Protein AF-0000000086509732 (afdb_homodimer)

Foldseek 3Di:
DVVVVVVVVVLVVVLPDDAQFAFFLAEEEEAEAQCFPQLQQLLQQQLQVVVVHLRNPGDFLLSPFNFKAWAFFAAPPGLFADLQQLLLQQFFLAGADHQWAQFHPQFAALAQVSLVPGGTAGLQRLQVVQVAAEEEAELFACLARNNLNHFHGDSGSQQQACLRRDPVNNVDHGSLVCCQPVVLRHAYYAWAQQLQQAAPPDDDPDDDPVDDSVNRHYDVHGRSVVSSVVVCVVVVAAEDEEAWPVRLVPDDLVRGRHYHYHPYNGGHDQPVPHPPHTHPALLSSLLSVCSNRVVRPSYYYYYRYLNCLQVCVQALQSLSNSVSVSSSSNSVVSCVVPDDQSNYKYKYKYNFHFQKHFDDDADRSPNQLAWGDDPPGGDADVVRATFHRMEGAEHQQEDVVDDRCPPPDSNDSNHRHYHNYYDHTGDTDRGIMMMRIGGHQRNVNHYYDHSSVNSVSVCQSNQTDQRHVPHDPHSNVVVPPVD/DVVVVVVVVVLVVVLPDDAQFAFFLAEEEEAEAQCFPQLQQLLQQQLQVVVVHLRNPGDFLLSPFNFKAWAFFAAPPGLFADLQQLLLQQFFLAGADHQWAQFHPQFAALAQVSLVPGGTAGLQRLQVVQVAAEEEAELFACLARNNLNHFHGDSGSQQQACLRRDPVNNVDHGSLLCCQPVVLRHAYYAWAQQLLQAAPPDDDPDDDPVDDSVNRHYDVHGRSVVSSVVVCVVVVAAEDEEAWDVRLVPDDLVRGRHYHYHPYNGGHDQPVPHPPHTHPALLSSLLSVCSNRVVRPSYYYYYRYLNCLQVCVQALQSLSNSVSVSSSSNSSVSCVVPDDQSNYKYKYKYNFHFQKHFDDDADRSPNQLAWGDDPPGGDADVVRATFHRMEGAEHQQEDVVDDRCPPPDSNDSNHRHYHNYYDHTGDTDRGIMMMRIGGHQRNVNHYYDHSSVNSVSVCQSNQTDQRHVPHDPHSNVVVVPVD

Structure (mmCIF, N/CA/C/O backbone):
data_AF-0000000086509732-model_v1
#
loop_
_entity.id
_entity.type
_entity.pdbx_description
1 polymer 'Alkaline phosphatase'
#
loop_
_atom_site.group_PDB
_atom_site.id
_atom_site.type_symbol
_atom_site.label_atom_id
_atom_site.label_alt_id
_atom_site.label_comp_id
_atom_site.label_asym_id
_atom_site.label_entity_id
_atom_site.label_seq_id
_atom_site.pdbx_PDB_ins_code
_atom_site.Cartn_x
_atom_site.Cartn_y
_atom_site.Cartn_z
_atom_site.occupancy
_atom_site.B_iso_or_equiv
_atom_site.auth_seq_id
_atom_site.auth_comp_id
_atom_site.auth_asym_id
_atom_site.auth_atom_id
_atom_site.pdbx_PDB_model_num
ATOM 1 N N . PRO A 1 1 ? -10.352 22.703 -12.844 1 93.12 1 PRO A N 1
ATOM 2 C CA . PRO A 1 1 ? -11.203 22.266 -11.734 1 93.12 1 PRO A CA 1
ATOM 3 C C . PRO A 1 1 ? -12.359 21.375 -12.18 1 93.12 1 PRO A C 1
ATOM 5 O O . PRO A 1 1 ? -12.617 20.344 -11.562 1 93.12 1 PRO A O 1
ATOM 8 N N . THR A 1 2 ? -12.938 21.734 -13.297 1 92.88 2 THR A N 1
ATOM 9 C CA . THR A 1 2 ? -14.102 21 -13.781 1 92.88 2 THR A CA 1
ATOM 10 C C . THR A 1 2 ? -13.711 19.578 -14.164 1 92.88 2 THR A C 1
ATOM 12 O O . THR A 1 2 ? -14.43 18.625 -13.836 1 92.88 2 THR A O 1
ATOM 15 N N . TYR A 1 3 ? -12.602 19.453 -14.82 1 95.38 3 TYR A N 1
ATOM 16 C CA . TYR A 1 3 ? -12.141 18.141 -15.242 1 95.38 3 TYR A CA 1
ATOM 17 C C . TYR A 1 3 ? -11.992 17.203 -14.047 1 95.38 3 TYR A C 1
ATOM 19 O O . TYR A 1 3 ? -12.555 16.109 -14.039 1 95.38 3 TYR A O 1
ATOM 27 N N . TRP A 1 4 ? -11.273 17.578 -13.055 1 95.62 4 TRP A N 1
ATOM 28 C CA . TRP A 1 4 ? -10.969 16.734 -11.898 1 95.62 4 TRP A CA 1
ATOM 29 C C . TRP A 1 4 ? -12.234 16.438 -11.094 1 95.62 4 TRP A C 1
ATOM 31 O O . TRP A 1 4 ? -12.414 15.328 -10.602 1 95.62 4 TRP A O 1
ATOM 41 N N . ARG A 1 5 ? -13.07 17.391 -10.93 1 93.19 5 ARG A N 1
ATOM 42 C CA . ARG A 1 5 ? -14.312 17.156 -10.203 1 93.19 5 ARG A CA 1
ATOM 43 C C . ARG A 1 5 ? -15.219 16.188 -10.953 1 93.19 5 ARG A C 1
ATOM 45 O O . ARG A 1 5 ? -15.906 15.375 -10.344 1 93.19 5 ARG A O 1
ATOM 52 N N . ASN A 1 6 ? -15.227 16.297 -12.336 1 94.5 6 ASN A N 1
ATOM 53 C CA . ASN A 1 6 ? -15.984 15.352 -13.133 1 94.5 6 ASN A CA 1
ATOM 54 C C . ASN A 1 6 ? -15.453 13.93 -12.977 1 94.5 6 ASN A C 1
ATOM 56 O O . ASN A 1 6 ? -16.219 12.977 -12.883 1 94.5 6 ASN A O 1
ATOM 60 N N . VAL A 1 7 ? -14.164 13.836 -12.961 1 95.19 7 VAL A N 1
ATOM 61 C CA . VAL A 1 7 ? -13.531 12.539 -12.758 1 95.19 7 VAL A CA 1
ATOM 62 C C . VAL A 1 7 ? -13.992 11.945 -11.422 1 95.19 7 VAL A C 1
ATOM 64 O O . VAL A 1 7 ? -14.375 10.773 -11.359 1 95.19 7 VAL A O 1
ATOM 67 N N . ALA A 1 8 ? -13.945 12.734 -10.375 1 96.56 8 ALA A N 1
ATOM 68 C CA . ALA A 1 8 ? -14.344 12.281 -9.047 1 96.56 8 ALA A CA 1
ATOM 69 C C . ALA A 1 8 ? -15.828 11.922 -9.008 1 96.56 8 ALA A C 1
ATOM 71 O O . ALA A 1 8 ? -16.219 10.953 -8.352 1 96.56 8 ALA A O 1
ATOM 72 N N . GLN A 1 9 ? -16.641 12.68 -9.711 1 94.75 9 GLN A N 1
ATOM 73 C CA . GLN A 1 9 ? -18.078 12.422 -9.758 1 94.75 9 GLN A CA 1
ATOM 74 C C . GLN A 1 9 ? -18.375 11.102 -10.461 1 94.75 9 GLN A C 1
ATOM 76 O O . GLN A 1 9 ? -19.266 10.359 -10.047 1 94.75 9 GLN A O 1
ATOM 81 N N . GLU A 1 10 ? -17.688 10.883 -11.492 1 95.75 10 GLU A N 1
ATOM 82 C CA . GLU A 1 10 ? -17.859 9.609 -12.195 1 95.75 10 GLU A CA 1
ATOM 83 C C . GLU A 1 10 ? -17.5 8.43 -11.297 1 95.75 10 GLU A C 1
ATOM 85 O O . GLU A 1 10 ? -18.203 7.422 -11.273 1 95.75 10 GLU A O 1
ATOM 90 N N . GLU A 1 11 ? -16.391 8.562 -10.562 1 96.19 11 GLU A N 1
ATOM 91 C CA . GLU A 1 11 ? -15.992 7.516 -9.625 1 96.19 11 GLU A CA 1
ATOM 92 C C . GLU A 1 11 ? -17.047 7.324 -8.531 1 96.19 11 GLU A C 1
ATOM 94 O O . GLU A 1 11 ? -17.312 6.195 -8.117 1 96.19 11 GLU A O 1
ATOM 99 N N . LEU A 1 12 ? -17.594 8.43 -8.07 1 96.88 12 LEU A N 1
ATOM 100 C CA . LEU A 1 12 ? -18.625 8.375 -7.035 1 96.88 12 LEU A CA 1
ATOM 101 C C . LEU A 1 12 ? -19.844 7.605 -7.527 1 96.88 12 LEU A C 1
ATOM 103 O O . LEU A 1 12 ? -20.391 6.758 -6.809 1 96.88 12 LEU A O 1
ATOM 107 N N . LEU A 1 13 ? -20.297 7.871 -8.781 1 95.12 13 LEU A N 1
ATOM 108 C CA . LEU A 1 13 ? -21.453 7.199 -9.352 1 95.12 13 LEU A CA 1
ATOM 109 C C . LEU A 1 13 ? -21.219 5.695 -9.453 1 95.12 13 LEU A C 1
ATOM 111 O O . LEU A 1 13 ? -22.125 4.902 -9.195 1 95.12 13 LEU A O 1
ATOM 115 N N . LEU A 1 14 ? -20 5.348 -9.758 1 94 14 LEU A N 1
ATOM 116 C CA . LEU A 1 14 ? -19.672 3.932 -9.828 1 94 14 LEU A CA 1
ATOM 117 C C . LEU A 1 14 ? -19.703 3.297 -8.438 1 94 14 LEU A C 1
ATOM 119 O O . LEU A 1 14 ? -20.156 2.164 -8.289 1 94 14 LEU A O 1
ATOM 123 N N . SER A 1 15 ? -19.219 4.059 -7.449 1 94.62 15 SER A N 1
ATOM 124 C CA . SER A 1 15 ? -19.141 3.553 -6.082 1 94.62 15 SER A CA 1
ATOM 125 C C . SER A 1 15 ? -20.531 3.414 -5.469 1 94.62 15 SER A C 1
ATOM 127 O O . SER A 1 15 ? -20.719 2.682 -4.492 1 94.62 15 SER A O 1
ATOM 129 N N . LEU A 1 16 ? -21.5 4.074 -6.004 1 94.12 16 LEU A N 1
ATOM 130 C CA . LEU A 1 16 ? -22.859 4.055 -5.48 1 94.12 16 LEU A CA 1
ATOM 131 C C . LEU A 1 16 ? -23.625 2.824 -5.969 1 94.12 16 LEU A C 1
ATOM 133 O O . LEU A 1 16 ? -24.703 2.512 -5.465 1 94.12 16 LEU A O 1
ATOM 137 N N . GLN A 1 17 ? -23 2.062 -6.852 1 90.88 17 GLN A N 1
ATOM 138 C CA . GLN A 1 17 ? -23.656 0.869 -7.363 1 90.88 17 GLN A CA 1
ATOM 139 C C . GLN A 1 17 ? -23.766 -0.205 -6.281 1 90.88 17 GLN A C 1
ATOM 141 O O . GLN A 1 17 ? -22.906 -0.314 -5.418 1 90.88 17 GLN A O 1
ATOM 146 N N . GLN A 1 18 ? -24.812 -1 -6.418 1 90.38 18 GLN A N 1
ATOM 147 C CA . GLN A 1 18 ? -25.031 -2.064 -5.445 1 90.38 18 GLN A CA 1
ATOM 148 C C . GLN A 1 18 ? -24.031 -3.205 -5.645 1 90.38 18 GLN A C 1
ATOM 150 O O . GLN A 1 18 ? -23.688 -3.541 -6.777 1 90.38 18 GLN A O 1
ATOM 155 N N . PRO A 1 19 ? -23.656 -3.775 -4.535 1 92.81 19 PRO A N 1
ATOM 156 C CA . PRO A 1 19 ? -22.75 -4.918 -4.66 1 92.81 19 PRO A CA 1
ATOM 157 C C . PRO A 1 19 ? -23.422 -6.133 -5.301 1 92.81 19 PRO A C 1
ATOM 159 O O . PRO A 1 19 ? -24.625 -6.332 -5.152 1 92.81 19 PRO A O 1
ATOM 162 N N . THR A 1 20 ? -22.625 -6.883 -6.004 1 92.31 20 THR A N 1
ATOM 163 C CA . THR A 1 20 ? -23.094 -8.156 -6.535 1 92.31 20 THR A CA 1
ATOM 164 C C . THR A 1 20 ? -23.141 -9.219 -5.441 1 92.31 20 THR A C 1
ATOM 166 O O . THR A 1 20 ? -22.109 -9.594 -4.891 1 92.31 20 THR A O 1
ATOM 169 N N . ARG A 1 21 ? -24.328 -9.625 -5.25 1 93.31 21 ARG A N 1
ATOM 170 C CA . ARG A 1 21 ? -24.516 -10.656 -4.238 1 93.31 21 ARG A CA 1
ATOM 171 C C . ARG A 1 21 ? -24.734 -12.023 -4.883 1 93.31 21 ARG A C 1
ATOM 173 O O . ARG A 1 21 ? -24.453 -12.203 -6.07 1 93.31 21 ARG A O 1
ATOM 180 N N . GLY A 1 22 ? -25.016 -13.07 -4.199 1 94.81 22 GLY A N 1
ATOM 181 C CA . GLY A 1 22 ? -25.219 -14.406 -4.727 1 94.81 22 GLY A CA 1
ATOM 182 C C . GLY A 1 22 ? -24 -15.289 -4.605 1 94.81 22 GLY A C 1
ATOM 183 O O . GLY A 1 22 ? -22.969 -14.867 -4.07 1 94.81 22 GLY A O 1
ATOM 184 N N . VAL A 1 23 ? -24.172 -16.469 -5.152 1 97.56 23 VAL A N 1
ATOM 185 C CA . VAL A 1 23 ? -23.109 -17.469 -5.059 1 97.56 23 VAL A CA 1
ATOM 186 C C . VAL A 1 23 ? -22.141 -17.297 -6.223 1 97.56 23 VAL A C 1
ATOM 188 O O . VAL A 1 23 ? -22.547 -17.109 -7.367 1 97.56 23 VAL A O 1
ATOM 191 N N . ALA A 1 24 ? -20.859 -17.281 -5.949 1 98.69 24 ALA A N 1
ATOM 192 C CA . ALA A 1 24 ? -19.844 -17.328 -6.996 1 98.69 24 ALA A CA 1
ATOM 193 C C . ALA A 1 24 ? -19.703 -18.734 -7.562 1 98.69 24 ALA A C 1
ATOM 195 O O . ALA A 1 24 ? -19.078 -19.609 -6.941 1 98.69 24 ALA A O 1
ATOM 196 N N . LYS A 1 25 ? -20.25 -18.906 -8.727 1 98.62 25 LYS A N 1
ATOM 197 C CA . LYS A 1 25 ? -20.094 -20.203 -9.398 1 98.62 25 LYS A CA 1
ATOM 198 C C . LYS A 1 25 ? -18.625 -20.484 -9.688 1 98.62 25 LYS A C 1
ATOM 200 O O . LYS A 1 25 ? -18.156 -21.625 -9.5 1 98.62 25 LYS A O 1
ATOM 205 N N . ASN A 1 26 ? -17.922 -19.469 -10.164 1 98.94 26 ASN A N 1
ATOM 206 C CA . ASN A 1 26 ? -16.5 -19.531 -10.484 1 98.94 26 ASN A CA 1
ATOM 207 C C . ASN A 1 26 ? -15.68 -18.609 -9.594 1 98.94 26 ASN A C 1
ATOM 209 O O . ASN A 1 26 ? -16.141 -17.516 -9.227 1 98.94 26 ASN A O 1
ATOM 213 N N . VAL A 1 27 ? -14.508 -19.031 -9.234 1 98.94 27 VAL A N 1
ATOM 214 C CA . VAL A 1 27 ? -13.562 -18.203 -8.5 1 98.94 27 VAL A CA 1
ATOM 215 C C . VAL A 1 27 ? -12.195 -18.25 -9.188 1 98.94 27 VAL A C 1
ATOM 217 O O . VAL A 1 27 ? -11.672 -19.328 -9.477 1 98.94 27 VAL A O 1
ATOM 220 N N . ILE A 1 28 ? -11.664 -17.078 -9.508 1 99 28 ILE A N 1
ATOM 221 C CA . ILE A 1 28 ? -10.305 -16.969 -10.008 1 99 28 ILE A CA 1
ATOM 222 C C . ILE A 1 28 ? -9.469 -16.109 -9.055 1 99 28 ILE A C 1
ATOM 224 O O . ILE A 1 28 ? -9.828 -14.977 -8.758 1 99 28 ILE A O 1
ATOM 228 N N . LEU A 1 29 ? -8.43 -16.641 -8.531 1 99 29 LEU A N 1
ATOM 229 C CA . LEU A 1 29 ? -7.438 -15.914 -7.75 1 99 29 LEU A CA 1
ATOM 230 C C . LEU A 1 29 ? -6.199 -15.617 -8.586 1 99 29 LEU A C 1
ATOM 232 O O . LEU A 1 29 ? -5.477 -16.531 -8.984 1 99 29 LEU A O 1
ATOM 236 N N . PHE A 1 30 ? -6.02 -14.344 -8.883 1 99 30 PHE A N 1
ATOM 237 C CA . PHE A 1 30 ? -4.77 -13.883 -9.477 1 99 30 PHE A CA 1
ATOM 238 C C . PHE A 1 30 ? -3.777 -13.477 -8.398 1 99 30 PHE A C 1
ATOM 240 O O . PHE A 1 30 ? -4.078 -12.617 -7.559 1 99 30 PHE A O 1
ATOM 247 N N . LEU A 1 31 ? -2.619 -14.055 -8.414 1 98.94 31 LEU A N 1
ATOM 248 C CA . LEU A 1 31 ? -1.569 -13.773 -7.441 1 98.94 31 LEU A CA 1
ATOM 249 C C . LEU A 1 31 ? -0.339 -13.188 -8.125 1 98.94 31 LEU A C 1
ATOM 251 O O . LEU A 1 31 ? 0.384 -13.898 -8.828 1 98.94 31 LEU A O 1
ATOM 255 N N . GLY A 1 32 ? -0.163 -11.836 -7.957 1 98.94 32 GLY A N 1
ATOM 256 C CA . GLY A 1 32 ? 1.118 -11.266 -8.336 1 98.94 32 GLY A CA 1
ATOM 257 C C . GLY A 1 32 ? 2.195 -11.469 -7.285 1 98.94 32 GLY A C 1
ATOM 258 O O . GLY A 1 32 ? 2.258 -10.727 -6.301 1 98.94 32 GLY A O 1
ATOM 259 N N . ASP A 1 33 ? 3.051 -12.438 -7.52 1 98.81 33 ASP A N 1
ATOM 260 C CA . ASP A 1 33 ? 4.086 -12.734 -6.535 1 98.81 33 ASP A CA 1
ATOM 261 C C . ASP A 1 33 ? 5.02 -11.547 -6.336 1 98.81 33 ASP A C 1
ATOM 263 O O . ASP A 1 33 ? 5.672 -11.094 -7.281 1 98.81 33 ASP A O 1
ATOM 267 N N . GLY A 1 34 ? 5.047 -11.047 -5.078 1 98.69 34 GLY A N 1
ATOM 268 C CA . GLY A 1 34 ? 5.898 -9.914 -4.754 1 98.69 34 GLY A CA 1
ATOM 269 C C . GLY A 1 34 ? 5.344 -8.594 -5.25 1 98.69 34 GLY A C 1
ATOM 270 O O . GLY A 1 34 ? 6.074 -7.605 -5.355 1 98.69 34 GLY A O 1
ATOM 271 N N . MET A 1 35 ? 4.113 -8.508 -5.555 1 98.69 35 MET A N 1
ATOM 272 C CA . MET A 1 35 ? 3.469 -7.355 -6.172 1 98.69 35 MET A CA 1
ATOM 273 C C . MET A 1 35 ? 2.941 -6.395 -5.113 1 98.69 35 MET A C 1
ATOM 275 O O . MET A 1 35 ? 1.734 -6.164 -5.023 1 98.69 35 MET A O 1
ATOM 279 N N . GLY A 1 36 ? 3.83 -5.816 -4.328 1 98.44 36 GLY A N 1
ATOM 280 C CA . GLY A 1 36 ? 3.447 -4.867 -3.293 1 98.44 36 GLY A CA 1
ATOM 281 C C . GLY A 1 36 ? 2.924 -3.557 -3.85 1 98.44 36 GLY A C 1
ATOM 282 O O . GLY A 1 36 ? 2.854 -3.377 -5.066 1 98.44 36 GLY A O 1
ATOM 283 N N . PRO A 1 37 ? 2.527 -2.635 -3.016 1 98.5 37 PRO A N 1
ATOM 284 C CA . PRO A 1 37 ? 1.91 -1.378 -3.445 1 98.5 37 PRO A CA 1
ATOM 285 C C . PRO A 1 37 ? 2.805 -0.574 -4.387 1 98.5 37 PRO A C 1
ATOM 287 O O . PRO A 1 37 ? 2.316 0.02 -5.352 1 98.5 37 PRO A O 1
ATOM 290 N N . THR A 1 38 ? 4.094 -0.54 -4.133 1 98.81 38 THR A N 1
ATOM 291 C CA . THR A 1 38 ? 5.004 0.215 -4.984 1 98.81 38 THR A CA 1
ATOM 292 C C . THR A 1 38 ? 5.109 -0.425 -6.367 1 98.81 38 THR A C 1
ATOM 294 O O . THR A 1 38 ? 5.168 0.277 -7.379 1 98.81 38 THR A O 1
ATOM 297 N N . SER A 1 39 ? 5.117 -1.762 -6.387 1 98.88 39 SER A N 1
ATOM 298 C CA . SER A 1 39 ? 5.16 -2.467 -7.664 1 98.88 39 SER A CA 1
ATOM 299 C C . SER A 1 39 ? 3.922 -2.172 -8.5 1 98.88 39 SER A C 1
ATOM 301 O O . SER A 1 39 ? 4.016 -1.977 -9.719 1 98.88 39 SER A O 1
ATOM 303 N N . VAL A 1 40 ? 2.783 -2.137 -7.871 1 98.94 40 VAL A N 1
ATOM 304 C CA . VAL A 1 40 ? 1.544 -1.875 -8.594 1 98.94 40 VAL A CA 1
ATOM 305 C C . VAL A 1 40 ? 1.591 -0.479 -9.211 1 98.94 40 VAL A C 1
ATOM 307 O O . VAL A 1 40 ? 1.286 -0.304 -10.398 1 98.94 40 VAL A O 1
ATOM 310 N N . THR A 1 41 ? 1.999 0.513 -8.438 1 98.88 41 THR A N 1
ATOM 311 C CA . THR A 1 41 ? 2.041 1.884 -8.93 1 98.88 41 THR A CA 1
ATOM 312 C C . THR A 1 41 ? 3.074 2.025 -10.047 1 98.88 41 THR A C 1
ATOM 314 O O . THR A 1 41 ? 2.789 2.604 -11.094 1 98.88 41 THR A O 1
ATOM 317 N N . ALA A 1 42 ? 4.258 1.479 -9.836 1 98.94 42 ALA A N 1
ATOM 318 C CA . ALA A 1 42 ? 5.293 1.537 -10.859 1 98.94 42 ALA A CA 1
ATOM 319 C C . ALA A 1 42 ? 4.855 0.797 -12.125 1 98.94 42 ALA A C 1
ATOM 321 O O . ALA A 1 42 ? 5.094 1.265 -13.242 1 98.94 42 ALA A O 1
ATOM 322 N N . GLY A 1 43 ? 4.25 -0.395 -11.906 1 98.94 43 GLY A N 1
ATOM 323 C CA . GLY A 1 43 ? 3.748 -1.169 -13.031 1 98.94 43 GLY A CA 1
ATOM 324 C C . GLY A 1 43 ? 2.67 -0.448 -13.82 1 98.94 43 GLY A C 1
ATOM 325 O O . GLY A 1 43 ? 2.639 -0.524 -15.047 1 98.94 43 GLY A O 1
ATOM 326 N N . ARG A 1 44 ? 1.799 0.229 -13.148 1 98.81 44 ARG A N 1
ATOM 327 C CA . ARG A 1 44 ? 0.76 1.04 -13.773 1 98.81 44 ARG A CA 1
ATOM 328 C C . ARG A 1 44 ? 1.368 2.125 -14.656 1 98.81 44 ARG A C 1
ATOM 330 O O . ARG A 1 44 ? 0.963 2.295 -15.812 1 98.81 44 ARG A O 1
ATOM 337 N N . ILE A 1 45 ? 2.287 2.871 -14.078 1 98.88 45 ILE A N 1
ATOM 338 C CA . ILE A 1 45 ? 2.955 3.945 -14.805 1 98.88 45 ILE A CA 1
ATOM 339 C C . ILE A 1 45 ? 3.676 3.375 -16.016 1 98.88 45 ILE A C 1
ATOM 341 O O . ILE A 1 45 ? 3.543 3.898 -17.125 1 98.88 45 ILE A O 1
ATOM 345 N N . PHE A 1 46 ? 4.402 2.279 -15.805 1 98.94 46 PHE A N 1
ATOM 346 C CA . PHE A 1 46 ? 5.141 1.615 -16.875 1 98.94 46 PHE A CA 1
ATOM 347 C C . PHE A 1 46 ? 4.199 1.188 -17.984 1 98.94 46 PHE A C 1
ATOM 349 O O . PHE A 1 46 ? 4.48 1.423 -19.172 1 98.94 46 PHE A O 1
ATOM 356 N N . ALA A 1 47 ? 3.096 0.552 -17.672 1 98.94 47 ALA A N 1
ATOM 357 C CA . ALA A 1 47 ? 2.107 0.106 -18.641 1 98.94 47 ALA A CA 1
ATOM 358 C C . ALA A 1 47 ? 1.599 1.275 -19.484 1 98.94 47 ALA A C 1
ATOM 360 O O . ALA A 1 47 ? 1.475 1.164 -20.703 1 98.94 47 ALA A O 1
ATOM 361 N N . GLY A 1 48 ? 1.286 2.383 -18.797 1 98.81 48 GLY A N 1
ATOM 362 C CA . GLY A 1 48 ? 0.872 3.568 -19.531 1 98.81 48 GLY A CA 1
ATOM 363 C C . GLY A 1 48 ? 1.938 4.086 -20.484 1 98.81 48 GLY A C 1
ATOM 364 O O . GLY A 1 48 ? 1.633 4.492 -21.609 1 98.81 48 GLY A O 1
ATOM 365 N N . GLN A 1 49 ? 3.131 4.082 -20.047 1 98.75 49 GLN A N 1
ATOM 366 C CA . GLN A 1 49 ? 4.242 4.57 -20.859 1 98.75 49 GLN A CA 1
ATOM 367 C C . GLN A 1 49 ? 4.477 3.672 -22.062 1 98.75 49 GLN A C 1
ATOM 369 O O . GLN A 1 49 ? 4.84 4.156 -23.141 1 98.75 49 GLN A O 1
ATOM 374 N N . LEU A 1 50 ? 4.289 2.34 -21.906 1 98.56 50 LEU A N 1
ATOM 375 C CA . LEU A 1 50 ? 4.387 1.413 -23.031 1 98.56 50 LEU A CA 1
ATOM 376 C C . LEU A 1 50 ? 3.379 1.771 -24.109 1 98.56 50 LEU A C 1
ATOM 378 O O . LEU A 1 50 ? 3.584 1.447 -25.281 1 98.56 50 LEU A O 1
ATOM 382 N N . LEU A 1 51 ? 2.316 2.455 -23.781 1 98.25 51 LEU A N 1
ATOM 383 C CA . LEU A 1 51 ? 1.27 2.838 -24.719 1 98.25 51 LEU A CA 1
ATOM 384 C C . LEU A 1 51 ? 1.527 4.23 -25.281 1 98.25 51 LEU A C 1
ATOM 386 O O . LEU A 1 51 ? 0.67 4.801 -25.969 1 98.25 51 LEU A O 1
ATOM 390 N N . GLY A 1 52 ? 2.609 4.859 -24.938 1 97.88 52 GLY A N 1
ATOM 391 C CA . GLY A 1 52 ? 2.982 6.164 -25.453 1 97.88 52 GLY A CA 1
ATOM 392 C C . GLY A 1 52 ? 2.385 7.312 -24.672 1 97.88 52 GLY A C 1
ATOM 393 O O . GLY A 1 52 ? 2.393 8.461 -25.125 1 97.88 52 GLY A O 1
ATOM 394 N N . LYS A 1 53 ? 1.847 7.016 -23.516 1 97.88 53 LYS A N 1
ATOM 395 C CA . LYS A 1 53 ? 1.277 8.047 -22.656 1 97.88 53 LYS A CA 1
ATOM 396 C C . LYS A 1 53 ? 2.26 8.445 -21.562 1 97.88 53 LYS A C 1
ATOM 398 O O . LYS A 1 53 ? 3.377 7.934 -21.5 1 97.88 53 LYS A O 1
ATOM 403 N N . LYS A 1 54 ? 1.92 9.445 -20.672 1 97.38 54 LYS A N 1
ATOM 404 C CA . LYS A 1 54 ? 2.771 9.859 -19.562 1 97.38 54 LYS A CA 1
ATOM 405 C C . LYS A 1 54 ? 2.91 8.742 -18.531 1 97.38 54 LYS A C 1
ATOM 407 O O . LYS A 1 54 ? 3.957 8.602 -17.906 1 97.38 54 LYS A O 1
ATOM 412 N N . GLY A 1 55 ? 1.8 7.961 -18.266 1 98.38 55 GLY A N 1
ATOM 413 C CA . GLY A 1 55 ? 1.877 6.766 -17.438 1 98.38 55 GLY A CA 1
ATOM 414 C C . GLY A 1 55 ? 1.07 6.871 -16.156 1 98.38 55 GLY A C 1
ATOM 415 O O . GLY A 1 55 ? 0.292 5.973 -15.836 1 98.38 55 GLY A O 1
ATOM 416 N N . GLU A 1 56 ? 1.156 7.961 -15.43 1 98.12 56 GLU A N 1
ATOM 417 C CA . GLU A 1 56 ? 0.604 8.094 -14.086 1 98.12 56 GLU A CA 1
ATOM 418 C C . GLU A 1 56 ? -0.918 7.988 -14.102 1 98.12 56 GLU A C 1
ATOM 420 O O . GLU A 1 56 ? -1.521 7.492 -13.148 1 98.12 56 GLU A O 1
ATOM 425 N N . GLU A 1 57 ? -1.572 8.32 -15.172 1 96.94 57 GLU A N 1
ATOM 426 C CA . GLU A 1 57 ? -3.029 8.352 -15.266 1 96.94 57 GLU A CA 1
ATOM 427 C C . GLU A 1 57 ? -3.578 6.988 -15.68 1 96.94 57 GLU A C 1
ATOM 429 O O . GLU A 1 57 ? -4.793 6.777 -15.68 1 96.94 57 GLU A O 1
ATOM 434 N N . HIS A 1 58 ? -2.682 6.062 -16.062 1 98.12 58 HIS A N 1
ATOM 435 C CA . HIS A 1 58 ? -3.113 4.758 -16.547 1 98.12 58 HIS A CA 1
ATOM 436 C C . HIS A 1 58 ? -3.75 3.934 -15.43 1 98.12 58 HIS A C 1
ATOM 438 O O . HIS A 1 58 ? -3.488 4.172 -14.25 1 98.12 58 HIS A O 1
ATOM 444 N N . LYS A 1 59 ? -4.633 3.057 -15.805 1 98.19 59 LYS A N 1
ATOM 445 C CA . LYS A 1 59 ? -5.207 2.068 -14.898 1 98.19 59 LYS A CA 1
ATOM 446 C C . LYS A 1 59 ? -4.938 0.648 -15.391 1 98.19 59 LYS A C 1
ATOM 448 O O . LYS A 1 59 ? -5.156 0.341 -16.562 1 98.19 59 LYS A O 1
ATOM 453 N N . LEU A 1 60 ? -4.383 -0.158 -14.492 1 98.75 60 LEU A N 1
ATOM 454 C CA . LEU A 1 60 ? -4.34 -1.589 -14.773 1 98.75 60 LEU A CA 1
ATOM 455 C C . LEU A 1 60 ? -5.742 -2.188 -14.758 1 98.75 60 LEU A C 1
ATOM 457 O O . LEU A 1 60 ? -6.68 -1.569 -14.242 1 98.75 60 LEU A O 1
ATOM 461 N N . SER A 1 61 ? -5.891 -3.373 -15.281 1 98.81 61 SER A N 1
ATOM 462 C CA . SER A 1 61 ? -7.184 -4.043 -15.344 1 98.81 61 SER A CA 1
ATOM 463 C C . SER A 1 61 ? -7.828 -4.133 -13.961 1 98.81 61 SER A C 1
ATOM 465 O O . SER A 1 61 ? -9.008 -3.826 -13.805 1 98.81 61 SER A O 1
ATOM 467 N N . PHE A 1 62 ? -7 -4.426 -12.93 1 98.75 62 PHE A N 1
ATOM 468 C CA . PHE A 1 62 ? -7.574 -4.68 -11.617 1 98.75 62 PHE A CA 1
ATOM 469 C C . PHE A 1 62 ? -7.664 -3.393 -10.805 1 98.75 62 PHE A C 1
ATOM 471 O O . PHE A 1 62 ? -8.289 -3.363 -9.742 1 98.75 62 PHE A O 1
ATOM 478 N N . ASP A 1 63 ? -7.105 -2.252 -11.359 1 98.19 63 ASP A N 1
ATOM 479 C CA . ASP A 1 63 ? -7.344 -0.945 -10.758 1 98.19 63 ASP A CA 1
ATOM 480 C C . ASP A 1 63 ? -8.82 -0.556 -10.852 1 98.19 63 ASP A C 1
ATOM 482 O O . ASP A 1 63 ? -9.289 0.302 -10.109 1 98.19 63 ASP A O 1
ATOM 486 N N . ARG A 1 64 ? -9.5 -1.178 -11.742 1 97.81 64 ARG A N 1
ATOM 487 C CA . ARG A 1 64 ? -10.883 -0.811 -12.023 1 97.81 64 ARG A CA 1
ATOM 488 C C . ARG A 1 64 ? -11.852 -1.605 -11.148 1 97.81 64 ARG A C 1
ATOM 490 O O . ARG A 1 64 ? -13.062 -1.391 -11.203 1 97.81 64 ARG A O 1
ATOM 497 N N . PHE A 1 65 ? -11.336 -2.539 -10.391 1 98.56 65 PHE A N 1
ATOM 498 C CA . PHE A 1 65 ? -12.211 -3.334 -9.539 1 98.56 65 PHE A CA 1
ATOM 499 C C . PHE A 1 65 ? -12.891 -2.455 -8.492 1 98.56 65 PHE A C 1
ATOM 501 O O . PHE A 1 65 ? -12.266 -1.544 -7.941 1 98.56 65 PHE A O 1
ATOM 508 N N . PRO A 1 66 ? -14.148 -2.754 -8.141 1 97.94 66 PRO A N 1
ATOM 509 C CA . PRO A 1 66 ? -14.914 -1.865 -7.258 1 97.94 66 PRO A CA 1
ATOM 510 C C . PRO A 1 66 ? -14.5 -1.989 -5.793 1 97.94 66 PRO A C 1
ATOM 512 O O . PRO A 1 66 ? -14.75 -1.079 -5 1 97.94 66 PRO A O 1
ATOM 515 N N . TYR A 1 67 ? -13.914 -3.123 -5.449 1 98.38 67 TYR A N 1
ATOM 516 C CA . TYR A 1 67 ? -13.633 -3.338 -4.035 1 98.38 67 TYR A CA 1
ATOM 517 C C . TYR A 1 67 ? -12.148 -3.629 -3.812 1 98.38 67 TYR A C 1
ATOM 519 O O . TYR A 1 67 ? -11.523 -4.34 -4.602 1 98.38 67 TYR A O 1
ATOM 527 N N . THR A 1 68 ? -11.641 -3.008 -2.789 1 98.62 68 THR A N 1
ATOM 528 C CA . THR A 1 68 ? -10.258 -3.223 -2.373 1 98.62 68 THR A CA 1
ATOM 529 C C . THR A 1 68 ? -10.18 -3.473 -0.87 1 98.62 68 THR A C 1
ATOM 531 O O . THR A 1 68 ? -11.094 -3.115 -0.126 1 98.62 68 THR A O 1
ATOM 534 N N . GLY A 1 69 ? -9.172 -4.125 -0.417 1 98.69 69 GLY A N 1
ATOM 535 C CA . GLY A 1 69 ? -8.773 -4.32 0.969 1 98.69 69 GLY A CA 1
ATOM 536 C C . GLY A 1 69 ? -7.273 -4.406 1.155 1 98.69 69 GLY A C 1
ATOM 537 O O . GLY A 1 69 ? -6.512 -4.207 0.206 1 98.69 69 GLY A O 1
ATOM 538 N N . LEU A 1 70 ? -6.859 -4.574 2.373 1 98.88 70 LEU A N 1
ATOM 539 C CA . LEU A 1 70 ? -5.445 -4.719 2.705 1 98.88 70 LEU A CA 1
ATOM 540 C C . LEU A 1 70 ? -5.195 -6.031 3.445 1 98.88 70 LEU A C 1
ATOM 542 O O . LEU A 1 70 ? -6.008 -6.445 4.273 1 98.88 70 LEU A O 1
ATOM 546 N N . SER A 1 71 ? -4.098 -6.621 3.1 1 98.81 71 SER A N 1
ATOM 547 C CA . SER A 1 71 ? -3.758 -7.93 3.648 1 98.81 71 SER A CA 1
ATOM 548 C C . SER A 1 71 ? -2.471 -7.871 4.465 1 98.81 71 SER A C 1
ATOM 550 O O . SER A 1 71 ? -1.44 -7.402 3.975 1 98.81 71 SER A O 1
ATOM 552 N N . ARG A 1 72 ? -2.529 -8.336 5.707 1 98.5 72 ARG A N 1
ATOM 553 C CA . ARG A 1 72 ? -1.369 -8.461 6.582 1 98.5 72 ARG A CA 1
ATOM 554 C C . ARG A 1 72 ? -0.679 -9.805 6.387 1 98.5 72 ARG A C 1
ATOM 556 O O . ARG A 1 72 ? -1.28 -10.859 6.613 1 98.5 72 ARG A O 1
ATOM 563 N N . THR A 1 73 ? 0.617 -9.82 6.086 1 98.38 73 THR A N 1
ATOM 564 C CA . THR A 1 73 ? 1.188 -10.992 5.426 1 98.38 73 THR A CA 1
ATOM 565 C C . THR A 1 73 ? 2.148 -11.727 6.359 1 98.38 73 THR A C 1
ATOM 567 O O . THR A 1 73 ? 2.625 -12.812 6.035 1 98.38 73 THR A O 1
ATOM 570 N N . TYR A 1 74 ? 2.492 -11.227 7.609 1 98.38 74 TYR A N 1
ATOM 571 C CA . TYR A 1 74 ? 3.514 -11.828 8.461 1 98.38 74 TYR A CA 1
ATOM 572 C C . TYR A 1 74 ? 3.178 -13.281 8.773 1 98.38 74 TYR A C 1
ATOM 574 O O . TYR A 1 74 ? 2.016 -13.688 8.703 1 98.38 74 TYR A O 1
ATOM 582 N N . ASN A 1 75 ? 4.227 -14.07 9.086 1 97.88 75 ASN A N 1
ATOM 583 C CA . ASN A 1 75 ? 4.098 -15.484 9.438 1 97.88 75 ASN A CA 1
ATOM 584 C C . ASN A 1 75 ? 3.9 -15.672 10.945 1 97.88 75 ASN A C 1
ATOM 586 O O . ASN A 1 75 ? 3.963 -14.703 11.703 1 97.88 75 ASN A O 1
ATOM 590 N N . VAL A 1 76 ? 3.615 -16.953 11.234 1 98 76 VAL A N 1
ATOM 591 C CA . VAL A 1 76 ? 3.604 -17.312 12.648 1 98 76 VAL A CA 1
ATOM 592 C C . VAL A 1 76 ? 4.969 -17.016 13.266 1 98 76 VAL A C 1
ATOM 594 O O . VAL A 1 76 ? 5.055 -16.547 14.406 1 98 76 VAL A O 1
ATOM 597 N N . ASN A 1 77 ? 6.07 -17.188 12.469 1 97.62 77 ASN A N 1
ATOM 598 C CA . ASN A 1 77 ? 7.383 -17.141 13.102 1 97.62 77 ASN A CA 1
ATOM 599 C C . ASN A 1 77 ? 8.219 -15.969 12.57 1 97.62 77 ASN A C 1
ATOM 601 O O . ASN A 1 77 ? 9.266 -15.641 13.125 1 97.62 77 ASN A O 1
ATOM 605 N N . THR A 1 78 ? 7.871 -15.344 11.461 1 98.12 78 THR A N 1
ATOM 606 C CA . THR A 1 78 ? 8.703 -14.273 10.93 1 98.12 78 THR A CA 1
ATOM 607 C C . THR A 1 78 ? 7.879 -13.008 10.695 1 98.12 78 THR A C 1
ATOM 609 O O . THR A 1 78 ? 6.68 -13.086 10.422 1 98.12 78 THR A O 1
ATOM 612 N N . GLN A 1 79 ? 8.539 -11.852 10.711 1 98 79 GLN A N 1
ATOM 613 C CA . GLN A 1 79 ? 7.957 -10.523 10.531 1 98 79 GLN A CA 1
ATOM 614 C C . GLN A 1 79 ? 7.574 -10.281 9.07 1 98 79 GLN A C 1
ATOM 616 O O . GLN A 1 79 ? 6.609 -9.57 8.789 1 98 79 GLN A O 1
ATOM 621 N N . VAL A 1 80 ? 8.383 -10.781 8.188 1 98.12 80 VAL A N 1
ATOM 622 C CA . VAL A 1 80 ? 8.148 -10.75 6.746 1 98.12 80 VAL A CA 1
ATOM 623 C C . VAL A 1 80 ? 8 -12.172 6.211 1 98.12 80 VAL A C 1
ATOM 625 O O . VAL A 1 80 ? 8.781 -13.062 6.57 1 98.12 80 VAL A O 1
ATOM 628 N N . THR A 1 81 ? 7.023 -12.375 5.406 1 98.25 81 THR A N 1
ATOM 629 C CA . THR A 1 81 ? 6.68 -13.719 4.965 1 98.25 81 THR A CA 1
ATOM 630 C C . THR A 1 81 ? 7.5 -14.117 3.742 1 98.25 81 THR A C 1
ATOM 632 O O . THR A 1 81 ? 8.117 -13.266 3.102 1 98.25 81 THR A O 1
ATOM 635 N N . ASP A 1 82 ? 7.586 -15.43 3.521 1 97.88 82 ASP A N 1
ATOM 636 C CA . ASP A 1 82 ? 8.023 -15.992 2.248 1 97.88 82 ASP A CA 1
ATOM 637 C C . ASP A 1 82 ? 6.836 -16.516 1.442 1 97.88 82 ASP A C 1
ATOM 639 O O . ASP A 1 82 ? 5.695 -16.469 1.901 1 97.88 82 ASP A O 1
ATOM 643 N N . SER A 1 83 ? 7.062 -17 0.246 1 98.62 83 SER A N 1
ATOM 644 C CA . SER A 1 83 ? 5.98 -17.391 -0.652 1 98.62 83 SER A CA 1
ATOM 645 C C . SER A 1 83 ? 5.277 -18.656 -0.153 1 98.62 83 SER A C 1
ATOM 647 O O . SER A 1 83 ? 4.078 -18.828 -0.375 1 98.62 83 SER A O 1
ATOM 649 N N . ALA A 1 84 ? 6.043 -19.562 0.497 1 98.75 84 ALA A N 1
ATOM 650 C CA . ALA A 1 84 ? 5.461 -20.812 0.947 1 98.75 84 ALA A CA 1
ATOM 651 C C . ALA A 1 84 ? 4.469 -20.594 2.082 1 98.75 84 ALA A C 1
ATOM 653 O O . ALA A 1 84 ? 3.307 -21 1.991 1 98.75 84 ALA A O 1
ATOM 654 N N . ALA A 1 85 ? 4.922 -19.906 3.141 1 98.69 85 ALA A N 1
ATOM 655 C CA . ALA A 1 85 ? 4.047 -19.625 4.277 1 98.69 85 ALA A CA 1
ATOM 656 C C . ALA A 1 85 ? 2.865 -18.75 3.857 1 98.69 85 ALA A C 1
ATOM 658 O O . ALA A 1 85 ? 1.73 -18.984 4.273 1 98.69 85 ALA A O 1
ATOM 659 N N . SER A 1 86 ? 3.139 -17.75 3.072 1 98.75 86 SER A N 1
ATOM 660 C CA . SER A 1 86 ? 2.07 -16.906 2.561 1 98.75 86 SER A CA 1
ATOM 661 C C . SER A 1 86 ? 1.072 -17.703 1.733 1 98.75 86 SER A C 1
ATOM 663 O O . SER A 1 86 ? -0.138 -17.5 1.83 1 98.75 86 SER A O 1
ATOM 665 N N . GLY A 1 87 ? 1.586 -18.578 0.857 1 98.88 87 GLY A N 1
ATOM 666 C CA . GLY A 1 87 ? 0.718 -19.438 0.077 1 98.88 87 GLY A CA 1
ATOM 667 C C . GLY A 1 87 ? -0.207 -20.281 0.932 1 98.88 87 GLY A C 1
ATOM 668 O O . GLY A 1 87 ? -1.39 -20.438 0.616 1 98.88 87 GLY A O 1
ATOM 669 N N . THR A 1 88 ? 0.337 -20.812 1.997 1 98.81 88 THR A N 1
ATOM 670 C CA . THR A 1 88 ? -0.486 -21.578 2.924 1 98.81 88 THR A CA 1
ATOM 671 C C . THR A 1 88 ? -1.6 -20.719 3.504 1 98.81 88 THR A C 1
ATOM 673 O O . THR A 1 88 ? -2.74 -21.172 3.631 1 98.81 88 THR A O 1
ATOM 676 N N . ALA A 1 89 ? -1.28 -19.5 3.812 1 98.81 89 ALA A N 1
ATOM 677 C CA . ALA A 1 89 ? -2.26 -18.594 4.414 1 98.81 89 ALA A CA 1
ATOM 678 C C . ALA A 1 89 ? -3.385 -18.281 3.432 1 98.81 89 ALA A C 1
ATOM 680 O O . ALA A 1 89 ? -4.562 -18.5 3.734 1 98.81 89 ALA A O 1
ATOM 681 N N . TYR A 1 90 ? -3.088 -17.828 2.191 1 98.81 90 TYR A N 1
ATOM 682 C CA . TYR A 1 90 ? -4.125 -17.312 1.299 1 98.81 90 TYR A CA 1
ATOM 683 C C . TYR A 1 90 ? -4.777 -18.453 0.521 1 98.81 90 TYR A C 1
ATOM 685 O O . TYR A 1 90 ? -5.742 -18.234 -0.219 1 98.81 90 TYR A O 1
ATOM 693 N N . MET A 1 91 ? -4.285 -19.703 0.693 1 98.75 91 MET A N 1
ATOM 694 C CA . MET A 1 91 ? -4.922 -20.828 0.005 1 98.75 91 MET A CA 1
ATOM 695 C C . MET A 1 91 ? -5.727 -21.672 0.981 1 98.75 91 MET A C 1
ATOM 697 O O . MET A 1 91 ? -6.695 -22.328 0.588 1 98.75 91 MET A O 1
ATOM 701 N N . THR A 1 92 ? -5.324 -21.719 2.307 1 98.44 92 THR A N 1
ATOM 702 C CA . THR A 1 92 ? -5.902 -22.719 3.203 1 98.44 92 THR A CA 1
ATOM 703 C C . THR A 1 92 ? -6.617 -22.031 4.371 1 98.44 92 THR A C 1
ATOM 705 O O . THR A 1 92 ? -7.379 -22.688 5.094 1 98.44 92 THR A O 1
ATOM 708 N N . GLY A 1 93 ? -6.32 -20.734 4.625 1 98.44 93 GLY A N 1
ATOM 709 C CA . GLY A 1 93 ? -6.914 -20.047 5.754 1 98.44 93 GLY A CA 1
ATOM 710 C C . GLY A 1 93 ? -6.148 -20.234 7.047 1 98.44 93 GLY A C 1
ATOM 711 O O . GLY A 1 93 ? -6.66 -19.953 8.133 1 98.44 93 GLY A O 1
ATOM 712 N N . VAL A 1 94 ? -4.871 -20.719 6.898 1 98.62 94 VAL A N 1
ATOM 713 C CA . VAL A 1 94 ? -4.066 -21 8.078 1 98.62 94 VAL A CA 1
ATOM 714 C C . VAL A 1 94 ? -2.674 -20.406 7.918 1 98.62 94 VAL A C 1
ATOM 716 O O . VAL A 1 94 ? -1.987 -20.672 6.93 1 98.62 94 VAL A O 1
ATOM 719 N N . LYS A 1 95 ? -2.244 -19.547 8.844 1 98.5 95 LYS A N 1
ATOM 720 C CA . LYS A 1 95 ? -0.871 -19.062 8.82 1 98.5 95 LYS A CA 1
ATOM 721 C C . LYS A 1 95 ? 0.097 -20.094 9.375 1 98.5 95 LYS A C 1
ATOM 723 O O . LYS A 1 95 ? -0.267 -20.891 10.242 1 98.5 95 LYS A O 1
ATOM 728 N N . THR A 1 96 ? 1.286 -20.062 8.906 1 98.62 96 THR A N 1
ATOM 729 C CA . THR A 1 96 ? 2.252 -21.078 9.297 1 98.62 96 THR A CA 1
ATOM 730 C C . THR A 1 96 ? 3.668 -20.516 9.312 1 98.62 96 THR A C 1
ATOM 732 O O . THR A 1 96 ? 3.852 -19.297 9.391 1 98.62 96 THR A O 1
ATOM 735 N N . ASN A 1 97 ? 4.68 -21.453 9.367 1 98.25 97 ASN A N 1
ATOM 736 C CA . ASN A 1 97 ? 6.086 -21.078 9.508 1 98.25 97 ASN A CA 1
ATOM 737 C C . ASN A 1 97 ? 6.746 -20.891 8.141 1 98.25 97 ASN A C 1
ATOM 739 O O . ASN A 1 97 ? 6.355 -21.531 7.164 1 98.25 97 ASN A O 1
ATOM 743 N N . GLN A 1 98 ? 7.762 -20.047 8.156 1 98.06 98 GLN A N 1
ATOM 744 C CA . GLN A 1 98 ? 8.539 -19.797 6.949 1 98.06 98 GLN A CA 1
ATOM 745 C C . GLN A 1 98 ? 9.047 -21.094 6.336 1 98.06 98 GLN A C 1
ATOM 747 O O . GLN A 1 98 ? 9.555 -21.969 7.047 1 98.06 98 GLN A O 1
ATOM 752 N N . GLY A 1 99 ? 8.875 -21.219 5.027 1 98.12 99 GLY A N 1
ATOM 753 C CA . GLY A 1 99 ? 9.414 -22.344 4.27 1 98.12 99 GLY A CA 1
ATOM 754 C C . GLY A 1 99 ? 8.492 -23.547 4.227 1 98.12 99 GLY A C 1
ATOM 755 O O . GLY A 1 99 ? 8.742 -24.5 3.494 1 98.12 99 GLY A O 1
ATOM 756 N N . VAL A 1 100 ? 7.391 -23.531 4.988 1 97.62 100 VAL A N 1
ATOM 757 C CA . VAL A 1 100 ? 6.457 -24.641 5.086 1 97.62 100 VAL A CA 1
ATOM 758 C C . VAL A 1 100 ? 5.234 -24.375 4.207 1 97.62 100 VAL A C 1
ATOM 760 O O . VAL A 1 100 ? 4.742 -23.25 4.152 1 97.62 100 VAL A O 1
ATOM 763 N N . LEU A 1 101 ? 4.777 -25.406 3.482 1 96.88 101 LEU A N 1
ATOM 764 C CA . LEU A 1 101 ? 3.654 -25.172 2.58 1 96.88 101 LEU A CA 1
ATOM 765 C C . LEU A 1 101 ? 2.576 -26.234 2.783 1 96.88 101 LEU A C 1
ATOM 767 O O . LEU A 1 101 ? 2.883 -27.422 2.91 1 96.88 101 LEU A O 1
ATOM 771 N N . GLY A 1 102 ? 1.344 -25.766 2.879 1 98.31 102 GLY A N 1
ATOM 772 C CA . GLY A 1 102 ? 0.203 -26.656 3.027 1 98.31 102 GLY A CA 1
ATOM 773 C C . GLY A 1 102 ? 0.14 -27.328 4.387 1 98.31 102 GLY A C 1
ATOM 774 O O . GLY A 1 102 ? -0.526 -28.359 4.551 1 98.31 102 GLY A O 1
ATOM 775 N N . LEU A 1 103 ? 0.884 -26.891 5.336 1 98.69 103 LEU A N 1
ATOM 776 C CA . LEU A 1 103 ? 0.934 -27.438 6.688 1 98.69 103 LEU A CA 1
ATOM 777 C C . LEU A 1 103 ? 0.729 -26.328 7.723 1 98.69 103 LEU A C 1
ATOM 779 O O . LEU A 1 103 ? 1.091 -25.172 7.488 1 98.69 103 LEU A O 1
ATOM 783 N N . SER A 1 104 ? 0.122 -26.672 8.859 1 98.5 104 SER A N 1
ATOM 784 C CA . SER A 1 104 ? -0.007 -25.75 9.977 1 98.5 104 SER A CA 1
ATOM 785 C C . SER A 1 104 ? 1.342 -25.484 10.641 1 98.5 104 SER A C 1
ATOM 787 O O . SER A 1 104 ? 2.344 -26.109 10.281 1 98.5 104 SER A O 1
ATOM 789 N N . ALA A 1 105 ? 1.344 -24.641 11.602 1 98 105 ALA A N 1
ATOM 790 C CA . ALA A 1 105 ? 2.57 -24.219 12.273 1 98 105 ALA A CA 1
ATOM 791 C C . ALA A 1 105 ? 3.105 -25.312 13.188 1 98 105 ALA A C 1
ATOM 793 O O . ALA A 1 105 ? 4.172 -25.156 13.789 1 98 105 ALA A O 1
ATOM 794 N N . LEU A 1 106 ? 2.434 -26.406 13.273 1 97.5 106 LEU A N 1
ATOM 795 C CA . LEU A 1 106 ? 2.932 -27.578 14 1 97.5 106 LEU A CA 1
ATOM 796 C C . LEU A 1 106 ? 4.133 -28.188 13.289 1 97.5 106 LEU A C 1
ATOM 798 O O . LEU A 1 106 ? 4.949 -28.875 13.914 1 97.5 106 LEU A O 1
ATOM 802 N N . ALA A 1 107 ? 4.168 -27.984 11.969 1 97.94 107 ALA A N 1
ATOM 803 C CA . ALA A 1 107 ? 5.277 -28.516 11.18 1 97.94 107 ALA A CA 1
ATOM 804 C C . ALA A 1 107 ? 6.531 -27.656 11.359 1 97.94 107 ALA A C 1
ATOM 806 O O . ALA A 1 107 ? 6.445 -26.438 11.445 1 97.94 107 ALA A O 1
ATOM 807 N N . GLU A 1 108 ? 7.629 -28.391 11.445 1 97.44 108 GLU A N 1
ATOM 808 C CA . GLU A 1 108 ? 8.938 -27.75 11.492 1 97.44 108 GLU A CA 1
ATOM 809 C C . GLU A 1 108 ? 9.633 -27.797 10.133 1 97.44 108 GLU A C 1
ATOM 811 O O . GLU A 1 108 ? 9.656 -28.844 9.484 1 97.44 108 GLU A O 1
ATOM 816 N N . ARG A 1 109 ? 10.172 -26.703 9.75 1 97.31 109 ARG A N 1
ATOM 817 C CA . ARG A 1 109 ? 10.812 -26.641 8.445 1 97.31 109 ARG A CA 1
ATOM 818 C C . ARG A 1 109 ? 11.922 -27.688 8.328 1 97.31 109 ARG A C 1
ATOM 820 O O . ARG A 1 109 ? 12.758 -27.812 9.227 1 97.31 109 ARG A O 1
ATOM 827 N N . GLY A 1 110 ? 11.898 -28.391 7.297 1 97.5 110 GLY A N 1
ATOM 828 C CA . GLY A 1 110 ? 12.938 -29.375 7.008 1 97.5 110 GLY A CA 1
ATOM 829 C C . GLY A 1 110 ? 12.758 -30.672 7.758 1 97.5 110 GLY A C 1
ATOM 830 O O . GLY A 1 110 ? 13.562 -31.594 7.605 1 97.5 110 GLY A O 1
ATOM 831 N N . ASN A 1 111 ? 11.68 -30.812 8.523 1 97.69 111 ASN A N 1
ATOM 832 C CA . ASN A 1 111 ? 11.406 -32.031 9.289 1 97.69 111 ASN A CA 1
ATOM 833 C C . ASN A 1 111 ? 10.195 -32.75 8.742 1 97.69 111 ASN A C 1
ATOM 835 O O . ASN A 1 111 ? 9.062 -32.5 9.141 1 97.69 111 ASN A O 1
ATOM 839 N N . CYS A 1 112 ? 10.43 -33.781 8.008 1 95.94 112 CYS A N 1
ATOM 840 C CA . CYS A 1 112 ? 9.383 -34.531 7.328 1 95.94 112 CYS A CA 1
ATOM 841 C C . CYS A 1 112 ? 8.398 -35.094 8.328 1 95.94 112 CYS A C 1
ATOM 843 O O . CYS A 1 112 ? 7.184 -35 8.141 1 95.94 112 CYS A O 1
ATOM 845 N N . ASN A 1 113 ? 8.867 -35.625 9.359 1 96.38 113 ASN A N 1
ATOM 846 C CA . ASN A 1 113 ? 8.008 -36.312 10.328 1 96.38 113 ASN A CA 1
ATOM 847 C C . ASN A 1 113 ? 7.023 -35.344 10.977 1 96.38 113 ASN A C 1
ATOM 849 O O . ASN A 1 113 ? 5.91 -35.719 11.328 1 96.38 113 ASN A O 1
ATOM 853 N N . SER A 1 114 ? 7.398 -34.094 11.062 1 96.94 114 SER A N 1
ATOM 854 C CA . SER A 1 114 ? 6.555 -33.094 11.703 1 96.94 114 SER A CA 1
ATOM 855 C C . SER A 1 114 ? 5.363 -32.75 10.828 1 96.94 114 SER A C 1
ATOM 857 O O . SER A 1 114 ? 4.434 -32.062 11.281 1 96.94 114 SER A O 1
ATOM 859 N N . SER A 1 115 ? 5.387 -33.125 9.609 1 96.69 115 SER A N 1
ATOM 860 C CA . SER A 1 115 ? 4.305 -32.812 8.68 1 96.69 115 SER A CA 1
ATOM 861 C C . SER A 1 115 ? 3.068 -33.656 8.969 1 96.69 115 SER A C 1
ATOM 863 O O . SER A 1 115 ? 1.95 -33.281 8.617 1 96.69 115 SER A O 1
ATOM 865 N N . LYS A 1 116 ? 3.281 -34.844 9.578 1 95.5 116 LYS A N 1
ATOM 866 C CA . LYS A 1 116 ? 2.178 -35.75 9.844 1 95.5 116 LYS A CA 1
ATOM 867 C C . LYS A 1 116 ? 1.179 -35.156 10.82 1 95.5 116 LYS A C 1
ATOM 869 O O . LYS A 1 116 ? 1.544 -34.781 11.938 1 95.5 116 LYS A O 1
ATOM 874 N N . GLY A 1 117 ? -0.024 -35.094 10.383 1 96.38 117 GLY A N 1
ATOM 875 C CA . GLY A 1 117 ? -1.076 -34.531 11.219 1 96.38 117 GLY A CA 1
ATOM 876 C C . GLY A 1 117 ? -1.176 -33.031 11.141 1 96.38 117 GLY A C 1
ATOM 877 O O . GLY A 1 117 ? -2.08 -32.406 11.719 1 96.38 117 GLY A O 1
ATOM 878 N N . ALA A 1 118 ? -0.306 -32.375 10.383 1 98.19 118 ALA A N 1
ATOM 879 C CA . ALA A 1 118 ? -0.282 -30.906 10.281 1 98.19 118 ALA A CA 1
ATOM 880 C C . ALA A 1 118 ? -0.906 -30.438 8.977 1 98.19 118 ALA A C 1
ATOM 882 O O . ALA A 1 118 ? -0.966 -29.234 8.711 1 98.19 118 ALA A O 1
ATOM 883 N N . GLU A 1 119 ? -1.406 -31.328 8.18 1 98.25 119 GLU A N 1
ATOM 884 C CA . GLU A 1 119 ? -1.893 -31 6.844 1 98.25 119 GLU A CA 1
ATOM 885 C C . GLU A 1 119 ? -3.143 -30.125 6.906 1 98.25 119 GLU A C 1
ATOM 887 O O . GLU A 1 119 ? -4.008 -30.344 7.758 1 98.25 119 GLU A O 1
ATOM 892 N N . VAL A 1 120 ? -3.17 -29.125 6.09 1 98.31 120 VAL A N 1
ATOM 893 C CA . VAL A 1 120 ? -4.344 -28.266 5.941 1 98.31 120 VAL A CA 1
ATOM 894 C C . VAL A 1 120 ? -4.781 -28.234 4.48 1 98.31 120 VAL A C 1
ATOM 896 O O . VAL A 1 120 ? -3.945 -28.281 3.574 1 98.31 120 VAL A O 1
ATOM 899 N N . GLN A 1 121 ? -6.078 -28.141 4.203 1 97.56 121 GLN A N 1
ATOM 900 C CA . GLN A 1 121 ? -6.613 -28.25 2.85 1 97.56 121 GLN A CA 1
ATOM 901 C C . GLN A 1 121 ? -6.836 -26.875 2.238 1 97.56 121 GLN A C 1
ATOM 903 O O . GLN A 1 121 ? -7.262 -25.938 2.928 1 97.56 121 GLN A O 1
ATOM 908 N N . SER A 1 122 ? -6.582 -26.75 0.965 1 98.56 122 SER A N 1
ATOM 909 C CA . SER A 1 122 ? -6.684 -25.484 0.244 1 98.56 122 SER A CA 1
ATOM 910 C C . SER A 1 122 ? -8.078 -25.281 -0.334 1 98.56 122 SER A C 1
ATOM 912 O O . SER A 1 122 ? -8.867 -26.234 -0.414 1 98.56 122 SER A O 1
ATOM 914 N N . VAL A 1 123 ? -8.336 -24.094 -0.693 1 98.75 123 VAL A N 1
ATOM 915 C CA . VAL A 1 123 ? -9.594 -23.766 -1.359 1 98.75 123 VAL A CA 1
ATOM 916 C C . VAL A 1 123 ? -9.68 -24.5 -2.691 1 98.75 123 VAL A C 1
ATOM 918 O O . VAL A 1 123 ? -10.766 -24.859 -3.141 1 98.75 123 VAL A O 1
ATOM 921 N N . LEU A 1 124 ? -8.523 -24.812 -3.34 1 98.88 124 LEU A N 1
ATOM 922 C CA . LEU A 1 124 ? -8.547 -25.656 -4.523 1 98.88 124 LEU A CA 1
ATOM 923 C C . LEU A 1 124 ? -9.109 -27.031 -4.199 1 98.88 124 LEU A C 1
ATOM 925 O O . LEU A 1 124 ? -10.008 -27.516 -4.887 1 98.88 124 LEU A O 1
ATOM 929 N N . ARG A 1 125 ? -8.656 -27.609 -3.107 1 98.31 125 ARG A N 1
ATOM 930 C CA . ARG A 1 125 ? -9.125 -28.938 -2.701 1 98.31 125 ARG A CA 1
ATOM 931 C C . ARG A 1 125 ? -10.586 -28.875 -2.27 1 98.31 125 ARG A C 1
ATOM 933 O O . ARG A 1 125 ? -11.359 -29.797 -2.557 1 98.31 125 ARG A O 1
ATOM 940 N N . TRP A 1 126 ? -10.945 -27.797 -1.503 1 98.44 126 TRP A N 1
ATOM 941 C CA . TRP A 1 126 ? -12.336 -27.609 -1.119 1 98.44 126 TRP A CA 1
ATOM 942 C C . TRP A 1 126 ? -13.242 -27.562 -2.348 1 98.44 126 TRP A C 1
ATOM 944 O O . TRP A 1 126 ? -14.32 -28.156 -2.35 1 98.44 126 TRP A O 1
ATOM 954 N N . SER A 1 127 ? -12.789 -26.938 -3.391 1 98.81 127 SER A N 1
ATOM 955 C CA . SER A 1 127 ? -13.57 -26.797 -4.613 1 98.81 127 SER A CA 1
ATOM 956 C C . SER A 1 127 ? -13.688 -28.125 -5.363 1 98.81 127 SER A C 1
ATOM 958 O O . SER A 1 127 ? -14.766 -28.484 -5.84 1 98.81 127 SER A O 1
ATOM 960 N N . ALA A 1 128 ? -12.578 -28.828 -5.457 1 98.56 128 ALA A N 1
ATOM 961 C CA . ALA A 1 128 ? -12.609 -30.156 -6.094 1 98.56 128 ALA A CA 1
ATOM 962 C C . ALA A 1 128 ? -13.57 -31.078 -5.371 1 98.56 128 ALA A C 1
ATOM 964 O O . ALA A 1 128 ? -14.352 -31.797 -6.008 1 98.56 128 ALA A O 1
ATOM 965 N N . ALA A 1 129 ? -13.539 -31.047 -4.082 1 97.75 129 ALA A N 1
ATOM 966 C CA . ALA A 1 129 ? -14.398 -31.906 -3.266 1 97.75 129 ALA A CA 1
ATOM 967 C C . ALA A 1 129 ? -15.867 -31.562 -3.471 1 97.75 129 ALA A C 1
ATOM 969 O O . ALA A 1 129 ? -16.75 -32.406 -3.312 1 97.75 129 ALA A O 1
ATOM 970 N N . ALA A 1 130 ? -16.109 -30.328 -3.863 1 97.75 130 ALA A N 1
ATOM 971 C CA . ALA A 1 130 ? -17.484 -29.875 -4.074 1 97.75 130 ALA A CA 1
ATOM 972 C C . ALA A 1 130 ? -17.938 -30.141 -5.508 1 97.75 130 ALA A C 1
ATOM 974 O O . ALA A 1 130 ? -19.031 -29.734 -5.902 1 97.75 130 ALA A O 1
ATOM 975 N N . GLY A 1 131 ? -17.078 -30.734 -6.316 1 98 131 GLY A N 1
ATOM 976 C CA . GLY A 1 131 ? -17.453 -31.125 -7.664 1 98 131 GLY A CA 1
ATOM 977 C C . GLY A 1 131 ? -17.094 -30.094 -8.711 1 98 131 GLY A C 1
ATOM 978 O O . GLY A 1 131 ? -17.438 -30.234 -9.883 1 98 131 GLY A O 1
ATOM 979 N N . LYS A 1 132 ? -16.406 -29.062 -8.305 1 98.75 132 LYS A N 1
ATOM 980 C CA . LYS A 1 132 ? -15.977 -28.031 -9.25 1 98.75 132 LYS A CA 1
ATOM 981 C C . LYS A 1 132 ? -14.703 -28.453 -9.977 1 98.75 132 LYS A C 1
ATOM 983 O O . LYS A 1 132 ? -13.922 -29.266 -9.469 1 98.75 132 LYS A O 1
ATOM 988 N N . SER A 1 133 ? -14.547 -27.953 -11.188 1 98.88 133 SER A N 1
ATOM 989 C CA . SER A 1 133 ? -13.25 -28.094 -11.844 1 98.88 133 SER A CA 1
ATOM 990 C C . SER A 1 133 ? -12.203 -27.188 -11.203 1 98.88 133 SER A C 1
ATOM 992 O O . SER A 1 133 ? -12.539 -26.172 -10.594 1 98.88 133 SER A O 1
ATOM 994 N N . THR A 1 134 ? -10.992 -27.594 -11.266 1 98.94 134 THR A N 1
ATOM 995 C CA . THR A 1 134 ? -9.938 -26.797 -10.648 1 98.94 134 THR A CA 1
ATOM 996 C C . THR A 1 134 ? -8.734 -26.672 -11.586 1 98.94 134 THR A C 1
ATOM 998 O O . THR A 1 134 ? -8.531 -27.516 -12.453 1 98.94 134 THR A O 1
ATOM 1001 N N . GLY A 1 135 ? -7.992 -25.594 -11.445 1 98.94 135 GLY A N 1
ATOM 1002 C CA . GLY A 1 135 ? -6.805 -25.375 -12.258 1 98.94 135 GLY A CA 1
ATOM 1003 C C . GLY A 1 135 ? -5.75 -24.531 -11.562 1 98.94 135 GLY A C 1
ATOM 1004 O O . GLY A 1 135 ? -6.051 -23.812 -10.609 1 98.94 135 GLY A O 1
ATOM 1005 N N . VAL A 1 136 ? -4.516 -24.672 -12 1 98.94 136 VAL A N 1
ATOM 1006 C CA . VAL A 1 136 ? -3.361 -23.891 -11.555 1 98.94 136 VAL A CA 1
ATOM 1007 C C . VAL A 1 136 ? -2.533 -23.469 -12.766 1 98.94 136 VAL A C 1
ATOM 1009 O O . VAL A 1 136 ? -2.133 -24.297 -13.578 1 98.94 136 VAL A O 1
ATOM 1012 N N . VAL A 1 137 ? -2.348 -22.156 -12.898 1 98.94 137 VAL A N 1
ATOM 1013 C CA . VAL A 1 137 ? -1.548 -21.547 -13.961 1 98.94 137 VAL A CA 1
ATOM 1014 C C . VAL A 1 137 ? -0.462 -20.672 -13.359 1 98.94 137 VAL A C 1
ATOM 1016 O O . VAL A 1 137 ? -0.729 -19.891 -12.438 1 98.94 137 VAL A O 1
ATOM 1019 N N . THR A 1 138 ? 0.799 -20.781 -13.805 1 98.94 138 THR A N 1
ATOM 1020 C CA . THR A 1 138 ? 1.864 -19.953 -13.25 1 98.94 138 THR A CA 1
ATOM 1021 C C . THR A 1 138 ? 2.941 -19.688 -14.305 1 98.94 138 THR A C 1
ATOM 1023 O O . THR A 1 138 ? 3.018 -20.375 -15.312 1 98.94 138 THR A O 1
ATOM 1026 N N . THR A 1 139 ? 3.727 -18.625 -14.047 1 98.88 139 THR A N 1
ATOM 1027 C CA . THR A 1 139 ? 4.914 -18.391 -14.859 1 98.88 139 THR A CA 1
ATOM 1028 C C . THR A 1 139 ? 6.16 -18.953 -14.164 1 98.88 139 THR A C 1
ATOM 1030 O O . THR A 1 139 ? 7.281 -18.734 -14.633 1 98.88 139 THR A O 1
ATOM 1033 N N . THR A 1 140 ? 6.031 -19.594 -13.07 1 98.88 140 THR A N 1
ATOM 1034 C CA . THR A 1 140 ? 7.121 -20.312 -12.414 1 98.88 140 THR A CA 1
ATOM 1035 C C . THR A 1 140 ? 7.004 -21.812 -12.648 1 98.88 140 THR A C 1
ATOM 1037 O O . THR A 1 140 ? 6.215 -22.25 -13.484 1 98.88 140 THR A O 1
ATOM 1040 N N . ARG A 1 141 ? 7.875 -22.578 -11.992 1 98.88 141 ARG A N 1
ATOM 1041 C CA . ARG A 1 141 ? 7.652 -24.031 -11.93 1 98.88 141 ARG A CA 1
ATOM 1042 C C . ARG A 1 141 ? 6.344 -24.344 -11.219 1 98.88 141 ARG A C 1
ATOM 1044 O O . ARG A 1 141 ? 6.012 -23.734 -10.211 1 98.88 141 ARG A O 1
ATOM 1051 N N . ILE A 1 142 ? 5.613 -25.312 -11.75 1 98.88 142 ILE A N 1
ATOM 1052 C CA . ILE A 1 142 ? 4.348 -25.703 -11.141 1 98.88 142 ILE A CA 1
ATOM 1053 C C . ILE A 1 142 ? 4.602 -26.266 -9.75 1 98.88 142 ILE A C 1
ATOM 1055 O O . ILE A 1 142 ? 3.68 -26.375 -8.938 1 98.88 142 ILE A O 1
ATOM 1059 N N . THR A 1 143 ? 5.922 -26.578 -9.453 1 98.88 143 THR A N 1
ATOM 1060 C CA . THR A 1 143 ? 6.293 -27.156 -8.172 1 98.88 143 THR A CA 1
ATOM 1061 C C . THR A 1 143 ? 6.805 -26.078 -7.219 1 98.88 143 THR A C 1
ATOM 1063 O O . THR A 1 143 ? 7.137 -26.359 -6.066 1 98.88 143 THR A O 1
ATOM 1066 N N . HIS A 1 144 ? 6.875 -24.812 -7.652 1 98.81 144 HIS A N 1
ATOM 1067 C CA . HIS A 1 144 ? 7.332 -23.703 -6.824 1 98.81 144 HIS A CA 1
ATOM 1068 C C . HIS A 1 144 ? 6.312 -23.359 -5.742 1 98.81 144 HIS A C 1
ATOM 1070 O O . HIS A 1 144 ? 5.219 -23.922 -5.719 1 98.81 144 HIS A O 1
ATOM 1076 N N . ALA A 1 145 ? 6.637 -22.5 -4.883 1 98.75 145 ALA A N 1
ATOM 1077 C CA . ALA A 1 145 ? 5.938 -22.328 -3.611 1 98.75 145 ALA A CA 1
ATOM 1078 C C . ALA A 1 145 ? 4.477 -21.938 -3.836 1 98.75 145 ALA A C 1
ATOM 1080 O O . ALA A 1 145 ? 3.574 -22.578 -3.275 1 98.75 145 ALA A O 1
ATOM 1081 N N . THR A 1 146 ? 4.18 -20.938 -4.68 1 98.75 146 THR A N 1
ATOM 1082 C CA . THR A 1 146 ? 2.828 -20.422 -4.84 1 98.75 146 THR A CA 1
ATOM 1083 C C . THR A 1 146 ? 1.913 -21.484 -5.449 1 98.75 146 THR A C 1
ATOM 1085 O O . THR A 1 146 ? 0.897 -21.844 -4.855 1 98.75 146 THR A O 1
ATOM 1088 N N . PRO A 1 147 ? 2.277 -22.078 -6.594 1 98.81 147 PRO A N 1
ATOM 1089 C CA . PRO A 1 147 ? 1.38 -23.125 -7.102 1 98.81 147 PRO A CA 1
ATOM 1090 C C . PRO A 1 147 ? 1.298 -24.328 -6.172 1 98.81 147 PRO A C 1
ATOM 1092 O O . PRO A 1 147 ? 0.218 -24.891 -5.984 1 98.81 147 PRO A O 1
ATOM 1095 N N . ALA A 1 148 ? 2.383 -24.703 -5.574 1 98.88 148 ALA A N 1
ATOM 1096 C CA . ALA A 1 148 ? 2.414 -25.891 -4.727 1 98.88 148 ALA A CA 1
ATOM 1097 C C . ALA A 1 148 ? 1.526 -25.719 -3.5 1 98.88 148 ALA A C 1
ATOM 1099 O O . ALA A 1 148 ? 0.966 -26.688 -2.986 1 98.88 148 ALA A O 1
ATOM 1100 N N . SER A 1 149 ? 1.41 -24.484 -3.049 1 98.44 149 SER A N 1
ATOM 1101 C CA . SER A 1 149 ? 0.584 -24.219 -1.875 1 98.44 149 SER A CA 1
ATOM 1102 C C . SER A 1 149 ? -0.876 -24.578 -2.137 1 98.44 149 SER A C 1
ATOM 1104 O O . SER A 1 149 ? -1.665 -24.703 -1.198 1 98.44 149 SER A O 1
ATOM 1106 N N . SER A 1 150 ? -1.229 -24.75 -3.352 1 98.31 150 SER A N 1
ATOM 1107 C CA . SER A 1 150 ? -2.615 -25.062 -3.684 1 98.31 150 SER A CA 1
ATOM 1108 C C . SER A 1 150 ? -2.881 -26.562 -3.58 1 98.31 150 SER A C 1
ATOM 1110 O O . SER A 1 150 ? -4.035 -26.984 -3.473 1 98.31 150 SER A O 1
ATOM 1112 N N . TYR A 1 151 ? -1.806 -27.453 -3.568 1 98.56 151 TYR A N 1
ATOM 1113 C CA . TYR A 1 151 ? -2.127 -28.875 -3.676 1 98.56 151 TYR A CA 1
ATOM 1114 C C . TYR A 1 151 ? -1.211 -29.703 -2.789 1 98.56 151 TYR A C 1
ATOM 1116 O O . TYR A 1 151 ? -1.521 -30.859 -2.479 1 98.56 151 TYR A O 1
ATOM 1124 N N . ALA A 1 152 ? -0.106 -29.172 -2.371 1 98.62 152 ALA A N 1
ATOM 1125 C CA . ALA A 1 152 ? 0.914 -30.016 -1.761 1 98.62 152 ALA A CA 1
ATOM 1126 C C . ALA A 1 152 ? 1.053 -29.734 -0.27 1 98.62 152 ALA A C 1
ATOM 1128 O O . ALA A 1 152 ? 0.569 -28.703 0.213 1 98.62 152 ALA A O 1
ATOM 1129 N N . HIS A 1 153 ? 1.613 -30.656 0.449 1 98.5 153 HIS A N 1
ATOM 1130 C CA . HIS A 1 153 ? 2.039 -30.547 1.84 1 98.5 153 HIS A CA 1
ATOM 1131 C C . HIS A 1 153 ? 3.527 -30.859 1.984 1 98.5 153 HIS A C 1
ATOM 1133 O O . HIS A 1 153 ? 3.953 -32 1.808 1 98.5 153 HIS A O 1
ATOM 1139 N N . ALA A 1 154 ? 4.289 -29.844 2.32 1 98.38 154 ALA A N 1
ATOM 1140 C CA . ALA A 1 154 ? 5.738 -30.047 2.375 1 98.38 154 ALA A CA 1
ATOM 1141 C C . ALA A 1 154 ? 6.348 -29.266 3.539 1 98.38 154 ALA A C 1
ATOM 1143 O O . ALA A 1 154 ? 6.102 -28.062 3.693 1 98.38 154 ALA A O 1
ATOM 1144 N N . ALA A 1 155 ? 7.203 -29.922 4.324 1 98.19 155 ALA A N 1
ATOM 1145 C CA . ALA A 1 155 ? 7.898 -29.281 5.441 1 98.19 155 ALA A CA 1
ATOM 1146 C C . ALA A 1 155 ? 9.031 -28.391 4.945 1 98.19 155 ALA A C 1
ATOM 1148 O O . ALA A 1 155 ? 9.586 -27.594 5.711 1 98.19 155 ALA A O 1
ATOM 1149 N N . GLU A 1 156 ? 9.297 -28.531 3.705 1 98.38 156 GLU A N 1
ATOM 1150 C CA . GLU A 1 156 ? 10.289 -27.703 3.035 1 98.38 156 GLU A CA 1
ATOM 1151 C C . GLU A 1 156 ? 9.867 -27.375 1.604 1 98.38 156 GLU A C 1
ATOM 1153 O O . GLU A 1 156 ? 9.742 -28.281 0.773 1 98.38 156 GLU A O 1
ATOM 1158 N N . ARG A 1 157 ? 9.789 -26.109 1.319 1 98.12 157 ARG A N 1
ATOM 1159 C CA . ARG A 1 157 ? 9.258 -25.656 0.038 1 98.12 157 ARG A CA 1
ATOM 1160 C C . ARG A 1 157 ? 10.164 -26.078 -1.111 1 98.12 157 ARG A C 1
ATOM 1162 O O . ARG A 1 157 ? 9.711 -26.203 -2.252 1 98.12 157 ARG A O 1
ATOM 1169 N N . ASP A 1 158 ? 11.453 -26.359 -0.871 1 98.06 158 ASP A N 1
ATOM 1170 C CA . ASP A 1 158 ? 12.422 -26.625 -1.93 1 98.06 158 ASP A CA 1
ATOM 1171 C C . ASP A 1 158 ? 12.43 -28.109 -2.305 1 98.06 158 ASP A C 1
ATOM 1173 O O . ASP A 1 158 ? 13.125 -28.516 -3.234 1 98.06 158 ASP A O 1
ATOM 1177 N N . TRP A 1 159 ? 11.641 -28.891 -1.58 1 98.38 159 TRP A N 1
ATOM 1178 C CA . TRP A 1 159 ? 11.57 -30.312 -1.9 1 98.38 159 TRP A CA 1
ATOM 1179 C C . TRP A 1 159 ? 10.68 -30.562 -3.109 1 98.38 159 TRP A C 1
ATOM 1181 O O . TRP A 1 159 ? 9.68 -31.281 -3.016 1 98.38 159 TRP A O 1
ATOM 1191 N N . GLU A 1 160 ? 11.094 -30.047 -4.281 1 98.62 160 GLU A N 1
ATOM 1192 C CA . GLU A 1 160 ? 10.289 -30.031 -5.504 1 98.62 160 GLU A CA 1
ATOM 1193 C C . GLU A 1 160 ? 10.43 -31.344 -6.273 1 98.62 160 GLU A C 1
ATOM 1195 O O . GLU A 1 160 ? 9.516 -31.734 -6.996 1 98.62 160 GLU A O 1
ATOM 1200 N N . SER A 1 161 ? 11.57 -32.062 -6.141 1 98.06 161 SER A N 1
ATOM 1201 C CA . SER A 1 161 ? 11.82 -33.406 -6.641 1 98.06 161 SER A CA 1
ATOM 1202 C C . SER A 1 161 ? 12.531 -34.25 -5.59 1 98.06 161 SER A C 1
ATOM 1204 O O . SER A 1 161 ? 13.023 -33.719 -4.59 1 98.06 161 SER A O 1
ATOM 1206 N N . ASP A 1 162 ? 12.57 -35.531 -5.84 1 97.44 162 ASP A N 1
ATOM 1207 C CA . ASP A 1 162 ? 13.18 -36.438 -4.852 1 97.44 162 ASP A CA 1
ATOM 1208 C C . ASP A 1 162 ? 14.672 -36.125 -4.691 1 97.44 162 ASP A C 1
ATOM 1210 O O . ASP A 1 162 ? 15.234 -36.344 -3.611 1 97.44 162 ASP A O 1
ATOM 1214 N N . ARG A 1 163 ? 15.305 -35.625 -5.742 1 96.88 163 ARG A N 1
ATOM 1215 C CA . ARG A 1 163 ? 16.719 -35.25 -5.684 1 96.88 163 ARG A CA 1
ATOM 1216 C C . ARG A 1 163 ? 16.969 -34.188 -4.641 1 96.88 163 ARG A C 1
ATOM 1218 O O . ARG A 1 163 ? 18.047 -34.125 -4.035 1 96.88 163 ARG A O 1
ATOM 1225 N N . LEU A 1 164 ? 16.016 -33.312 -4.406 1 97.75 164 LEU A N 1
ATOM 1226 C CA . LEU A 1 164 ? 16.188 -32.156 -3.561 1 97.75 164 LEU A CA 1
ATOM 1227 C C . LEU A 1 164 ? 15.828 -32.469 -2.111 1 97.75 164 LEU A C 1
ATOM 1229 O O . LEU A 1 164 ? 15.891 -31.594 -1.246 1 97.75 164 LEU A O 1
ATOM 1233 N N . ILE A 1 165 ? 15.422 -33.656 -1.843 1 97.62 165 ILE A N 1
ATOM 1234 C CA . ILE A 1 165 ? 15.164 -34.094 -0.478 1 97.62 165 ILE A CA 1
ATOM 1235 C C . ILE A 1 165 ? 16.422 -34.781 0.092 1 97.62 165 ILE A C 1
ATOM 1237 O O . ILE A 1 165 ? 16.922 -35.75 -0.469 1 97.62 165 ILE A O 1
ATOM 1241 N N . PRO A 1 166 ? 16.875 -34.281 1.217 1 96.81 166 PRO A N 1
ATOM 1242 C CA . PRO A 1 166 ? 18.031 -34.938 1.814 1 96.81 166 PRO A CA 1
ATOM 1243 C C . PRO A 1 166 ? 17.75 -36.406 2.223 1 96.81 166 PRO A C 1
ATOM 1245 O O . PRO A 1 166 ? 16.594 -36.75 2.512 1 96.81 166 PRO A O 1
ATOM 1248 N N . GLU A 1 167 ? 18.734 -37.188 2.309 1 94.69 167 GLU A N 1
ATOM 1249 C CA . GLU A 1 167 ? 18.609 -38.625 2.609 1 94.69 167 GLU A CA 1
ATOM 1250 C C . GLU A 1 167 ? 17.859 -38.844 3.922 1 94.69 167 GLU A C 1
ATOM 1252 O O . GLU A 1 167 ? 17.078 -39.781 4.039 1 94.69 167 GLU A O 1
ATOM 1257 N N . SER A 1 168 ? 18.094 -38 4.848 1 94.75 168 SER A N 1
ATOM 1258 C CA . SER A 1 168 ? 17.516 -38.156 6.18 1 94.75 168 SER A CA 1
ATOM 1259 C C . SER A 1 168 ? 16.016 -37.875 6.168 1 94.75 168 SER A C 1
ATOM 1261 O O . SER A 1 168 ? 15.305 -38.219 7.117 1 94.75 168 SER A O 1
ATOM 1263 N N . GLU A 1 169 ? 15.477 -37.312 5.074 1 94.31 169 GLU A N 1
ATOM 1264 C CA . GLU A 1 169 ? 14.078 -36.906 5.004 1 94.31 169 GLU A CA 1
ATOM 1265 C C . GLU A 1 169 ? 13.344 -37.625 3.885 1 94.31 169 GLU A C 1
ATOM 1267 O O . GLU A 1 169 ? 12.289 -37.188 3.428 1 94.31 169 GLU A O 1
ATOM 1272 N N . ARG A 1 170 ? 13.797 -38.719 3.439 1 90 170 ARG A N 1
ATOM 1273 C CA . ARG A 1 170 ? 13.289 -39.375 2.24 1 90 170 ARG A CA 1
ATOM 1274 C C . ARG A 1 170 ? 12 -40.156 2.533 1 90 170 ARG A C 1
ATOM 1276 O O . ARG A 1 170 ? 11.414 -40.75 1.637 1 90 170 ARG A O 1
ATOM 1283 N N . ASN A 1 171 ? 11.531 -40.094 3.744 1 90.5 171 ASN A N 1
ATOM 1284 C CA . ASN A 1 171 ? 10.227 -40.688 4.066 1 90.5 171 ASN A CA 1
ATOM 1285 C C . ASN A 1 171 ? 9.094 -39.75 3.658 1 90.5 171 ASN A C 1
ATOM 1287 O O . ASN A 1 171 ? 7.922 -40.094 3.752 1 90.5 171 ASN A O 1
ATOM 1291 N N . CYS A 1 172 ? 9.438 -38.531 3.172 1 91.81 172 CYS A N 1
ATOM 1292 C CA . CYS A 1 172 ? 8.445 -37.594 2.627 1 91.81 172 CYS A CA 1
ATOM 1293 C C . CYS A 1 172 ? 8.453 -37.625 1.103 1 91.81 172 CYS A C 1
ATOM 1295 O O . CYS A 1 172 ? 9.477 -37.938 0.489 1 91.81 172 CYS A O 1
ATOM 1297 N N . GLU A 1 173 ? 7.305 -37.312 0.574 1 96.19 173 GLU A N 1
ATOM 1298 C CA . GLU A 1 173 ? 7.152 -37.219 -0.875 1 96.19 173 GLU A CA 1
ATOM 1299 C C . GLU A 1 173 ? 7.48 -35.812 -1.371 1 96.19 173 GLU A C 1
ATOM 1301 O O . GLU A 1 173 ? 7.148 -34.812 -0.716 1 96.19 173 GLU A O 1
ATOM 1306 N N . ASP A 1 174 ? 8.188 -35.75 -2.504 1 98.19 174 ASP A N 1
ATOM 1307 C CA . ASP A 1 174 ? 8.453 -34.469 -3.111 1 98.19 174 ASP A CA 1
ATOM 1308 C C . ASP A 1 174 ? 7.191 -33.875 -3.727 1 98.19 174 ASP A C 1
ATOM 1310 O O . ASP A 1 174 ? 6.199 -34.562 -3.918 1 98.19 174 ASP A O 1
ATOM 1314 N N . ILE A 1 175 ? 7.238 -32.594 -4.031 1 98.81 175 ILE A N 1
ATOM 1315 C CA . ILE A 1 175 ? 6.082 -31.812 -4.445 1 98.81 175 ILE A CA 1
ATOM 1316 C C . ILE A 1 175 ? 5.605 -32.281 -5.816 1 98.81 175 ILE A C 1
ATOM 1318 O O . ILE A 1 175 ? 4.402 -32.406 -6.055 1 98.81 175 ILE A O 1
ATOM 1322 N N . ALA A 1 176 ? 6.512 -32.562 -6.746 1 98.88 176 ALA A N 1
ATOM 1323 C CA . ALA A 1 176 ? 6.117 -33.062 -8.07 1 98.88 176 ALA A CA 1
ATOM 1324 C C . ALA A 1 176 ? 5.359 -34.375 -7.98 1 98.88 176 ALA A C 1
ATOM 1326 O O . ALA A 1 176 ? 4.336 -34.562 -8.641 1 98.88 176 ALA A O 1
ATOM 1327 N N . LEU A 1 177 ? 5.871 -35.25 -7.172 1 98.69 177 LEU A N 1
ATOM 1328 C CA . LEU A 1 177 ? 5.219 -36.531 -6.988 1 98.69 177 LEU A CA 1
ATOM 1329 C C . LEU A 1 177 ? 3.816 -36.375 -6.418 1 98.69 177 LEU A C 1
ATOM 1331 O O . LEU A 1 177 ? 2.877 -37.031 -6.855 1 98.69 177 LEU A O 1
ATOM 1335 N N . GLN A 1 178 ? 3.701 -35.5 -5.438 1 98.56 178 GLN A N 1
ATOM 1336 C CA . GLN A 1 178 ? 2.391 -35.25 -4.844 1 98.56 178 GLN A CA 1
ATOM 1337 C C . GLN A 1 178 ? 1.405 -34.75 -5.891 1 98.56 178 GLN A C 1
ATOM 1339 O O . GLN A 1 178 ? 0.233 -35.125 -5.887 1 98.56 178 GLN A O 1
ATOM 1344 N N . LEU A 1 179 ? 1.872 -33.812 -6.766 1 98.81 179 LEU A N 1
ATOM 1345 C CA . LEU A 1 179 ? 1.001 -33.25 -7.793 1 98.81 179 LEU A CA 1
ATOM 1346 C C . LEU A 1 179 ? 0.382 -34.375 -8.641 1 98.81 179 LEU A C 1
ATOM 1348 O O . LEU A 1 179 ? -0.811 -34.312 -8.953 1 98.81 179 LEU A O 1
ATOM 1352 N N . ILE A 1 180 ? 1.142 -35.375 -8.922 1 98.56 180 ILE A N 1
ATOM 1353 C CA . ILE A 1 180 ? 0.752 -36.375 -9.906 1 98.56 180 ILE A CA 1
ATOM 1354 C C . ILE A 1 180 ? 0.001 -37.5 -9.219 1 98.56 180 ILE A C 1
ATOM 1356 O O . ILE A 1 180 ? -0.963 -38.062 -9.766 1 98.56 180 ILE A O 1
ATOM 1360 N N . THR A 1 181 ? 0.339 -37.844 -7.984 1 97.88 181 THR A N 1
ATOM 1361 C CA . THR A 1 181 ? -0.171 -39.094 -7.398 1 97.88 181 THR A CA 1
ATOM 1362 C C . THR A 1 181 ? -1.226 -38.781 -6.336 1 97.88 181 THR A C 1
ATOM 1364 O O . THR A 1 181 ? -2.031 -39.656 -5.992 1 97.88 181 THR A O 1
ATOM 1367 N N . ARG A 1 182 ? -1.195 -37.531 -5.855 1 97 182 ARG A N 1
ATOM 1368 C CA . ARG A 1 182 ? -2.121 -37.219 -4.773 1 97 182 ARG A CA 1
ATOM 1369 C C . ARG A 1 182 ? -3.145 -36.188 -5.211 1 97 182 ARG A C 1
ATOM 1371 O O . ARG A 1 182 ? -4.105 -35.906 -4.492 1 97 182 ARG A O 1
ATOM 1378 N N . ASN A 1 183 ? -3 -35.625 -6.367 1 97.94 183 ASN A N 1
ATOM 1379 C CA . ASN A 1 183 ? -3.854 -34.562 -6.855 1 97.94 183 ASN A CA 1
ATOM 1380 C C . ASN A 1 183 ? -4.328 -34.812 -8.281 1 97.94 183 ASN A C 1
ATOM 1382 O O . ASN A 1 183 ? -4.262 -33.938 -9.141 1 97.94 183 ASN A O 1
ATOM 1386 N N . GLN A 1 184 ? -4.785 -36 -8.492 1 97.44 184 GLN A N 1
ATOM 1387 C CA . GLN A 1 184 ? -5.125 -36.5 -9.82 1 97.44 184 GLN A CA 1
ATOM 1388 C C . GLN A 1 184 ? -6.379 -35.812 -10.359 1 97.44 184 GLN A C 1
ATOM 1390 O O . GLN A 1 184 ? -6.664 -35.906 -11.562 1 97.44 184 GLN A O 1
ATOM 1395 N N . ASP A 1 185 ? -7.098 -35.156 -9.484 1 97.44 185 ASP A N 1
ATOM 1396 C CA . ASP A 1 185 ? -8.391 -34.594 -9.883 1 97.44 185 ASP A CA 1
ATOM 1397 C C . ASP A 1 185 ? -8.242 -33.125 -10.344 1 97.44 185 ASP A C 1
ATOM 1399 O O . ASP A 1 185 ? -9.219 -32.5 -10.758 1 97.44 185 ASP A O 1
ATOM 1403 N N . ILE A 1 186 ? -7.035 -32.531 -10.344 1 98.88 186 ILE A N 1
ATOM 1404 C CA . ILE A 1 186 ? -6.852 -31.188 -10.891 1 98.88 186 ILE A CA 1
ATOM 1405 C C . ILE A 1 186 ? -6.961 -31.219 -12.406 1 98.88 186 ILE A C 1
ATOM 1407 O O . ILE A 1 186 ? -6.242 -31.969 -13.07 1 98.88 186 ILE A O 1
ATOM 1411 N N . ASN A 1 187 ? -7.824 -30.391 -12.945 1 98.94 187 ASN A N 1
ATOM 1412 C CA . ASN A 1 187 ? -8.18 -30.484 -14.359 1 98.94 187 ASN A CA 1
ATOM 1413 C C . ASN A 1 187 ? -7.113 -29.844 -15.242 1 98.94 187 ASN A C 1
ATOM 1415 O O . ASN A 1 187 ? -6.734 -30.391 -16.281 1 98.94 187 ASN A O 1
ATOM 1419 N N . VAL A 1 188 ? -6.676 -28.641 -14.852 1 99 188 VAL A N 1
ATOM 1420 C CA . VAL A 1 188 ? -5.734 -27.922 -15.703 1 99 188 VAL A CA 1
ATOM 1421 C C . VAL A 1 188 ? -4.504 -27.516 -14.883 1 99 188 VAL A C 1
ATOM 1423 O O . VAL A 1 188 ? -4.629 -26.891 -13.836 1 99 188 VAL A O 1
ATOM 1426 N N . ILE A 1 189 ? -3.328 -27.906 -15.305 1 98.94 189 ILE A N 1
ATOM 1427 C CA . ILE A 1 189 ? -2.037 -27.594 -14.703 1 98.94 189 ILE A CA 1
ATOM 1428 C C . ILE A 1 189 ? -1.106 -27.016 -15.773 1 98.94 189 ILE A C 1
ATOM 1430 O O . ILE A 1 189 ? -0.674 -27.734 -16.672 1 98.94 189 ILE A O 1
ATOM 1434 N N . LEU A 1 190 ? -0.815 -25.703 -15.703 1 98.94 190 LEU A N 1
ATOM 1435 C CA . LEU A 1 190 ? 0.014 -25.062 -16.719 1 98.94 190 LEU A CA 1
ATOM 1436 C C . LEU A 1 190 ? 1.135 -24.25 -16.062 1 98.94 190 LEU A C 1
ATOM 1438 O O . LEU A 1 190 ? 0.882 -23.438 -15.18 1 98.94 190 LEU A O 1
ATOM 1442 N N . GLY A 1 191 ? 2.359 -24.422 -16.422 1 98.81 191 GLY A N 1
ATOM 1443 C CA . GLY A 1 191 ? 3.514 -23.703 -15.914 1 98.81 191 GLY A CA 1
ATOM 1444 C C . GLY A 1 191 ? 4.832 -24.25 -16.422 1 98.81 191 GLY A C 1
ATOM 1445 O O . GLY A 1 191 ? 4.91 -24.781 -17.531 1 98.81 191 GLY A O 1
ATOM 1446 N N . GLY A 1 192 ? 5.902 -23.953 -15.711 1 98.69 192 GLY A N 1
ATOM 1447 C CA . GLY A 1 192 ? 7.207 -24.531 -15.992 1 98.69 192 GLY A CA 1
ATOM 1448 C C . GLY A 1 192 ? 7.535 -25.719 -15.102 1 98.69 192 GLY A C 1
ATOM 1449 O O . GLY A 1 192 ? 6.641 -26.312 -14.5 1 98.69 192 GLY A O 1
ATOM 1450 N N . GLY A 1 193 ? 8.812 -26.141 -15.148 1 98.56 193 GLY A N 1
ATOM 1451 C CA . GLY A 1 193 ? 9.344 -27.125 -14.211 1 98.56 193 GLY A CA 1
ATOM 1452 C C . GLY A 1 193 ? 9.383 -28.531 -14.773 1 98.56 193 GLY A C 1
ATOM 1453 O O . GLY A 1 193 ? 9.391 -29.5 -14.016 1 98.56 193 GLY A O 1
ATOM 1454 N N . ARG A 1 194 ? 9.438 -28.641 -16.078 1 98.25 194 ARG A N 1
ATOM 1455 C CA . ARG A 1 194 ? 9.32 -29.938 -16.75 1 98.25 194 ARG A CA 1
ATOM 1456 C C . ARG A 1 194 ? 10.422 -30.891 -16.281 1 98.25 194 ARG A C 1
ATOM 1458 O O . ARG A 1 194 ? 10.195 -32.094 -16.156 1 98.25 194 ARG A O 1
ATOM 1465 N N . ALA A 1 195 ? 11.617 -30.391 -15.969 1 98.44 195 ALA A N 1
ATOM 1466 C CA . AL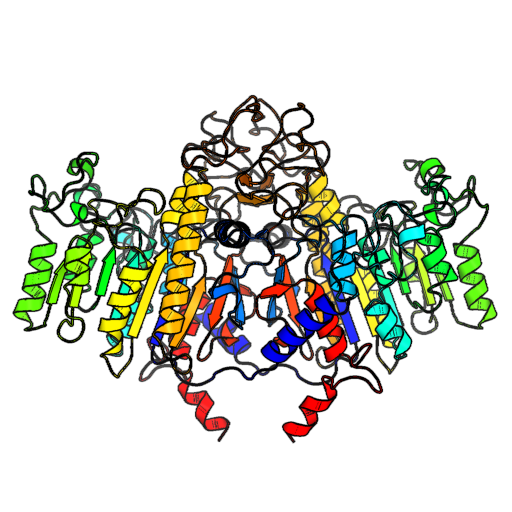A A 1 195 ? 12.766 -31.203 -15.594 1 98.44 195 ALA A CA 1
ATOM 1467 C C . ALA A 1 195 ? 12.5 -31.953 -14.281 1 98.44 195 ALA A C 1
ATOM 1469 O O . ALA A 1 195 ? 13.062 -33.031 -14.047 1 98.44 195 ALA A O 1
ATOM 1470 N N . TYR A 1 196 ? 11.617 -31.422 -13.438 1 98.56 196 TYR A N 1
ATOM 1471 C CA . TYR A 1 196 ? 11.344 -31.969 -12.109 1 98.56 196 TYR A CA 1
ATOM 1472 C C . TYR A 1 196 ? 10.461 -33.219 -12.203 1 98.56 196 TYR A C 1
ATOM 1474 O O . TYR A 1 196 ? 10.281 -33.938 -11.211 1 98.56 196 TYR A O 1
ATOM 1482 N N . PHE A 1 197 ? 9.969 -33.531 -13.367 1 98.75 197 PHE A N 1
ATOM 1483 C CA . PHE A 1 197 ? 9 -34.594 -13.57 1 98.75 197 PHE A CA 1
ATOM 1484 C C . PHE A 1 197 ? 9.656 -35.781 -14.297 1 98.75 197 PHE A C 1
ATOM 1486 O O . PHE A 1 197 ? 9.031 -36.812 -14.469 1 98.75 197 PHE A O 1
ATOM 1493 N N . TYR A 1 198 ? 10.891 -35.625 -14.742 1 98.5 198 TYR A N 1
ATOM 1494 C CA . TYR A 1 198 ? 11.555 -36.656 -15.547 1 98.5 198 TYR A CA 1
ATOM 1495 C C . TYR A 1 198 ? 12.742 -37.25 -14.805 1 98.5 198 TYR A C 1
ATOM 1497 O O . TYR A 1 198 ? 13.367 -36.594 -13.977 1 98.5 198 TYR A O 1
ATOM 1505 N N . PRO A 1 199 ? 13.047 -38.5 -15.117 1 98 199 PRO A N 1
ATOM 1506 C CA . PRO A 1 199 ? 14.242 -39.094 -14.516 1 98 199 PRO A CA 1
ATOM 1507 C C . PRO A 1 199 ? 15.539 -38.562 -15.117 1 98 199 PRO A C 1
ATOM 1509 O O . PRO A 1 199 ? 15.516 -37.906 -16.156 1 98 199 PRO A O 1
ATOM 1512 N N . GLU A 1 200 ? 16.531 -38.844 -14.43 1 95.31 200 GLU A N 1
ATOM 1513 C CA . GLU A 1 200 ? 17.859 -38.531 -14.945 1 95.31 200 GLU A CA 1
ATOM 1514 C C . GLU A 1 200 ? 18.078 -39.094 -16.344 1 95.31 200 GLU A C 1
ATOM 1516 O O . GLU A 1 200 ? 17.625 -40.219 -16.641 1 95.31 200 GLU A O 1
ATOM 1521 N N . ASN A 1 201 ? 18.734 -38.375 -17.219 1 92.25 201 ASN A N 1
ATOM 1522 C CA . ASN A 1 201 ? 19.141 -38.781 -18.562 1 92.25 201 ASN A CA 1
ATOM 1523 C C . ASN A 1 201 ? 17.938 -38.938 -19.484 1 92.25 201 ASN A C 1
ATOM 1525 O O . ASN A 1 201 ? 18.016 -39.594 -20.516 1 92.25 201 ASN A O 1
ATOM 1529 N N . PHE A 1 202 ? 16.844 -38.438 -19.016 1 95.25 202 PHE A N 1
ATOM 1530 C CA . PHE A 1 202 ? 15.68 -38.438 -19.906 1 95.25 202 PHE A CA 1
ATOM 1531 C C . PHE A 1 202 ? 15.883 -37.469 -21.062 1 95.25 202 PHE A C 1
ATOM 1533 O O . PHE A 1 202 ? 16.422 -36.375 -20.891 1 95.25 202 PHE A O 1
ATOM 1540 N N . SER A 1 203 ? 15.477 -37.875 -22.328 1 94.81 203 SER A N 1
ATOM 1541 C CA . SER A 1 203 ? 15.523 -37 -23.5 1 94.81 203 SER A CA 1
ATOM 1542 C C . SER A 1 203 ? 14.32 -36.094 -23.547 1 94.81 203 SER A C 1
ATOM 1544 O O . SER A 1 203 ? 13.258 -36.438 -24.062 1 94.81 203 SER A O 1
ATOM 1546 N N . ASP A 1 204 ? 14.516 -34.875 -23.094 1 95.62 204 ASP A N 1
ATOM 1547 C CA . ASP A 1 204 ? 13.453 -33.875 -23.031 1 95.62 204 ASP A CA 1
ATOM 1548 C C . ASP A 1 204 ? 12.992 -33.469 -24.438 1 95.62 204 ASP A C 1
ATOM 1550 O O . ASP A 1 204 ? 13.82 -33.281 -25.328 1 95.62 204 ASP A O 1
ATOM 1554 N N . PRO A 1 205 ? 11.773 -33.344 -24.672 1 93.5 205 PRO A N 1
ATOM 1555 C CA . PRO A 1 205 ? 11.266 -33 -26 1 93.5 205 PRO A CA 1
ATOM 1556 C C . PRO A 1 205 ? 11.586 -31.578 -26.422 1 93.5 205 PRO A C 1
ATOM 1558 O O . PRO A 1 205 ? 11.562 -31.266 -27.625 1 93.5 205 PRO A O 1
ATOM 1561 N N . ASP A 1 206 ? 11.82 -30.688 -25.547 1 94.75 206 ASP A N 1
ATOM 1562 C CA . ASP A 1 206 ? 12.156 -29.281 -25.797 1 94.75 206 ASP A CA 1
ATOM 1563 C C . ASP A 1 206 ? 13.25 -28.797 -24.828 1 94.75 206 ASP A C 1
ATOM 1565 O O . ASP A 1 206 ? 13 -27.938 -23.984 1 94.75 206 ASP A O 1
ATOM 1569 N N . PRO A 1 207 ? 14.445 -29.234 -24.984 1 94.25 207 PRO A N 1
ATOM 1570 C CA . PRO A 1 207 ? 15.516 -28.953 -24.016 1 94.25 207 PRO A CA 1
ATOM 1571 C C . PRO A 1 207 ? 16.016 -27.516 -24.062 1 94.25 207 PRO A C 1
ATOM 1573 O O . PRO A 1 207 ? 16.062 -26.922 -25.141 1 94.25 207 PRO A O 1
ATOM 1576 N N . ASP A 1 208 ? 16.234 -26.984 -22.953 1 91.12 208 ASP A N 1
ATOM 1577 C CA . ASP A 1 208 ? 16.984 -25.75 -22.812 1 91.12 208 ASP A CA 1
ATOM 1578 C C . ASP A 1 208 ? 18.469 -26.016 -22.656 1 91.12 208 ASP A C 1
ATOM 1580 O O . ASP A 1 208 ? 18.922 -26.547 -21.625 1 91.12 208 ASP A O 1
ATOM 1584 N N . PRO A 1 209 ? 19.266 -25.594 -23.641 1 87.5 209 PRO A N 1
ATOM 1585 C CA . PRO A 1 209 ? 20.688 -25.938 -23.594 1 87.5 209 PRO A CA 1
ATOM 1586 C C . PRO A 1 209 ? 21.406 -25.266 -22.422 1 87.5 209 PRO A C 1
ATOM 1588 O O . PRO A 1 209 ? 22.484 -25.703 -22.031 1 87.5 209 PRO A O 1
ATOM 1591 N N . GLU A 1 210 ? 20.812 -24.234 -21.875 1 89.06 210 GLU A N 1
ATOM 1592 C CA . GLU A 1 210 ? 21.484 -23.5 -20.828 1 89.06 210 GLU A CA 1
ATOM 1593 C C . GLU A 1 210 ? 21.094 -24 -19.438 1 89.06 210 GLU A C 1
ATOM 1595 O O . GLU A 1 210 ? 21.625 -23.547 -18.422 1 89.06 210 GLU A O 1
ATOM 1600 N N . PHE A 1 211 ? 20.203 -24.906 -19.391 1 93.44 211 PHE A N 1
ATOM 1601 C CA . PHE A 1 211 ? 19.703 -25.406 -18.109 1 93.44 211 PHE A CA 1
ATOM 1602 C C . PHE A 1 211 ? 20.281 -26.781 -17.797 1 93.44 211 PHE A C 1
ATOM 1604 O O . PHE A 1 211 ? 20.25 -27.672 -18.641 1 93.44 211 PHE A O 1
ATOM 1611 N N . ASP A 1 212 ? 20.828 -26.922 -16.562 1 94 212 ASP A N 1
ATOM 1612 C CA . ASP A 1 212 ? 21.391 -28.203 -16.109 1 94 212 ASP A CA 1
ATOM 1613 C C . ASP A 1 212 ? 20.344 -29.047 -15.414 1 94 212 ASP A C 1
ATOM 1615 O O . ASP A 1 212 ? 20.109 -28.891 -14.211 1 94 212 ASP A O 1
ATOM 1619 N N . THR A 1 213 ? 19.859 -30.031 -16.031 1 94.25 213 THR A N 1
ATOM 1620 C CA . THR A 1 213 ? 18.781 -30.875 -15.508 1 94.25 213 THR A CA 1
ATOM 1621 C C . THR A 1 213 ? 19.312 -31.797 -14.406 1 94.25 213 THR A C 1
ATOM 1623 O O . THR A 1 213 ? 18.531 -32.312 -13.617 1 94.25 213 THR A O 1
ATOM 1626 N N . ASP A 1 214 ? 20.625 -32 -14.336 1 93.38 214 ASP A N 1
ATOM 1627 C CA . ASP A 1 214 ? 21.219 -32.938 -13.375 1 93.38 214 ASP A CA 1
ATOM 1628 C C . ASP A 1 214 ? 21.047 -32.406 -11.945 1 93.38 214 ASP A C 1
ATOM 1630 O O . ASP A 1 214 ? 21.188 -33.188 -10.984 1 93.38 214 ASP A O 1
ATOM 1634 N N . GLU A 1 215 ? 20.625 -31.219 -11.836 1 94.38 215 GLU A N 1
ATOM 1635 C CA . GLU A 1 215 ? 20.484 -30.625 -10.516 1 94.38 215 GLU A CA 1
ATOM 1636 C C . GLU A 1 215 ? 19.109 -30.875 -9.93 1 94.38 215 GLU A C 1
ATOM 1638 O O . GLU A 1 215 ? 18.891 -30.734 -8.727 1 94.38 215 GLU A O 1
ATOM 1643 N N . VAL A 1 216 ? 18.141 -31.281 -10.82 1 97.06 216 VAL A N 1
ATOM 1644 C CA . VAL A 1 216 ? 16.781 -31.266 -10.312 1 97.06 216 VAL A CA 1
ATOM 1645 C C . VAL A 1 216 ? 16.031 -32.5 -10.773 1 97.06 216 VAL A C 1
ATOM 1647 O O . VAL A 1 216 ? 14.977 -32.844 -10.227 1 97.06 216 VAL A O 1
ATOM 1650 N N . SER A 1 217 ? 16.562 -33.281 -11.781 1 97.44 217 SER A N 1
ATOM 1651 C CA . SER A 1 217 ? 15.898 -34.469 -12.32 1 97.44 217 SER A CA 1
ATOM 1652 C C . SER A 1 217 ? 15.742 -35.531 -11.266 1 97.44 217 SER A C 1
ATOM 1654 O O . SER A 1 217 ? 16.516 -35.594 -10.312 1 97.44 217 SER A O 1
ATOM 1656 N N . ARG A 1 218 ? 14.805 -36.406 -11.484 1 98 218 ARG A N 1
ATOM 1657 C CA . ARG A 1 218 ? 14.438 -37.375 -10.461 1 98 218 ARG A CA 1
ATOM 1658 C C . ARG A 1 218 ? 15.469 -38.5 -10.375 1 98 218 ARG A C 1
ATOM 1660 O O . ARG A 1 218 ? 15.992 -38.938 -11.398 1 98 218 ARG A O 1
ATOM 1667 N N . LEU A 1 219 ? 15.648 -39.031 -9.133 1 96.69 219 LEU A N 1
ATOM 1668 C CA . LEU A 1 219 ? 16.594 -40.094 -8.867 1 96.69 219 LEU A CA 1
ATOM 1669 C C . LEU A 1 219 ? 15.883 -41.469 -8.828 1 96.69 219 LEU A C 1
ATOM 1671 O O . LEU A 1 219 ? 16.531 -42.5 -8.938 1 96.69 219 LEU A O 1
ATOM 1675 N N . ASP A 1 220 ? 14.602 -41.469 -8.703 1 96.88 220 ASP A N 1
ATOM 1676 C CA . ASP A 1 220 ? 13.859 -42.719 -8.469 1 96.88 220 ASP A CA 1
ATOM 1677 C C . ASP A 1 220 ? 13.484 -43.375 -9.789 1 96.88 220 ASP A C 1
ATOM 1679 O O . ASP A 1 220 ? 12.773 -44.406 -9.797 1 96.88 220 ASP A O 1
ATOM 1683 N N . GLY A 1 221 ? 13.797 -42.812 -10.891 1 97.31 221 GLY A N 1
ATOM 1684 C CA . GLY A 1 221 ? 13.594 -43.406 -12.203 1 97.31 221 GLY A CA 1
ATOM 1685 C C . GLY A 1 221 ? 12.18 -43.219 -12.727 1 97.31 221 GLY A C 1
ATOM 1686 O O . GLY A 1 221 ? 11.852 -43.656 -13.82 1 97.31 221 GLY A O 1
ATOM 1687 N N . ARG A 1 222 ? 11.359 -42.5 -12.031 1 97.88 222 ARG A N 1
ATOM 1688 C CA . ARG A 1 222 ? 9.953 -42.344 -12.406 1 97.88 222 ARG A CA 1
ATOM 1689 C C . ARG A 1 222 ? 9.789 -41.25 -13.461 1 97.88 222 ARG A C 1
ATOM 1691 O O . ARG A 1 222 ? 10.461 -40.219 -13.398 1 97.88 222 ARG A O 1
ATOM 1698 N N . ASN A 1 223 ? 8.961 -41.469 -14.406 1 98.62 223 ASN A N 1
ATOM 1699 C CA . ASN A 1 223 ? 8.461 -40.469 -15.352 1 98.62 223 ASN A CA 1
ATOM 1700 C C . ASN A 1 223 ? 7.043 -40.031 -15 1 98.62 223 ASN A C 1
ATOM 1702 O O . ASN A 1 223 ? 6.07 -40.688 -15.398 1 98.62 223 ASN A O 1
ATOM 1706 N N . LEU A 1 224 ? 6.969 -38.906 -14.32 1 98.81 224 LEU A N 1
ATOM 1707 C CA . LEU A 1 224 ? 5.707 -38.469 -13.727 1 98.81 224 LEU A CA 1
ATOM 1708 C C . LEU A 1 224 ? 4.73 -38 -14.805 1 98.81 224 LEU A C 1
ATOM 1710 O O . LEU A 1 224 ? 3.514 -38.094 -14.625 1 98.81 224 LEU A O 1
ATOM 1714 N N . VAL A 1 225 ? 5.223 -37.5 -15.945 1 98.75 225 VAL A N 1
ATOM 1715 C CA . VAL A 1 225 ? 4.344 -37.094 -17.047 1 98.75 225 VAL A CA 1
ATOM 1716 C C . VAL A 1 225 ? 3.641 -38.344 -17.609 1 98.75 225 VAL A C 1
ATOM 1718 O O . VAL A 1 225 ? 2.43 -38.312 -17.828 1 98.75 225 VAL A O 1
ATOM 1721 N N . GLU A 1 226 ? 4.391 -39.406 -17.797 1 98.62 226 GLU A N 1
ATOM 1722 C CA . GLU A 1 226 ? 3.799 -40.625 -18.297 1 98.62 226 GLU A CA 1
ATOM 1723 C C . GLU A 1 226 ? 2.82 -41.219 -17.281 1 98.62 226 GLU A C 1
ATOM 1725 O O . GLU A 1 226 ? 1.768 -41.75 -17.656 1 98.62 226 GLU A O 1
ATOM 1730 N N . GLU A 1 227 ? 3.225 -41.125 -16.031 1 98.81 227 GLU A N 1
ATOM 1731 C CA . GLU A 1 227 ? 2.324 -41.625 -14.984 1 98.81 227 GLU A CA 1
ATOM 1732 C C . GLU A 1 227 ? 1.021 -40.844 -14.969 1 98.81 227 GLU A C 1
ATOM 1734 O O . GLU A 1 227 ? -0.051 -41.406 -14.734 1 98.81 227 GLU A O 1
ATOM 1739 N N . TRP A 1 228 ? 1.105 -39.562 -15.172 1 98.81 228 TRP A N 1
ATOM 1740 C CA . TRP A 1 228 ? -0.081 -38.719 -15.25 1 98.81 228 TRP A CA 1
ATOM 1741 C C . TRP A 1 228 ? -0.985 -39.125 -16.391 1 98.81 228 TRP A C 1
ATOM 1743 O O . TRP A 1 228 ? -2.195 -39.312 -16.219 1 98.81 228 TRP A O 1
ATOM 1753 N N . LYS A 1 229 ? -0.41 -39.406 -17.562 1 98.75 229 LYS A N 1
ATOM 1754 C CA . LYS A 1 229 ? -1.1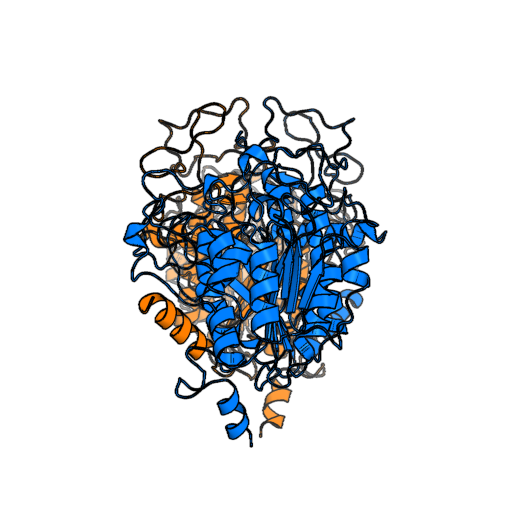68 -39.844 -18.719 1 98.75 229 LYS A CA 1
ATOM 1755 C C . LYS A 1 229 ? -1.838 -41.188 -18.469 1 98.75 229 LYS A C 1
ATOM 1757 O O . LYS A 1 229 ? -3.002 -41.406 -18.812 1 98.75 229 LYS A O 1
ATOM 1762 N N . GLU A 1 230 ? -1.124 -42.031 -17.891 1 98.62 230 GLU A N 1
ATOM 1763 C CA . GLU A 1 230 ? -1.626 -43.375 -17.625 1 98.62 230 GLU A CA 1
ATOM 1764 C C . GLU A 1 230 ? -2.812 -43.344 -16.656 1 98.62 230 GLU A C 1
ATOM 1766 O O . GLU A 1 230 ? -3.793 -44.062 -16.859 1 98.62 230 GLU A O 1
ATOM 1771 N N . ASP A 1 231 ? -2.635 -42.594 -15.648 1 98.62 231 ASP A N 1
ATOM 1772 C CA . ASP A 1 231 ? -3.736 -42.438 -14.703 1 98.62 231 ASP A CA 1
ATOM 1773 C C . ASP A 1 231 ? -5.012 -41.969 -15.414 1 98.62 231 ASP A C 1
ATOM 1775 O O . ASP A 1 231 ? -6.086 -42.531 -15.188 1 98.62 231 ASP A O 1
ATOM 1779 N N . LYS A 1 232 ? -4.898 -40.906 -16.297 1 98.62 232 LYS A N 1
ATOM 1780 C CA . LYS A 1 232 ? -6.066 -40.406 -17.016 1 98.62 232 LYS A CA 1
ATOM 1781 C C . LYS A 1 232 ? -6.633 -41.469 -17.969 1 98.62 232 LYS A C 1
ATOM 1783 O O . LYS A 1 232 ? -7.852 -41.625 -18.062 1 98.62 232 LYS A O 1
ATOM 1788 N N . ALA A 1 233 ? -5.773 -42.188 -18.594 1 98.38 233 ALA A N 1
ATOM 1789 C CA . ALA A 1 233 ? -6.199 -43.219 -19.531 1 98.38 233 ALA A CA 1
ATOM 1790 C C . ALA A 1 233 ? -6.949 -44.344 -18.797 1 98.38 233 ALA A C 1
ATOM 1792 O O . ALA A 1 233 ? -7.992 -44.781 -19.266 1 98.38 233 ALA A O 1
ATOM 1793 N N . GLN A 1 234 ? -6.422 -44.688 -17.719 1 98.44 234 GLN A N 1
ATOM 1794 C CA . GLN A 1 234 ? -7.031 -45.781 -16.938 1 98.44 234 GLN A CA 1
ATOM 1795 C C . GLN A 1 234 ? -8.43 -45.375 -16.469 1 98.44 234 GLN A C 1
ATOM 1797 O O . GLN A 1 234 ? -9.305 -46.219 -16.344 1 98.44 234 GLN A O 1
ATOM 1802 N N . ARG A 1 235 ? -8.609 -44.156 -16.281 1 98.19 235 ARG A N 1
ATOM 1803 C CA . ARG A 1 235 ? -9.891 -43.656 -15.789 1 98.19 235 ARG A CA 1
ATOM 1804 C C . ARG A 1 235 ? -10.781 -43.188 -16.938 1 98.19 235 ARG A C 1
ATOM 1806 O O . ARG A 1 235 ? -11.867 -42.656 -16.719 1 98.19 235 ARG A O 1
ATOM 1813 N N . ASN A 1 236 ? -10.375 -43.406 -18.188 1 98.12 236 ASN A N 1
ATOM 1814 C CA . ASN A 1 236 ? -11.102 -43.031 -19.406 1 98.12 236 ASN A CA 1
ATOM 1815 C C . ASN A 1 236 ? -11.461 -41.562 -19.438 1 98.12 236 ASN A C 1
ATOM 1817 O O . ASN A 1 236 ? -12.594 -41.188 -19.734 1 98.12 236 ASN A O 1
ATOM 1821 N N . LEU A 1 237 ? -10.57 -40.781 -18.953 1 98.25 237 LEU A N 1
ATOM 1822 C CA . LEU A 1 237 ? -10.711 -39.312 -19 1 98.25 237 LEU A CA 1
ATOM 1823 C C . LEU A 1 237 ? -9.977 -38.719 -20.203 1 98.25 237 LEU A C 1
ATOM 1825 O O . LEU A 1 237 ? -8.859 -39.125 -20.5 1 98.25 237 LEU A O 1
ATOM 1829 N N . THR A 1 238 ? -10.57 -37.812 -20.922 1 98.56 238 THR A N 1
ATOM 1830 C CA . THR A 1 238 ? -9.891 -37.125 -22.016 1 98.56 238 THR A CA 1
ATOM 1831 C C . THR A 1 238 ? -8.797 -36.188 -21.469 1 98.56 238 THR A C 1
ATOM 1833 O O . THR A 1 238 ? -9.031 -35.406 -20.547 1 98.56 238 THR A O 1
ATOM 1836 N N . HIS A 1 239 ? -7.602 -36.375 -22.031 1 98.69 239 HIS A N 1
ATOM 1837 C CA . HIS A 1 239 ? -6.453 -35.656 -21.5 1 98.69 239 HIS A CA 1
ATOM 1838 C C . HIS A 1 239 ? -5.422 -35.375 -22.578 1 98.69 239 HIS A C 1
ATOM 1840 O O . HIS A 1 239 ? -5.414 -36.031 -23.625 1 98.69 239 HIS A O 1
ATOM 1846 N N . GLN A 1 240 ? -4.613 -34.312 -22.328 1 98.69 240 GLN A N 1
ATOM 1847 C CA . GLN A 1 240 ? -3.482 -33.969 -23.188 1 98.69 240 GLN A CA 1
ATOM 1848 C C . GLN A 1 240 ? -2.309 -33.438 -22.375 1 98.69 240 GLN A C 1
ATOM 1850 O O . GLN A 1 240 ? -2.504 -32.75 -21.375 1 98.69 240 GLN A O 1
ATOM 1855 N N . PHE A 1 241 ? -1.112 -33.812 -22.734 1 98.62 241 PHE A N 1
ATOM 1856 C CA . PHE A 1 241 ? 0.118 -33.188 -22.266 1 98.62 241 PHE A CA 1
ATOM 1857 C C . PHE A 1 241 ? 0.738 -32.344 -23.359 1 98.62 241 PHE A C 1
ATOM 1859 O O . PHE A 1 241 ? 0.849 -32.781 -24.516 1 98.62 241 PHE A O 1
ATOM 1866 N N . VAL A 1 242 ? 1.074 -31.094 -23.047 1 98.88 242 VAL A N 1
ATOM 1867 C CA . VAL A 1 242 ? 1.709 -30.203 -24 1 98.88 242 VAL A CA 1
ATOM 1868 C C . VAL A 1 242 ? 2.934 -29.547 -23.375 1 98.88 242 VAL A C 1
ATOM 1870 O O . VAL A 1 242 ? 3.01 -29.422 -22.141 1 98.88 242 VAL A O 1
ATOM 1873 N N . TYR A 1 243 ? 3.928 -29.125 -24.188 1 98.5 243 TYR A N 1
ATOM 1874 C CA . TYR A 1 243 ? 5.168 -28.594 -23.641 1 98.5 243 TYR A CA 1
ATOM 1875 C C . TYR A 1 243 ? 5.629 -27.359 -24.391 1 98.5 243 TYR A C 1
ATOM 1877 O O . TYR A 1 243 ? 6.738 -26.859 -24.172 1 98.5 243 TYR A O 1
ATOM 1885 N N . ASN A 1 244 ? 4.816 -26.828 -25.359 1 98.38 244 ASN A N 1
ATOM 1886 C CA . ASN A 1 244 ? 5.094 -25.594 -26.062 1 98.38 244 ASN A CA 1
ATOM 1887 C C . ASN A 1 244 ? 3.809 -24.891 -26.516 1 98.38 244 ASN A C 1
ATOM 1889 O O . ASN A 1 244 ? 2.713 -25.422 -26.312 1 98.38 244 ASN A O 1
ATOM 1893 N N . LYS A 1 245 ? 3.988 -23.688 -27.031 1 98.44 245 LYS A N 1
ATOM 1894 C CA . LYS A 1 245 ? 2.84 -22.859 -27.391 1 98.44 245 LYS A CA 1
ATOM 1895 C C . LYS A 1 245 ? 1.992 -23.531 -28.469 1 98.44 245 LYS A C 1
ATOM 1897 O O . LYS A 1 245 ? 0.762 -23.469 -28.422 1 98.44 245 LYS A O 1
ATOM 1902 N N . GLN A 1 246 ? 2.629 -24.109 -29.453 1 98.19 246 GLN A N 1
ATOM 1903 C CA . GLN A 1 246 ? 1.889 -24.781 -30.516 1 98.19 246 GLN A CA 1
ATOM 1904 C C . GLN A 1 246 ? 1.021 -25.906 -29.953 1 98.19 246 GLN A C 1
ATOM 1906 O O . GLN A 1 246 ? -0.141 -26.047 -30.344 1 98.19 246 GLN A O 1
ATOM 1911 N N . GLY A 1 247 ? 1.647 -26.734 -29.141 1 98.62 247 GLY A N 1
ATOM 1912 C CA . GLY A 1 247 ? 0.866 -27.766 -28.469 1 98.62 247 GLY A CA 1
ATOM 1913 C C . GLY A 1 247 ? -0.35 -27.219 -27.75 1 98.62 247 GLY A C 1
ATOM 1914 O O . GLY A 1 247 ? -1.447 -27.766 -27.859 1 98.62 247 GLY A O 1
ATOM 1915 N N . LEU A 1 248 ? -0.168 -26.141 -26.984 1 98.81 248 LEU A N 1
ATOM 1916 C CA . LEU A 1 248 ? -1.263 -25.531 -26.234 1 98.81 248 LEU A CA 1
ATOM 1917 C C . LEU A 1 248 ? -2.359 -25.047 -27.188 1 98.81 248 LEU A C 1
ATOM 1919 O O . LEU A 1 248 ? -3.547 -25.266 -26.922 1 98.81 248 LEU A O 1
ATOM 1923 N N . SER A 1 249 ? -1.926 -24.406 -28.234 1 98.19 249 SER A N 1
ATOM 1924 C CA . SER A 1 249 ? -2.871 -23.859 -29.203 1 98.19 249 SER A CA 1
ATOM 1925 C C . SER A 1 249 ? -3.697 -24.969 -29.844 1 98.19 249 SER A C 1
ATOM 1927 O O . SER A 1 249 ? -4.855 -24.766 -30.203 1 98.19 249 SER A O 1
ATOM 1929 N N . ASN A 1 250 ? -3.178 -26.141 -29.953 1 98.31 250 ASN A N 1
ATOM 1930 C CA . ASN A 1 250 ? -3.82 -27.266 -30.641 1 98.31 250 ASN A CA 1
ATOM 1931 C C . ASN A 1 250 ? -4.777 -28.016 -29.719 1 98.31 250 ASN A C 1
ATOM 1933 O O . ASN A 1 250 ? -5.535 -28.875 -30.188 1 98.31 250 ASN A O 1
ATOM 1937 N N . VAL A 1 251 ? -4.715 -27.75 -28.453 1 98.69 251 VAL A N 1
ATOM 1938 C CA . VAL A 1 251 ? -5.621 -28.422 -27.531 1 98.69 251 VAL A CA 1
ATOM 1939 C C . VAL A 1 251 ? -7.066 -28.047 -27.859 1 98.69 251 VAL A C 1
ATOM 1941 O O . VAL A 1 251 ? -7.414 -26.859 -27.891 1 98.69 251 VAL A O 1
ATOM 1944 N N . ASN A 1 252 ? -7.902 -29.031 -28.156 1 98.38 252 ASN A N 1
ATOM 1945 C CA . ASN A 1 252 ? -9.344 -28.828 -28.281 1 98.38 252 ASN A CA 1
ATOM 1946 C C . ASN A 1 252 ? -10.008 -28.719 -26.906 1 98.38 252 ASN A C 1
ATOM 1948 O O . ASN A 1 252 ? -10.297 -29.734 -26.281 1 98.38 252 ASN A O 1
ATOM 1952 N N . HIS A 1 253 ? -10.312 -27.5 -26.531 1 96.81 253 HIS A N 1
ATOM 1953 C CA . HIS A 1 253 ? -10.797 -27.25 -25.172 1 96.81 253 HIS A CA 1
ATOM 1954 C C . HIS A 1 253 ? -12.18 -27.859 -24.969 1 96.81 253 HIS A C 1
ATOM 1956 O O . HIS A 1 253 ? -12.609 -28.078 -23.828 1 96.81 253 HIS A O 1
ATOM 1962 N N . VAL A 1 254 ? -12.914 -28.141 -26.031 1 97.75 254 VAL A N 1
ATOM 1963 C CA . VAL A 1 254 ? -14.25 -28.719 -25.922 1 97.75 254 VAL A CA 1
ATOM 1964 C C . VAL A 1 254 ? -14.148 -30.203 -25.531 1 97.75 254 VAL A C 1
ATOM 1966 O O . VAL A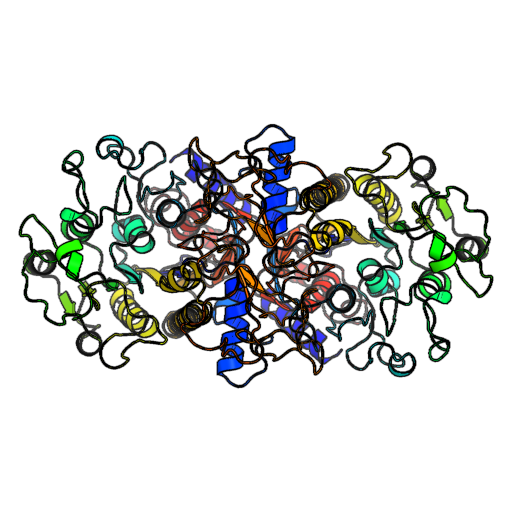 1 254 ? -14.953 -30.703 -24.75 1 97.75 254 VAL A O 1
ATOM 1969 N N . GLU A 1 255 ? -13.133 -30.844 -25.984 1 97.94 255 GLU A N 1
ATOM 1970 C CA . GLU A 1 255 ? -13.008 -32.281 -25.828 1 97.94 255 GLU A CA 1
ATOM 1971 C C . GLU A 1 255 ? -12.102 -32.625 -24.656 1 97.94 255 GLU A C 1
ATOM 1973 O O . GLU A 1 255 ? -12.227 -33.719 -24.062 1 97.94 255 GLU A O 1
ATOM 1978 N N . THR A 1 256 ? -11.211 -31.781 -24.328 1 98.5 256 THR A N 1
ATOM 1979 C CA . THR A 1 256 ? -10.203 -32.062 -23.312 1 98.5 256 THR A CA 1
ATOM 1980 C C . THR A 1 256 ? -10.711 -31.719 -21.922 1 98.5 256 THR A C 1
ATOM 1982 O O . THR A 1 256 ? -11.109 -30.578 -21.672 1 98.5 256 THR A O 1
ATOM 1985 N N . ASP A 1 257 ? -10.625 -32.688 -21.016 1 98.25 257 ASP A N 1
ATOM 1986 C CA . ASP A 1 257 ? -11.055 -32.469 -19.641 1 98.25 257 ASP A CA 1
ATOM 1987 C C . ASP A 1 257 ? -9.859 -32.219 -18.734 1 98.25 257 ASP A C 1
ATOM 1989 O O . ASP A 1 257 ? -9.977 -31.484 -17.734 1 98.25 257 ASP A O 1
ATOM 1993 N N . TYR A 1 258 ? -8.766 -32.906 -18.984 1 98.88 258 TYR A N 1
ATOM 1994 C CA . TYR A 1 258 ? -7.551 -32.75 -18.188 1 98.88 258 TYR A CA 1
ATOM 1995 C C . TYR A 1 258 ? -6.379 -32.312 -19.062 1 98.88 258 TYR A C 1
ATOM 1997 O O . TYR A 1 258 ? -6.113 -32.938 -20.109 1 98.88 258 TYR A O 1
ATOM 2005 N N . LEU A 1 259 ? -5.695 -31.234 -18.641 1 98.94 259 LEU A N 1
ATOM 2006 C CA . LEU A 1 259 ? -4.574 -30.688 -19.391 1 98.94 259 LEU A CA 1
ATOM 2007 C C . LEU A 1 259 ? -3.365 -30.469 -18.5 1 98.94 259 LEU A C 1
ATOM 2009 O O . LEU A 1 259 ? -3.469 -29.812 -17.453 1 98.94 259 LEU A O 1
ATOM 2013 N N . LEU A 1 260 ? -2.252 -31.094 -18.781 1 98.94 260 LEU A N 1
ATOM 2014 C CA . LEU A 1 260 ? -0.953 -30.844 -18.172 1 98.94 260 LEU A CA 1
ATOM 2015 C C . LEU A 1 260 ? -0.012 -30.156 -19.156 1 98.94 260 LEU A C 1
ATOM 2017 O O . LEU A 1 260 ? 0.33 -30.734 -20.188 1 98.94 260 LEU A O 1
ATOM 2021 N N . GLY A 1 261 ? 0.284 -28.906 -18.922 1 98.94 261 GLY A N 1
ATOM 2022 C CA . GLY A 1 261 ? 1.227 -28.156 -19.719 1 98.94 261 GLY A CA 1
ATOM 2023 C C . GLY A 1 261 ? 2.467 -27.734 -18.969 1 98.94 261 GLY A C 1
ATOM 2024 O O . GLY A 1 261 ? 2.379 -26.953 -18.016 1 98.94 261 GLY A O 1
ATOM 2025 N N . LEU A 1 262 ? 3.645 -28.203 -19.312 1 98.88 262 LEU A N 1
ATOM 2026 C CA . LEU A 1 262 ? 4.941 -27.828 -18.766 1 98.88 262 LEU A CA 1
ATOM 2027 C C . LEU A 1 262 ? 5.848 -27.25 -19.844 1 98.88 262 LEU A C 1
ATOM 2029 O O . LEU A 1 262 ? 6.5 -28 -20.578 1 98.88 262 LEU A O 1
ATOM 2033 N N . PHE A 1 263 ? 6.055 -25.938 -19.875 1 98.75 263 PHE A N 1
ATOM 2034 C CA . PHE A 1 263 ? 6.473 -25.25 -21.078 1 98.75 263 PHE A CA 1
ATOM 2035 C C . PHE A 1 263 ? 7.941 -24.844 -21 1 98.75 263 PHE A C 1
ATOM 2037 O O . PHE A 1 263 ? 8.477 -24.219 -21.906 1 98.75 263 PHE A O 1
ATOM 2044 N N . ASN A 1 264 ? 8.57 -25.125 -19.906 1 98.25 264 ASN A N 1
ATOM 2045 C CA . ASN A 1 264 ? 9.992 -24.906 -19.672 1 98.25 264 ASN A CA 1
ATOM 2046 C C . ASN A 1 264 ? 10.57 -25.953 -18.719 1 98.25 264 ASN A C 1
ATOM 2048 O O . ASN A 1 264 ? 9.852 -26.516 -17.906 1 98.25 264 ASN A O 1
ATOM 2052 N N . GLN A 1 265 ? 11.898 -26.25 -18.906 1 98 265 GLN A N 1
ATOM 2053 C CA . GLN A 1 265 ? 12.523 -27.203 -18 1 98 265 GLN A CA 1
ATOM 2054 C C . GLN A 1 265 ? 12.617 -26.641 -16.578 1 98 265 GLN A C 1
ATOM 2056 O O . GLN A 1 265 ? 12.648 -27.406 -15.609 1 98 265 GLN A O 1
ATOM 2061 N N . ASP A 1 266 ? 12.648 -25.328 -16.469 1 98.06 266 ASP A N 1
ATOM 2062 C CA . ASP A 1 266 ? 12.664 -24.594 -15.211 1 98.06 266 ASP A CA 1
ATOM 2063 C C . ASP A 1 266 ? 11.5 -23.594 -15.141 1 98.06 266 ASP A C 1
ATOM 2065 O O . ASP A 1 266 ? 10.375 -23.922 -15.508 1 98.06 266 ASP A O 1
ATOM 2069 N N . HIS A 1 267 ? 11.75 -22.469 -14.508 1 98.44 267 HIS A N 1
ATOM 2070 C CA . HIS A 1 267 ? 10.75 -21.422 -14.586 1 98.44 267 HIS A CA 1
ATOM 2071 C C . HIS A 1 267 ? 10.531 -20.969 -16.016 1 98.44 267 HIS A C 1
ATOM 2073 O O . HIS A 1 267 ? 11.422 -21.109 -16.859 1 98.44 267 HIS A O 1
ATOM 2079 N N . MET A 1 268 ? 9.312 -20.453 -16.297 1 98.38 268 MET A N 1
ATOM 2080 C CA . MET A 1 268 ? 9.102 -19.828 -17.594 1 98.38 268 MET A CA 1
ATOM 2081 C C . MET A 1 268 ? 10.078 -18.672 -17.797 1 98.38 268 MET A C 1
ATOM 2083 O O . MET A 1 268 ? 10.594 -18.109 -16.828 1 98.38 268 MET A O 1
ATOM 2087 N N . THR A 1 269 ? 10.32 -18.359 -19.062 1 98.06 269 THR A N 1
ATOM 2088 C CA . THR A 1 269 ? 11.195 -17.25 -19.422 1 98.06 269 THR A CA 1
ATOM 2089 C C . THR A 1 269 ? 10.547 -15.914 -19.078 1 98.06 269 THR A C 1
ATOM 2091 O O . THR A 1 269 ? 9.328 -15.766 -19.188 1 98.06 269 THR A O 1
ATOM 2094 N N . TYR A 1 270 ? 11.383 -14.93 -18.594 1 98.5 270 TYR A N 1
ATOM 2095 C CA . TYR A 1 270 ? 10.844 -13.586 -18.438 1 98.5 270 TYR A CA 1
ATOM 2096 C C . TYR A 1 270 ? 10.117 -13.125 -19.688 1 98.5 270 TYR A C 1
ATOM 2098 O O . TYR A 1 270 ? 10.555 -13.414 -20.812 1 98.5 270 TYR A O 1
ATOM 2106 N N . GLU A 1 271 ? 9.094 -12.359 -19.453 1 98.69 271 GLU A N 1
ATOM 2107 C CA . GLU A 1 271 ? 8.297 -11.859 -20.578 1 98.69 271 GLU A CA 1
ATOM 2108 C C . GLU A 1 271 ? 9.172 -11.117 -21.578 1 98.69 271 GLU A C 1
ATOM 2110 O O . GLU A 1 271 ? 8.984 -11.258 -22.797 1 98.69 271 GLU A O 1
ATOM 2115 N N . LEU A 1 272 ? 10.156 -10.305 -21.109 1 98.44 272 LEU A N 1
ATOM 2116 C CA . LEU A 1 272 ? 11.016 -9.5 -21.969 1 98.44 272 LEU A CA 1
ATOM 2117 C C . LEU A 1 272 ? 11.883 -10.391 -22.859 1 98.44 272 LEU A C 1
ATOM 2119 O O . LEU A 1 272 ? 12.344 -9.953 -23.906 1 98.44 272 LEU A O 1
ATOM 2123 N N . ASP A 1 273 ? 12.078 -11.633 -22.438 1 97.88 273 ASP A N 1
ATOM 2124 C CA . ASP A 1 273 ? 12.984 -12.539 -23.141 1 97.88 273 ASP A CA 1
ATOM 2125 C C . ASP A 1 273 ? 12.219 -13.719 -23.75 1 97.88 273 ASP A C 1
ATOM 2127 O O . ASP A 1 273 ? 12.812 -14.586 -24.391 1 97.88 273 ASP A O 1
ATOM 2131 N N . ARG A 1 274 ? 10.953 -13.781 -23.562 1 97.81 274 ARG A N 1
ATOM 2132 C CA . ARG A 1 274 ? 10.148 -14.938 -23.922 1 97.81 274 ARG A CA 1
ATOM 2133 C C . ARG A 1 274 ? 10.094 -15.117 -25.438 1 97.81 274 ARG A C 1
ATOM 2135 O O . ARG A 1 274 ? 9.82 -14.172 -26.172 1 97.81 274 ARG A O 1
ATOM 2142 N N . ASN A 1 275 ? 10.43 -16.328 -25.891 1 96.75 275 ASN A N 1
ATOM 2143 C CA . ASN A 1 275 ? 10.148 -16.688 -27.281 1 96.75 275 ASN A CA 1
ATOM 2144 C C . ASN A 1 275 ? 8.648 -16.828 -27.531 1 96.75 275 ASN A C 1
ATOM 2146 O O . ASN A 1 275 ? 8.07 -17.875 -27.234 1 96.75 275 ASN A O 1
ATOM 2150 N N . GLN A 1 276 ? 8.078 -15.922 -28.156 1 95.69 276 GLN A N 1
ATOM 2151 C CA . GLN A 1 276 ? 6.629 -15.812 -28.281 1 95.69 276 GLN A CA 1
ATOM 2152 C C . GLN A 1 276 ? 6.066 -16.906 -29.188 1 95.69 276 GLN A C 1
ATOM 2154 O O . GLN A 1 276 ? 4.859 -17.156 -29.172 1 95.69 276 GLN A O 1
ATOM 2159 N N . THR A 1 277 ? 6.902 -17.609 -29.922 1 96 277 THR A N 1
ATOM 2160 C CA . THR A 1 277 ? 6.445 -18.672 -30.812 1 96 277 THR A CA 1
ATOM 2161 C C . THR A 1 277 ? 6.48 -20.031 -30.109 1 96 277 THR A C 1
ATOM 2163 O O . THR A 1 277 ? 5.73 -20.938 -30.484 1 96 277 THR A O 1
ATOM 2166 N N . ASN A 1 278 ? 7.242 -20.078 -29.141 1 96.88 278 ASN A N 1
ATOM 2167 C CA . ASN A 1 278 ? 7.449 -21.375 -28.531 1 96.88 278 ASN A CA 1
ATOM 2168 C C . ASN A 1 278 ? 6.809 -21.469 -27.141 1 96.88 278 ASN A C 1
ATOM 2170 O O . ASN A 1 278 ? 6.27 -22.5 -26.766 1 96.88 278 ASN A O 1
ATOM 2174 N N . GLU A 1 279 ? 6.969 -20.469 -26.359 1 98.19 279 GLU A N 1
ATOM 2175 C CA . GLU A 1 279 ? 6.473 -20.453 -24.984 1 98.19 279 GLU A CA 1
ATOM 2176 C C . GLU A 1 279 ? 5.219 -19.594 -24.859 1 98.19 279 GLU A C 1
ATOM 2178 O O . GLU A 1 279 ? 5.207 -18.438 -25.281 1 98.19 279 GLU A O 1
ATOM 2183 N N . PRO A 1 280 ? 4.117 -20.125 -24.344 1 98.81 280 PRO A N 1
ATOM 2184 C CA . PRO A 1 280 ? 2.898 -19.328 -24.219 1 98.81 280 PRO A CA 1
ATOM 2185 C C . PRO A 1 280 ? 3.014 -18.25 -23.141 1 98.81 280 PRO A C 1
ATOM 2187 O O . PRO A 1 280 ? 3.805 -18.375 -22.203 1 98.81 280 PRO A O 1
ATOM 2190 N N . SER A 1 281 ? 2.281 -17.141 -23.281 1 98.75 281 SER A N 1
ATOM 2191 C CA . SER A 1 281 ? 2.182 -16.078 -22.281 1 98.75 281 SER A CA 1
ATOM 2192 C C . SER A 1 281 ? 1.242 -16.484 -21.156 1 98.75 281 SER A C 1
ATOM 2194 O O . SER A 1 281 ? 0.501 -17.469 -21.266 1 98.75 281 SER A O 1
ATOM 2196 N N . LEU A 1 282 ? 1.33 -15.758 -20.078 1 98.94 282 LEU A N 1
ATOM 2197 C CA . LEU A 1 282 ? 0.407 -15.992 -18.969 1 98.94 282 LEU A CA 1
ATOM 2198 C C . LEU A 1 282 ? -1.04 -15.844 -19.438 1 98.94 282 LEU A C 1
ATOM 2200 O O . LEU A 1 282 ? -1.905 -16.625 -19.031 1 98.94 282 LEU A O 1
ATOM 2204 N N . ALA A 1 283 ? -1.319 -14.836 -20.25 1 98.88 283 ALA A N 1
ATOM 2205 C CA . ALA A 1 283 ? -2.67 -14.609 -20.766 1 98.88 283 ALA A CA 1
ATOM 2206 C C . ALA A 1 283 ? -3.154 -15.789 -21.594 1 98.88 283 ALA A C 1
ATOM 2208 O O . ALA A 1 283 ? -4.301 -16.219 -21.453 1 98.88 283 ALA A O 1
ATOM 2209 N N . GLU A 1 284 ? -2.293 -16.344 -22.438 1 98.88 284 GLU A N 1
ATOM 2210 C CA . GLU A 1 284 ? -2.656 -17.484 -23.281 1 98.88 284 GLU A CA 1
ATOM 2211 C C . GLU A 1 284 ? -2.949 -18.719 -22.438 1 98.88 284 GLU A C 1
ATOM 2213 O O . GLU A 1 284 ? -3.92 -19.438 -22.688 1 98.88 284 GLU A O 1
ATOM 2218 N N . MET A 1 285 ? -2.125 -18.969 -21.453 1 98.94 285 MET A N 1
ATOM 2219 C CA . MET A 1 285 ? -2.359 -20.094 -20.562 1 98.94 285 MET A CA 1
ATOM 2220 C C . MET A 1 285 ? -3.666 -19.906 -19.781 1 98.94 285 MET A C 1
ATOM 2222 O O . MET A 1 285 ? -4.449 -20.859 -19.656 1 98.94 285 MET A O 1
ATOM 2226 N N . THR A 1 286 ? -3.895 -18.688 -19.312 1 98.94 286 THR A N 1
ATOM 2227 C CA . THR A 1 286 ? -5.105 -18.375 -18.562 1 98.94 286 THR A CA 1
ATOM 2228 C C . THR A 1 286 ? -6.348 -18.609 -19.422 1 98.94 286 THR A C 1
ATOM 2230 O O . THR A 1 286 ? -7.32 -19.203 -18.969 1 98.94 286 THR A O 1
ATOM 2233 N N . HIS A 1 287 ? -6.293 -18.188 -20.609 1 98.88 287 HIS A N 1
ATOM 2234 C CA . HIS A 1 287 ? -7.418 -18.344 -21.531 1 98.88 287 HIS A CA 1
ATOM 2235 C C . HIS A 1 287 ? -7.77 -19.812 -21.734 1 98.88 287 HIS A C 1
ATOM 2237 O O . HIS A 1 287 ? -8.93 -20.203 -21.609 1 98.88 287 HIS A O 1
ATOM 2243 N N . LYS A 1 288 ? -6.785 -20.641 -22.078 1 98.94 288 LYS A N 1
ATOM 2244 C CA . LYS A 1 288 ? -7.012 -22.078 -22.312 1 98.94 288 LYS A CA 1
ATOM 2245 C C . LYS A 1 288 ? -7.57 -22.75 -21.062 1 98.94 288 LYS A C 1
ATOM 2247 O O . LYS A 1 288 ? -8.469 -23.578 -21.141 1 98.94 288 LYS A O 1
ATOM 2252 N N . ALA A 1 289 ? -6.992 -22.328 -19.891 1 98.94 289 ALA A N 1
ATOM 2253 C CA . ALA A 1 289 ? -7.477 -22.891 -18.625 1 98.94 289 ALA A CA 1
ATOM 2254 C C . ALA A 1 289 ? -8.961 -22.594 -18.438 1 98.94 289 ALA A C 1
ATOM 2256 O O . ALA A 1 289 ? -9.742 -23.5 -18.141 1 98.94 289 ALA A O 1
ATOM 2257 N N . ILE A 1 290 ? -9.344 -21.328 -18.609 1 98.94 290 ILE A N 1
ATOM 2258 C CA . ILE A 1 290 ? -10.727 -20.938 -18.406 1 98.94 290 ILE A CA 1
ATOM 2259 C C . ILE A 1 290 ? -11.641 -21.641 -19.391 1 98.94 290 ILE A C 1
ATOM 2261 O O . ILE A 1 290 ? -12.711 -22.125 -19.031 1 98.94 290 ILE A O 1
ATOM 2265 N N . ASP A 1 291 ? -11.195 -21.828 -20.656 1 98.81 291 ASP A N 1
ATOM 2266 C CA . ASP A 1 291 ? -11.984 -22.5 -21.688 1 98.81 291 ASP A CA 1
ATOM 2267 C C . ASP A 1 291 ? -12.312 -23.938 -21.281 1 98.81 291 ASP A C 1
ATOM 2269 O O . ASP A 1 291 ? -13.422 -24.422 -21.547 1 98.81 291 ASP A O 1
ATOM 2273 N N . ILE A 1 292 ? -11.414 -24.578 -20.688 1 98.88 292 ILE A N 1
ATOM 2274 C CA . ILE A 1 292 ? -11.617 -25.969 -20.312 1 98.88 292 ILE A CA 1
ATOM 2275 C C . ILE A 1 292 ? -12.461 -26.047 -19.031 1 98.88 292 ILE A C 1
ATOM 2277 O O . ILE A 1 292 ? -13.406 -26.828 -18.953 1 98.88 292 ILE A O 1
ATOM 2281 N N . LEU A 1 293 ? -12.156 -25.203 -18.078 1 98.94 293 LEU A N 1
ATOM 2282 C CA . LEU A 1 293 ? -12.758 -25.297 -16.75 1 98.94 293 LEU A CA 1
ATOM 2283 C C . LEU A 1 293 ? -14.219 -24.875 -16.781 1 98.94 293 LEU A C 1
ATOM 2285 O O . LEU A 1 293 ? -15.039 -25.391 -16.016 1 98.94 293 LEU A O 1
ATOM 2289 N N . LYS A 1 294 ? -14.562 -23.938 -17.641 1 98.19 294 LYS A N 1
ATOM 2290 C CA . LYS A 1 294 ? -15.898 -23.359 -17.625 1 98.19 294 LYS A CA 1
ATOM 2291 C C . LYS A 1 294 ? -16.938 -24.344 -18.172 1 98.19 294 LYS A C 1
ATOM 2293 O O . LYS A 1 294 ? -18.141 -24.094 -18.078 1 98.19 294 LYS A O 1
ATOM 2298 N N . LYS A 1 295 ? -16.5 -25.547 -18.672 1 98 295 LYS A N 1
ATOM 2299 C CA . LYS A 1 295 ? -17.406 -26.578 -19.172 1 98 295 LYS A CA 1
ATOM 2300 C C . LYS A 1 295 ? -18.203 -27.203 -18.016 1 98 295 LYS A C 1
ATOM 2302 O O . LYS A 1 295 ? -19.266 -27.797 -18.25 1 98 295 LYS A O 1
ATOM 2307 N N . ASN A 1 296 ? -17.672 -27.156 -16.828 1 98.44 296 ASN A N 1
ATOM 2308 C CA . ASN A 1 296 ? -18.328 -27.75 -15.664 1 98.44 296 ASN A CA 1
ATOM 2309 C C . ASN A 1 296 ? -19.469 -26.859 -15.156 1 98.44 296 ASN A C 1
ATOM 2311 O O . ASN A 1 296 ? -19.219 -25.75 -14.664 1 98.44 296 ASN A O 1
ATOM 2315 N N . ASP A 1 297 ? -20.641 -27.359 -15.148 1 97.88 297 ASP A N 1
ATOM 2316 C CA . ASP A 1 297 ? -21.828 -26.594 -14.766 1 97.88 297 ASP A CA 1
ATOM 2317 C C . ASP A 1 297 ? -21.797 -26.25 -13.281 1 97.88 297 ASP A C 1
ATOM 2319 O O . ASP A 1 297 ? -22.469 -25.312 -12.836 1 97.88 297 ASP A O 1
ATOM 2323 N N . GLN A 1 298 ? -21.016 -26.922 -12.539 1 97.88 298 GLN A N 1
ATOM 2324 C CA . GLN A 1 298 ? -20.891 -26.625 -11.117 1 97.88 298 GLN A CA 1
ATOM 2325 C C . GLN A 1 298 ? -19.922 -25.484 -10.867 1 97.88 298 GLN A C 1
ATOM 2327 O O . GLN A 1 298 ? -19.844 -24.953 -9.758 1 97.88 298 GLN A O 1
ATOM 2332 N N . GLY A 1 299 ? -19.125 -25.141 -11.906 1 98.75 299 GLY A N 1
ATOM 2333 C CA . GLY A 1 299 ? -18.188 -24.031 -11.797 1 98.75 299 GLY A CA 1
ATOM 2334 C C . GLY A 1 299 ? -16.75 -24.5 -11.625 1 98.75 299 GLY A C 1
ATOM 2335 O O . GLY A 1 299 ? -16.438 -25.672 -11.859 1 98.75 299 GLY A O 1
ATOM 2336 N N . PHE A 1 300 ? -15.875 -23.484 -11.281 1 98.94 300 PHE A N 1
ATOM 2337 C CA . PHE A 1 300 ? -14.469 -23.844 -11.172 1 98.94 300 PHE A CA 1
ATOM 2338 C C . PHE A 1 300 ? -13.734 -22.906 -10.211 1 98.94 300 PHE A C 1
ATOM 2340 O O . PHE A 1 300 ? -14.25 -21.844 -9.859 1 98.94 300 PHE A O 1
ATOM 2347 N N . PHE A 1 301 ? -12.633 -23.375 -9.688 1 98.94 301 PHE A N 1
ATOM 2348 C CA . PHE A 1 301 ? -11.609 -22.578 -9.023 1 98.94 301 PHE A CA 1
ATOM 2349 C C . PHE A 1 301 ? -10.32 -22.578 -9.836 1 98.94 301 PHE A C 1
ATOM 2351 O O . PHE A 1 301 ? -9.852 -23.625 -10.281 1 98.94 301 PHE A O 1
ATOM 2358 N N . LEU A 1 302 ? -9.719 -21.359 -10.039 1 99 302 LEU A N 1
ATOM 2359 C CA . LEU A 1 302 ? -8.484 -21.219 -10.805 1 99 302 LEU A CA 1
ATOM 2360 C C . LEU A 1 302 ? -7.504 -20.297 -10.094 1 99 302 LEU A C 1
ATOM 2362 O O . LEU A 1 302 ? -7.852 -19.172 -9.742 1 99 302 LEU A O 1
ATOM 2366 N N . LEU A 1 303 ? -6.324 -20.828 -9.805 1 98.94 303 LEU A N 1
ATOM 2367 C CA . LEU A 1 303 ? -5.203 -20 -9.367 1 98.94 303 LEU A CA 1
ATOM 2368 C C . LEU A 1 303 ? -4.328 -19.609 -10.555 1 98.94 303 LEU A C 1
ATOM 2370 O O . LEU A 1 303 ? -3.871 -20.469 -11.312 1 98.94 303 LEU A O 1
ATOM 2374 N N . VAL A 1 304 ? -4.141 -18.328 -10.766 1 99 304 VAL A N 1
ATOM 2375 C CA . VAL A 1 304 ? -3.238 -17.812 -11.789 1 99 304 VAL A CA 1
ATOM 2376 C C . VAL A 1 304 ? -2.145 -16.969 -11.141 1 99 304 VAL A C 1
ATOM 2378 O O . VAL A 1 304 ? -2.43 -15.938 -10.516 1 99 304 VAL A O 1
ATOM 2381 N N . GLU A 1 305 ? -0.886 -17.359 -11.336 1 98.94 305 GLU A N 1
ATOM 2382 C CA . GLU A 1 305 ? 0.229 -16.672 -10.695 1 98.94 305 GLU A CA 1
ATOM 2383 C C . GLU A 1 305 ? 1.118 -15.992 -11.727 1 98.94 305 GLU A C 1
ATOM 2385 O O . GLU A 1 305 ? 1.596 -16.625 -12.672 1 98.94 305 GLU A O 1
ATOM 2390 N N . GLY A 1 306 ? 1.278 -14.656 -11.562 1 98.88 306 GLY A N 1
ATOM 2391 C CA . GLY A 1 306 ? 2.438 -13.977 -12.125 1 98.88 306 GLY A CA 1
ATOM 2392 C C . GLY A 1 306 ? 3.664 -14.062 -11.234 1 98.88 306 GLY A C 1
ATOM 2393 O O . GLY A 1 306 ? 3.955 -13.125 -10.484 1 98.88 306 GLY A O 1
ATOM 2394 N N . GLY A 1 307 ? 4.359 -15.078 -11.352 1 98.88 307 GLY A N 1
ATOM 2395 C CA . GLY A 1 307 ? 5.379 -15.398 -10.367 1 98.88 307 GLY A CA 1
ATOM 2396 C C . GLY A 1 307 ? 6.707 -14.719 -10.641 1 98.88 307 GLY A C 1
ATOM 2397 O O . GLY A 1 307 ? 7.504 -14.516 -9.719 1 98.88 307 GLY A O 1
ATOM 2398 N N . LYS A 1 308 ? 6.98 -14.344 -11.836 1 98.81 308 LYS A N 1
ATOM 2399 C CA . LYS A 1 308 ? 8.297 -13.836 -12.195 1 98.81 308 LYS A CA 1
ATOM 2400 C C . LYS A 1 308 ? 8.445 -12.359 -11.82 1 98.81 308 LYS A C 1
ATOM 2402 O O . LYS A 1 308 ? 9.539 -11.805 -11.898 1 98.81 308 LYS A O 1
ATOM 2407 N N . ILE A 1 309 ? 7.375 -11.711 -11.383 1 98.94 309 ILE A N 1
ATOM 2408 C CA . ILE A 1 309 ? 7.492 -10.383 -10.773 1 98.94 309 ILE A CA 1
ATOM 2409 C C . ILE A 1 309 ? 8.5 -10.43 -9.625 1 98.94 309 ILE A C 1
ATOM 2411 O O . ILE A 1 309 ? 9.43 -9.633 -9.578 1 98.94 309 ILE A O 1
ATOM 2415 N N . ASP A 1 310 ? 8.305 -11.414 -8.812 1 98.88 310 ASP A N 1
ATOM 2416 C CA . ASP A 1 310 ? 9.141 -11.656 -7.637 1 98.88 310 ASP A CA 1
ATOM 2417 C C . ASP A 1 310 ? 10.609 -11.82 -8.031 1 98.88 310 ASP A C 1
ATOM 2419 O O . ASP A 1 310 ? 11.492 -11.227 -7.41 1 98.88 310 ASP A O 1
ATOM 2423 N N . HIS A 1 311 ? 10.844 -12.625 -9.055 1 98.81 311 HIS A N 1
ATOM 2424 C CA . HIS A 1 311 ? 12.211 -12.922 -9.484 1 98.81 311 HIS A CA 1
ATOM 2425 C C . HIS A 1 311 ? 12.906 -11.672 -10 1 98.81 311 HIS A C 1
ATOM 2427 O O . HIS A 1 311 ? 14.102 -11.477 -9.75 1 98.81 311 HIS A O 1
ATOM 2433 N N . GLY A 1 312 ? 12.164 -10.883 -10.766 1 98.94 312 GLY A N 1
ATOM 2434 C CA . GLY A 1 312 ? 12.719 -9.617 -11.203 1 98.94 312 GLY A CA 1
ATOM 2435 C C . GLY A 1 312 ? 13.156 -8.727 -10.055 1 98.94 312 GLY A C 1
ATOM 2436 O O . GLY A 1 312 ? 14.242 -8.133 -10.094 1 98.94 312 GLY A O 1
ATOM 2437 N N . HIS A 1 313 ? 12.32 -8.625 -8.992 1 98.94 313 HIS A N 1
ATOM 2438 C CA . HIS A 1 313 ? 12.648 -7.789 -7.844 1 98.94 313 HIS A CA 1
ATOM 2439 C C . HIS A 1 313 ? 13.836 -8.359 -7.07 1 98.94 313 HIS A C 1
ATOM 2441 O O . HIS A 1 313 ? 14.734 -7.617 -6.672 1 98.94 313 HIS A O 1
ATOM 2447 N N . HIS A 1 314 ? 13.883 -9.672 -6.844 1 98.88 314 HIS A N 1
ATOM 2448 C CA . HIS A 1 314 ? 15.023 -10.281 -6.172 1 98.88 314 HIS A CA 1
ATOM 2449 C C . HIS A 1 314 ? 16.328 -9.906 -6.852 1 98.88 314 HIS A C 1
ATOM 2451 O O . HIS A 1 314 ? 17.344 -9.711 -6.184 1 98.88 314 HIS A O 1
ATOM 2457 N N . ALA A 1 315 ? 16.312 -9.781 -8.141 1 98.88 315 ALA A N 1
ATOM 2458 C CA . ALA A 1 315 ? 17.516 -9.516 -8.938 1 98.88 315 ALA A CA 1
ATOM 2459 C C . ALA A 1 315 ? 17.781 -8.016 -9.031 1 98.88 315 ALA A C 1
ATOM 2461 O O . ALA A 1 315 ? 18.75 -7.59 -9.664 1 98.88 315 ALA A O 1
ATOM 2462 N N . ASN A 1 316 ? 16.984 -7.156 -8.438 1 98.88 316 ASN A N 1
ATOM 2463 C CA . ASN A 1 316 ? 17.016 -5.703 -8.586 1 98.88 316 ASN A CA 1
ATOM 2464 C C . ASN A 1 316 ? 16.859 -5.289 -10.039 1 98.88 316 ASN A C 1
ATOM 2466 O O . ASN A 1 316 ? 17.5 -4.34 -10.492 1 98.88 316 ASN A O 1
ATOM 2470 N N . ARG A 1 317 ? 16.141 -6.094 -10.812 1 98.88 317 ARG A N 1
ATOM 2471 C CA . ARG A 1 317 ? 15.844 -5.793 -12.211 1 98.88 317 ARG A CA 1
ATOM 2472 C C . ARG A 1 317 ? 14.398 -5.352 -12.383 1 98.88 317 ARG A C 1
ATOM 2474 O O . ARG A 1 317 ? 13.555 -6.125 -12.852 1 98.88 317 ARG A O 1
ATOM 2481 N N . ALA A 1 318 ? 14.203 -4.086 -12.156 1 98.94 318 ALA A N 1
ATOM 2482 C CA . ALA A 1 318 ? 12.852 -3.531 -12.117 1 98.94 318 ALA A CA 1
ATOM 2483 C C . ALA A 1 318 ? 12.172 -3.648 -13.484 1 98.94 318 ALA A C 1
ATOM 2485 O O . ALA A 1 318 ? 10.961 -3.836 -13.562 1 98.94 318 ALA A O 1
ATOM 2486 N N . HIS A 1 319 ? 12.945 -3.539 -14.586 1 98.94 319 HIS A N 1
ATOM 2487 C CA . HIS A 1 319 ? 12.352 -3.672 -15.914 1 98.94 319 HIS A CA 1
ATOM 2488 C C . HIS A 1 319 ? 11.664 -5.023 -16.078 1 98.94 319 HIS A C 1
ATOM 2490 O O . HIS A 1 319 ? 10.523 -5.09 -16.547 1 98.94 319 HIS A O 1
ATOM 2496 N N . ASN A 1 320 ? 12.312 -6.078 -15.703 1 98.88 320 ASN A N 1
ATOM 2497 C CA . ASN A 1 320 ? 11.734 -7.414 -15.758 1 98.88 320 ASN A CA 1
ATOM 2498 C C . ASN A 1 320 ? 10.5 -7.523 -14.867 1 98.88 320 ASN A C 1
ATOM 2500 O O . ASN A 1 320 ? 9.461 -8.039 -15.297 1 98.88 320 ASN A O 1
ATOM 2504 N N . ALA A 1 321 ? 10.625 -7.066 -13.633 1 98.94 321 ALA A N 1
ATOM 2505 C CA . ALA A 1 321 ? 9.516 -7.168 -12.68 1 98.94 321 ALA A CA 1
ATOM 2506 C C . ALA A 1 321 ? 8.273 -6.449 -13.203 1 98.94 321 ALA A C 1
ATOM 2508 O O . ALA A 1 321 ? 7.172 -6.996 -13.156 1 98.94 321 ALA A O 1
ATOM 2509 N N . LEU A 1 322 ? 8.469 -5.246 -13.719 1 98.94 322 LEU A N 1
ATOM 2510 C CA . LEU A 1 322 ? 7.336 -4.438 -14.148 1 98.94 322 LEU A CA 1
ATOM 2511 C C . LEU A 1 322 ? 6.707 -5.012 -15.414 1 98.94 322 LEU A C 1
ATOM 2513 O O . LEU A 1 322 ? 5.484 -4.988 -15.57 1 98.94 322 LEU A O 1
ATOM 2517 N N . MET A 1 323 ? 7.516 -5.535 -16.312 1 98.94 323 MET A N 1
ATOM 2518 C CA . MET A 1 323 ? 6.953 -6.16 -17.5 1 98.94 323 MET A CA 1
ATOM 2519 C C . MET A 1 323 ? 6.133 -7.395 -17.141 1 98.94 323 MET A C 1
ATOM 2521 O O . MET A 1 323 ? 5.086 -7.648 -17.734 1 98.94 323 MET A O 1
ATOM 2525 N N . GLU A 1 324 ? 6.594 -8.211 -16.188 1 98.94 324 GLU A N 1
ATOM 2526 C CA . GLU A 1 324 ? 5.836 -9.359 -15.711 1 98.94 324 GLU A CA 1
ATOM 2527 C C . GLU A 1 324 ? 4.488 -8.93 -15.133 1 98.94 324 GLU A C 1
ATOM 2529 O O . GLU A 1 324 ? 3.482 -9.617 -15.32 1 98.94 324 GLU A O 1
ATOM 2534 N N . LEU A 1 325 ? 4.508 -7.844 -14.422 1 98.94 325 LEU A N 1
ATOM 2535 C CA . LEU A 1 325 ? 3.273 -7.316 -13.844 1 98.94 325 LEU A CA 1
ATOM 2536 C C . LEU A 1 325 ? 2.303 -6.891 -14.945 1 98.94 325 LEU A C 1
ATOM 2538 O O . LEU A 1 325 ? 1.103 -7.16 -14.852 1 98.94 325 LEU A O 1
ATOM 2542 N N . VAL A 1 326 ? 2.781 -6.219 -15.961 1 98.94 326 VAL A N 1
ATOM 2543 C CA . VAL A 1 326 ? 1.95 -5.824 -17.094 1 98.94 326 VAL A CA 1
ATOM 2544 C C . VAL A 1 326 ? 1.343 -7.062 -17.75 1 98.94 326 VAL A C 1
ATOM 2546 O O . VAL A 1 326 ? 0.159 -7.074 -18.094 1 98.94 326 VAL A O 1
ATOM 2549 N N . ALA A 1 327 ? 2.15 -8.117 -17.859 1 98.88 327 ALA A N 1
ATOM 2550 C CA . ALA A 1 327 ? 1.668 -9.367 -18.438 1 98.88 327 ALA A CA 1
ATOM 2551 C C . ALA A 1 327 ? 0.559 -9.977 -17.578 1 98.88 327 ALA A C 1
ATOM 2553 O O . ALA A 1 327 ? -0.417 -10.516 -18.109 1 98.88 327 ALA A O 1
ATOM 2554 N N . MET A 1 328 ? 0.688 -9.922 -16.312 1 98.88 328 MET A N 1
ATOM 2555 C CA . MET A 1 328 ? -0.355 -10.438 -15.43 1 98.88 328 MET A CA 1
ATOM 2556 C C . MET A 1 328 ? -1.631 -9.617 -15.547 1 98.88 328 MET A C 1
ATOM 2558 O O . MET A 1 328 ? -2.732 -10.164 -15.57 1 98.88 328 MET A O 1
ATOM 2562 N N . ALA A 1 329 ? -1.466 -8.305 -15.617 1 98.94 329 ALA A N 1
ATOM 2563 C CA . ALA A 1 329 ? -2.627 -7.434 -15.797 1 98.94 329 ALA A CA 1
ATOM 2564 C C . ALA A 1 329 ? -3.375 -7.781 -17.078 1 98.94 329 ALA A C 1
ATOM 2566 O O . ALA A 1 329 ? -4.605 -7.695 -17.125 1 98.94 329 ALA A O 1
ATOM 2567 N N . GLU A 1 330 ? -2.656 -8.156 -18.078 1 98.88 330 GLU A N 1
ATOM 2568 C CA . GLU A 1 330 ? -3.275 -8.594 -19.328 1 98.88 330 GLU A CA 1
ATOM 2569 C C . GLU A 1 330 ? -4.082 -9.875 -19.125 1 98.88 330 GLU A C 1
ATOM 2571 O O . GLU A 1 330 ? -5.156 -10.039 -19.719 1 98.88 330 GLU A O 1
ATOM 2576 N N . ALA A 1 331 ? -3.553 -10.766 -18.344 1 98.94 331 ALA A N 1
ATOM 2577 C CA . ALA A 1 331 ? -4.277 -12 -18.047 1 98.94 331 ALA A CA 1
ATOM 2578 C C . ALA A 1 331 ? -5.562 -11.711 -17.281 1 98.94 331 ALA A C 1
ATOM 2580 O O . ALA A 1 331 ? -6.594 -12.344 -17.531 1 98.94 331 ALA A O 1
ATOM 2581 N N . VAL A 1 332 ? -5.492 -10.758 -16.359 1 98.94 332 VAL A N 1
ATOM 2582 C CA . VAL A 1 332 ? -6.684 -10.352 -15.625 1 98.94 332 VAL A CA 1
ATOM 2583 C C . VAL A 1 332 ? -7.719 -9.781 -16.594 1 98.94 332 VAL A C 1
ATOM 2585 O O . VAL A 1 332 ? -8.906 -10.117 -16.516 1 98.94 332 VAL A O 1
ATOM 2588 N N . GLU A 1 333 ? -7.258 -8.922 -17.484 1 98.81 333 GLU A N 1
ATOM 2589 C CA . GLU A 1 333 ? -8.148 -8.328 -18.484 1 98.81 333 GLU A CA 1
ATOM 2590 C C . GLU A 1 333 ? -8.828 -9.406 -19.312 1 98.81 333 GLU A C 1
ATOM 2592 O O . GLU A 1 333 ? -10.031 -9.32 -19.594 1 98.81 333 GLU A O 1
ATOM 2597 N N . LEU A 1 334 ? -8.07 -10.359 -19.719 1 98.81 334 LEU A N 1
ATOM 2598 C CA . LEU A 1 334 ? -8.594 -11.469 -20.516 1 98.81 334 LEU A CA 1
ATOM 2599 C C . LEU A 1 334 ? -9.664 -12.234 -19.734 1 98.81 334 LEU A C 1
ATOM 2601 O O . LEU A 1 334 ? -10.719 -12.57 -20.281 1 98.81 334 LEU A O 1
ATOM 2605 N N . ALA A 1 335 ? -9.422 -12.547 -18.484 1 98.94 335 ALA A N 1
ATOM 2606 C CA . ALA A 1 335 ? -10.383 -13.266 -17.656 1 98.94 335 ALA A CA 1
ATOM 2607 C C . ALA A 1 335 ? -11.695 -12.5 -17.531 1 98.94 335 ALA A C 1
ATOM 2609 O O . ALA A 1 335 ? -12.773 -13.094 -17.594 1 98.94 335 ALA A O 1
ATOM 2610 N N . LEU A 1 336 ? -11.57 -11.188 -17.359 1 98.75 336 LEU A N 1
ATOM 2611 C CA . LEU A 1 336 ? -12.758 -10.344 -17.281 1 98.75 336 LEU A CA 1
ATOM 2612 C C . LEU A 1 336 ? -13.586 -10.453 -18.562 1 98.75 336 LEU A C 1
ATOM 2614 O O . LEU A 1 336 ? -14.82 -10.461 -18.5 1 98.75 336 LEU A O 1
ATOM 2618 N N . LYS A 1 337 ? -12.938 -10.594 -19.672 1 98.5 337 LYS A N 1
ATOM 2619 C CA . LYS A 1 337 ? -13.602 -10.602 -20.969 1 98.5 337 LYS A CA 1
ATOM 2620 C C . LYS A 1 337 ? -14.281 -11.945 -21.234 1 98.5 337 LYS A C 1
ATOM 2622 O O . LYS A 1 337 ? -15.32 -12 -21.891 1 98.5 337 LYS A O 1
ATOM 2627 N N . VAL A 1 338 ? -13.758 -13.008 -20.703 1 98.62 338 VAL A N 1
ATOM 2628 C CA . VAL A 1 338 ? -14.203 -14.312 -21.156 1 98.62 338 VAL A CA 1
ATOM 2629 C C . VAL A 1 338 ? -15.016 -15 -20.062 1 98.62 338 VAL A C 1
ATOM 2631 O O . VAL A 1 338 ? -15.336 -16.188 -20.172 1 98.62 338 VAL A O 1
ATOM 2634 N N . THR A 1 339 ? -15.305 -14.328 -18.938 1 98.62 339 THR A N 1
ATOM 2635 C CA . THR A 1 339 ? -16.156 -14.875 -17.891 1 98.62 339 THR A CA 1
ATOM 2636 C C . THR A 1 339 ? -17.359 -13.969 -17.641 1 98.62 339 THR A C 1
ATOM 2638 O O . THR A 1 339 ? -17.344 -12.797 -18.031 1 98.62 339 THR A O 1
ATOM 2641 N N . ASP A 1 340 ? -18.391 -14.539 -17.016 1 98.19 340 ASP A N 1
ATOM 2642 C CA . ASP A 1 340 ? -19.578 -13.789 -16.625 1 98.19 340 ASP A CA 1
ATOM 2643 C C . ASP A 1 340 ? -19.391 -13.109 -15.273 1 98.19 340 ASP A C 1
ATOM 2645 O O . ASP A 1 340 ? -19.234 -13.781 -14.25 1 98.19 340 ASP A O 1
ATOM 2649 N N . ALA A 1 341 ? -19.469 -11.828 -15.234 1 97.31 341 ALA A N 1
ATOM 2650 C CA . ALA A 1 341 ? -19.188 -11.031 -14.047 1 97.31 341 ALA A CA 1
ATOM 2651 C C . ALA A 1 341 ? -20.203 -11.297 -12.945 1 97.31 341 ALA A C 1
ATOM 2653 O O . ALA A 1 341 ? -19.922 -11.102 -11.766 1 97.31 341 ALA A O 1
ATOM 2654 N N . SER A 1 342 ? -21.359 -11.75 -13.258 1 97.25 342 SER A N 1
ATOM 2655 C CA . SER A 1 342 ? -22.422 -11.969 -12.281 1 97.25 342 SER A CA 1
ATOM 2656 C C . SER A 1 342 ? -22.219 -13.289 -11.539 1 97.25 342 SER A C 1
ATOM 2658 O O . SER A 1 342 ? -22.812 -13.508 -10.484 1 97.25 342 SER A O 1
ATOM 2660 N N . GLU A 1 343 ? -21.344 -14.164 -12.07 1 98.12 343 GLU A N 1
ATOM 2661 C CA . GLU A 1 343 ? -21.219 -15.469 -11.422 1 98.12 343 GLU A CA 1
ATOM 2662 C C . GLU A 1 343 ? -19.75 -15.797 -11.117 1 98.12 343 GLU A C 1
ATOM 2664 O O . GLU A 1 343 ? -19.438 -16.891 -10.648 1 98.12 343 GLU A O 1
ATOM 2669 N N . THR A 1 344 ? -18.781 -14.852 -11.523 1 98.88 344 THR A N 1
ATOM 2670 C CA . THR A 1 344 ? -17.375 -15.133 -11.32 1 98.88 344 THR A CA 1
ATOM 2671 C C . THR A 1 344 ? -16.75 -14.141 -10.344 1 98.88 344 THR A C 1
ATOM 2673 O O . THR A 1 344 ? -16.75 -12.93 -10.602 1 98.88 344 THR A O 1
ATOM 2676 N N . LEU A 1 345 ? -16.281 -14.609 -9.188 1 98.94 345 LEU A N 1
ATOM 2677 C CA . LEU A 1 345 ? -15.477 -13.82 -8.266 1 98.94 345 LEU A CA 1
ATOM 2678 C C . LEU A 1 345 ? -14.016 -13.805 -8.711 1 98.94 345 LEU A C 1
ATOM 2680 O O . LEU A 1 345 ? -13.383 -14.859 -8.82 1 98.94 345 LEU A O 1
ATOM 2684 N N . ILE A 1 346 ? -13.508 -12.656 -9.039 1 98.94 346 ILE A N 1
ATOM 2685 C CA . ILE A 1 346 ? -12.094 -12.5 -9.359 1 98.94 346 ILE A CA 1
ATOM 2686 C C . ILE A 1 346 ? -11.398 -11.703 -8.25 1 98.94 346 ILE A C 1
ATOM 2688 O O . ILE A 1 346 ? -11.828 -10.602 -7.91 1 98.94 346 ILE A O 1
ATOM 2692 N N . VAL A 1 347 ? -10.422 -12.312 -7.656 1 98.94 347 VAL A N 1
ATOM 2693 C CA . VAL A 1 347 ? -9.586 -11.695 -6.629 1 98.94 347 VAL A CA 1
ATOM 2694 C C . VAL A 1 347 ? -8.164 -11.539 -7.148 1 98.94 347 VAL A C 1
ATOM 2696 O O . VAL A 1 347 ? -7.586 -12.484 -7.699 1 98.94 347 VAL A O 1
ATOM 2699 N N . VAL A 1 348 ? -7.617 -10.328 -7.098 1 99 348 VAL A N 1
ATOM 2700 C CA . VAL A 1 348 ? -6.223 -10.039 -7.422 1 99 348 VAL A CA 1
ATOM 2701 C C . VAL A 1 348 ? -5.488 -9.562 -6.168 1 99 348 VAL A C 1
ATOM 2703 O O . VAL A 1 348 ? -5.938 -8.641 -5.492 1 99 348 VAL A O 1
ATOM 2706 N N . THR A 1 349 ? -4.406 -10.211 -5.809 1 98.94 349 THR A N 1
ATOM 2707 C CA . THR A 1 349 ? -3.627 -9.805 -4.641 1 98.94 349 THR A CA 1
ATOM 2708 C C . THR A 1 349 ? -2.166 -10.211 -4.797 1 98.94 349 THR A C 1
ATOM 2710 O O . THR A 1 349 ? -1.749 -10.656 -5.867 1 98.94 349 THR A O 1
ATOM 2713 N N . ALA A 1 350 ? -1.34 -9.883 -3.807 1 98.94 350 ALA A N 1
ATOM 2714 C CA . ALA A 1 350 ? 0.049 -10.32 -3.689 1 98.94 350 ALA A CA 1
ATOM 2715 C C . ALA A 1 350 ? 0.254 -11.164 -2.436 1 98.94 350 ALA A C 1
ATOM 2717 O O . ALA A 1 350 ? -0.575 -11.141 -1.522 1 98.94 350 ALA A O 1
ATOM 2718 N N . ASP A 1 351 ? 1.271 -11.906 -2.416 1 98.75 351 ASP A N 1
ATOM 2719 C CA . ASP A 1 351 ? 1.617 -12.68 -1.231 1 98.75 351 ASP A CA 1
ATOM 2720 C C . ASP A 1 351 ? 2.445 -11.852 -0.252 1 98.75 351 ASP A C 1
ATOM 2722 O O . ASP A 1 351 ? 2.32 -12.008 0.964 1 98.75 351 ASP A O 1
ATOM 2726 N N . HIS A 1 352 ? 3.318 -11.109 -0.703 1 98.56 352 HIS A N 1
ATOM 2727 C CA . HIS A 1 352 ? 4.184 -10.18 0.004 1 98.56 352 HIS A CA 1
ATOM 2728 C C . HIS A 1 352 ? 4.605 -9.023 -0.901 1 98.56 352 HIS A C 1
ATOM 2730 O O . HIS A 1 352 ? 4.156 -8.93 -2.045 1 98.56 352 HIS A O 1
ATOM 2736 N N . SER A 1 353 ? 5.355 -8.117 -0.276 1 98.44 353 SER A N 1
ATOM 2737 C CA . SER A 1 353 ? 5.941 -7.008 -1.021 1 98.44 353 SER A CA 1
ATOM 2738 C C . SER A 1 353 ? 7.445 -7.199 -1.203 1 98.44 353 SER A C 1
ATOM 2740 O O . SER A 1 353 ? 7.957 -8.305 -1.055 1 98.44 353 SER A O 1
ATOM 2742 N N . HIS A 1 354 ? 8.117 -6.164 -1.732 1 98.69 354 HIS A N 1
ATOM 2743 C CA . HIS A 1 354 ? 9.57 -6.055 -1.865 1 98.69 354 HIS A CA 1
ATOM 2744 C C . HIS A 1 354 ? 10.07 -4.719 -1.328 1 98.69 354 HIS A C 1
ATOM 2746 O O . HIS A 1 354 ? 9.289 -3.793 -1.12 1 98.69 354 HIS A O 1
ATOM 2752 N N . VAL A 1 355 ? 11.406 -4.648 -1.011 1 98.56 355 VAL A N 1
ATOM 2753 C CA . VAL A 1 355 ? 11.992 -3.412 -0.506 1 98.56 355 VAL A CA 1
ATOM 2754 C C . VAL A 1 355 ? 12.297 -2.473 -1.67 1 98.56 355 VAL A C 1
ATOM 2756 O O . VAL A 1 355 ? 13.453 -2.094 -1.884 1 98.56 355 VAL A O 1
ATOM 2759 N N . PHE A 1 356 ? 11.25 -2.086 -2.402 1 98.75 356 PHE A N 1
ATOM 2760 C CA . PHE A 1 356 ? 11.188 -1.369 -3.67 1 98.75 356 PHE A CA 1
ATOM 2761 C C . PHE A 1 356 ? 10.477 -0.033 -3.504 1 98.75 356 PHE A C 1
ATOM 2763 O O . PHE A 1 356 ? 9.469 0.056 -2.799 1 98.75 356 PHE A O 1
ATOM 2770 N N . SER A 1 357 ? 11.039 1.094 -4.078 1 98.56 357 SER A N 1
ATOM 2771 C CA . SER A 1 357 ? 10.445 2.41 -3.861 1 98.56 357 SER A CA 1
ATOM 2772 C C . SER A 1 357 ? 10.445 3.234 -5.145 1 98.56 357 SER A C 1
ATOM 2774 O O . SER A 1 357 ? 11.227 2.971 -6.059 1 98.56 357 SER A O 1
ATOM 2776 N N . ILE A 1 358 ? 9.555 4.156 -5.293 1 98.69 358 ILE A N 1
ATOM 2777 C CA . ILE A 1 358 ? 9.523 5.246 -6.262 1 98.69 358 ILE A CA 1
ATOM 2778 C C . ILE A 1 358 ? 9.961 6.547 -5.59 1 98.69 358 ILE A C 1
ATOM 2780 O O . ILE A 1 358 ? 9.266 7.055 -4.703 1 98.69 358 ILE A O 1
ATOM 2784 N N . ALA A 1 359 ? 11.016 7.094 -6.027 1 97.88 359 ALA A N 1
ATOM 2785 C CA . ALA A 1 359 ? 11.633 8.195 -5.289 1 97.88 359 ALA A CA 1
ATOM 2786 C C . ALA A 1 359 ? 11.617 9.477 -6.109 1 97.88 359 ALA A C 1
ATOM 2788 O O . ALA A 1 359 ? 11.531 9.438 -7.34 1 97.88 359 ALA A O 1
ATOM 2789 N N . GLY A 1 360 ? 11.758 10.625 -5.418 1 96.25 360 GLY A N 1
ATOM 2790 C CA . GLY A 1 360 ? 12 11.906 -6.055 1 96.25 360 GLY A CA 1
ATOM 2791 C C . GLY A 1 360 ? 10.727 12.586 -6.527 1 96.25 360 GLY A C 1
ATOM 2792 O O . GLY A 1 360 ? 9.625 12.141 -6.215 1 96.25 360 GLY A O 1
ATOM 2793 N N . TYR A 1 361 ? 10.898 13.672 -7.188 1 96.88 361 TYR A N 1
ATOM 2794 C CA . TYR A 1 361 ? 9.797 14.5 -7.672 1 96.88 361 TYR A CA 1
ATOM 2795 C C . TYR A 1 361 ? 9.898 14.711 -9.18 1 96.88 361 TYR A C 1
ATOM 2797 O O . TYR A 1 361 ? 9.789 15.844 -9.656 1 96.88 361 TYR A O 1
ATOM 2805 N N . ALA A 1 362 ? 10.133 13.594 -9.836 1 97.5 362 ALA A N 1
ATOM 2806 C CA . ALA A 1 362 ? 10.305 13.672 -11.281 1 97.5 362 ALA A CA 1
ATOM 2807 C C . ALA A 1 362 ? 9.07 14.273 -11.953 1 97.5 362 ALA A C 1
ATOM 2809 O O . ALA A 1 362 ? 7.953 14.109 -11.461 1 97.5 362 ALA A O 1
ATOM 2810 N N . ASN A 1 363 ? 9.289 14.875 -13.117 1 97.38 363 ASN A N 1
ATOM 2811 C CA . ASN A 1 363 ? 8.172 15.352 -13.93 1 97.38 363 ASN A CA 1
ATOM 2812 C C . ASN A 1 363 ? 7.242 14.203 -14.328 1 97.38 363 ASN A C 1
ATOM 2814 O O . ASN A 1 363 ? 7.703 13.109 -14.641 1 97.38 363 ASN A O 1
ATOM 2818 N N . ARG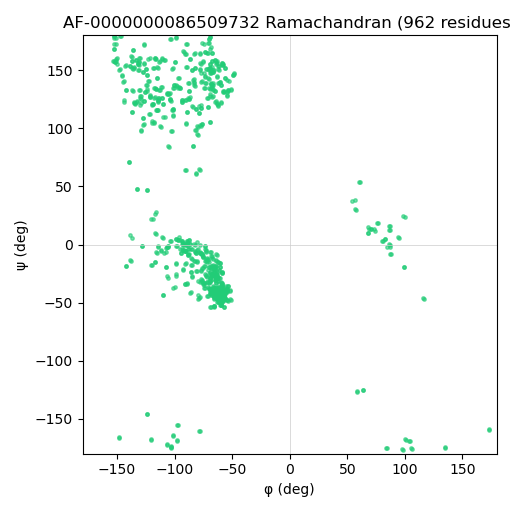 A 1 364 ? 5.98 14.562 -14.258 1 97.31 364 ARG A N 1
ATOM 2819 C CA . ARG A 1 364 ? 5.039 13.578 -14.789 1 97.31 364 ARG A CA 1
ATOM 2820 C C . ARG A 1 364 ? 5.402 13.188 -16.219 1 97.31 364 ARG A C 1
ATOM 2822 O O . ARG A 1 364 ? 5.75 14.047 -17.031 1 97.31 364 ARG A O 1
ATOM 2829 N N . GLY A 1 365 ? 5.441 11.891 -16.469 1 97.19 365 GLY A N 1
ATOM 2830 C CA . GLY A 1 365 ? 5.809 11.398 -17.797 1 97.19 365 GLY A CA 1
ATOM 2831 C C . GLY A 1 365 ? 7.258 10.953 -17.875 1 97.19 365 GLY A C 1
ATOM 2832 O O . GLY A 1 365 ? 7.648 10.281 -18.828 1 97.19 365 GLY A O 1
ATOM 2833 N N . THR A 1 366 ? 8.078 11.414 -16.922 1 97.38 366 THR A N 1
ATOM 2834 C CA . THR A 1 366 ? 9.438 10.875 -16.875 1 97.38 366 THR A CA 1
ATOM 2835 C C . THR A 1 366 ? 9.414 9.352 -16.891 1 97.38 366 THR A C 1
ATOM 2837 O O . THR A 1 366 ? 8.633 8.727 -16.172 1 97.38 366 THR A O 1
ATOM 2840 N N . PRO A 1 367 ? 10.266 8.781 -17.75 1 97.94 367 PRO A N 1
ATOM 2841 C CA . PRO A 1 367 ? 10.273 7.312 -17.766 1 97.94 367 PRO A CA 1
ATOM 2842 C C . PRO A 1 367 ? 10.508 6.703 -16.391 1 97.94 367 PRO A C 1
ATOM 2844 O O . PRO A 1 367 ? 11.492 7.027 -15.727 1 97.94 367 PRO A O 1
ATOM 2847 N N . ILE A 1 368 ? 9.641 5.789 -15.977 1 98.75 368 ILE A N 1
ATOM 2848 C CA . ILE A 1 368 ? 9.672 5.242 -14.625 1 98.75 368 ILE A CA 1
ATOM 2849 C C . ILE A 1 368 ? 10.953 4.441 -14.414 1 98.75 368 ILE A C 1
ATOM 2851 O O . ILE A 1 368 ? 11.445 4.324 -13.289 1 98.75 368 ILE A O 1
ATOM 2855 N N . LEU A 1 369 ? 11.57 3.861 -15.492 1 98.75 369 LEU A N 1
ATOM 2856 C CA . LEU A 1 369 ? 12.797 3.082 -15.43 1 98.75 369 LEU A CA 1
ATOM 2857 C C . LEU A 1 369 ? 14.016 3.982 -15.594 1 98.75 369 LEU A C 1
ATOM 2859 O O . LEU A 1 369 ? 15.148 3.498 -15.641 1 98.75 369 LEU A O 1
ATOM 2863 N N . GLY A 1 370 ? 13.797 5.262 -15.703 1 98.12 370 GLY A N 1
ATOM 2864 C CA . GLY A 1 370 ? 14.875 6.188 -16.016 1 98.12 370 GLY A CA 1
ATOM 2865 C C . GLY A 1 370 ? 15.398 6.93 -14.797 1 98.12 370 GLY A C 1
ATOM 2866 O O . GLY A 1 370 ? 15.172 6.504 -13.664 1 98.12 370 GLY A O 1
ATOM 2867 N N . LEU A 1 371 ? 16.141 8.016 -15.125 1 98.06 371 LEU A N 1
ATOM 2868 C CA . LEU A 1 371 ? 16.703 8.891 -14.102 1 98.06 371 LEU A CA 1
ATOM 2869 C C . LEU A 1 371 ? 15.68 9.93 -13.656 1 98.06 371 LEU A C 1
ATOM 2871 O O . LEU A 1 371 ? 14.875 10.398 -14.461 1 98.06 371 LEU A O 1
ATOM 2875 N N . ASN A 1 372 ? 15.727 10.172 -12.344 1 97.56 372 ASN A N 1
ATOM 2876 C CA . ASN A 1 372 ? 14.844 11.188 -11.781 1 97.56 372 ASN A CA 1
ATOM 2877 C C . ASN A 1 372 ? 15.195 12.578 -12.297 1 97.56 372 ASN A C 1
ATOM 2879 O O . ASN A 1 372 ? 16.359 12.883 -12.539 1 97.56 372 ASN A O 1
ATOM 2883 N N . THR A 1 373 ? 14.141 13.406 -12.367 1 95.38 373 THR A N 1
ATOM 2884 C CA . THR A 1 373 ? 14.344 14.75 -12.914 1 95.38 373 THR A CA 1
ATOM 2885 C C . THR A 1 373 ? 13.734 15.805 -11.992 1 95.38 373 THR A C 1
ATOM 2887 O O . THR A 1 373 ? 12.906 15.484 -11.133 1 95.38 373 THR A O 1
ATOM 2890 N N . ASP A 1 374 ? 14.109 16.922 -12.016 1 89 374 ASP A N 1
ATOM 2891 C CA . ASP A 1 374 ? 13.578 18.172 -11.477 1 89 374 ASP A CA 1
ATOM 2892 C C . ASP A 1 374 ? 13.531 19.25 -12.539 1 89 374 ASP A C 1
ATOM 2894 O O . ASP A 1 374 ? 14.523 19.969 -12.742 1 89 374 ASP A O 1
ATOM 2898 N N . GLY A 1 375 ? 12.367 19.406 -13.094 1 87.62 375 GLY A N 1
ATOM 2899 C CA . GLY A 1 375 ? 12.289 20.25 -14.281 1 87.62 375 GLY A CA 1
ATOM 2900 C C . GLY A 1 375 ? 13.086 19.688 -15.445 1 87.62 375 GLY A C 1
ATOM 2901 O O . GLY A 1 375 ? 12.906 18.531 -15.828 1 87.62 375 GLY A O 1
ATOM 2902 N N . SER A 1 376 ? 13.984 20.547 -15.945 1 88.38 376 SER A N 1
ATOM 2903 C CA . SER A 1 376 ? 14.75 20.141 -17.125 1 88.38 376 SER A CA 1
ATOM 2904 C C . SER A 1 376 ? 16.078 19.5 -16.719 1 88.38 376 SER A C 1
ATOM 2906 O O . SER A 1 376 ? 16.859 19.078 -17.578 1 88.38 376 SER A O 1
ATOM 2908 N N . LYS A 1 377 ? 16.344 19.375 -15.5 1 93.56 377 LYS A N 1
ATOM 2909 C CA . LYS A 1 377 ? 17.625 18.844 -15.039 1 93.56 377 LYS A CA 1
ATOM 2910 C C . LYS A 1 377 ? 17.438 17.484 -14.352 1 93.56 377 LYS A C 1
ATOM 2912 O O . LYS A 1 377 ? 16.344 17.172 -13.883 1 93.56 377 LYS A O 1
ATOM 2917 N N . LEU A 1 378 ? 18.547 16.75 -14.328 1 96.31 378 LEU A N 1
ATOM 2918 C CA . LEU A 1 378 ? 18.578 15.5 -13.555 1 96.31 378 LEU A CA 1
ATOM 2919 C C . LEU A 1 378 ? 18.656 15.797 -12.062 1 96.31 378 LEU A C 1
ATOM 2921 O O . LEU A 1 378 ? 19.375 16.703 -11.641 1 96.31 378 LEU A O 1
ATOM 2925 N N . SER A 1 379 ? 17.812 15.062 -11.312 1 97 379 SER A N 1
ATOM 2926 C CA . SER A 1 379 ? 17.984 15.109 -9.867 1 97 379 SER A CA 1
ATOM 2927 C C . SER A 1 379 ? 19.266 14.414 -9.438 1 97 379 SER A C 1
ATOM 2929 O O . SER A 1 379 ? 19.609 13.352 -9.953 1 97 379 SER A O 1
ATOM 2931 N N . LYS A 1 380 ? 20 15.102 -8.547 1 97.31 380 LYS A N 1
ATOM 2932 C CA . LYS A 1 380 ? 21.297 14.562 -8.117 1 97.31 380 LYS A CA 1
ATOM 2933 C C . LYS A 1 380 ? 21.359 14.43 -6.598 1 97.31 380 LYS A C 1
ATOM 2935 O O . LYS A 1 380 ? 20.688 15.172 -5.879 1 97.31 380 LYS A O 1
ATOM 2940 N N . GLY A 1 381 ? 22.141 13.461 -6.113 1 97.19 381 GLY A N 1
ATOM 2941 C CA . GLY A 1 381 ? 22.469 13.375 -4.699 1 97.19 381 GLY A CA 1
ATOM 2942 C C . GLY A 1 381 ? 23.484 14.414 -4.254 1 97.19 381 GLY A C 1
ATOM 2943 O O . GLY A 1 381 ? 23.984 15.188 -5.066 1 97.19 381 GLY A O 1
ATOM 2944 N N . THR A 1 382 ? 23.656 14.414 -2.92 1 97.62 382 THR A N 1
ATOM 2945 C CA . THR A 1 382 ? 24.656 15.328 -2.375 1 97.62 382 THR A CA 1
ATOM 2946 C C . THR A 1 382 ? 26.047 15.008 -2.932 1 97.62 382 THR A C 1
ATOM 2948 O O . THR A 1 382 ? 26.953 15.828 -2.846 1 97.62 382 THR A O 1
ATOM 2951 N N . ASP A 1 383 ? 26.266 13.836 -3.523 1 96.94 383 ASP A N 1
ATOM 2952 C CA . ASP A 1 383 ? 27.516 13.438 -4.168 1 96.94 383 ASP A CA 1
ATOM 2953 C C . ASP A 1 383 ? 27.531 13.883 -5.629 1 96.94 383 ASP A C 1
ATOM 2955 O O . ASP A 1 383 ? 28.422 13.477 -6.387 1 96.94 383 ASP A O 1
ATOM 2959 N N . LYS A 1 384 ? 26.547 14.578 -6.09 1 96.81 384 LYS A N 1
ATOM 2960 C CA . LYS A 1 384 ? 26.453 15.203 -7.406 1 96.81 384 LYS A CA 1
ATOM 2961 C C . LYS A 1 384 ? 26.203 14.164 -8.492 1 96.81 384 LYS A C 1
ATOM 2963 O O . LYS A 1 384 ? 26.391 14.445 -9.68 1 96.81 384 LYS A O 1
ATOM 2968 N N . LYS A 1 385 ? 25.875 12.961 -8.125 1 97.81 385 LYS A N 1
ATOM 2969 C CA . LYS A 1 385 ? 25.531 11.922 -9.086 1 97.81 385 LYS A CA 1
ATOM 2970 C C . LYS A 1 385 ? 24.016 11.797 -9.242 1 97.81 385 LYS A C 1
ATOM 2972 O O . LYS A 1 385 ? 23.281 11.852 -8.258 1 97.81 385 LYS A O 1
ATOM 2977 N N . PRO A 1 386 ? 23.594 11.672 -10.508 1 97.94 386 PRO A N 1
ATOM 2978 C CA . PRO A 1 386 ? 22.156 11.438 -10.68 1 97.94 386 PRO A CA 1
ATOM 2979 C C . PRO A 1 386 ? 21.688 10.102 -10.102 1 97.94 386 PRO A C 1
ATOM 2981 O O . PRO A 1 386 ? 22.516 9.219 -9.852 1 97.94 386 PRO A O 1
ATOM 2984 N N . TYR A 1 387 ? 20.438 9.992 -9.828 1 98 387 TYR A N 1
ATOM 2985 C CA . TYR A 1 387 ? 19.891 8.734 -9.336 1 98 387 TYR A CA 1
ATOM 2986 C C . TYR A 1 387 ? 18.609 8.359 -10.07 1 98 387 TYR A C 1
ATOM 2988 O O . TYR A 1 387 ? 17.984 9.211 -10.703 1 98 387 TYR A O 1
ATOM 2996 N N . THR A 1 388 ? 18.281 7.109 -10.039 1 98.5 388 THR A N 1
ATOM 2997 C CA . THR A 1 388 ? 17.078 6.582 -10.688 1 98.5 388 THR A CA 1
ATOM 2998 C C . THR A 1 388 ? 15.836 6.891 -9.867 1 98.5 388 THR A C 1
ATOM 3000 O O . THR A 1 388 ? 15.914 7.078 -8.656 1 98.5 388 THR A O 1
ATOM 3003 N N . THR A 1 389 ? 14.656 6.934 -10.539 1 98.44 389 THR A N 1
ATOM 3004 C CA . THR A 1 389 ? 13.359 7.062 -9.883 1 98.44 389 THR A CA 1
ATOM 3005 C C . THR A 1 389 ? 13.078 5.848 -9 1 98.44 389 THR A C 1
ATOM 3007 O O . THR A 1 389 ? 12.531 5.98 -7.902 1 98.44 389 THR A O 1
ATOM 3010 N N . LEU A 1 390 ? 13.484 4.699 -9.508 1 98.88 390 LEU A N 1
ATOM 3011 C CA . LEU A 1 390 ? 13.273 3.459 -8.766 1 98.88 390 LEU A CA 1
ATOM 3012 C C . LEU A 1 390 ? 14.516 3.092 -7.961 1 98.88 390 LEU A C 1
ATOM 3014 O O . LEU A 1 390 ? 15.641 3.219 -8.453 1 98.88 390 LEU A O 1
ATOM 3018 N N . LEU A 1 391 ? 14.32 2.715 -6.73 1 98.81 391 LEU A N 1
ATOM 3019 C CA . LEU A 1 391 ? 15.391 2.305 -5.82 1 98.81 391 LEU A CA 1
ATOM 3020 C C . LEU A 1 391 ? 14.984 1.067 -5.031 1 98.81 391 LEU A C 1
ATOM 3022 O O . LEU A 1 391 ? 13.789 0.769 -4.902 1 98.81 391 LEU A O 1
ATOM 3026 N N . TYR A 1 392 ? 15.984 0.328 -4.527 1 98.81 392 TYR A N 1
ATOM 3027 C CA . TYR A 1 392 ? 15.766 -0.813 -3.646 1 98.81 392 TYR A CA 1
ATOM 3028 C C . TYR A 1 392 ? 16.406 -0.589 -2.285 1 98.81 392 TYR A C 1
ATOM 3030 O O . TYR A 1 392 ? 17.391 0.148 -2.174 1 98.81 392 TYR A O 1
ATOM 3038 N N . GLY A 1 393 ? 15.828 -1.221 -1.239 1 98.5 393 GLY A N 1
ATOM 3039 C CA . GLY A 1 393 ? 16.422 -1.197 0.089 1 98.5 393 GLY A CA 1
ATOM 3040 C C . GLY A 1 393 ? 17.625 -2.098 0.215 1 98.5 393 GLY A C 1
ATOM 3041 O O . GLY A 1 393 ? 18.531 -1.831 1.02 1 98.5 393 GLY A O 1
ATOM 3042 N N . ASN A 1 394 ? 17.625 -3.217 -0.471 1 98.69 394 ASN A N 1
ATOM 3043 C CA . ASN A 1 394 ? 18.766 -4.125 -0.492 1 98.69 394 ASN A CA 1
ATOM 3044 C C . ASN A 1 394 ? 18.812 -4.934 -1.785 1 98.69 394 ASN A C 1
ATOM 3046 O O . ASN A 1 394 ? 17.938 -4.809 -2.635 1 98.69 394 ASN A O 1
ATOM 3050 N N . GLY A 1 395 ? 19.922 -5.633 -2.047 1 98.62 395 GLY A N 1
ATOM 3051 C CA . GLY A 1 395 ? 20.016 -6.496 -3.213 1 98.62 395 GLY A CA 1
ATOM 3052 C C . GLY A 1 395 ? 21.312 -6.344 -3.977 1 98.62 395 GLY A C 1
ATOM 3053 O O . GLY A 1 395 ? 22.234 -5.668 -3.516 1 98.62 395 GLY A O 1
ATOM 3054 N N . PRO A 1 396 ? 21.406 -7.016 -5.102 1 98.62 396 PRO A N 1
ATOM 3055 C CA . PRO A 1 396 ? 22.641 -7.07 -5.875 1 98.62 396 PRO A CA 1
ATOM 3056 C C . PRO A 1 396 ? 22.953 -5.758 -6.59 1 98.62 396 PRO A C 1
ATOM 3058 O O . PRO A 1 396 ? 24.031 -5.605 -7.164 1 98.62 396 PRO A O 1
ATOM 3061 N N . GLY A 1 397 ? 22.047 -4.801 -6.539 1 98.19 397 GLY A N 1
ATOM 3062 C CA . GLY A 1 397 ? 22.266 -3.52 -7.191 1 98.19 397 GLY A CA 1
ATOM 3063 C C . GLY A 1 397 ? 23.109 -2.564 -6.367 1 98.19 397 GLY A C 1
ATOM 3064 O O . GLY A 1 397 ? 23.422 -1.455 -6.812 1 98.19 397 GLY A O 1
ATOM 3065 N N . TYR A 1 398 ? 23.531 -3.012 -5.176 1 97.69 398 TYR A N 1
ATOM 3066 C CA . TYR A 1 398 ? 24.359 -2.18 -4.305 1 97.69 398 TYR A CA 1
ATOM 3067 C C . TYR A 1 398 ? 25.734 -1.937 -4.918 1 97.69 398 TYR A C 1
ATOM 3069 O O . TYR A 1 398 ? 26.344 -2.857 -5.453 1 97.69 398 TYR A O 1
ATOM 3077 N N . ARG A 1 399 ? 26.094 -0.662 -4.859 1 94.69 399 ARG A N 1
ATOM 3078 C CA . ARG A 1 399 ? 27.438 -0.261 -5.238 1 94.69 399 ARG A CA 1
ATOM 3079 C C . ARG A 1 399 ? 28.016 0.743 -4.242 1 94.69 399 ARG A C 1
ATOM 3081 O O . ARG A 1 399 ? 27.344 1.705 -3.865 1 94.69 399 ARG A O 1
ATOM 3088 N N . ALA A 1 400 ? 29.172 0.636 -3.738 1 89.5 400 ALA A N 1
ATOM 3089 C CA . ALA A 1 400 ? 29.875 1.594 -2.896 1 89.5 400 ALA A CA 1
ATOM 3090 C C . ALA A 1 400 ? 31.25 1.907 -3.467 1 89.5 400 ALA A C 1
ATOM 3092 O O . ALA A 1 400 ? 32.156 1.083 -3.385 1 89.5 400 ALA A O 1
ATOM 3093 N N . GLN A 1 401 ? 31.547 3.061 -4.129 1 89.81 401 GLN A N 1
ATOM 3094 C CA . GLN A 1 401 ? 30.641 4.203 -4.184 1 89.81 401 GLN A CA 1
ATOM 3095 C C . GLN A 1 401 ? 29.594 4.023 -5.273 1 89.81 401 GLN A C 1
ATOM 3097 O O . GLN A 1 401 ? 29.734 3.168 -6.148 1 89.81 401 GLN A O 1
ATOM 3102 N N . ARG A 1 402 ? 28.531 4.863 -5.176 1 94.31 402 ARG A N 1
ATOM 3103 C CA . ARG A 1 402 ? 27.484 4.84 -6.191 1 94.31 402 ARG A CA 1
ATOM 3104 C C . ARG A 1 402 ? 28.062 5.066 -7.582 1 94.31 402 ARG A C 1
ATOM 3106 O O . ARG A 1 402 ? 29.062 5.773 -7.734 1 94.31 402 ARG A O 1
ATOM 3113 N N . GLN A 1 403 ? 27.406 4.535 -8.516 1 94.44 403 GLN A N 1
ATOM 3114 C CA . GLN A 1 403 ? 27.766 4.734 -9.914 1 94.44 403 GLN A CA 1
ATOM 3115 C C . GLN A 1 403 ? 27.203 6.055 -10.438 1 94.44 403 GLN A C 1
ATOM 3117 O O . GLN A 1 403 ? 26.078 6.438 -10.109 1 94.44 403 GLN A O 1
ATOM 3122 N N . ASN A 1 404 ? 28.031 6.805 -11.203 1 97 404 ASN A N 1
ATOM 3123 C CA . ASN A 1 404 ? 27.5 7.918 -11.977 1 97 404 ASN A CA 1
ATOM 3124 C C . ASN A 1 404 ? 26.656 7.426 -13.156 1 97 404 ASN A C 1
ATOM 3126 O O . ASN A 1 404 ? 27.188 6.848 -14.102 1 97 404 ASN A O 1
ATOM 3130 N N . LEU A 1 405 ? 25.422 7.746 -13.211 1 97.44 405 LEU A N 1
ATOM 3131 C CA . LEU A 1 405 ? 24.469 7.121 -14.125 1 97.44 405 LEU A CA 1
ATOM 3132 C C . LEU A 1 405 ? 24.25 7.992 -15.359 1 97.44 405 LEU A C 1
ATOM 3134 O O . LEU A 1 405 ? 23.391 7.691 -16.188 1 97.44 405 LEU A O 1
ATOM 3138 N N . THR A 1 406 ? 24.922 9.055 -15.523 1 94.88 406 THR A N 1
ATOM 3139 C CA . THR A 1 406 ? 24.719 10.008 -16.609 1 94.88 406 THR A CA 1
ATOM 3140 C C . THR A 1 406 ? 24.734 9.305 -17.953 1 94.88 406 THR A C 1
ATOM 3142 O O . THR A 1 406 ? 23.969 9.648 -18.859 1 94.88 406 THR A O 1
ATOM 3145 N N . ASN A 1 407 ? 25.578 8.359 -18.188 1 94.56 407 ASN A N 1
ATOM 3146 C CA . ASN A 1 407 ? 25.672 7.676 -19.484 1 94.56 407 ASN A CA 1
ATOM 3147 C C . ASN A 1 407 ? 25.312 6.199 -19.359 1 94.56 407 ASN A C 1
ATOM 3149 O O . ASN A 1 407 ? 25.812 5.371 -20.125 1 94.56 407 ASN A O 1
ATOM 3153 N N . VAL A 1 408 ? 24.5 5.914 -18.422 1 96.75 408 VAL A N 1
ATOM 3154 C CA . VAL A 1 408 ? 24.094 4.527 -18.203 1 96.75 408 VAL A CA 1
ATOM 3155 C C . VAL A 1 408 ? 22.656 4.336 -18.672 1 96.75 408 VAL A C 1
ATOM 3157 O O . VAL A 1 408 ? 21.781 5.137 -18.344 1 96.75 408 VAL A O 1
ATOM 3160 N N . ASP A 1 409 ? 22.438 3.326 -19.453 1 97.94 409 ASP A N 1
ATOM 3161 C CA . ASP A 1 409 ? 21.078 2.994 -19.875 1 97.94 409 ASP A CA 1
ATOM 3162 C C . ASP A 1 409 ? 20.344 2.217 -18.781 1 97.94 409 ASP A C 1
ATOM 3164 O O . ASP A 1 409 ? 20.344 0.985 -18.781 1 97.94 409 ASP A O 1
ATOM 3168 N N . THR A 1 410 ? 19.625 2.904 -18.016 1 98.19 410 THR A N 1
ATOM 3169 C CA . THR A 1 410 ? 18.922 2.293 -16.891 1 98.19 410 THR A CA 1
ATOM 3170 C C . THR A 1 410 ? 17.672 1.555 -17.375 1 98.19 410 THR A C 1
ATOM 3172 O O . THR A 1 410 ? 17.016 0.87 -16.594 1 98.19 410 THR A O 1
ATOM 3175 N N . THR A 1 411 ? 17.281 1.645 -18.609 1 97.31 411 THR A N 1
ATOM 3176 C CA . THR A 1 411 ? 16.094 0.984 -19.156 1 97.31 411 THR A CA 1
ATOM 3177 C C . THR A 1 411 ? 16.438 -0.413 -19.656 1 97.31 411 THR A C 1
ATOM 3179 O O . THR A 1 411 ? 15.547 -1.188 -20.016 1 97.31 411 THR A O 1
ATOM 3182 N N . ASP A 1 412 ? 17.75 -0.692 -19.672 1 97.88 412 ASP A N 1
ATOM 3183 C CA . ASP A 1 412 ? 18.172 -2.031 -20.062 1 97.88 412 ASP A CA 1
ATOM 3184 C C . ASP A 1 412 ? 17.594 -3.092 -19.141 1 97.88 412 ASP A C 1
ATOM 3186 O O . ASP A 1 412 ? 17.547 -2.906 -17.922 1 97.88 412 ASP A O 1
ATOM 3190 N N . LYS A 1 413 ? 17.125 -4.191 -19.719 1 97.38 413 LYS A N 1
ATOM 3191 C CA . LYS A 1 413 ? 16.484 -5.25 -18.938 1 97.38 413 LYS A CA 1
ATOM 3192 C C . LYS A 1 413 ? 17.469 -5.891 -17.969 1 97.38 413 LYS A C 1
ATOM 3194 O O . LYS A 1 413 ? 17.078 -6.559 -17.016 1 97.38 413 LYS A O 1
ATOM 3199 N N . LYS A 1 414 ? 18.781 -5.73 -18.172 1 97.44 414 LYS A N 1
ATOM 3200 C CA . LYS A 1 414 ? 19.797 -6.328 -17.312 1 97.44 414 LYS A CA 1
ATOM 3201 C C . LYS A 1 414 ? 20.25 -5.344 -16.234 1 97.44 414 LYS A C 1
ATOM 3203 O O . LYS A 1 414 ? 21.016 -5.707 -15.336 1 97.44 414 LYS A O 1
ATOM 3208 N N . TYR A 1 415 ? 19.797 -4.137 -16.344 1 98.31 415 TYR A N 1
ATOM 3209 C CA . TYR A 1 415 ? 20.219 -3.141 -15.367 1 98.31 415 TYR A CA 1
ATOM 3210 C C . TYR A 1 415 ? 19.719 -3.498 -13.977 1 98.31 415 TYR A C 1
ATOM 3212 O O . TYR A 1 415 ? 18.547 -3.869 -13.812 1 98.31 415 TYR A O 1
ATOM 3220 N N . ARG A 1 416 ? 20.609 -3.453 -12.977 1 98.69 416 ARG A N 1
ATOM 3221 C CA . ARG A 1 416 ? 20.266 -3.645 -11.57 1 98.69 416 ARG A CA 1
ATOM 3222 C C . ARG A 1 416 ? 20.188 -2.311 -10.836 1 98.69 416 ARG A C 1
ATOM 3224 O O . ARG A 1 416 ? 21.203 -1.628 -10.672 1 98.69 416 ARG A O 1
ATOM 3231 N N . PHE A 1 417 ? 19.094 -1.964 -10.383 1 98.75 417 PHE A N 1
ATOM 3232 C CA . PHE A 1 417 ? 18.844 -0.668 -9.758 1 98.75 417 PHE A CA 1
ATOM 3233 C C . PHE A 1 417 ? 19.562 -0.566 -8.414 1 98.75 417 PHE A C 1
ATOM 3235 O O . PHE A 1 417 ? 19.766 -1.575 -7.738 1 98.75 417 PHE A O 1
ATOM 3242 N N . PRO A 1 418 ? 19.859 0.68 -7.977 1 98.25 418 PRO A N 1
ATOM 3243 C CA . PRO A 1 418 ? 20.656 0.896 -6.766 1 98.25 418 PRO A CA 1
ATOM 3244 C C . PRO A 1 418 ? 19.938 0.432 -5.5 1 98.25 418 PRO A C 1
ATOM 3246 O O . PRO A 1 418 ? 18.719 0.53 -5.41 1 98.25 418 PRO A O 1
ATOM 3249 N N . ALA A 1 419 ? 20.781 -0.042 -4.5 1 98.38 419 ALA A N 1
ATOM 3250 C CA . ALA A 1 419 ? 20.266 -0.561 -3.236 1 98.38 419 ALA A CA 1
ATOM 3251 C C . ALA A 1 419 ? 21.094 -0.053 -2.059 1 98.38 419 ALA A C 1
ATOM 3253 O O . ALA A 1 419 ? 22.219 0.393 -2.236 1 98.38 419 ALA A O 1
ATOM 3254 N N . ALA A 1 420 ? 20.5 -0.135 -0.847 1 98.06 420 ALA A N 1
ATOM 3255 C CA . ALA A 1 420 ? 21.141 0.406 0.35 1 98.06 420 ALA A CA 1
ATOM 3256 C C . ALA A 1 420 ? 22.031 -0.635 1.008 1 98.06 420 ALA A C 1
ATOM 3258 O O . ALA A 1 420 ? 23.016 -0.287 1.663 1 98.06 420 ALA A O 1
ATOM 3259 N N . VAL A 1 421 ? 21.672 -1.917 0.943 1 98.25 421 VAL A N 1
ATOM 3260 C CA . VAL A 1 421 ? 22.391 -3.004 1.588 1 98.25 421 VAL A CA 1
ATOM 3261 C C . VAL A 1 421 ? 22.75 -4.07 0.555 1 98.25 421 VAL A C 1
ATOM 3263 O O . VAL A 1 421 ? 21.891 -4.504 -0.219 1 98.25 421 VAL A O 1
ATOM 3266 N N . PRO A 1 422 ? 24.031 -4.512 0.533 1 98.12 422 PRO A N 1
ATOM 3267 C CA . PRO A 1 422 ? 24.422 -5.543 -0.429 1 98.12 422 PRO A CA 1
ATOM 3268 C C . PRO A 1 422 ? 24 -6.945 0.007 1 98.12 422 PRO A C 1
ATOM 3270 O O . PRO A 1 422 ? 24.516 -7.469 0.997 1 98.12 422 PRO A O 1
ATOM 3273 N N . ILE A 1 423 ? 23.141 -7.508 -0.672 1 97.88 423 ILE A N 1
ATOM 3274 C CA . ILE A 1 423 ? 22.797 -8.922 -0.523 1 97.88 423 ILE A CA 1
ATOM 3275 C C . ILE A 1 423 ? 22.641 -9.562 -1.9 1 97.88 423 ILE A C 1
ATOM 3277 O O . ILE A 1 423 ? 22.375 -8.875 -2.887 1 97.88 423 ILE A O 1
ATOM 3281 N N . SER A 1 424 ? 22.891 -10.836 -2.041 1 98.06 424 SER A N 1
ATOM 3282 C CA . SER A 1 424 ? 22.953 -11.508 -3.338 1 98.06 424 SER A CA 1
ATOM 3283 C C . SER A 1 424 ? 21.578 -11.578 -3.992 1 98.06 424 SER A C 1
ATOM 3285 O O . SER A 1 424 ? 21.469 -11.609 -5.219 1 98.06 424 SER A O 1
ATOM 3287 N N . SER A 1 425 ? 20.531 -11.656 -3.195 1 98.38 425 SER A N 1
ATOM 3288 C CA . SER A 1 425 ? 19.125 -11.688 -3.621 1 98.38 425 SER A CA 1
ATOM 3289 C C . SER A 1 425 ? 18.266 -10.797 -2.738 1 98.38 425 SER A C 1
ATOM 3291 O O . SER A 1 425 ? 18.125 -11.039 -1.537 1 98.38 425 SER A O 1
ATOM 3293 N N . GLU A 1 426 ? 17.734 -9.742 -3.361 1 98.44 426 GLU A N 1
ATOM 3294 C CA . GLU A 1 426 ? 16.906 -8.789 -2.619 1 98.44 426 GLU A CA 1
ATOM 3295 C C . GLU A 1 426 ? 15.852 -9.508 -1.789 1 98.44 426 GLU A C 1
ATOM 3297 O O . GLU A 1 426 ? 15.352 -10.562 -2.188 1 98.44 426 GLU A O 1
ATOM 3302 N N . THR A 1 427 ? 15.477 -8.984 -0.638 1 98.5 427 THR A N 1
ATOM 3303 C CA . THR A 1 427 ? 14.539 -9.633 0.276 1 98.5 427 THR A CA 1
ATOM 3304 C C . THR A 1 427 ? 13.117 -9.164 0.004 1 98.5 427 THR A C 1
ATOM 3306 O O . THR A 1 427 ? 12.906 -8.164 -0.691 1 98.5 427 THR A O 1
ATOM 3309 N N . HIS A 1 428 ? 12.141 -9.914 0.601 1 98.56 428 HIS A N 1
ATOM 3310 C CA . HIS A 1 428 ? 10.758 -9.477 0.616 1 98.56 428 HIS A CA 1
ATOM 3311 C C . HIS A 1 428 ? 10.578 -8.234 1.485 1 98.56 428 HIS A C 1
ATOM 3313 O O . HIS A 1 428 ? 11.461 -7.898 2.281 1 98.56 428 HIS A O 1
ATOM 3319 N N . GLY A 1 429 ? 9.516 -7.52 1.215 1 98.44 429 GLY A N 1
ATOM 3320 C CA . GLY A 1 429 ? 9.047 -6.43 2.057 1 98.44 429 GLY A CA 1
ATOM 3321 C C . GLY A 1 429 ? 7.902 -6.828 2.965 1 98.44 429 GLY A C 1
ATOM 3322 O O . GLY A 1 429 ? 7.16 -7.766 2.662 1 98.44 429 GLY A O 1
ATOM 3323 N N . GLY A 1 430 ? 7.75 -6.074 4.059 1 98.31 430 GLY A N 1
ATOM 3324 C CA . GLY A 1 430 ? 6.844 -6.527 5.102 1 98.31 430 GLY A CA 1
ATOM 3325 C C . GLY A 1 430 ? 5.547 -5.746 5.145 1 98.31 430 GLY A C 1
ATOM 3326 O O . GLY A 1 430 ? 4.66 -6.047 5.945 1 98.31 430 GLY A O 1
ATOM 3327 N N . GLU A 1 431 ? 5.34 -4.719 4.277 1 98.44 431 GLU A N 1
ATOM 3328 C CA . GLU A 1 431 ? 4.141 -3.891 4.359 1 98.44 431 GLU A CA 1
ATOM 3329 C C . GLU A 1 431 ? 2.922 -4.629 3.82 1 98.44 431 GLU A C 1
ATOM 3331 O O . GLU A 1 431 ? 3.055 -5.57 3.037 1 98.44 431 GLU A O 1
ATOM 3336 N N . ASP A 1 432 ? 1.742 -4.219 4.238 1 98.62 432 ASP A N 1
ATOM 3337 C CA . ASP A 1 432 ? 0.486 -4.789 3.76 1 98.62 432 ASP A CA 1
ATOM 3338 C C . ASP A 1 432 ? 0.388 -4.707 2.238 1 98.62 432 ASP A C 1
ATOM 3340 O O . ASP A 1 432 ? 0.839 -3.732 1.633 1 98.62 432 ASP A O 1
ATOM 3344 N N . VAL A 1 433 ? -0.195 -5.723 1.671 1 98.88 433 VAL A N 1
ATOM 3345 C CA . VAL A 1 433 ? -0.446 -5.715 0.234 1 98.88 433 VAL A CA 1
ATOM 3346 C C . VAL A 1 433 ? -1.942 -5.559 -0.029 1 98.88 433 VAL A C 1
ATOM 3348 O O . VAL A 1 433 ? -2.764 -5.809 0.857 1 98.88 433 VAL A O 1
ATOM 3351 N N . ALA A 1 434 ? -2.291 -5.125 -1.183 1 98.88 434 ALA A N 1
ATOM 3352 C CA . ALA A 1 434 ? -3.686 -4.848 -1.516 1 98.88 434 ALA A CA 1
ATOM 3353 C C . ALA A 1 434 ? -4.398 -6.109 -1.989 1 98.88 434 ALA A C 1
ATOM 3355 O O . ALA A 1 434 ? -3.762 -7.035 -2.498 1 98.88 434 ALA A O 1
ATOM 3356 N N . ILE A 1 435 ? -5.668 -6.172 -1.748 1 98.94 435 ILE A N 1
ATOM 3357 C CA . ILE A 1 435 ? -6.617 -7.098 -2.355 1 98.94 435 ILE A CA 1
ATOM 3358 C C . ILE A 1 435 ? -7.566 -6.332 -3.275 1 98.94 435 ILE A C 1
ATOM 3360 O O . ILE A 1 435 ? -8.141 -5.316 -2.879 1 98.94 435 ILE A O 1
ATOM 3364 N N . TYR A 1 436 ? -7.652 -6.75 -4.496 1 98.94 436 TYR A N 1
ATOM 3365 C CA . TYR A 1 436 ? -8.633 -6.25 -5.457 1 98.94 436 TYR A CA 1
ATOM 3366 C C . TYR A 1 436 ? -9.664 -7.32 -5.793 1 98.94 436 TYR A C 1
ATOM 3368 O O . TYR A 1 436 ? -9.312 -8.484 -6.012 1 98.94 436 TYR A O 1
ATOM 3376 N N . ALA A 1 437 ? -10.922 -6.906 -5.816 1 98.88 437 ALA A N 1
ATOM 3377 C CA . ALA A 1 437 ? -11.914 -7.953 -6.055 1 98.88 437 ALA A CA 1
ATOM 3378 C C . ALA A 1 437 ? -13.086 -7.418 -6.875 1 98.88 437 ALA A C 1
ATOM 3380 O O . ALA A 1 437 ? -13.469 -6.254 -6.738 1 98.88 437 ALA A O 1
ATOM 3381 N N . SER A 1 438 ? -13.641 -8.242 -7.703 1 98.62 438 SER A N 1
ATOM 3382 C CA . SER A 1 438 ? -14.836 -7.996 -8.492 1 98.62 438 SER A CA 1
ATOM 3383 C C . SER A 1 438 ? -15.695 -9.258 -8.602 1 98.62 438 SER A C 1
ATOM 3385 O O . SER A 1 438 ? -15.18 -10.375 -8.477 1 98.62 438 SER A O 1
ATOM 3387 N N . GLY A 1 439 ? -17 -9.078 -8.797 1 98.62 439 GLY A N 1
ATOM 3388 C CA . GLY A 1 439 ? -17.906 -10.203 -8.906 1 98.62 439 GLY A CA 1
ATOM 3389 C C . GLY A 1 439 ? -18.672 -10.469 -7.625 1 98.62 439 GLY A C 1
ATOM 3390 O O . GLY A 1 439 ? -18.719 -9.625 -6.73 1 98.62 439 GLY A O 1
ATOM 3391 N N . PRO A 1 440 ? -19.375 -11.633 -7.512 1 98.31 440 PRO A N 1
ATOM 3392 C CA . PRO A 1 440 ? -20.203 -11.93 -6.348 1 98.31 440 PRO A CA 1
ATOM 3393 C C . PRO A 1 440 ? -19.422 -11.898 -5.035 1 98.31 440 PRO A C 1
ATOM 3395 O O . PRO A 1 440 ? -18.328 -12.477 -4.945 1 98.31 440 PRO A O 1
ATOM 3398 N N . GLN A 1 441 ? -20 -11.195 -4.047 1 98.06 441 GLN A N 1
ATOM 3399 C CA . GLN A 1 441 ? -19.516 -11.164 -2.672 1 98.06 441 GLN A CA 1
ATOM 3400 C C . GLN A 1 441 ? -18.172 -10.445 -2.58 1 98.06 441 GLN A C 1
ATOM 3402 O O . GLN A 1 441 ? -17.516 -10.469 -1.537 1 98.06 441 GLN A O 1
ATOM 3407 N N . SER A 1 442 ? -17.719 -9.781 -3.662 1 98.56 442 SER A N 1
ATOM 3408 C CA . SER A 1 442 ? -16.422 -9.117 -3.678 1 98.56 442 SER A CA 1
ATOM 3409 C C . SER A 1 442 ? -16.344 -8.023 -2.621 1 98.56 442 SER A C 1
ATOM 3411 O O . SER A 1 442 ? -15.258 -7.684 -2.148 1 98.56 442 SER A O 1
ATOM 3413 N N . PHE A 1 443 ? -17.453 -7.465 -2.148 1 97.75 443 PHE A N 1
ATOM 3414 C CA . PHE A 1 443 ? -17.5 -6.387 -1.166 1 97.75 443 PHE A CA 1
ATOM 3415 C C . PHE A 1 443 ? -17 -6.867 0.191 1 97.75 443 PHE A C 1
ATOM 3417 O O . PHE A 1 443 ? -16.719 -6.055 1.077 1 97.75 443 PHE A O 1
ATOM 3424 N N . LEU A 1 444 ? -16.844 -8.148 0.356 1 98.44 444 LEU A N 1
ATOM 3425 C CA . LEU A 1 444 ? -16.438 -8.719 1.638 1 98.44 444 LEU A CA 1
ATOM 3426 C C . LEU A 1 444 ? -14.938 -8.539 1.863 1 98.44 444 LEU A C 1
ATOM 3428 O O . LEU A 1 444 ? -14.438 -8.781 2.963 1 98.44 444 LEU A O 1
ATOM 3432 N N . TYR A 1 445 ? -14.203 -8.047 0.864 1 98.69 445 TYR A N 1
ATOM 3433 C CA . TYR A 1 445 ? -12.75 -7.949 0.98 1 98.69 445 TYR A CA 1
ATOM 3434 C C . TYR A 1 445 ? -12.336 -6.582 1.511 1 98.69 445 TYR A C 1
ATOM 3436 O O . TYR A 1 445 ? -11.156 -6.34 1.763 1 98.69 445 TYR A O 1
ATOM 3444 N N . THR A 1 446 ? -13.258 -5.637 1.702 1 98.12 446 THR A N 1
ATOM 3445 C CA . THR A 1 446 ? -12.914 -4.309 2.197 1 98.12 446 THR A CA 1
ATOM 3446 C C . THR A 1 446 ? -12.461 -4.371 3.652 1 98.12 446 THR A C 1
ATOM 3448 O O . THR A 1 446 ? -12.93 -5.215 4.418 1 98.12 446 THR A O 1
ATOM 3451 N N . GLY A 1 447 ? -11.523 -3.465 4.039 1 98.31 447 GLY A N 1
ATOM 3452 C CA . GLY A 1 447 ? -10.945 -3.451 5.375 1 98.31 447 GLY A CA 1
ATOM 3453 C C . GLY A 1 447 ? -9.523 -3.982 5.414 1 98.31 447 GLY A C 1
ATOM 3454 O O . GLY A 1 447 ? -8.898 -4.172 4.367 1 98.31 447 GLY A O 1
ATOM 3455 N N . VAL A 1 448 ? -8.969 -4.094 6.582 1 98.69 448 VAL A N 1
ATOM 3456 C CA . VAL A 1 448 ? -7.648 -4.664 6.828 1 98.69 448 VAL A CA 1
ATOM 3457 C C . VAL A 1 448 ? -7.789 -6.066 7.414 1 98.69 448 VAL A C 1
ATOM 3459 O O . VAL A 1 448 ? -8.422 -6.25 8.461 1 98.69 448 VAL A O 1
ATOM 3462 N N . HIS A 1 449 ? -7.152 -7.062 6.727 1 98.69 449 HIS A N 1
ATOM 3463 C CA . HIS A 1 449 ? -7.379 -8.453 7.113 1 98.69 449 HIS A CA 1
ATOM 3464 C C . HIS A 1 449 ? -6.062 -9.211 7.25 1 98.69 449 HIS A C 1
ATOM 3466 O O . HIS A 1 449 ? -5.082 -8.883 6.574 1 98.69 449 HIS A O 1
ATOM 3472 N N . GLU A 1 450 ? -6.156 -10.188 8.164 1 98.5 450 GLU A N 1
ATOM 3473 C CA . GLU A 1 450 ? -5.102 -11.195 8.078 1 98.5 450 GLU A CA 1
ATOM 3474 C C . GLU A 1 450 ? -5.133 -11.922 6.734 1 98.5 450 GLU A C 1
ATOM 3476 O O . GLU A 1 450 ? -6.203 -12.109 6.156 1 98.5 450 GLU A O 1
ATOM 3481 N N . GLN A 1 451 ? -3.998 -12.352 6.305 1 98.69 451 GLN A N 1
ATOM 3482 C CA . GLN A 1 451 ? -3.891 -12.938 4.973 1 98.69 451 GLN A CA 1
ATOM 3483 C C . GLN A 1 451 ? -4.738 -14.195 4.855 1 98.69 451 GLN A C 1
ATOM 3485 O O . GLN A 1 451 ? -5.285 -14.484 3.789 1 98.69 451 GLN A O 1
ATOM 3490 N N . ASN A 1 452 ? -4.883 -14.914 5.965 1 98.62 452 ASN A N 1
ATOM 3491 C CA . ASN A 1 452 ? -5.641 -16.156 5.953 1 98.62 452 ASN A CA 1
ATOM 3492 C C . ASN A 1 452 ? -7.129 -15.914 5.738 1 98.62 452 ASN A C 1
ATOM 3494 O O . ASN A 1 452 ? -7.898 -16.859 5.531 1 98.62 452 ASN A O 1
ATOM 3498 N N . TYR A 1 453 ? -7.543 -14.695 5.723 1 98.81 453 TYR A N 1
ATOM 3499 C CA . TYR A 1 453 ? -8.922 -14.305 5.477 1 98.81 453 TYR A CA 1
ATOM 3500 C C . TYR A 1 453 ? -9.32 -14.562 4.031 1 98.81 453 TYR A C 1
ATOM 3502 O O . TYR A 1 453 ? -10.477 -14.891 3.746 1 98.81 453 TYR A O 1
ATOM 3510 N N . ILE A 1 454 ? -8.414 -14.516 3.119 1 98.88 454 ILE A N 1
ATOM 3511 C CA . ILE A 1 454 ? -8.641 -14.469 1.68 1 98.88 454 ILE A CA 1
ATOM 3512 C C . ILE A 1 454 ? -9.359 -15.742 1.227 1 98.88 454 ILE A C 1
ATOM 3514 O O . ILE A 1 454 ? -10.422 -15.672 0.602 1 98.88 454 ILE A O 1
ATOM 3518 N N . PRO A 1 455 ? -8.898 -16.922 1.597 1 98.75 455 PRO A N 1
ATOM 3519 C CA . PRO A 1 455 ? -9.586 -18.125 1.111 1 98.75 455 PRO A CA 1
ATOM 3520 C C . PRO A 1 455 ? -10.906 -18.391 1.838 1 98.75 455 PRO A C 1
ATOM 3522 O O . PRO A 1 455 ? -11.766 -19.094 1.324 1 98.75 455 PRO A O 1
ATOM 3525 N N . ILE A 1 456 ? -11.078 -17.812 3.023 1 98.56 456 ILE A N 1
ATOM 3526 C CA . ILE A 1 456 ? -12.328 -17.984 3.76 1 98.56 456 ILE A CA 1
ATOM 3527 C C . ILE A 1 456 ? -13.453 -17.25 3.037 1 98.56 456 ILE A C 1
ATOM 3529 O O . ILE A 1 456 ? -14.57 -17.781 2.916 1 98.56 456 ILE A O 1
ATOM 3533 N N . VAL A 1 457 ? -13.164 -16.109 2.506 1 98.75 457 VAL A N 1
ATOM 3534 C CA . VAL A 1 457 ? -14.164 -15.367 1.739 1 98.75 457 VAL A CA 1
ATOM 3535 C C . VAL A 1 457 ? -14.461 -16.109 0.434 1 98.75 457 VAL A C 1
ATOM 3537 O O . VAL A 1 457 ? -15.617 -16.188 0.011 1 98.75 457 VAL A O 1
ATOM 3540 N N . MET A 1 458 ? -13.422 -16.641 -0.237 1 98.88 458 MET A N 1
ATOM 3541 C CA . MET A 1 458 ? -13.648 -17.406 -1.454 1 98.88 458 MET A CA 1
ATOM 3542 C C . MET A 1 458 ? -14.562 -18.594 -1.178 1 98.88 458 MET A C 1
ATOM 3544 O O . MET A 1 458 ? -15.484 -18.875 -1.953 1 98.88 458 MET A O 1
ATOM 3548 N N . ALA A 1 459 ? -14.289 -19.25 -0.049 1 98.62 459 ALA A N 1
ATOM 3549 C CA . ALA A 1 459 ? -15.086 -20.422 0.327 1 98.62 459 ALA A CA 1
ATOM 3550 C C . ALA A 1 459 ? -16.531 -20.031 0.622 1 98.62 459 ALA A C 1
ATOM 3552 O O . ALA A 1 459 ? -17.469 -20.688 0.176 1 98.62 459 ALA A O 1
ATOM 3553 N N . TYR A 1 460 ? -16.703 -18.938 1.371 1 98.38 460 TYR A N 1
ATOM 3554 C CA . TYR A 1 460 ? -18.031 -18.438 1.687 1 98.38 460 TYR A CA 1
ATOM 3555 C C . TYR A 1 460 ? -18.797 -18.062 0.417 1 98.38 460 TYR A C 1
ATOM 3557 O O . TYR A 1 460 ? -19.953 -18.438 0.249 1 98.38 460 TYR A O 1
ATOM 3565 N N . ALA A 1 461 ? -18.141 -17.406 -0.464 1 98.62 461 ALA A N 1
ATOM 3566 C CA . ALA A 1 461 ? -18.766 -16.875 -1.678 1 98.62 461 ALA A CA 1
ATOM 3567 C C . ALA A 1 461 ? -19.156 -18.016 -2.623 1 98.62 461 ALA A C 1
ATOM 3569 O O . ALA A 1 461 ? -20.156 -17.891 -3.35 1 98.62 461 ALA A O 1
ATOM 3570 N N . SER A 1 462 ? -18.391 -19.109 -2.629 1 98.62 462 SER A N 1
ATOM 3571 C CA . SER A 1 462 ? -18.609 -20.188 -3.602 1 98.62 462 SER A CA 1
ATOM 3572 C C . SER A 1 462 ? -19.234 -21.406 -2.949 1 98.62 462 SER A C 1
ATOM 3574 O O . SER A 1 462 ? -19.484 -22.422 -3.615 1 98.62 462 SER A O 1
ATOM 3576 N N . CYS A 1 463 ? -19.453 -21.391 -1.656 1 97.88 463 CYS A N 1
ATOM 3577 C CA . CYS A 1 463 ? -20.109 -22.422 -0.878 1 97.88 463 CYS A CA 1
ATOM 3578 C C . CYS A 1 463 ? -19.344 -23.734 -0.963 1 97.88 463 CYS A C 1
ATOM 3580 O O . CYS A 1 463 ? -19.922 -24.781 -1.279 1 97.88 463 CYS A O 1
ATOM 3582 N N . VAL A 1 464 ? -18.062 -23.656 -0.635 1 98.44 464 VAL A N 1
ATOM 3583 C CA . VAL A 1 464 ? -17.219 -24.859 -0.613 1 98.44 464 VAL A CA 1
ATOM 3584 C C . VAL A 1 464 ? -16.531 -24.969 0.741 1 98.44 464 VAL A C 1
ATOM 3586 O O . VAL A 1 464 ? -16.625 -24.078 1.575 1 98.44 464 VAL A O 1
ATOM 3589 N N . GLY A 1 465 ? -15.859 -26.109 0.957 1 97 465 GLY A N 1
ATOM 3590 C CA . GLY A 1 465 ? -15.109 -26.297 2.186 1 97 465 GLY A CA 1
ATOM 3591 C C . GLY A 1 465 ? -15.961 -26.188 3.434 1 97 465 GLY A C 1
ATOM 3592 O O . GLY A 1 465 ? -17.016 -26.828 3.533 1 97 465 GLY A O 1
ATOM 3593 N N . PRO A 1 466 ? -15.523 -25.297 4.383 1 95.06 466 PRO A N 1
ATOM 3594 C CA . PRO A 1 466 ? -16.297 -25.141 5.617 1 95.06 466 PRO A CA 1
ATOM 3595 C C . PRO A 1 466 ? -17.688 -24.578 5.375 1 95.06 466 PRO A C 1
ATOM 3597 O O . PRO A 1 466 ? -18.547 -24.641 6.262 1 95.06 466 PRO A O 1
ATOM 3600 N N . TYR A 1 467 ? -17.938 -24.172 4.176 1 95.44 467 TYR A N 1
ATOM 3601 C CA . TYR A 1 467 ? -19.234 -23.578 3.842 1 95.44 467 TYR A CA 1
ATOM 3602 C C . TYR A 1 467 ? -19.984 -24.422 2.816 1 95.44 467 TYR A C 1
ATOM 3604 O O . TYR A 1 467 ? -20.922 -23.938 2.188 1 95.44 467 TYR A O 1
ATOM 3612 N N . GLY A 1 468 ? -19.453 -25.609 2.572 1 92.25 468 GLY A N 1
ATOM 3613 C CA . GLY A 1 468 ? -20.109 -26.516 1.651 1 92.25 468 GLY A CA 1
ATOM 3614 C C . GLY A 1 468 ? -21.297 -27.234 2.266 1 92.25 468 GLY A C 1
ATOM 3615 O O . GLY A 1 468 ? -21.859 -26.781 3.27 1 92.25 468 GLY A O 1
ATOM 3616 N N . SER A 1 469 ? -21.672 -28.328 1.656 1 84.88 469 SER A N 1
ATOM 3617 C CA . SER A 1 469 ? -22.828 -29.094 2.102 1 84.88 469 SER A CA 1
ATOM 3618 C C . SER A 1 469 ? -22.656 -29.578 3.533 1 84.88 469 SER A C 1
ATOM 3620 O O . SER A 1 469 ? -21.625 -30.203 3.859 1 84.88 469 SER A O 1
ATOM 3622 N N . GLY A 1 470 ? -23.531 -29.219 4.34 1 84.31 470 GLY A N 1
ATOM 3623 C CA . GLY A 1 470 ? -23.484 -29.641 5.734 1 84.31 470 GLY A CA 1
ATOM 3624 C C . GLY A 1 470 ? -22.641 -28.719 6.602 1 84.31 470 GLY A C 1
ATOM 3625 O O . GLY A 1 470 ? -22.484 -28.969 7.801 1 84.31 470 GLY A O 1
ATOM 3626 N N . GLY A 1 471 ? -22.125 -27.719 5.895 1 88.5 471 GLY A N 1
ATOM 3627 C CA . GLY A 1 471 ? -21.266 -26.797 6.637 1 88.5 471 GLY A CA 1
ATOM 3628 C C . GLY A 1 471 ? -21.984 -25.547 7.094 1 88.5 471 GLY A C 1
ATOM 3629 O O . GLY A 1 471 ? -23.203 -25.562 7.328 1 88.5 471 GLY A O 1
ATOM 3630 N N . LYS A 1 472 ? -21.344 -24.516 7.312 1 86.38 472 LYS A N 1
ATOM 3631 C CA . LYS A 1 472 ? -21.859 -23.219 7.715 1 86.38 472 LYS A CA 1
ATOM 3632 C C . LYS A 1 472 ? -22.656 -22.562 6.59 1 86.38 472 LYS A C 1
ATOM 3634 O O . LYS A 1 472 ? -22.562 -22.984 5.434 1 86.38 472 LYS A O 1
ATOM 3639 N N . ASP A 1 473 ? -23.359 -21.484 6.961 1 91.75 473 ASP A N 1
ATOM 3640 C CA . ASP A 1 473 ? -24.078 -20.719 5.949 1 91.75 473 ASP A CA 1
ATOM 3641 C C . ASP A 1 473 ? -23.109 -20.031 4.992 1 91.75 473 ASP A C 1
ATOM 3643 O O . ASP A 1 473 ? -22.062 -19.547 5.406 1 91.75 473 ASP A O 1
ATOM 3647 N N . CYS A 1 474 ? -23.5 -20.078 3.783 1 95.38 474 CYS A N 1
ATOM 3648 C CA . CYS A 1 474 ? -22.688 -19.438 2.754 1 95.38 474 CYS A CA 1
ATOM 3649 C C . CYS A 1 474 ? -23.484 -18.359 2.021 1 95.38 474 CYS A C 1
ATOM 3651 O O . CYS A 1 474 ? -24.516 -17.906 2.52 1 95.38 474 CYS A O 1
ATOM 3653 N N . ALA A 1 475 ? -23 -17.875 0.943 1 94.06 475 ALA A N 1
ATOM 3654 C CA . ALA A 1 475 ? -23.609 -16.766 0.199 1 94.06 475 ALA A CA 1
ATOM 3655 C C . ALA A 1 475 ? -25.016 -17.109 -0.275 1 94.06 475 ALA A C 1
ATOM 3657 O O . ALA A 1 475 ? -25.812 -16.234 -0.579 1 94.06 475 ALA A O 1
ATOM 3658 N N . ARG A 1 476 ? -25.297 -18.375 -0.316 1 88.75 476 ARG A N 1
ATOM 3659 C CA . ARG A 1 476 ? -26.625 -18.828 -0.742 1 88.75 476 ARG A CA 1
ATOM 3660 C C . ARG A 1 476 ? -27.703 -18.344 0.217 1 88.75 476 ARG A C 1
ATOM 3662 O O . ARG A 1 476 ? -28.844 -18.109 -0.188 1 88.75 476 ARG A O 1
ATOM 3669 N N . SER A 1 477 ? -27.391 -18.094 1.432 1 80.94 477 SER A N 1
ATOM 3670 C CA . SER A 1 477 ? -28.359 -17.734 2.467 1 80.94 477 SER A CA 1
ATOM 3671 C C . SER A 1 477 ? -28.734 -16.266 2.395 1 80.94 477 SER A C 1
ATOM 3673 O O . SER A 1 477 ? -29.75 -15.852 2.951 1 80.94 477 SER A O 1
ATOM 3675 N N . GLN A 1 478 ? -27.953 -15.43 1.847 1 71.69 478 GLN A N 1
ATOM 3676 C CA . GLN A 1 478 ? -28.266 -14.008 1.752 1 71.69 478 GLN A CA 1
ATOM 3677 C C . GLN A 1 478 ? -29.406 -13.758 0.778 1 71.69 478 GLN A C 1
ATOM 3679 O O . GLN A 1 478 ? -30.125 -12.766 0.905 1 71.69 478 GLN A O 1
ATOM 3684 N N . SER A 1 479 ? -29.484 -14.492 -0.362 1 55.69 479 SER A N 1
ATOM 3685 C CA . SER A 1 479 ? -30.531 -14.289 -1.354 1 55.69 479 SER A CA 1
ATOM 3686 C C . SER A 1 479 ? -31.906 -14.492 -0.744 1 55.69 479 SER A C 1
ATOM 3688 O O . SER A 1 479 ? -32.906 -14.102 -1.334 1 55.69 479 SER A O 1
ATOM 3690 N N . ARG A 1 480 ? -32.125 -15.195 0.274 1 44.88 480 ARG A N 1
ATOM 3691 C CA . ARG A 1 480 ? -33.469 -15.43 0.782 1 44.88 480 ARG A CA 1
ATOM 3692 C C . ARG A 1 480 ? -34 -14.211 1.532 1 44.88 480 ARG A C 1
ATOM 3694 O O . ARG A 1 480 ? -35.188 -14.078 1.751 1 44.88 480 ARG A O 1
ATOM 3701 N N . THR A 1 481 ? -33.156 -13.516 2.146 1 39.19 481 THR A N 1
ATOM 3702 C CA . THR A 1 481 ? -33.781 -12.484 2.975 1 39.19 481 THR A CA 1
ATOM 3703 C C . THR A 1 481 ? -34.188 -11.289 2.125 1 39.19 481 THR A C 1
ATOM 3705 O O . THR A 1 481 ? -34.844 -10.367 2.621 1 39.19 481 THR A O 1
ATOM 3708 N N . SER A 1 482 ? -33.562 -10.945 1.114 1 36.53 482 SER A N 1
ATOM 3709 C CA . SER A 1 482 ? -34.062 -9.781 0.386 1 36.53 482 SER A CA 1
ATOM 3710 C C . SER A 1 482 ? -35.312 -10.117 -0.415 1 36.53 482 SER A C 1
ATOM 3712 O O . SER A 1 482 ? -35.844 -9.266 -1.127 1 36.53 482 SER A O 1
ATOM 3714 N N . GLY A 1 483 ? -35.719 -11.398 -0.567 1 26.03 483 GLY A N 1
ATOM 3715 C CA . GLY A 1 483 ? -37.062 -11.602 -1.085 1 26.03 483 GLY A CA 1
ATOM 3716 C C . GLY A 1 483 ? -38.125 -11.539 -0.01 1 26.03 483 GLY A C 1
ATOM 3717 O O . GLY A 1 483 ? -37.875 -11.852 1.152 1 26.03 483 GLY A O 1
ATOM 3718 N N . PRO B 1 1 ? -4.684 -24.547 13.211 1 92.94 1 PRO B N 1
ATOM 3719 C CA . PRO B 1 1 ? -5.645 -24.312 12.133 1 92.94 1 PRO B CA 1
ATOM 3720 C C . PRO B 1 1 ? -6.949 -23.688 12.625 1 92.94 1 PRO B C 1
ATOM 3722 O O . PRO B 1 1 ? -7.453 -22.734 12.023 1 92.94 1 PRO B O 1
ATOM 3725 N N . THR B 1 2 ? -7.398 -24.156 13.773 1 92.88 2 THR B N 1
ATOM 3726 C CA . THR B 1 2 ? -8.672 -23.688 14.305 1 92.88 2 THR B CA 1
ATOM 3727 C C . THR B 1 2 ? -8.594 -22.219 14.672 1 92.88 2 THR B C 1
ATOM 3729 O O . THR B 1 2 ? -9.508 -21.438 14.383 1 92.88 2 THR B O 1
ATOM 3732 N N . TYR B 1 3 ? -7.508 -21.859 15.289 1 95.44 3 TYR B N 1
ATOM 3733 C CA . TYR B 1 3 ? -7.324 -20.469 15.703 1 95.44 3 TYR B CA 1
ATOM 3734 C C . TYR B 1 3 ? -7.426 -19.531 14.508 1 95.44 3 TYR B C 1
ATOM 3736 O O . TYR B 1 3 ? -8.211 -18.578 14.523 1 95.44 3 TYR B O 1
ATOM 3744 N N . TRP B 1 4 ? -6.684 -19.734 13.484 1 95.69 4 TRP B N 1
ATOM 3745 C CA . TRP B 1 4 ? -6.613 -18.859 12.328 1 95.69 4 TRP B CA 1
ATOM 3746 C C . TRP B 1 4 ? -7.941 -18.844 11.57 1 95.69 4 TRP B C 1
ATOM 3748 O O . TRP B 1 4 ? -8.375 -17.797 11.086 1 95.69 4 TRP B O 1
ATOM 3758 N N . ARG B 1 5 ? -8.555 -19.953 11.43 1 93.31 5 ARG B N 1
ATOM 3759 C CA . ARG B 1 5 ? -9.844 -20 10.75 1 93.31 5 ARG B CA 1
ATOM 3760 C C . ARG B 1 5 ? -10.914 -19.25 11.539 1 93.31 5 ARG B C 1
ATOM 3762 O O . ARG B 1 5 ? -11.781 -18.609 10.953 1 93.31 5 ARG B O 1
ATOM 3769 N N . ASN B 1 6 ? -10.844 -19.359 12.922 1 94.62 6 ASN B N 1
ATOM 3770 C CA . ASN B 1 6 ? -11.766 -18.594 13.75 1 94.62 6 ASN B CA 1
ATOM 3771 C C . ASN B 1 6 ? -11.562 -17.078 13.578 1 94.62 6 ASN B C 1
ATOM 3773 O O . ASN B 1 6 ? -12.523 -16.328 13.516 1 94.62 6 ASN B O 1
ATOM 3777 N N . VAL B 1 7 ? -10.32 -16.719 13.516 1 95.31 7 VAL B N 1
ATOM 3778 C CA . VAL B 1 7 ? -10 -15.305 13.305 1 95.31 7 VAL B CA 1
ATOM 3779 C C . VAL B 1 7 ? -10.617 -14.828 11.992 1 95.31 7 VAL B C 1
ATOM 3781 O O . VAL B 1 7 ? -11.25 -13.773 11.938 1 95.31 7 VAL B O 1
ATOM 3784 N N . ALA B 1 8 ? -10.438 -15.602 10.938 1 96.62 8 ALA B N 1
ATOM 3785 C CA . ALA B 1 8 ? -10.977 -15.25 9.625 1 96.62 8 ALA B CA 1
ATOM 3786 C C . ALA B 1 8 ? -12.5 -15.219 9.641 1 96.62 8 ALA B C 1
ATOM 3788 O O . ALA B 1 8 ? -13.117 -14.367 9.008 1 96.62 8 ALA B O 1
ATOM 3789 N N . GLN B 1 9 ? -13.109 -16.141 10.367 1 94.94 9 GLN B N 1
ATOM 3790 C CA . GLN B 1 9 ? -14.562 -16.203 10.469 1 94.94 9 GLN B CA 1
ATOM 3791 C C . GLN B 1 9 ? -15.117 -14.969 11.188 1 94.94 9 GLN B C 1
ATOM 3793 O O . GLN B 1 9 ? -16.156 -14.43 10.805 1 94.94 9 GLN B O 1
ATOM 3798 N N . GLU B 1 10 ? -14.461 -14.594 12.195 1 95.88 10 GLU B N 1
ATOM 3799 C CA . GLU B 1 10 ? -14.875 -13.391 12.906 1 95.88 10 GLU B CA 1
ATOM 3800 C C . GLU B 1 10 ? -14.812 -12.164 12 1 95.88 10 GLU B C 1
ATOM 3802 O O . GLU B 1 10 ? -15.719 -11.328 12.016 1 95.88 10 GLU B O 1
ATOM 3807 N N . GLU B 1 11 ? -13.727 -12.047 11.227 1 96.31 11 GLU B N 1
ATOM 3808 C CA . GLU B 1 11 ? -13.602 -10.938 10.281 1 96.31 11 GLU B CA 1
ATOM 3809 C C . GLU B 1 11 ? -14.703 -10.984 9.227 1 96.31 11 GLU B C 1
ATOM 3811 O O . GLU B 1 11 ? -15.227 -9.945 8.828 1 96.31 11 GLU B O 1
ATOM 3816 N N . LEU B 1 12 ? -15.023 -12.195 8.781 1 97 12 LEU B N 1
ATOM 3817 C CA . LEU B 1 12 ? -16.078 -12.367 7.789 1 97 12 LEU B CA 1
ATOM 3818 C C . LEU B 1 12 ? -17.422 -11.875 8.328 1 97 12 LEU B C 1
ATOM 3820 O O . LEU B 1 12 ? -18.156 -11.172 7.637 1 97 12 LEU B O 1
ATOM 3824 N N . LEU B 1 13 ? -17.75 -12.227 9.594 1 95.25 13 LEU B N 1
ATOM 3825 C CA . LEU B 1 13 ? -19.016 -11.828 10.211 1 95.25 13 LEU B CA 1
ATOM 3826 C C . LEU B 1 13 ? -19.109 -10.305 10.312 1 95.25 13 LEU B C 1
ATOM 3828 O O . LEU B 1 13 ? -20.172 -9.727 10.094 1 95.25 13 LEU B O 1
ATOM 3832 N N . LEU B 1 14 ? -17.984 -9.703 10.578 1 94.19 14 LEU B N 1
ATOM 3833 C CA . LEU B 1 14 ? -17.953 -8.242 10.633 1 94.19 14 LEU B CA 1
ATOM 3834 C C . LEU B 1 14 ? -18.188 -7.641 9.258 1 94.19 14 LEU B C 1
ATOM 3836 O O . LEU B 1 14 ? -18.875 -6.633 9.117 1 94.19 14 LEU B O 1
ATOM 3840 N N . SER B 1 15 ? -17.578 -8.281 8.242 1 94.69 15 SER B N 1
ATOM 3841 C CA . SER B 1 15 ? -17.656 -7.777 6.879 1 94.69 15 SER B CA 1
ATOM 3842 C C . SER B 1 15 ? -19.078 -7.945 6.316 1 94.69 15 SER B C 1
ATOM 3844 O O . SER B 1 15 ? -19.438 -7.273 5.352 1 94.69 15 SER B O 1
ATOM 3846 N N . LEU B 1 16 ? -19.859 -8.797 6.883 1 94.19 16 LEU B N 1
ATOM 3847 C CA . LEU B 1 16 ? -21.219 -9.07 6.41 1 94.19 16 LEU B CA 1
ATOM 3848 C C . LEU B 1 16 ? -22.203 -8.031 6.93 1 94.19 16 LEU B C 1
ATOM 3850 O O . LEU B 1 16 ? -23.344 -7.965 6.469 1 94.19 16 LEU B O 1
ATOM 3854 N N . GLN B 1 17 ? -21.734 -7.152 7.797 1 90.94 17 GLN B N 1
ATOM 3855 C CA . GLN B 1 17 ? -22.625 -6.129 8.344 1 90.94 17 GLN B CA 1
ATOM 3856 C C . GLN B 1 17 ? -23 -5.105 7.273 1 90.94 17 GLN B C 1
ATOM 3858 O O . GLN B 1 17 ? -22.203 -4.816 6.375 1 90.94 17 GLN B O 1
ATOM 3863 N N . GLN B 1 18 ? -24.172 -4.547 7.449 1 90.38 18 GLN B N 1
ATOM 3864 C CA . GLN B 1 18 ? -24.656 -3.557 6.492 1 90.38 18 GLN B CA 1
ATOM 3865 C C . GLN B 1 18 ? -23.922 -2.229 6.656 1 90.38 18 GLN B C 1
ATOM 3867 O O . GLN B 1 18 ? -23.609 -1.819 7.773 1 90.38 18 GLN B O 1
ATOM 3872 N N . PRO B 1 19 ? -23.719 -1.604 5.539 1 92.81 19 PRO B N 1
ATOM 3873 C CA . PRO B 1 19 ? -23.062 -0.293 5.633 1 92.81 19 PRO B CA 1
ATOM 3874 C C . PRO B 1 19 ? -23.953 0.757 6.301 1 92.81 19 PRO B C 1
ATOM 3876 O O . PRO B 1 19 ? -25.188 0.69 6.203 1 92.81 19 PRO B O 1
ATOM 3879 N N . THR B 1 20 ? -23.312 1.669 6.973 1 92.19 20 THR B N 1
ATOM 3880 C CA . THR B 1 20 ? -24.031 2.811 7.523 1 92.19 20 THR B CA 1
ATOM 3881 C C . THR B 1 20 ? -24.344 3.834 6.438 1 92.19 20 THR B C 1
ATOM 3883 O O . THR B 1 20 ? -23.422 4.418 5.848 1 92.19 20 THR B O 1
ATOM 3886 N N . ARG B 1 21 ? -25.578 3.965 6.301 1 93.19 21 ARG B N 1
ATOM 3887 C CA . ARG B 1 21 ? -26.031 4.926 5.297 1 93.19 21 ARG B CA 1
ATOM 3888 C C . ARG B 1 21 ? -26.5 6.219 5.949 1 93.19 21 ARG B C 1
ATOM 3890 O O . ARG B 1 21 ? -26.234 6.461 7.129 1 93.19 21 ARG B O 1
ATOM 3897 N N . GLY B 1 22 ? -27.047 7.168 5.301 1 94.69 22 GLY B N 1
ATOM 3898 C CA . GLY B 1 22 ? -27.531 8.438 5.836 1 94.69 22 GLY B CA 1
ATOM 3899 C C . GLY B 1 22 ? -26.531 9.562 5.668 1 94.69 22 GLY B C 1
ATOM 3900 O O . GLY B 1 22 ? -25.453 9.367 5.094 1 94.69 22 GLY B O 1
ATOM 3901 N N . VAL B 1 23 ? -26.938 10.688 6.223 1 97.5 23 VAL B N 1
ATOM 3902 C CA . VAL B 1 23 ? -26.125 11.891 6.094 1 97.5 23 VAL B CA 1
ATOM 3903 C C . VAL B 1 23 ? -25.094 11.938 7.215 1 97.5 23 VAL B C 1
ATOM 3905 O O . VAL B 1 23 ? -25.406 11.672 8.375 1 97.5 23 VAL B O 1
ATOM 3908 N N . ALA B 1 24 ? -23.859 12.203 6.895 1 98.69 24 ALA B N 1
ATOM 3909 C CA . ALA B 1 24 ? -22.828 12.469 7.898 1 98.69 24 ALA B CA 1
ATOM 3910 C C . ALA B 1 24 ? -22.969 13.875 8.469 1 98.69 24 ALA B C 1
ATOM 3912 O O . ALA B 1 24 ? -22.578 14.852 7.824 1 98.69 24 ALA B O 1
ATOM 3913 N N . LYS B 1 25 ? -23.484 13.938 9.648 1 98.62 25 LYS B N 1
ATOM 3914 C CA . LYS B 1 25 ? -23.578 15.234 10.32 1 98.62 25 LYS B CA 1
ATOM 3915 C C . LYS B 1 25 ? -22.203 15.844 10.547 1 98.62 25 LYS B C 1
ATOM 3917 O O . LYS B 1 25 ? -22 17.047 10.352 1 98.62 25 LYS B O 1
ATOM 3922 N N . ASN B 1 26 ? -21.297 14.984 11 1 98.94 26 ASN B N 1
ATOM 3923 C CA . ASN B 1 26 ? -19.906 15.359 11.273 1 98.94 26 ASN B CA 1
ATOM 3924 C C . ASN B 1 26 ? -18.938 14.625 10.352 1 98.94 26 ASN B C 1
ATOM 3926 O O . ASN B 1 26 ? -19.156 13.461 10 1 98.94 26 ASN B O 1
ATOM 3930 N N . VAL B 1 27 ? -17.906 15.297 9.945 1 98.94 27 VAL B N 1
ATOM 3931 C CA . VAL B 1 27 ? -16.828 14.688 9.172 1 98.94 27 VAL B CA 1
ATOM 3932 C C . VAL B 1 27 ? -15.477 15.023 9.812 1 98.94 27 VAL B C 1
ATOM 3934 O O . VAL B 1 27 ? -15.18 16.188 10.078 1 98.94 27 VAL B O 1
ATOM 3937 N N . ILE B 1 28 ? -14.695 14.008 10.109 1 99 28 ILE B N 1
ATOM 3938 C CA . ILE B 1 28 ? -13.32 14.195 10.555 1 99 28 ILE B CA 1
ATOM 3939 C C . ILE B 1 28 ? -12.359 13.539 9.57 1 99 28 ILE B C 1
ATOM 3941 O O . ILE B 1 28 ? -12.477 12.352 9.273 1 99 28 ILE B O 1
ATOM 3945 N N . LEU B 1 29 ? -11.484 14.281 9.016 1 99 29 LEU B N 1
ATOM 3946 C CA . LEU B 1 29 ? -10.391 13.773 8.188 1 99 29 LEU B CA 1
ATOM 3947 C C . LEU B 1 29 ? -9.086 13.75 8.977 1 99 29 LEU B C 1
ATOM 3949 O O . LEU B 1 29 ? -8.562 14.805 9.352 1 99 29 LEU B O 1
ATOM 3953 N N . PHE B 1 30 ? -8.625 12.555 9.258 1 99 30 PHE B N 1
ATOM 3954 C CA . PHE B 1 30 ? -7.285 12.375 9.805 1 99 30 PHE B CA 1
ATOM 3955 C C . PHE B 1 30 ? -6.266 12.18 8.688 1 99 30 PHE B C 1
ATOM 3957 O O . PHE B 1 30 ? -6.41 11.281 7.859 1 99 30 PHE B O 1
ATOM 3964 N N . LEU B 1 31 ? -5.262 12.992 8.664 1 98.94 31 LEU B N 1
ATOM 3965 C CA . LEU B 1 31 ? -4.211 12.938 7.652 1 98.94 31 LEU B CA 1
ATOM 3966 C C . LEU B 1 31 ? -2.857 12.641 8.289 1 98.94 31 LEU B C 1
ATOM 3968 O O . LEU B 1 31 ? -2.283 13.5 8.969 1 98.94 31 LEU B O 1
ATOM 3972 N N . GLY B 1 32 ? -2.395 11.375 8.102 1 98.94 32 GLY B N 1
ATOM 3973 C CA . GLY B 1 32 ? -1.006 11.094 8.43 1 98.94 32 GLY B CA 1
ATOM 3974 C C . GLY B 1 32 ? -0.04 11.516 7.34 1 98.94 32 GLY B C 1
ATOM 3975 O O . GLY B 1 32 ? 0.139 10.812 6.348 1 98.94 32 GLY B O 1
ATOM 3976 N N . ASP B 1 33 ? 0.601 12.641 7.551 1 98.81 33 ASP B N 1
ATOM 3977 C CA . ASP B 1 33 ? 1.508 13.156 6.527 1 98.81 33 ASP B CA 1
ATOM 3978 C C . ASP B 1 33 ? 2.666 12.195 6.285 1 98.81 33 ASP B C 1
ATOM 3980 O O . ASP B 1 33 ? 3.439 11.898 7.199 1 98.81 33 ASP B O 1
ATOM 3984 N N . GLY B 1 34 ? 2.758 11.719 5.027 1 98.69 34 GLY B N 1
ATOM 3985 C CA . GLY B 1 34 ? 3.82 10.789 4.672 1 98.69 34 GLY B CA 1
ATOM 3986 C C . GLY B 1 34 ? 3.58 9.383 5.184 1 98.69 34 GLY B C 1
ATOM 3987 O O . GLY B 1 34 ? 4.512 8.578 5.266 1 98.69 34 GLY B O 1
ATOM 3988 N N . MET B 1 35 ? 2.406 9.039 5.523 1 98.69 35 MET B N 1
ATOM 3989 C CA . MET B 1 35 ? 2.045 7.773 6.16 1 98.69 35 MET B CA 1
ATOM 3990 C C . MET B 1 35 ? 1.699 6.715 5.121 1 98.69 35 MET B C 1
ATOM 3992 O O . MET B 1 35 ? 0.566 6.234 5.07 1 98.69 35 MET B O 1
ATOM 3996 N N . GLY B 1 36 ? 2.664 6.336 4.301 1 98.44 36 GLY B N 1
ATOM 3997 C CA . GLY B 1 36 ? 2.459 5.324 3.277 1 98.44 36 GLY B CA 1
ATOM 3998 C C . GLY B 1 36 ? 2.252 3.932 3.846 1 98.44 36 GLY B C 1
ATOM 3999 O O . GLY B 1 36 ? 2.27 3.746 5.062 1 98.44 36 GLY B O 1
ATOM 4000 N N . PRO B 1 37 ? 2.037 2.945 3.025 1 98.5 37 PRO B N 1
ATOM 4001 C CA . PRO B 1 37 ? 1.726 1.585 3.471 1 98.5 37 PRO B CA 1
ATOM 4002 C C . PRO B 1 37 ? 2.807 0.996 4.371 1 98.5 37 PRO B C 1
ATOM 4004 O O . PRO B 1 37 ? 2.496 0.309 5.348 1 98.5 37 PRO B O 1
ATOM 4007 N N . THR B 1 38 ? 4.055 1.243 4.074 1 98.81 38 THR B N 1
ATOM 4008 C CA . THR B 1 38 ? 5.137 0.705 4.887 1 98.81 38 THR B CA 1
ATOM 4009 C C . THR B 1 38 ? 5.152 1.356 6.27 1 98.81 38 THR B C 1
ATOM 4011 O O . THR B 1 38 ? 5.398 0.688 7.273 1 98.81 38 THR B O 1
ATOM 4014 N N . SER B 1 39 ? 4.871 2.666 6.297 1 98.88 39 SER B N 1
ATOM 4015 C CA . SER B 1 39 ? 4.809 3.369 7.574 1 98.88 39 SER B CA 1
ATOM 4016 C C . SER B 1 39 ? 3.697 2.814 8.461 1 98.88 39 SER B C 1
ATOM 4018 O O . SER B 1 39 ? 3.879 2.646 9.664 1 98.88 39 SER B O 1
ATOM 4020 N N . VAL B 1 40 ? 2.574 2.531 7.871 1 98.94 40 VAL B N 1
ATOM 4021 C CA . VAL B 1 40 ? 1.451 2.01 8.641 1 98.94 40 VAL B CA 1
ATOM 4022 C C . VAL B 1 40 ? 1.821 0.659 9.25 1 98.94 40 VAL B C 1
ATOM 4024 O O . VAL B 1 40 ? 1.605 0.426 10.438 1 98.94 40 VAL B O 1
ATOM 4027 N N . THR B 1 41 ? 2.404 -0.22 8.453 1 98.88 41 THR B N 1
ATOM 4028 C CA . THR B 1 41 ? 2.76 -1.548 8.938 1 98.88 41 THR B CA 1
ATOM 4029 C C . THR B 1 41 ? 3.84 -1.458 10.016 1 98.88 41 THR B C 1
ATOM 4031 O O . THR B 1 41 ? 3.725 -2.084 11.07 1 98.88 41 THR B O 1
ATOM 4034 N N . ALA B 1 42 ? 4.871 -0.673 9.766 1 98.94 42 ALA B N 1
ATOM 4035 C CA . ALA B 1 42 ? 5.93 -0.502 10.75 1 98.94 42 ALA B CA 1
ATOM 4036 C C . ALA B 1 42 ? 5.391 0.131 12.031 1 98.94 42 ALA B C 1
ATOM 4038 O O . ALA B 1 42 ? 5.77 -0.268 13.141 1 98.94 42 ALA B O 1
ATOM 4039 N N . GLY B 1 43 ? 4.523 1.163 11.844 1 98.94 43 GLY B N 1
ATOM 4040 C CA . GLY B 1 43 ? 3.91 1.814 12.984 1 98.94 43 GLY B CA 1
ATOM 4041 C C . GLY B 1 43 ? 3.047 0.879 13.812 1 98.94 43 GLY B C 1
ATOM 4042 O O . GLY B 1 43 ? 3.049 0.951 15.047 1 98.94 43 GLY B O 1
ATOM 4043 N N . ARG B 1 44 ? 2.322 0.03 13.172 1 98.81 44 ARG B N 1
ATOM 4044 C CA . ARG B 1 44 ? 1.51 -0.986 13.836 1 98.81 44 ARG B CA 1
ATOM 4045 C C . ARG B 1 44 ? 2.375 -1.907 14.688 1 98.81 44 ARG B C 1
ATOM 4047 O O . ARG B 1 44 ? 2.061 -2.154 15.859 1 98.81 44 ARG B O 1
ATOM 4054 N N . ILE B 1 45 ? 3.406 -2.439 14.07 1 98.88 45 ILE B N 1
ATOM 4055 C CA . ILE B 1 45 ? 4.316 -3.342 14.766 1 98.88 45 ILE B CA 1
ATOM 4056 C C . ILE B 1 45 ? 4.941 -2.623 15.953 1 98.88 45 ILE B C 1
ATOM 4058 O O . ILE B 1 45 ? 4.969 -3.158 17.062 1 98.88 45 ILE B O 1
ATOM 4062 N N . PHE B 1 46 ? 5.406 -1.392 15.711 1 98.94 46 PHE B N 1
ATOM 4063 C CA . PHE B 1 46 ? 6.02 -0.581 16.766 1 98.94 46 PHE B CA 1
ATOM 4064 C C . PHE B 1 46 ? 5.051 -0.363 17.922 1 98.94 46 PHE B C 1
ATOM 4066 O O . PHE B 1 46 ? 5.422 -0.526 19.078 1 98.94 46 PHE B O 1
ATOM 4073 N N . ALA B 1 47 ? 3.83 0.015 17.641 1 98.94 47 ALA B N 1
ATOM 4074 C CA . ALA B 1 47 ? 2.805 0.24 18.656 1 98.94 47 ALA B CA 1
ATOM 4075 C C . ALA B 1 47 ? 2.594 -1.008 19.516 1 98.94 47 ALA B C 1
ATOM 4077 O O . ALA B 1 47 ? 2.496 -0.921 20.734 1 98.94 47 ALA B O 1
ATOM 4078 N N . GLY B 1 48 ? 2.498 -2.156 18.828 1 98.81 48 GLY B N 1
ATOM 4079 C CA . GLY B 1 48 ? 2.377 -3.4 19.578 1 98.81 48 GLY B CA 1
ATOM 4080 C C . GLY B 1 48 ? 3.564 -3.672 20.484 1 98.81 48 GLY B C 1
ATOM 4081 O O . GLY B 1 48 ? 3.396 -4.129 21.609 1 98.81 48 GLY B O 1
ATOM 4082 N N . GLN B 1 49 ? 4.715 -3.41 20 1 98.75 49 GLN B N 1
ATOM 4083 C CA . GLN B 1 49 ? 5.934 -3.643 20.766 1 98.75 49 GLN B CA 1
ATOM 4084 C C . GLN B 1 49 ? 6.012 -2.711 21.969 1 98.75 49 GLN B C 1
ATOM 4086 O O . GLN B 1 49 ? 6.516 -3.098 23.031 1 98.75 49 GLN B O 1
ATOM 4091 N N . LEU B 1 50 ? 5.539 -1.45 21.812 1 98.56 50 LEU B N 1
ATOM 4092 C CA . LEU B 1 50 ? 5.473 -0.52 22.938 1 98.56 50 LEU B CA 1
ATOM 4093 C C . LEU B 1 50 ? 4.609 -1.084 24.062 1 98.56 50 LEU B C 1
ATOM 4095 O O . LEU B 1 50 ? 4.781 -0.716 25.219 1 98.56 50 LEU B O 1
ATOM 4099 N N . LEU B 1 51 ? 3.715 -1.984 23.766 1 98.25 51 LEU B N 1
ATOM 4100 C CA . LEU B 1 51 ? 2.812 -2.58 24.75 1 98.25 51 LEU B CA 1
ATOM 4101 C C . LEU B 1 51 ? 3.389 -3.881 25.297 1 98.25 51 LEU B C 1
ATOM 4103 O O . LEU B 1 51 ? 2.701 -4.617 26 1 98.25 51 LEU B O 1
ATOM 4107 N N . GLY B 1 52 ? 4.562 -4.258 24.906 1 97.88 52 GLY B N 1
ATOM 4108 C CA . GLY B 1 52 ? 5.23 -5.449 25.406 1 97.88 52 GLY B CA 1
ATOM 4109 C C . GLY B 1 52 ? 4.867 -6.707 24.641 1 97.88 52 GLY B C 1
ATOM 4110 O O . GLY B 1 52 ? 5.137 -7.82 25.109 1 97.88 52 GLY B O 1
ATOM 4111 N N . LYS B 1 53 ? 4.23 -6.531 23.5 1 97.88 53 LYS B N 1
ATOM 4112 C CA . LYS B 1 53 ? 3.867 -7.668 22.656 1 97.88 53 LYS B CA 1
ATOM 4113 C C . LYS B 1 53 ? 4.867 -7.848 21.531 1 97.88 53 LYS B C 1
ATOM 4115 O O . LYS B 1 53 ? 5.844 -7.102 21.422 1 97.88 53 LYS B O 1
ATOM 4120 N N . LYS B 1 54 ? 4.719 -8.891 20.641 1 97.44 54 LYS B N 1
ATOM 4121 C CA . LYS B 1 54 ? 5.602 -9.117 19.5 1 97.44 54 LYS B CA 1
ATOM 4122 C C . LYS B 1 54 ? 5.461 -8 18.469 1 97.44 54 LYS B C 1
ATOM 4124 O O . LYS B 1 54 ? 6.43 -7.637 17.812 1 97.44 54 LYS B O 1
ATOM 4129 N N . GLY B 1 55 ? 4.191 -7.488 18.25 1 98.38 55 GLY B N 1
ATOM 4130 C CA . GLY B 1 55 ? 3.98 -6.309 17.422 1 98.38 55 GLY B CA 1
ATOM 4131 C C . GLY B 1 55 ? 3.164 -6.594 16.188 1 98.38 55 GLY B C 1
ATOM 4132 O O . GLY B 1 55 ? 2.195 -5.887 15.891 1 98.38 55 GLY B O 1
ATOM 4133 N N . GLU B 1 56 ? 3.455 -7.645 15.445 1 98.12 56 GLU B N 1
ATOM 4134 C CA . GLU B 1 56 ? 2.891 -7.902 14.125 1 98.12 56 GLU B CA 1
ATOM 4135 C C . GLU B 1 56 ? 1.385 -8.133 14.203 1 98.12 56 GLU B C 1
ATOM 4137 O O . GLU B 1 56 ? 0.65 -7.789 13.273 1 98.12 56 GLU B O 1
ATOM 4142 N N . GLU B 1 57 ? 0.861 -8.594 15.297 1 96.94 57 GLU B N 1
ATOM 4143 C CA . GLU B 1 57 ? -0.551 -8.93 15.453 1 96.94 57 GLU B CA 1
ATOM 4144 C C . GLU B 1 57 ? -1.366 -7.719 15.891 1 96.94 57 GLU B C 1
ATOM 4146 O O . GLU B 1 57 ? -2.598 -7.773 15.938 1 96.94 57 GLU B O 1
ATOM 4151 N N . HIS B 1 58 ? -0.682 -6.613 16.219 1 98.19 58 HIS B N 1
ATOM 4152 C CA . HIS B 1 58 ? -1.366 -5.43 16.734 1 98.19 58 HIS B CA 1
ATOM 4153 C C . HIS B 1 58 ? -2.211 -4.77 15.648 1 98.19 58 HIS B C 1
ATOM 4155 O O . HIS B 1 58 ? -1.944 -4.945 14.461 1 98.19 58 HIS B O 1
ATOM 4161 N N . LYS B 1 59 ? -3.244 -4.113 16.062 1 98.19 59 LYS B N 1
ATOM 4162 C CA . LYS B 1 59 ? -4.055 -3.279 15.18 1 98.19 59 LYS B CA 1
ATOM 4163 C C . LYS B 1 59 ? -4.086 -1.833 15.664 1 98.19 59 LYS B C 1
ATOM 4165 O O . LYS B 1 59 ? -4.324 -1.571 16.844 1 98.19 59 LYS B O 1
ATOM 4170 N N . LEU B 1 60 ? -3.746 -0.929 14.758 1 98.75 60 LEU B N 1
ATOM 4171 C CA . LEU B 1 60 ? -4.004 0.479 15.039 1 98.75 60 LEU B CA 1
ATOM 4172 C C . LEU B 1 60 ? -5.5 0.761 15.07 1 98.75 60 LEU B C 1
ATOM 4174 O O . LEU B 1 60 ? -6.301 -0.044 14.586 1 98.75 60 LEU B O 1
ATOM 4178 N N . SER B 1 61 ? -5.887 1.893 15.602 1 98.81 61 SER B N 1
ATOM 4179 C CA . SER B 1 61 ? -7.293 2.27 15.711 1 98.81 61 SER B CA 1
ATOM 4180 C C . SER B 1 61 ? -7.988 2.213 14.352 1 98.81 61 SER B C 1
ATOM 4182 O O . SER B 1 61 ? -9.078 1.653 14.234 1 98.81 61 SER B O 1
ATOM 4184 N N . PHE B 1 62 ? -7.281 2.672 13.297 1 98.75 62 PHE B N 1
ATOM 4185 C CA . PHE B 1 62 ? -7.945 2.789 12.008 1 98.75 62 PHE B CA 1
ATOM 4186 C C . PHE B 1 62 ? -7.785 1.509 11.195 1 98.75 62 PHE B C 1
ATOM 4188 O O . PHE B 1 62 ? -8.43 1.34 10.156 1 98.75 62 PHE B O 1
ATOM 4195 N N . ASP B 1 63 ? -6.969 0.526 11.727 1 98.19 63 ASP B N 1
ATOM 4196 C CA . ASP B 1 63 ? -6.945 -0.805 11.125 1 98.19 63 ASP B CA 1
ATOM 4197 C C . ASP B 1 63 ? -8.297 -1.501 11.281 1 98.19 63 ASP B C 1
ATOM 4199 O O . ASP B 1 63 ? -8.602 -2.443 10.547 1 98.19 63 ASP B O 1
ATOM 4203 N N . ARG B 1 64 ? -9.07 -1.042 12.195 1 97.81 64 ARG B N 1
ATOM 4204 C CA . ARG B 1 64 ? -10.328 -1.698 12.523 1 97.81 64 ARG B CA 1
ATOM 4205 C C . ARG B 1 64 ? -11.477 -1.136 11.695 1 97.81 64 ARG B C 1
ATOM 4207 O O . ARG B 1 64 ? -12.609 -1.609 11.789 1 97.81 64 ARG B O 1
ATOM 4214 N N . PHE B 1 65 ? -11.195 -0.115 10.922 1 98.56 65 PHE B N 1
ATOM 4215 C CA . PHE B 1 65 ? -12.258 0.468 10.102 1 98.56 65 PHE B CA 1
ATOM 4216 C C . PHE B 1 65 ? -12.773 -0.54 9.086 1 98.56 65 PHE B C 1
ATOM 4218 O O . PHE B 1 65 ? -11.984 -1.297 8.5 1 98.56 65 PHE B O 1
ATOM 4225 N N . PRO B 1 66 ? -14.078 -0.521 8.773 1 97.94 66 PRO B N 1
ATOM 4226 C CA . PRO B 1 66 ? -14.664 -1.558 7.926 1 97.94 66 PRO B CA 1
ATOM 4227 C C . PRO B 1 66 ? -14.344 -1.356 6.445 1 97.94 66 PRO B C 1
ATOM 4229 O O . PRO B 1 66 ? -14.43 -2.303 5.656 1 97.94 66 PRO B O 1
ATOM 4232 N N . TYR B 1 67 ? -14.023 -0.129 6.082 1 98.38 67 TYR B N 1
ATOM 4233 C CA . TYR B 1 67 ? -13.844 0.135 4.66 1 98.38 67 TYR B CA 1
ATOM 4234 C C . TYR B 1 67 ? -12.477 0.737 4.383 1 98.38 67 TYR B C 1
ATOM 4236 O O . TYR B 1 67 ? -11.984 1.569 5.148 1 98.38 67 TYR B O 1
ATOM 4244 N N . THR B 1 68 ? -11.875 0.242 3.336 1 98.69 68 THR B N 1
ATOM 4245 C CA . THR B 1 68 ? -10.594 0.75 2.871 1 98.69 68 THR B CA 1
ATOM 4246 C C . THR B 1 68 ? -10.625 1.005 1.367 1 98.69 68 THR B C 1
ATOM 4248 O O . THR B 1 68 ? -11.461 0.452 0.655 1 98.69 68 THR B O 1
ATOM 4251 N N . GLY B 1 69 ? -9.805 1.861 0.869 1 98.75 69 GLY B N 1
ATOM 4252 C CA . GLY B 1 69 ? -9.516 2.133 -0.53 1 98.75 69 GLY B CA 1
ATOM 4253 C C . GLY B 1 69 ? -8.07 2.537 -0.772 1 98.75 69 GLY B C 1
ATOM 4254 O O . GLY B 1 69 ? -7.254 2.516 0.148 1 98.75 69 GLY B O 1
ATOM 4255 N N . LEU B 1 70 ? -7.746 2.773 -1.997 1 98.88 70 LEU B N 1
ATOM 4256 C CA . LEU B 1 70 ? -6.41 3.219 -2.383 1 98.88 70 LEU B CA 1
ATOM 4257 C C . LEU B 1 70 ? -6.477 4.547 -3.129 1 98.88 70 LEU B C 1
ATOM 4259 O O . LEU B 1 70 ? -7.387 4.773 -3.93 1 98.88 70 LEU B O 1
ATOM 4263 N N . SER B 1 71 ? -5.523 5.379 -2.822 1 98.81 71 SER B N 1
ATOM 4264 C CA . SER B 1 71 ? -5.496 6.727 -3.381 1 98.81 71 SER B CA 1
ATOM 4265 C C . SER B 1 71 ? -4.262 6.941 -4.246 1 98.81 71 SER B C 1
ATOM 4267 O O . SER B 1 71 ? -3.135 6.707 -3.797 1 98.81 71 SER B O 1
ATOM 4269 N N . ARG B 1 72 ? -4.465 7.379 -5.477 1 98.5 72 ARG B N 1
ATOM 4270 C CA . ARG B 1 72 ? -3.395 7.75 -6.395 1 98.5 72 ARG B CA 1
ATOM 4271 C C . ARG B 1 72 ? -3.002 9.211 -6.219 1 98.5 72 ARG B C 1
ATOM 4273 O O . ARG B 1 72 ? -3.822 10.109 -6.418 1 98.5 72 ARG B O 1
ATOM 4280 N N . THR B 1 73 ? -1.723 9.492 -5.969 1 98.38 73 THR B N 1
ATOM 4281 C CA . THR B 1 73 ? -1.393 10.758 -5.324 1 98.38 73 THR B CA 1
ATOM 4282 C C . THR B 1 73 ? -0.649 11.68 -6.285 1 98.38 73 THR B C 1
ATOM 4284 O O . THR B 1 73 ? -0.405 12.852 -5.977 1 98.38 73 THR B O 1
ATOM 4287 N N . TYR B 1 74 ? -0.263 11.273 -7.551 1 98.38 74 TYR B N 1
ATOM 4288 C CA . TYR B 1 74 ? 0.569 12.078 -8.438 1 98.38 74 TYR B CA 1
ATOM 4289 C C . TYR B 1 74 ? -0.089 13.422 -8.727 1 98.38 74 TYR B C 1
ATOM 4291 O O . TYR B 1 74 ? -1.308 13.562 -8.602 1 98.38 74 TYR B O 1
ATOM 4299 N N . ASN B 1 75 ? 0.76 14.414 -9.07 1 97.81 75 ASN B N 1
ATOM 4300 C CA . ASN B 1 75 ? 0.312 15.758 -9.414 1 97.81 75 ASN B CA 1
ATOM 4301 C C . ASN B 1 75 ? 0.024 15.891 -10.906 1 97.81 75 ASN B C 1
ATOM 4303 O O . ASN B 1 75 ? 0.26 14.961 -11.68 1 97.81 75 ASN B O 1
ATOM 4307 N N . VAL B 1 76 ? -0.538 17.094 -11.195 1 98 76 VAL B N 1
ATOM 4308 C CA . VAL B 1 76 ? -0.68 17.438 -12.609 1 98 76 VAL B CA 1
ATOM 4309 C C . VAL B 1 76 ? 0.692 17.453 -13.273 1 98 76 VAL B C 1
ATOM 4311 O O . VAL B 1 76 ? 0.835 17 -14.414 1 98 76 VAL B O 1
ATOM 4314 N N . ASN B 1 77 ? 1.76 17.859 -12.516 1 97.62 77 ASN B N 1
ATOM 4315 C CA . ASN B 1 77 ? 3.027 18.078 -13.203 1 97.62 77 ASN B CA 1
ATOM 4316 C C . ASN B 1 77 ? 4.113 17.125 -12.703 1 97.62 77 ASN B C 1
ATOM 4318 O O . ASN B 1 77 ? 5.184 17.031 -13.305 1 97.62 77 ASN B O 1
ATOM 4322 N N . THR B 1 78 ? 3.955 16.453 -11.594 1 98.12 78 THR B N 1
ATOM 4323 C CA . THR B 1 78 ? 5.02 15.578 -11.094 1 98.12 78 THR B CA 1
ATOM 4324 C C . THR B 1 78 ? 4.492 14.172 -10.836 1 98.12 78 THR B C 1
ATOM 4326 O O . THR B 1 78 ? 3.316 13.992 -10.523 1 98.12 78 THR B O 1
ATOM 4329 N N . GLN B 1 79 ? 5.391 13.18 -10.867 1 98 79 GLN B N 1
ATOM 4330 C CA . GLN B 1 79 ? 5.121 11.758 -10.672 1 98 79 GLN B CA 1
ATOM 4331 C C . GLN B 1 79 ? 4.848 11.453 -9.203 1 98 79 GLN B C 1
ATOM 4333 O O . GLN B 1 79 ? 4.066 10.547 -8.883 1 98 79 GLN B O 1
ATOM 4338 N N . VAL B 1 80 ? 5.559 12.109 -8.344 1 98.12 80 VAL B N 1
ATOM 4339 C CA . VAL B 1 80 ? 5.395 12.031 -6.898 1 98.12 80 VAL B CA 1
ATOM 4340 C C . VAL B 1 80 ? 4.961 13.391 -6.355 1 98.12 80 VAL B C 1
ATOM 4342 O O . VAL B 1 80 ? 5.516 14.43 -6.738 1 98.12 80 VAL B O 1
ATOM 4345 N N . THR B 1 81 ? 3.988 13.383 -5.516 1 98.25 81 THR B N 1
ATOM 4346 C CA . THR B 1 81 ? 3.381 14.633 -5.055 1 98.25 81 THR B CA 1
ATOM 4347 C C . THR B 1 81 ? 4.141 15.195 -3.863 1 98.25 81 THR B C 1
ATOM 4349 O O . THR B 1 81 ? 4.957 14.5 -3.252 1 98.25 81 THR B O 1
ATOM 4352 N N . ASP B 1 82 ? 3.945 16.5 -3.641 1 97.81 82 ASP B N 1
ATOM 4353 C CA . ASP B 1 82 ? 4.305 17.156 -2.383 1 97.81 82 ASP B CA 1
ATOM 4354 C C . ASP B 1 82 ? 3.064 17.422 -1.53 1 97.81 82 ASP B C 1
ATOM 4356 O O . ASP B 1 82 ? 1.943 17.109 -1.944 1 97.81 82 ASP B O 1
ATOM 4360 N N . SER B 1 83 ? 3.217 17.938 -0.347 1 98.62 83 SER B N 1
ATOM 4361 C CA . SER B 1 83 ? 2.113 18.094 0.593 1 98.62 83 SER B CA 1
ATOM 4362 C C . SER B 1 83 ? 1.134 19.172 0.124 1 98.62 83 SER B C 1
ATOM 4364 O O . SER B 1 83 ? -0.066 19.078 0.396 1 98.62 83 SER B O 1
ATOM 4366 N N . ALA B 1 84 ? 1.657 20.203 -0.558 1 98.75 84 ALA B N 1
ATOM 4367 C CA . ALA B 1 84 ? 0.798 21.312 -0.981 1 98.75 84 ALA B CA 1
ATOM 4368 C C . ALA B 1 84 ? -0.162 20.859 -2.08 1 98.75 84 ALA B C 1
ATOM 4370 O O . ALA B 1 84 ? -1.38 21.016 -1.945 1 98.75 84 ALA B O 1
ATOM 4371 N N . ALA B 1 85 ? 0.393 20.281 -3.156 1 98.69 85 ALA B N 1
ATOM 4372 C CA . ALA B 1 85 ? -0.439 19.812 -4.262 1 98.69 85 ALA B CA 1
ATOM 4373 C C . ALA B 1 85 ? -1.387 18.703 -3.801 1 98.69 85 ALA B C 1
ATOM 4375 O O . ALA B 1 85 ? -2.561 18.688 -4.18 1 98.69 85 ALA B O 1
ATOM 4376 N N . SER B 1 86 ? -0.873 17.797 -3.023 1 98.75 86 SER B N 1
ATOM 4377 C CA . SER B 1 86 ? -1.713 16.75 -2.473 1 98.75 86 SER B CA 1
ATOM 4378 C C . SER B 1 86 ? -2.83 17.312 -1.607 1 98.75 86 SER B C 1
ATOM 4380 O O . SER B 1 86 ? -3.967 16.844 -1.659 1 98.75 86 SER B O 1
ATOM 4382 N N . GLY B 1 87 ? -2.484 18.281 -0.74 1 98.88 87 GLY B N 1
ATOM 4383 C CA . GLY B 1 87 ? -3.49 18.938 0.076 1 98.88 87 GLY B CA 1
ATOM 4384 C C . GLY B 1 87 ? -4.609 19.562 -0.74 1 98.88 87 GLY B C 1
ATOM 4385 O O . GLY B 1 87 ? -5.781 19.453 -0.378 1 98.88 87 GLY B O 1
ATOM 4386 N N . THR B 1 88 ? -4.23 20.188 -1.828 1 98.81 88 THR B N 1
ATOM 4387 C CA . THR B 1 88 ? -5.234 20.75 -2.721 1 98.81 88 THR B CA 1
ATOM 4388 C C . THR B 1 88 ? -6.156 19.672 -3.264 1 98.81 88 THR B C 1
ATOM 4390 O O . THR B 1 88 ? -7.371 19.859 -3.344 1 98.81 88 THR B O 1
ATOM 4393 N N . ALA B 1 89 ? -5.594 18.547 -3.588 1 98.81 89 ALA B N 1
ATOM 4394 C CA . ALA B 1 89 ? -6.375 17.453 -4.152 1 98.81 89 ALA B CA 1
ATOM 4395 C C . ALA B 1 89 ? -7.367 16.906 -3.131 1 98.81 89 ALA B C 1
ATOM 4397 O O . ALA B 1 89 ? -8.57 16.859 -3.387 1 98.81 89 ALA B O 1
ATOM 4398 N N . TYR B 1 90 ? -6.934 16.531 -1.908 1 98.81 90 TYR B N 1
ATOM 4399 C CA . TYR B 1 90 ? -7.797 15.812 -0.978 1 98.81 90 TYR B CA 1
ATOM 4400 C C . TYR B 1 90 ? -8.656 16.781 -0.172 1 98.81 90 TYR B C 1
ATOM 4402 O O . TYR B 1 90 ? -9.516 16.359 0.6 1 98.81 90 TYR B O 1
ATOM 4410 N N . MET B 1 91 ? -8.453 18.125 -0.357 1 98.75 91 MET B N 1
ATOM 4411 C CA . MET B 1 91 ? -9.289 19.078 0.358 1 98.75 91 MET B CA 1
ATOM 4412 C C . MET B 1 91 ? -10.297 19.734 -0.583 1 98.75 91 MET B C 1
ATOM 4414 O O . MET B 1 91 ? -11.359 20.172 -0.152 1 98.75 91 MET B O 1
ATOM 4418 N N . THR B 1 92 ? -9.969 19.844 -1.93 1 98.44 92 THR B N 1
ATOM 4419 C CA . THR B 1 92 ? -10.781 20.688 -2.797 1 98.44 92 THR B CA 1
ATOM 4420 C C . THR B 1 92 ? -11.375 19.875 -3.938 1 98.44 92 THR B C 1
ATOM 4422 O O . THR B 1 92 ? -12.289 20.328 -4.629 1 98.44 92 THR B O 1
ATOM 4425 N N . GLY B 1 93 ? -10.812 18.672 -4.211 1 98.44 93 GLY B N 1
ATOM 4426 C CA . GLY B 1 93 ? -11.289 17.859 -5.32 1 98.44 93 GLY B CA 1
ATOM 4427 C C . GLY B 1 93 ? -10.625 18.203 -6.641 1 98.44 93 GLY B C 1
ATOM 4428 O O . GLY B 1 93 ? -11.109 17.812 -7.703 1 98.44 93 GLY B O 1
ATOM 4429 N N . VAL B 1 94 ? -9.477 18.953 -6.535 1 98.62 94 VAL B N 1
ATOM 4430 C CA . VAL B 1 94 ? -8.797 19.406 -7.746 1 98.62 94 VAL B CA 1
ATOM 4431 C C . VAL B 1 94 ? -7.301 19.125 -7.637 1 98.62 94 VAL B C 1
ATOM 4433 O O . VAL B 1 94 ? -6.656 19.531 -6.668 1 98.62 94 VAL B O 1
ATOM 4436 N N . LYS B 1 95 ? -6.727 18.375 -8.578 1 98.5 95 LYS B N 1
ATOM 4437 C CA . LYS B 1 95 ? -5.281 18.188 -8.609 1 98.5 95 LYS B CA 1
ATOM 4438 C C . LYS B 1 95 ? -4.582 19.406 -9.188 1 98.5 95 LYS B C 1
ATOM 4440 O O . LYS B 1 95 ? -5.141 20.109 -10.039 1 98.5 95 LYS B O 1
ATOM 4445 N N . THR B 1 96 ? -3.4 19.641 -8.766 1 98.62 96 THR B N 1
ATOM 4446 C CA . THR B 1 96 ? -2.693 20.844 -9.188 1 98.62 96 THR B CA 1
ATOM 4447 C C . THR B 1 96 ? -1.189 20.594 -9.258 1 98.62 96 THR B C 1
ATOM 4449 O O . THR B 1 96 ? -0.75 19.438 -9.344 1 98.62 96 THR B O 1
ATOM 4452 N N . ASN B 1 97 ? -0.409 21.734 -9.359 1 98.25 97 ASN B N 1
ATOM 4453 C CA . ASN B 1 97 ? 1.037 21.672 -9.539 1 98.25 97 ASN B CA 1
ATOM 4454 C C . ASN B 1 97 ? 1.773 21.641 -8.203 1 98.25 97 ASN B C 1
ATOM 4456 O O . ASN B 1 97 ? 1.291 22.172 -7.211 1 98.25 97 ASN B O 1
ATOM 4460 N N . GLN B 1 98 ? 2.951 21.031 -8.266 1 98.06 98 GLN B N 1
ATOM 4461 C CA . GLN B 1 98 ? 3.811 20.953 -7.086 1 98.06 98 GLN B CA 1
ATOM 4462 C C . GLN B 1 98 ? 4.043 22.344 -6.488 1 98.06 98 GLN B C 1
ATOM 4464 O O . GLN B 1 98 ? 4.324 23.297 -7.211 1 98.06 98 GLN B O 1
ATOM 4469 N N . GLY B 1 99 ? 3.896 22.438 -5.172 1 98.12 99 GLY B N 1
ATOM 4470 C CA . GLY B 1 99 ? 4.215 23.641 -4.43 1 98.12 99 GLY B CA 1
ATOM 4471 C C . GLY B 1 99 ? 3.051 24.609 -4.352 1 98.12 99 GLY B C 1
ATOM 4472 O O . GLY B 1 99 ? 3.111 25.609 -3.617 1 98.12 99 GLY B O 1
ATOM 4473 N N . VAL B 1 100 ? 1.948 24.359 -5.074 1 97.62 100 VAL B N 1
ATOM 4474 C CA . VAL B 1 100 ? 0.79 25.25 -5.133 1 97.62 100 VAL B CA 1
ATOM 4475 C C . VAL B 1 100 ? -0.311 24.719 -4.215 1 97.62 100 VAL B C 1
ATOM 4477 O O . VAL B 1 100 ? -0.548 23.516 -4.148 1 97.62 100 VAL B O 1
ATOM 4480 N N . LEU B 1 101 ? -0.946 25.625 -3.465 1 96.94 101 LEU B N 1
ATOM 4481 C CA . LEU B 1 101 ? -1.963 25.172 -2.523 1 96.94 101 LEU B CA 1
ATOM 4482 C C . LEU B 1 101 ? -3.248 25.969 -2.678 1 96.94 101 LEU B C 1
ATOM 4484 O O . LEU B 1 101 ? -3.207 27.203 -2.805 1 96.94 101 LEU B O 1
ATOM 4488 N N . GLY B 1 102 ? -4.363 25.25 -2.736 1 98.31 102 GLY B N 1
ATOM 4489 C CA . GLY B 1 102 ? -5.672 25.875 -2.838 1 98.31 102 GLY B CA 1
ATOM 4490 C C . GLY B 1 102 ? -5.93 26.516 -4.191 1 98.31 102 GLY B C 1
ATOM 4491 O O . GLY B 1 102 ? -6.805 27.375 -4.328 1 98.31 102 GLY B O 1
ATOM 4492 N N . LEU B 1 103 ? -5.137 26.234 -5.172 1 98.69 103 LEU B N 1
ATOM 4493 C CA . LEU B 1 103 ? -5.254 26.766 -6.523 1 98.69 103 LEU B CA 1
ATOM 4494 C C . LEU B 1 103 ? -5.254 25.641 -7.555 1 98.69 103 LEU B C 1
ATOM 4496 O O . LEU B 1 103 ? -4.641 24.594 -7.336 1 98.69 103 LEU B O 1
ATOM 4500 N N . SER B 1 104 ? -5.961 25.828 -8.664 1 98.5 104 SER B N 1
ATOM 4501 C CA . SER B 1 104 ? -5.93 24.891 -9.781 1 98.5 104 SER B CA 1
ATOM 4502 C C . SER B 1 104 ? -4.586 24.922 -10.5 1 98.5 104 SER B C 1
ATOM 4504 O O . SER B 1 104 ? -3.73 25.766 -10.18 1 98.5 104 SER B O 1
ATOM 4506 N N . ALA B 1 105 ? -4.438 24.094 -11.461 1 98 105 ALA B N 1
ATOM 4507 C CA . ALA B 1 105 ? -3.176 23.953 -12.18 1 98 105 ALA B CA 1
ATOM 4508 C C . ALA B 1 105 ? -2.928 25.141 -13.109 1 98 105 ALA B C 1
ATOM 4510 O O . ALA B 1 105 ? -1.881 25.219 -13.75 1 98 105 ALA B O 1
ATOM 4511 N N . LEU B 1 106 ? -3.818 26.062 -13.172 1 97.44 106 LEU B N 1
ATOM 4512 C CA . LEU B 1 106 ? -3.613 27.297 -13.906 1 97.44 106 LEU B CA 1
ATOM 4513 C C . LEU B 1 106 ? -2.545 28.156 -13.242 1 97.44 106 LEU B C 1
ATOM 4515 O O . LEU B 1 106 ? -1.921 29 -13.891 1 97.44 106 LEU B O 1
ATOM 4519 N N . ALA B 1 107 ? -2.418 27.969 -11.922 1 98 107 ALA B N 1
ATOM 4520 C CA . ALA B 1 107 ? -1.417 28.734 -11.172 1 98 107 ALA B CA 1
ATOM 4521 C C . ALA B 1 107 ? -0.017 28.172 -11.406 1 98 107 ALA B C 1
ATOM 4523 O O . ALA B 1 107 ? 0.162 26.953 -11.5 1 98 107 ALA B O 1
ATOM 4524 N N . GLU B 1 108 ? 0.893 29.109 -11.523 1 97.44 108 GLU B N 1
ATOM 4525 C CA . GLU B 1 108 ? 2.309 28.766 -11.625 1 97.44 108 GLU B CA 1
ATOM 4526 C C . GLU B 1 108 ? 3.021 28.984 -10.289 1 97.44 108 GLU B C 1
ATOM 4528 O O . GLU B 1 108 ? 2.848 30.016 -9.641 1 97.44 108 GLU B O 1
ATOM 4533 N N . ARG B 1 109 ? 3.805 28.016 -9.93 1 97.31 109 ARG B N 1
ATOM 4534 C CA . ARG B 1 109 ? 4.492 28.109 -8.648 1 97.31 109 ARG B CA 1
ATOM 4535 C C . ARG B 1 109 ? 5.348 29.375 -8.57 1 97.31 109 ARG B C 1
ATOM 4537 O O . ARG B 1 109 ? 6.102 29.672 -9.5 1 97.31 109 ARG B O 1
ATOM 4544 N N . GLY B 1 110 ? 5.211 30.062 -7.535 1 97.5 110 GLY B N 1
ATOM 4545 C CA . GLY B 1 110 ? 6.031 31.234 -7.281 1 97.5 110 GLY B CA 1
ATOM 4546 C C . GLY B 1 110 ? 5.547 32.469 -8.023 1 97.5 110 GLY B C 1
ATOM 4547 O O . GLY B 1 110 ? 6.141 33.562 -7.902 1 97.5 110 GLY B O 1
ATOM 4548 N N . ASN B 1 111 ? 4.438 32.375 -8.75 1 97.69 111 ASN B N 1
ATOM 4549 C CA . ASN B 1 111 ? 3.885 33.5 -9.492 1 97.69 111 ASN B CA 1
ATOM 4550 C C . ASN B 1 111 ? 2.557 33.969 -8.906 1 97.69 111 ASN B C 1
ATOM 4552 O O . ASN B 1 111 ? 1.497 33.438 -9.258 1 97.69 111 ASN B O 1
ATOM 4556 N N . CYS B 1 112 ? 2.602 35 -8.172 1 95.94 112 CYS B N 1
ATOM 4557 C CA . CYS B 1 112 ? 1.442 35.531 -7.453 1 95.94 112 CYS B CA 1
ATOM 4558 C C . CYS B 1 112 ? 0.315 35.875 -8.414 1 95.94 112 CYS B C 1
ATOM 4560 O O . CYS B 1 112 ? -0.841 35.5 -8.18 1 95.94 112 CYS B O 1
ATOM 4562 N N . ASN B 1 113 ? 0.621 36.469 -9.469 1 96.38 113 ASN B N 1
ATOM 4563 C CA . ASN B 1 113 ? -0.393 36.938 -10.406 1 96.38 113 ASN B CA 1
ATOM 4564 C C . ASN B 1 113 ? -1.173 35.75 -11.016 1 96.38 113 ASN B C 1
ATOM 4566 O O . ASN B 1 113 ? -2.357 35.906 -11.328 1 96.38 113 ASN B O 1
ATOM 4570 N N . SER B 1 114 ? -0.55 34.656 -11.117 1 96.94 114 SER B N 1
ATOM 4571 C CA . SER B 1 114 ? -1.181 33.469 -11.727 1 96.94 114 SER B CA 1
ATOM 4572 C C . SER B 1 114 ? -2.232 32.875 -10.805 1 96.94 114 SER B C 1
ATOM 4574 O O . SER B 1 114 ? -3.02 32.031 -11.219 1 96.94 114 SER B O 1
ATOM 4576 N N . SER B 1 115 ? -2.25 33.25 -9.586 1 96.62 115 SER B N 1
ATOM 4577 C CA . SER B 1 115 ? -3.209 32.75 -8.617 1 96.62 115 SER B CA 1
ATOM 4578 C C . SER B 1 115 ? -4.605 33.312 -8.867 1 96.62 115 SER B C 1
ATOM 4580 O O . SER B 1 115 ? -5.602 32.688 -8.469 1 96.62 115 SER B O 1
ATOM 4582 N N . LYS B 1 116 ? -4.672 34.5 -9.484 1 95.5 116 LYS B N 1
ATOM 4583 C CA . LYS B 1 116 ? -5.957 35.156 -9.703 1 95.5 116 LYS B CA 1
ATOM 4584 C C . LYS B 1 116 ? -6.836 34.344 -10.648 1 95.5 116 LYS B C 1
ATOM 4586 O O . LYS B 1 116 ? -6.438 34.062 -11.781 1 95.5 116 LYS B O 1
ATOM 4591 N N . GLY B 1 117 ? -7.973 34 -10.164 1 96.31 117 GLY B N 1
ATOM 4592 C CA . GLY B 1 117 ? -8.914 33.25 -10.969 1 96.31 117 GLY B CA 1
ATOM 4593 C C . GLY B 1 117 ? -8.68 31.75 -10.883 1 96.31 117 GLY B C 1
ATOM 4594 O O . GLY B 1 117 ? -9.453 30.969 -11.438 1 96.31 117 GLY B O 1
ATOM 4595 N N . ALA B 1 118 ? -7.668 31.297 -10.148 1 98.19 118 ALA B N 1
ATOM 4596 C CA . ALA B 1 118 ? -7.324 29.875 -10.062 1 98.19 118 ALA B CA 1
ATOM 4597 C C . ALA B 1 118 ? -7.785 29.281 -8.734 1 98.19 118 ALA B C 1
ATOM 4599 O O . ALA B 1 118 ? -7.574 28.094 -8.469 1 98.19 118 ALA B O 1
ATOM 4600 N N . GLU B 1 119 ? -8.445 30.047 -7.918 1 98.25 119 GLU B N 1
ATOM 4601 C CA . GLU B 1 119 ? -8.797 29.641 -6.562 1 98.25 119 GLU B CA 1
ATOM 4602 C C . GLU B 1 119 ? -9.828 28.516 -6.578 1 98.25 119 GLU B C 1
ATOM 4604 O O . GLU B 1 119 ? -10.75 28.516 -7.398 1 98.25 119 GLU B O 1
ATOM 4609 N N . VAL B 1 120 ? -9.602 27.516 -5.758 1 98.31 120 VAL B N 1
ATOM 4610 C CA . VAL B 1 120 ? -10.555 26.438 -5.57 1 98.31 120 VAL B CA 1
ATOM 4611 C C . VAL B 1 120 ? -10.922 26.312 -4.09 1 98.31 120 VAL B C 1
ATOM 4613 O O . VAL B 1 120 ? -10.078 26.547 -3.219 1 98.31 120 VAL B O 1
ATOM 4616 N N . GLN B 1 121 ? -12.148 25.953 -3.768 1 97.56 121 GLN B N 1
ATOM 4617 C CA . GLN B 1 121 ? -12.641 25.938 -2.395 1 97.56 121 GLN B CA 1
ATOM 4618 C C . GLN B 1 121 ? -12.539 24.547 -1.777 1 97.56 121 GLN B C 1
ATOM 4620 O O . GLN B 1 121 ? -12.781 23.547 -2.451 1 97.56 121 GLN B O 1
ATOM 4625 N N . SER B 1 122 ? -12.227 24.5 -0.515 1 98.56 122 SER B N 1
ATOM 4626 C CA . SER B 1 122 ? -12.023 23.234 0.207 1 98.56 122 SER B CA 1
ATOM 4627 C C . SER B 1 122 ? -13.32 22.75 0.836 1 98.56 122 SER B C 1
ATOM 4629 O O . SER B 1 122 ? -14.289 23.5 0.949 1 98.56 122 SER B O 1
ATOM 4631 N N . VAL B 1 123 ? -13.297 21.531 1.199 1 98.81 123 VAL B N 1
ATOM 4632 C CA . VAL B 1 123 ? -14.422 20.953 1.913 1 98.81 123 VAL B CA 1
ATOM 4633 C C . VAL B 1 123 ? -14.617 21.656 3.248 1 98.81 123 VAL B C 1
ATOM 4635 O O . VAL B 1 123 ? -15.742 21.781 3.74 1 98.81 123 VAL B O 1
ATOM 4638 N N . LEU B 1 124 ? -13.539 22.219 3.85 1 98.88 124 LEU B N 1
ATOM 4639 C CA . LEU B 1 124 ? -13.695 23.047 5.039 1 98.88 124 LEU B CA 1
ATOM 4640 C C . LEU B 1 124 ? -14.562 24.266 4.738 1 98.88 124 LEU B C 1
ATOM 4642 O O . LEU B 1 124 ? -15.516 24.547 5.469 1 98.88 124 LEU B O 1
ATOM 4646 N N . ARG B 1 125 ? -14.289 24.922 3.635 1 98.31 125 ARG B N 1
ATOM 4647 C CA . ARG B 1 125 ? -15.055 26.094 3.254 1 98.31 125 ARG B CA 1
ATOM 4648 C C . ARG B 1 125 ? -16.484 25.734 2.877 1 98.31 125 ARG B C 1
ATOM 4650 O O . ARG B 1 125 ? -17.422 26.469 3.195 1 98.31 125 ARG B O 1
ATOM 4657 N N . TRP B 1 126 ? -16.625 24.594 2.119 1 98.44 126 TRP B N 1
ATOM 4658 C CA . TRP B 1 126 ? -17.953 24.109 1.788 1 98.44 126 TRP B CA 1
ATOM 4659 C C . TRP B 1 126 ? -18.781 23.875 3.051 1 98.44 126 TRP B C 1
ATOM 4661 O O . TRP B 1 126 ? -19.969 24.219 3.096 1 98.44 126 TRP B O 1
ATOM 4671 N N . SER B 1 127 ? -18.172 23.359 4.074 1 98.81 127 SER B N 1
ATOM 4672 C CA . SER B 1 127 ? -18.844 23.062 5.324 1 98.81 127 SER B CA 1
ATOM 4673 C C . SER B 1 127 ? -19.219 24.328 6.082 1 98.81 127 SER B C 1
ATOM 4675 O O . SER B 1 127 ? -20.328 24.453 6.602 1 98.81 127 SER B O 1
ATOM 4677 N N . ALA B 1 128 ? -18.281 25.266 6.137 1 98.5 128 ALA B N 1
ATOM 4678 C CA . ALA B 1 128 ? -18.578 26.547 6.781 1 98.5 128 ALA B CA 1
ATOM 4679 C C . ALA B 1 128 ? -19.75 27.25 6.098 1 98.5 128 ALA B C 1
ATOM 4681 O O . ALA B 1 128 ? -20.641 27.781 6.766 1 98.5 128 ALA B O 1
ATOM 4682 N N . ALA B 1 129 ? -19.75 27.219 4.805 1 97.69 129 ALA B N 1
ATOM 4683 C CA . ALA B 1 129 ? -20.812 27.859 4.027 1 97.69 129 ALA B CA 1
ATOM 4684 C C . ALA B 1 129 ? -22.156 27.203 4.289 1 97.69 129 ALA B C 1
ATOM 4686 O O . ALA B 1 129 ? -23.203 27.859 4.168 1 97.69 129 ALA B O 1
ATOM 4687 N N . ALA B 1 130 ? -22.109 25.953 4.684 1 97.69 130 ALA B N 1
ATOM 4688 C CA . ALA B 1 130 ? -23.344 25.219 4.945 1 97.69 130 ALA B CA 1
ATOM 4689 C C . ALA B 1 130 ? -23.781 25.391 6.395 1 97.69 130 ALA B C 1
ATOM 4691 O O . ALA B 1 130 ? -24.75 24.75 6.832 1 97.69 130 ALA B O 1
ATOM 4692 N N . GLY B 1 131 ? -23.047 26.156 7.172 1 97.94 131 GLY B N 1
ATOM 4693 C CA . GLY B 1 131 ? -23.438 26.469 8.539 1 97.94 131 GLY B CA 1
ATOM 4694 C C . GLY B 1 131 ? -22.828 25.531 9.562 1 97.94 131 GLY B C 1
ATOM 4695 O O . GLY B 1 131 ? -23.141 25.609 10.75 1 97.94 131 GLY B O 1
ATOM 4696 N N . LYS B 1 132 ? -21.953 24.672 9.125 1 98.75 132 LYS B N 1
ATOM 4697 C CA . LYS B 1 132 ? -21.281 23.766 10.047 1 98.75 132 LYS B CA 1
ATOM 4698 C C . LYS B 1 132 ? -20.094 24.453 10.734 1 98.75 132 LYS B C 1
ATOM 4700 O O . LYS B 1 132 ? -19.531 25.406 10.195 1 98.75 132 LYS B O 1
ATOM 4705 N N . SER B 1 133 ? -19.781 24 11.93 1 98.88 133 SER B N 1
ATOM 4706 C CA . SER B 1 133 ? -18.531 24.422 12.547 1 98.88 133 SER B CA 1
ATOM 4707 C C . SER B 1 133 ? -17.328 23.766 11.867 1 98.88 133 SER B C 1
ATOM 4709 O O . SER B 1 133 ? -17.469 22.688 11.266 1 98.88 133 SER B O 1
ATOM 4711 N N . THR B 1 134 ? -16.25 24.406 11.883 1 98.94 134 THR B N 1
ATOM 4712 C CA . THR B 1 134 ? -15.062 23.859 11.227 1 98.94 134 THR B CA 1
ATOM 4713 C C . THR B 1 134 ? -13.828 24.016 12.109 1 98.94 134 THR B C 1
ATOM 4715 O O . THR B 1 134 ? -13.781 24.875 12.977 1 98.94 134 THR B O 1
ATOM 4718 N N . GLY B 1 135 ? -12.875 23.109 11.945 1 98.94 135 GLY B N 1
ATOM 4719 C CA . GLY B 1 135 ? -11.633 23.172 12.703 1 98.94 135 GLY B CA 1
ATOM 4720 C C . GLY B 1 135 ? -10.453 22.562 11.969 1 98.94 135 GLY B C 1
ATOM 4721 O O . GLY B 1 135 ? -10.633 21.797 11.023 1 98.94 135 GLY B O 1
ATOM 4722 N N . VAL B 1 136 ? -9.266 22.969 12.359 1 98.94 136 VAL B N 1
ATOM 4723 C CA . VAL B 1 136 ? -7.988 22.469 11.867 1 98.94 136 VAL B CA 1
ATOM 4724 C C . VAL B 1 136 ? -7.043 22.219 13.039 1 98.94 136 VAL B C 1
ATOM 4726 O O . VAL B 1 136 ? -6.805 23.125 13.844 1 98.94 136 VAL B O 1
ATOM 4729 N N . VAL B 1 137 ? -6.574 20.984 13.164 1 98.94 137 VAL B N 1
ATOM 4730 C CA . VAL B 1 137 ? -5.625 20.578 14.195 1 98.94 137 VAL B CA 1
ATOM 4731 C C . VAL B 1 137 ? -4.398 19.953 13.539 1 98.94 137 VAL B C 1
ATOM 4733 O O . VAL B 1 137 ? -4.523 19.125 12.633 1 98.94 137 VAL B O 1
ATOM 4736 N N . THR B 1 138 ? -3.172 20.328 13.953 1 98.94 138 THR B N 1
ATOM 4737 C CA . THR B 1 138 ? -1.974 19.75 13.352 1 98.94 138 THR B CA 1
ATOM 4738 C C . THR B 1 138 ? -0.826 19.719 14.359 1 98.94 138 THR B C 1
ATOM 4740 O O . THR B 1 138 ? -0.862 20.422 15.367 1 98.94 138 THR B O 1
ATOM 4743 N N . THR B 1 139 ? 0.152 18.859 14.07 1 98.88 139 THR B N 1
ATOM 4744 C CA . THR B 1 139 ? 1.395 18.891 14.836 1 98.88 139 THR B CA 1
ATOM 4745 C C . THR B 1 139 ? 2.461 19.703 14.102 1 98.88 139 THR B C 1
ATOM 4747 O O . THR B 1 139 ? 3.615 19.75 14.531 1 98.88 139 THR B O 1
ATOM 4750 N N . THR B 1 140 ? 2.15 20.297 13.008 1 98.88 140 THR B N 1
ATOM 4751 C CA . THR B 1 140 ? 3.037 21.234 12.32 1 98.88 140 THR B CA 1
ATOM 4752 C C . THR B 1 140 ? 2.604 22.672 12.562 1 98.88 140 THR B C 1
ATOM 4754 O O . THR B 1 140 ? 1.775 22.938 13.43 1 98.88 140 THR B O 1
ATOM 4757 N N . ARG B 1 141 ? 3.258 23.625 11.867 1 98.88 141 ARG B N 1
ATOM 4758 C CA . ARG B 1 141 ? 2.727 24.984 11.82 1 98.88 141 ARG B CA 1
ATOM 4759 C C . ARG B 1 141 ? 1.354 25 11.156 1 98.88 141 ARG B C 1
ATOM 4761 O O . ARG B 1 141 ? 1.128 24.328 10.156 1 98.88 141 ARG B O 1
ATOM 4768 N N . ILE B 1 142 ? 0.455 25.781 11.719 1 98.88 142 ILE B N 1
ATOM 4769 C CA . ILE B 1 142 ? -0.887 25.891 11.156 1 98.88 142 ILE B CA 1
ATOM 4770 C C . ILE B 1 142 ? -0.813 26.5 9.758 1 98.88 142 ILE B C 1
ATOM 4772 O O . ILE B 1 142 ? -1.769 26.406 8.977 1 98.88 142 ILE B O 1
ATOM 4776 N N . THR B 1 143 ? 0.398 27.078 9.414 1 98.88 143 THR B N 1
ATOM 4777 C CA . THR B 1 143 ? 0.588 27.719 8.125 1 98.88 143 THR B CA 1
ATOM 4778 C C . THR B 1 143 ? 1.288 26.781 7.148 1 98.88 143 THR B C 1
ATOM 4780 O O . THR B 1 143 ? 1.505 27.125 5.984 1 98.88 143 THR B O 1
ATOM 4783 N N . HIS B 1 144 ? 1.647 25.562 7.582 1 98.81 144 HIS B N 1
ATOM 4784 C CA . HIS B 1 144 ? 2.301 24.562 6.734 1 98.81 144 HIS B CA 1
ATOM 4785 C C . HIS B 1 144 ? 1.338 24.016 5.688 1 98.81 144 HIS B C 1
ATOM 4787 O O . HIS B 1 144 ? 0.146 24.328 5.707 1 98.81 144 HIS B O 1
ATOM 4793 N N . ALA B 1 145 ? 1.804 23.234 4.812 1 98.75 145 ALA B N 1
ATOM 4794 C CA . ALA B 1 145 ? 1.114 22.906 3.568 1 98.75 145 ALA B CA 1
ATOM 4795 C C . ALA B 1 145 ? -0.222 22.219 3.848 1 98.75 145 ALA B C 1
ATOM 4797 O O . ALA B 1 145 ? -1.259 22.641 3.324 1 98.75 145 ALA B O 1
ATOM 4798 N N . THR B 1 146 ? -0.258 21.188 4.699 1 98.75 146 THR B N 1
ATOM 4799 C CA . THR B 1 146 ? -1.461 20.391 4.906 1 98.75 146 THR B CA 1
ATOM 4800 C C . THR B 1 146 ? -2.561 21.219 5.555 1 98.75 146 THR B C 1
ATOM 4802 O O . THR B 1 146 ? -3.652 21.359 5 1 98.75 146 THR B O 1
ATOM 4805 N N . PRO B 1 147 ? -2.293 21.891 6.688 1 98.81 147 PRO B N 1
ATOM 4806 C CA . PRO B 1 147 ? -3.377 22.719 7.23 1 98.81 147 PRO B CA 1
ATOM 4807 C C . PRO B 1 147 ? -3.752 23.875 6.309 1 98.81 147 PRO B C 1
ATOM 4809 O O . PRO B 1 147 ? -4.934 24.203 6.164 1 98.81 147 PRO B O 1
ATOM 4812 N N . ALA B 1 148 ? -2.791 24.469 5.668 1 98.88 148 ALA B N 1
ATOM 4813 C CA . ALA B 1 148 ? -3.047 25.625 4.824 1 98.88 148 ALA B CA 1
ATOM 4814 C C . ALA B 1 148 ? -3.924 25.266 3.631 1 98.88 148 ALA B C 1
ATOM 4816 O O . ALA B 1 148 ? -4.699 26.094 3.143 1 98.88 148 ALA B O 1
ATOM 4817 N N . SER B 1 149 ? -3.791 24.031 3.18 1 98.44 149 SER B N 1
ATOM 4818 C CA . SER B 1 149 ? -4.586 23.578 2.039 1 98.44 149 SER B CA 1
ATOM 4819 C C . SER B 1 149 ? -6.074 23.609 2.359 1 98.44 149 SER B C 1
ATOM 4821 O O . SER B 1 149 ? -6.91 23.578 1.453 1 98.44 149 SER B O 1
ATOM 4823 N N . SER B 1 150 ? -6.414 23.719 3.586 1 98.31 150 SER B N 1
ATOM 4824 C CA . SER B 1 150 ? -7.82 23.719 3.973 1 98.31 150 SER B CA 1
ATOM 4825 C C . SER B 1 150 ? -8.406 25.125 3.883 1 98.31 150 SER B C 1
ATOM 4827 O O . SER B 1 150 ? -9.625 25.297 3.818 1 98.31 150 SER B O 1
ATOM 4829 N N . TYR B 1 151 ? -7.551 26.234 3.832 1 98.56 151 TYR B N 1
ATOM 4830 C CA . TYR B 1 151 ? -8.164 27.547 3.957 1 98.56 151 TYR B CA 1
ATOM 4831 C C . TYR B 1 151 ? -7.488 28.562 3.039 1 98.56 151 TYR B C 1
ATOM 4833 O O . TYR B 1 151 ? -8.055 29.609 2.74 1 98.56 151 TYR B O 1
ATOM 4841 N N . ALA B 1 152 ? -6.301 28.281 2.576 1 98.62 152 ALA B N 1
ATOM 4842 C CA . ALA B 1 152 ? -5.512 29.328 1.932 1 98.62 152 ALA B CA 1
ATOM 4843 C C . ALA B 1 152 ? -5.371 29.062 0.435 1 98.62 152 ALA B C 1
ATOM 4845 O O . ALA B 1 152 ? -5.637 27.953 -0.034 1 98.62 152 ALA B O 1
ATOM 4846 N N . HIS B 1 153 ? -5.059 30.094 -0.299 1 98.5 153 HIS B N 1
ATOM 4847 C CA . HIS B 1 153 ? -4.676 30.078 -1.706 1 98.5 153 HIS B CA 1
ATOM 4848 C C . HIS B 1 153 ? -3.293 30.688 -1.904 1 98.5 153 HIS B C 1
ATOM 4850 O O . HIS B 1 153 ? -3.113 31.891 -1.742 1 98.5 153 HIS B O 1
ATOM 4856 N N . ALA B 1 154 ? -2.344 29.859 -2.277 1 98.38 154 ALA B N 1
ATOM 4857 C CA . ALA B 1 154 ? -0.974 30.359 -2.387 1 98.38 154 ALA B CA 1
ATOM 4858 C C . ALA B 1 154 ? -0.255 29.734 -3.576 1 98.38 154 ALA B C 1
ATOM 4860 O O . ALA B 1 154 ? -0.248 28.5 -3.725 1 98.38 154 ALA B O 1
ATOM 4861 N N . ALA B 1 155 ? 0.412 30.547 -4.383 1 98.19 155 ALA B N 1
ATOM 4862 C CA . ALA B 1 155 ? 1.186 30.078 -5.523 1 98.19 155 ALA B CA 1
ATOM 4863 C C . ALA B 1 155 ? 2.502 29.453 -5.074 1 98.19 155 ALA B C 1
ATOM 4865 O O . ALA B 1 155 ? 3.186 28.781 -5.859 1 98.19 155 ALA B O 1
ATOM 4866 N N . GLU B 1 156 ? 2.771 29.656 -3.85 1 98.38 156 GLU B N 1
ATOM 4867 C CA . GLU B 1 156 ? 3.943 29.047 -3.219 1 98.38 156 GLU B CA 1
ATOM 4868 C C . GLU B 1 156 ? 3.652 28.656 -1.773 1 98.38 156 GLU B C 1
ATOM 4870 O O . GLU B 1 156 ? 3.361 29.516 -0.937 1 98.38 156 GLU B O 1
ATOM 4875 N N . ARG B 1 157 ? 3.867 27.391 -1.484 1 98.19 157 ARG B N 1
ATOM 4876 C CA . ARG B 1 157 ? 3.496 26.844 -0.184 1 98.19 157 ARG B CA 1
ATOM 4877 C C . ARG B 1 157 ? 4.336 27.453 0.93 1 98.19 157 ARG B C 1
ATOM 4879 O O . ARG B 1 157 ? 3.91 27.5 2.086 1 98.19 157 ARG B O 1
ATOM 4886 N N . ASP B 1 158 ? 5.52 28.016 0.642 1 98.12 158 ASP B N 1
ATOM 4887 C CA . ASP B 1 158 ? 6.449 28.484 1.662 1 98.12 158 ASP B CA 1
ATOM 4888 C C . ASP B 1 158 ? 6.152 29.938 2.039 1 98.12 158 ASP B C 1
ATOM 4890 O O . ASP B 1 158 ? 6.785 30.5 2.939 1 98.12 158 ASP B O 1
ATOM 4894 N N . TRP B 1 159 ? 5.184 30.531 1.347 1 98.44 159 TRP B N 1
ATOM 4895 C CA . TRP B 1 159 ? 4.824 31.906 1.674 1 98.44 159 TRP B CA 1
ATOM 4896 C C . TRP B 1 159 ? 3.939 31.969 2.914 1 98.44 159 TRP B C 1
ATOM 4898 O O . TRP B 1 159 ? 2.811 32.469 2.859 1 98.44 159 TRP B O 1
ATOM 4908 N N . GLU B 1 160 ? 4.496 31.562 4.066 1 98.62 160 GLU B N 1
ATOM 4909 C CA . GLU B 1 160 ? 3.766 31.375 5.316 1 98.62 160 GLU B CA 1
ATOM 4910 C C . GLU B 1 160 ? 3.645 32.688 6.086 1 98.62 160 GLU B C 1
ATOM 4912 O O . GLU B 1 160 ? 2.693 32.875 6.844 1 98.62 160 GLU B O 1
ATOM 4917 N N . SER B 1 161 ? 4.602 33.625 5.918 1 98.12 161 SER B N 1
ATOM 4918 C CA . SER B 1 161 ? 4.574 35 6.406 1 98.12 161 SER B CA 1
ATOM 4919 C C . SER B 1 161 ? 5.047 35.969 5.336 1 98.12 161 SER B C 1
ATOM 4921 O O . SER B 1 161 ? 5.598 35.562 4.312 1 98.12 161 SER B O 1
ATOM 4923 N N . ASP B 1 162 ? 4.82 37.25 5.586 1 97.44 162 ASP B N 1
ATOM 4924 C CA . ASP B 1 162 ? 5.184 38.25 4.578 1 97.44 162 ASP B CA 1
ATOM 4925 C C . ASP B 1 162 ? 6.695 38.281 4.363 1 97.44 162 ASP B C 1
ATOM 4927 O O . ASP B 1 162 ? 7.164 38.594 3.266 1 97.44 162 ASP B O 1
ATOM 4931 N N . ARG B 1 163 ? 7.473 37.906 5.387 1 96.94 163 ARG B N 1
ATOM 4932 C CA . ARG B 1 163 ? 8.93 37.875 5.273 1 96.94 163 ARG B CA 1
ATOM 4933 C C . ARG B 1 163 ? 9.367 36.844 4.215 1 96.94 163 ARG B C 1
ATOM 4935 O O . ARG B 1 163 ? 10.398 37.031 3.568 1 96.94 163 ARG B O 1
ATOM 4942 N N . LEU B 1 164 ? 8.602 35.812 4.008 1 97.81 164 LEU B N 1
ATOM 4943 C CA . LEU B 1 164 ? 8.984 34.719 3.154 1 97.81 164 LEU B CA 1
ATOM 4944 C C . LEU B 1 164 ? 8.508 34.938 1.723 1 97.81 164 LEU B C 1
ATOM 4946 O O . LEU B 1 164 ? 8.727 34.094 0.852 1 97.81 164 LEU B O 1
ATOM 4950 N N . ILE B 1 165 ? 7.852 36 1.479 1 97.62 165 ILE B N 1
ATOM 4951 C CA . ILE B 1 165 ? 7.453 36.375 0.127 1 97.62 165 ILE B CA 1
ATOM 4952 C C . ILE B 1 165 ? 8.508 37.312 -0.488 1 97.62 165 ILE B C 1
ATOM 4954 O O . ILE B 1 165 ? 8.805 38.375 0.056 1 97.62 165 ILE B O 1
ATOM 4958 N N . PRO B 1 166 ? 9.023 36.938 -1.627 1 96.88 166 PRO B N 1
ATOM 4959 C CA . PRO B 1 166 ? 9.992 37.812 -2.264 1 96.88 166 PRO B CA 1
ATOM 4960 C C . PRO B 1 166 ? 9.383 39.156 -2.662 1 96.88 166 PRO B C 1
ATOM 4962 O O . PRO B 1 166 ? 8.172 39.25 -2.914 1 96.88 166 PRO B O 1
ATOM 4965 N N . GLU B 1 167 ? 10.172 40.156 -2.768 1 94.75 167 GLU B N 1
ATOM 4966 C CA . GLU B 1 167 ? 9.734 41.5 -3.059 1 94.75 167 GLU B CA 1
ATOM 4967 C C . GLU B 1 167 ? 8.914 41.562 -4.344 1 94.75 167 GLU B C 1
ATOM 4969 O O . GLU B 1 167 ? 7.93 42.312 -4.426 1 94.75 167 GLU B O 1
ATOM 4974 N N . SER B 1 168 ? 9.266 40.781 -5.289 1 94.75 168 SER B N 1
ATOM 4975 C CA . SER B 1 168 ? 8.633 40.812 -6.602 1 94.75 168 SER B CA 1
ATOM 4976 C C . SER B 1 168 ? 7.223 40.219 -6.535 1 94.75 168 SER B C 1
ATOM 4978 O O . SER B 1 168 ? 6.426 40.406 -7.461 1 94.75 168 SER B O 1
ATOM 4980 N N . GLU B 1 169 ? 6.859 39.531 -5.418 1 94.31 169 GLU B N 1
ATOM 4981 C CA . GLU B 1 169 ? 5.586 38.844 -5.305 1 94.31 169 GLU B CA 1
ATOM 4982 C C . GLU B 1 169 ? 4.75 39.406 -4.152 1 94.31 169 GLU B C 1
ATOM 4984 O O . GLU B 1 169 ? 3.836 38.75 -3.664 1 94.31 169 GLU B O 1
ATOM 4989 N N . ARG B 1 170 ? 4.977 40.562 -3.725 1 90.19 170 ARG B N 1
ATOM 4990 C CA . ARG B 1 170 ? 4.383 41.125 -2.502 1 90.19 170 ARG B CA 1
ATOM 4991 C C . ARG B 1 170 ? 2.949 41.562 -2.744 1 90.19 170 ARG B C 1
ATOM 4993 O O . ARG B 1 170 ? 2.277 42.031 -1.821 1 90.19 170 ARG B O 1
ATOM 5000 N N . ASN B 1 171 ? 2.459 41.406 -3.943 1 90.62 171 ASN B N 1
ATOM 5001 C CA . ASN B 1 171 ? 1.053 41.688 -4.211 1 90.62 171 ASN B CA 1
ATOM 5002 C C . ASN B 1 171 ? 0.159 40.531 -3.768 1 90.62 171 ASN B C 1
ATOM 5004 O O . ASN B 1 171 ? -1.068 40.656 -3.814 1 90.62 171 ASN B O 1
ATOM 5008 N N . CYS B 1 172 ? 0.772 39.438 -3.293 1 91.94 172 CYS B N 1
ATOM 5009 C CA . CYS B 1 172 ? 0.026 38.312 -2.713 1 91.94 172 CYS B CA 1
ATOM 5010 C C . CYS B 1 172 ? 0.084 38.344 -1.19 1 91.94 172 CYS B C 1
ATOM 5012 O O . CYS B 1 172 ? 1.038 38.875 -0.615 1 91.94 172 CYS B O 1
ATOM 5014 N N . GLU B 1 173 ? -0.943 37.812 -0.622 1 96.19 173 GLU B N 1
ATOM 5015 C CA . GLU B 1 173 ? -1.014 37.688 0.831 1 96.19 173 GLU B CA 1
ATOM 5016 C C . GLU B 1 173 ? -0.369 36.375 1.31 1 96.19 173 GLU B C 1
ATOM 5018 O O . GLU B 1 173 ? -0.503 35.344 0.663 1 96.19 173 GLU B O 1
ATOM 5023 N N . ASP B 1 174 ? 0.358 36.5 2.418 1 98.19 174 ASP B N 1
ATOM 5024 C CA . ASP B 1 174 ? 0.927 35.312 3.01 1 98.19 174 ASP B CA 1
ATOM 5025 C C . ASP B 1 174 ? -0.157 34.438 3.67 1 98.19 174 ASP B C 1
ATOM 5027 O O . ASP B 1 174 ? -1.271 34.906 3.902 1 98.19 174 ASP B O 1
ATOM 5031 N N . ILE B 1 175 ? 0.183 33.219 3.967 1 98.81 175 ILE B N 1
ATOM 5032 C CA . ILE B 1 175 ? -0.76 32.219 4.422 1 98.81 175 ILE B CA 1
ATOM 5033 C C . ILE B 1 175 ? -1.275 32.562 5.812 1 98.81 175 ILE B C 1
ATOM 5035 O O . ILE B 1 175 ? -2.469 32.438 6.094 1 98.81 175 ILE B O 1
ATOM 5039 N N . ALA B 1 176 ? -0.42 33.062 6.711 1 98.88 176 ALA B N 1
ATOM 5040 C CA . ALA B 1 176 ? -0.855 33.438 8.055 1 98.88 176 ALA B CA 1
ATOM 5041 C C . ALA B 1 176 ? -1.885 34.562 7.992 1 98.88 176 ALA B C 1
ATOM 5043 O O . ALA B 1 176 ? -2.896 34.531 8.695 1 98.88 176 ALA B O 1
ATOM 5044 N N . LEU B 1 177 ? -1.61 35.531 7.168 1 98.69 177 LEU B N 1
ATOM 5045 C CA . LEU B 1 177 ? -2.529 36.656 7.012 1 98.69 177 LEU B CA 1
ATOM 5046 C C . LEU B 1 177 ? -3.883 36.156 6.496 1 98.69 177 LEU B C 1
ATOM 5048 O O . LEU B 1 177 ? -4.926 36.625 6.973 1 98.69 177 LEU B O 1
ATOM 5052 N N . GLN B 1 178 ? -3.85 35.281 5.516 1 98.56 178 GLN B N 1
ATOM 5053 C CA . GLN B 1 178 ? -5.094 34.75 4.973 1 98.56 178 GLN B CA 1
ATOM 5054 C C . GLN B 1 178 ? -5.906 34.062 6.055 1 98.56 178 GLN B C 1
ATOM 5056 O O . GLN B 1 178 ? -7.133 34.188 6.094 1 98.56 178 GLN B O 1
ATOM 5061 N N . LEU B 1 179 ? -5.219 33.25 6.914 1 98.81 179 LEU B N 1
ATOM 5062 C CA . LEU B 1 179 ? -5.91 32.531 7.969 1 98.81 179 LEU B CA 1
ATOM 5063 C C . LEU B 1 179 ? -6.723 33.469 8.844 1 98.81 179 LEU B C 1
ATOM 5065 O O . LEU B 1 179 ? -7.859 33.188 9.203 1 98.81 179 LEU B O 1
ATOM 5069 N N . ILE B 1 180 ? -6.188 34.625 9.102 1 98.56 180 ILE B N 1
ATOM 5070 C CA . ILE B 1 180 ? -6.75 35.531 10.102 1 98.56 180 ILE B CA 1
ATOM 5071 C C . ILE B 1 180 ? -7.754 36.469 9.445 1 98.56 180 ILE B C 1
ATOM 5073 O O . ILE B 1 180 ? -8.789 36.781 10.023 1 98.56 180 ILE B O 1
ATOM 5077 N N . THR B 1 181 ? -7.539 36.875 8.195 1 97.88 181 THR B N 1
ATOM 5078 C CA . THR B 1 181 ? -8.328 37.969 7.633 1 97.88 181 THR B CA 1
ATOM 5079 C C . THR B 1 181 ? -9.328 37.438 6.605 1 97.88 181 THR B C 1
ATOM 5081 O O . THR B 1 181 ? -10.312 38.125 6.301 1 97.88 181 THR B O 1
ATOM 5084 N N . ARG B 1 182 ? -9.047 36.219 6.117 1 97 182 ARG B N 1
ATOM 5085 C CA . ARG B 1 182 ? -9.922 35.719 5.07 1 97 182 ARG B CA 1
ATOM 5086 C C . ARG B 1 182 ? -10.68 34.469 5.543 1 97 182 ARG B C 1
ATOM 5088 O O . ARG B 1 182 ? -11.586 34 4.859 1 97 182 ARG B O 1
ATOM 5095 N N . ASN B 1 183 ? -10.375 33.969 6.691 1 97.94 183 ASN B N 1
ATOM 5096 C CA . ASN B 1 183 ? -10.953 32.75 7.211 1 97.94 183 ASN B CA 1
ATOM 5097 C C . ASN B 1 183 ? -11.414 32.906 8.656 1 97.94 183 ASN B C 1
ATOM 5099 O O . ASN B 1 183 ? -11.125 32.062 9.5 1 97.94 183 ASN B O 1
ATOM 5103 N N . GLN B 1 184 ? -12.109 33.938 8.883 1 97.38 184 GLN B N 1
ATOM 5104 C CA . GLN B 1 184 ? -12.492 34.375 10.227 1 97.38 184 GLN B CA 1
ATOM 5105 C C . GLN B 1 184 ? -13.547 33.438 10.82 1 97.38 184 GLN B C 1
ATOM 5107 O O . GLN B 1 184 ? -13.789 33.438 12.031 1 97.38 184 GLN B O 1
ATOM 5112 N N . ASP B 1 185 ? -14.141 32.625 9.969 1 97.38 185 ASP B N 1
ATOM 5113 C CA . ASP B 1 185 ? -15.258 31.797 10.422 1 97.38 185 ASP B CA 1
ATOM 5114 C C . ASP B 1 185 ? -14.789 30.422 10.875 1 97.38 185 ASP B C 1
ATOM 5116 O O . ASP B 1 185 ? -15.594 29.594 11.328 1 97.38 185 ASP B O 1
ATOM 5120 N N . ILE B 1 186 ? -13.484 30.078 10.828 1 98.88 186 ILE B N 1
ATOM 5121 C CA . ILE B 1 186 ? -12.992 28.812 11.359 1 98.88 186 ILE B CA 1
ATOM 5122 C C . ILE B 1 186 ? -13.055 28.844 12.883 1 98.88 186 ILE B C 1
ATOM 5124 O O . ILE B 1 186 ? -12.492 29.734 13.523 1 98.88 186 ILE B O 1
ATOM 5128 N N . ASN B 1 187 ? -13.703 27.844 13.453 1 98.94 187 ASN B N 1
ATOM 5129 C CA . ASN B 1 187 ? -14.008 27.859 14.875 1 98.94 187 ASN B CA 1
ATOM 5130 C C . ASN B 1 187 ? -12.797 27.469 15.719 1 98.94 187 ASN B C 1
ATOM 5132 O O . ASN B 1 187 ? -12.516 28.094 16.734 1 98.94 187 ASN B O 1
ATOM 5136 N N . VAL B 1 188 ? -12.125 26.391 15.305 1 99 188 VAL B N 1
ATOM 5137 C CA . VAL B 1 188 ? -11.016 25.891 16.109 1 99 188 VAL B CA 1
ATOM 5138 C C . VAL B 1 188 ? -9.766 25.766 15.25 1 99 188 VAL B C 1
ATOM 5140 O O . VAL B 1 188 ? -9.789 25.125 14.195 1 99 188 VAL B O 1
ATOM 5143 N N . ILE B 1 189 ? -8.688 26.406 15.617 1 98.94 189 ILE B N 1
ATOM 5144 C CA . ILE B 1 189 ? -7.379 26.359 14.977 1 98.94 189 ILE B CA 1
ATOM 5145 C C . ILE B 1 189 ? -6.309 26.016 16 1 98.94 189 ILE B C 1
ATOM 5147 O O . ILE B 1 189 ? -6.008 26.797 16.891 1 98.94 189 ILE B O 1
ATOM 5151 N N . LEU B 1 190 ? -5.75 24.797 15.914 1 98.94 190 LEU B N 1
ATOM 5152 C CA . LEU B 1 190 ? -4.766 24.359 16.891 1 98.94 190 LEU B CA 1
ATOM 5153 C C . LEU B 1 190 ? -3.521 23.812 16.203 1 98.94 190 LEU B C 1
ATOM 5155 O O . LEU B 1 190 ? -3.623 22.938 15.328 1 98.94 190 LEU B O 1
ATOM 5159 N N . GLY B 1 191 ? -2.344 24.234 16.5 1 98.81 191 GLY B N 1
ATOM 5160 C CA . GLY B 1 191 ? -1.079 23.766 15.961 1 98.81 191 GLY B CA 1
ATOM 5161 C C . GLY B 1 191 ? 0.108 24.609 16.406 1 98.81 191 GLY B C 1
ATOM 5162 O O . GLY B 1 191 ? 0.112 25.141 17.516 1 98.81 191 GLY B O 1
ATOM 5163 N N . GLY B 1 192 ? 1.188 24.547 15.656 1 98.69 192 GLY B N 1
ATOM 5164 C CA . GLY B 1 192 ? 2.348 25.391 15.891 1 98.69 192 GLY B CA 1
ATOM 5165 C C . GLY B 1 192 ? 2.381 26.609 14.992 1 98.69 192 GLY B C 1
ATOM 5166 O O . GLY B 1 192 ? 1.358 27 14.422 1 98.69 192 GLY B O 1
ATOM 5167 N N . GLY B 1 193 ? 3.535 27.312 15 1 98.56 193 GLY B N 1
ATOM 5168 C CA . GLY B 1 193 ? 3.803 28.375 14.047 1 98.56 193 GLY B CA 1
ATOM 5169 C C . GLY B 1 193 ? 3.562 29.766 14.609 1 98.56 193 GLY B C 1
ATOM 5170 O O . GLY B 1 193 ? 3.324 30.703 13.859 1 98.56 193 GLY B O 1
ATOM 5171 N N . ARG B 1 194 ? 3.627 29.891 15.914 1 98.25 194 ARG B N 1
ATOM 5172 C CA . ARG B 1 194 ? 3.26 31.125 16.594 1 98.25 194 ARG B CA 1
ATOM 5173 C C . ARG B 1 194 ? 4.113 32.281 16.094 1 98.25 194 ARG B C 1
ATOM 5175 O O . ARG B 1 194 ? 3.623 33.406 15.961 1 98.25 194 ARG B O 1
ATOM 5182 N N . ALA B 1 195 ? 5.371 32.062 15.719 1 98.44 195 ALA B N 1
ATOM 5183 C CA . ALA B 1 195 ? 6.301 33.125 15.305 1 98.44 195 ALA B CA 1
ATOM 5184 C C . ALA B 1 195 ? 5.836 33.781 14.008 1 98.44 195 ALA B C 1
ATOM 5186 O O . ALA B 1 195 ? 6.145 34.938 13.75 1 98.44 195 ALA B O 1
ATOM 5187 N N . TYR B 1 196 ? 5.059 33.062 13.188 1 98.56 196 TYR B N 1
ATOM 5188 C CA . TYR B 1 196 ? 4.625 33.531 11.875 1 98.56 196 TYR B CA 1
ATOM 5189 C C . TYR B 1 196 ? 3.5 34.562 12.008 1 98.56 196 TYR B C 1
ATOM 5191 O O . TYR B 1 196 ? 3.135 35.219 11.023 1 98.56 196 TYR B O 1
ATOM 5199 N N . PHE B 1 197 ? 2.988 34.75 13.188 1 98.75 197 PHE B N 1
ATOM 5200 C CA . PHE B 1 197 ? 1.824 35.594 13.438 1 98.75 197 PHE B CA 1
ATOM 5201 C C . PHE B 1 197 ? 2.23 36.875 14.133 1 98.75 197 PHE B C 1
ATOM 5203 O O . PHE B 1 197 ? 1.401 37.781 14.336 1 98.75 197 PHE B O 1
ATOM 5210 N N . TYR B 1 198 ? 3.484 37.031 14.531 1 98.5 198 TYR B N 1
ATOM 5211 C CA . TYR B 1 198 ? 3.938 38.188 15.32 1 98.5 198 TYR B CA 1
ATOM 5212 C C . TYR B 1 198 ? 4.934 39 14.523 1 98.5 198 TYR B C 1
ATOM 5214 O O . TYR B 1 198 ? 5.656 38.5 13.672 1 98.5 198 TYR B O 1
ATOM 5222 N N . PRO B 1 199 ? 4.977 40.281 14.836 1 98 199 PRO B N 1
ATOM 5223 C CA . PRO B 1 199 ? 5.984 41.125 14.195 1 98 199 PRO B CA 1
ATOM 5224 C C . PRO B 1 199 ? 7.391 40.875 14.734 1 98 199 PRO B C 1
ATOM 5226 O O . PRO B 1 199 ? 7.555 40.25 15.773 1 98 199 PRO B O 1
ATOM 5229 N N . GLU B 1 200 ? 8.266 41.375 14.008 1 95.38 200 GLU B N 1
ATOM 5230 C CA . GLU B 1 200 ? 9.656 41.344 14.469 1 95.38 200 GLU B CA 1
ATOM 5231 C C . GLU B 1 200 ? 9.797 41.969 15.852 1 95.38 200 GLU B C 1
ATOM 5233 O O . GLU B 1 200 ? 9.133 42.969 16.172 1 95.38 200 GLU B O 1
ATOM 5238 N N . ASN B 1 201 ? 10.633 41.406 16.703 1 92.38 201 ASN B N 1
ATOM 5239 C CA . ASN B 1 201 ? 11 41.875 18.031 1 92.38 201 ASN B CA 1
ATOM 5240 C C . ASN B 1 201 ? 9.82 41.781 19 1 92.38 201 ASN B C 1
ATOM 5242 O O . ASN B 1 201 ? 9.812 42.438 20.031 1 92.38 201 ASN B O 1
ATOM 5246 N N . PHE B 1 202 ? 8.852 41.062 18.594 1 95.25 202 PHE B N 1
ATOM 5247 C CA . PHE B 1 202 ? 7.75 40.812 19.516 1 95.25 202 PHE B CA 1
ATOM 5248 C C . PHE B 1 202 ? 8.195 39.938 20.656 1 95.25 202 PHE B C 1
ATOM 5250 O O . PHE B 1 202 ? 8.945 38.969 20.453 1 95.25 202 PHE B O 1
ATOM 5257 N N . SER B 1 203 ? 7.758 40.25 21.938 1 94.81 203 SER B N 1
ATOM 5258 C CA . SER B 1 203 ? 8.039 39.406 23.109 1 94.81 203 SER B CA 1
ATOM 5259 C C . SER B 1 203 ? 7.066 38.25 23.203 1 94.81 203 SER B C 1
ATOM 5261 O O . SER B 1 203 ? 5.969 38.375 23.75 1 94.81 203 SER B O 1
ATOM 5263 N N . ASP B 1 204 ? 7.5 37.094 22.734 1 95.62 204 ASP B N 1
ATOM 5264 C CA . ASP B 1 204 ? 6.672 35.906 22.719 1 95.62 204 ASP B CA 1
ATOM 5265 C C . ASP B 1 204 ? 6.371 35.406 24.141 1 95.62 204 ASP B C 1
ATOM 5267 O O . ASP B 1 204 ? 7.25 35.406 25 1 95.62 204 ASP B O 1
ATOM 5271 N N . PRO B 1 205 ? 5.215 35.031 24.422 1 93.56 205 PRO B N 1
ATOM 5272 C CA . PRO B 1 205 ? 4.844 34.625 25.766 1 93.56 205 PRO B CA 1
ATOM 5273 C C . PRO B 1 205 ? 5.473 33.281 26.172 1 93.56 205 PRO B C 1
ATOM 5275 O O . PRO B 1 205 ? 5.57 32.969 27.359 1 93.56 205 PRO B O 1
ATOM 5278 N N . ASP B 1 206 ? 5.859 32.469 25.281 1 94.81 206 ASP B N 1
ATOM 5279 C CA . ASP B 1 206 ? 6.496 31.156 25.5 1 94.81 206 ASP B CA 1
ATOM 5280 C C . ASP B 1 206 ? 7.625 30.922 24.5 1 94.81 206 ASP B C 1
ATOM 5282 O O . ASP B 1 206 ? 7.539 30.031 23.656 1 94.81 206 ASP B O 1
ATOM 5286 N N . PRO B 1 207 ? 8.719 31.594 24.609 1 94.25 207 PRO B N 1
ATOM 5287 C CA . PRO B 1 207 ? 9.781 31.562 23.609 1 94.25 207 PRO B CA 1
ATOM 5288 C C . PRO B 1 207 ? 10.578 30.25 23.641 1 94.25 207 PRO B C 1
ATOM 5290 O O . PRO B 1 207 ? 10.805 29.688 24.703 1 94.25 207 PRO B O 1
ATOM 5293 N N . ASP B 1 208 ? 10.852 29.797 22.5 1 91.06 208 ASP B N 1
ATOM 5294 C CA . ASP B 1 208 ? 11.844 28.734 22.312 1 91.06 208 ASP B CA 1
ATOM 5295 C C . ASP B 1 208 ? 13.234 29.312 22.109 1 91.06 208 ASP B C 1
ATOM 5297 O O . ASP B 1 208 ? 13.516 29.922 21.078 1 91.06 208 ASP B O 1
ATOM 5301 N N . PRO B 1 209 ? 14.133 29.062 23.062 1 87.31 209 PRO B N 1
ATOM 5302 C CA . PRO B 1 209 ? 15.453 29.688 22.969 1 87.31 209 PRO B CA 1
ATOM 5303 C C . PRO B 1 209 ? 16.266 29.188 21.781 1 87.31 209 PRO B C 1
ATOM 5305 O O . PRO B 1 209 ? 17.203 29.859 21.344 1 87.31 209 PRO B O 1
ATOM 5308 N N . GLU B 1 210 ? 15.867 28.062 21.25 1 88.94 210 GLU B N 1
ATOM 5309 C CA . GLU B 1 210 ? 16.656 27.469 20.172 1 88.94 210 GLU B CA 1
ATOM 5310 C C . GLU B 1 210 ? 16.094 27.875 18.797 1 88.94 210 GLU B C 1
ATOM 5312 O O . GLU B 1 210 ? 16.672 27.531 17.766 1 88.94 210 GLU B O 1
ATOM 5317 N N . PHE B 1 211 ? 15.039 28.562 18.781 1 93.44 211 PHE B N 1
ATOM 5318 C CA . PHE B 1 211 ? 14.406 28.938 17.531 1 93.44 211 PHE B CA 1
ATOM 5319 C C . PHE B 1 211 ? 14.664 30.406 17.203 1 93.44 211 PHE B C 1
ATOM 5321 O O . PHE B 1 211 ? 14.469 31.281 18.062 1 93.44 211 PHE B O 1
ATOM 5328 N N . ASP B 1 212 ? 15.125 30.672 15.938 1 93.88 212 ASP B N 1
ATOM 5329 C CA . ASP B 1 212 ? 15.383 32.031 15.484 1 93.88 212 ASP B CA 1
ATOM 5330 C C . ASP B 1 212 ? 14.141 32.656 14.828 1 93.88 212 ASP B C 1
ATOM 5332 O O . ASP B 1 212 ? 13.906 32.438 13.633 1 93.88 212 ASP B O 1
ATOM 5336 N N . THR B 1 213 ? 13.477 33.5 15.469 1 94.19 213 THR B N 1
ATOM 5337 C CA . THR B 1 213 ? 12.234 34.094 14.992 1 94.19 213 THR B CA 1
ATOM 5338 C C . THR B 1 213 ? 12.5 35.094 13.883 1 94.19 213 THR B C 1
ATOM 5340 O O . THR B 1 213 ? 11.602 35.438 13.117 1 94.19 213 THR B O 1
ATOM 5343 N N . ASP B 1 214 ? 13.75 35.594 13.742 1 93.38 214 ASP B N 1
ATOM 5344 C CA . ASP B 1 214 ? 14.086 36.594 12.766 1 93.38 214 ASP B CA 1
ATOM 5345 C C . ASP B 1 214 ? 13.977 36.062 11.336 1 93.38 214 ASP B C 1
ATOM 5347 O O . ASP B 1 214 ? 13.922 36.844 10.375 1 93.38 214 ASP B O 1
ATOM 5351 N N . GLU B 1 215 ? 13.812 34.812 11.25 1 94.38 215 GLU B N 1
ATOM 5352 C CA . GLU B 1 215 ? 13.766 34.188 9.93 1 94.38 215 GLU B CA 1
ATOM 5353 C C . GLU B 1 215 ? 12.336 34.125 9.398 1 94.38 215 GLU B C 1
ATOM 5355 O O . GLU B 1 215 ? 12.125 33.938 8.203 1 94.38 215 GLU B O 1
ATOM 5360 N N . VAL B 1 216 ? 11.344 34.312 10.328 1 97.06 216 VAL B N 1
ATOM 5361 C CA . VAL B 1 216 ? 9.992 34 9.867 1 97.06 216 VAL B CA 1
ATOM 5362 C C . VAL B 1 216 ? 9.016 35.062 10.367 1 97.06 216 VAL B C 1
ATOM 5364 O O . VAL B 1 216 ? 7.898 35.188 9.852 1 97.06 216 VAL B O 1
ATOM 5367 N N . SER B 1 217 ? 9.406 35.938 11.352 1 97.5 217 SER B N 1
ATOM 5368 C CA . SER B 1 217 ? 8.523 36.938 11.93 1 97.5 217 SER B CA 1
ATOM 5369 C C . SER B 1 217 ? 8.102 37.969 10.883 1 97.5 217 SER B C 1
ATOM 5371 O O . SER B 1 217 ? 8.812 38.188 9.898 1 97.5 217 SER B O 1
ATOM 5373 N N . ARG B 1 218 ? 7.004 38.594 11.133 1 98 218 ARG B N 1
ATOM 5374 C CA . ARG B 1 218 ? 6.398 39.469 10.133 1 98 218 ARG B CA 1
ATOM 5375 C C . ARG B 1 218 ? 7.16 40.781 10.008 1 98 218 ARG B C 1
ATOM 5377 O O . ARG B 1 218 ? 7.609 41.344 11.008 1 98 218 ARG B O 1
ATOM 5384 N N . LEU B 1 219 ? 7.164 41.344 8.766 1 96.75 219 LEU B N 1
ATOM 5385 C CA . LEU B 1 219 ? 7.848 42.594 8.461 1 96.75 219 LEU B CA 1
ATOM 5386 C C . LEU B 1 219 ? 6.863 43.75 8.461 1 96.75 219 LEU B C 1
ATOM 5388 O O . LEU B 1 219 ? 7.273 44.906 8.547 1 96.75 219 LEU B O 1
ATOM 5392 N N . ASP B 1 220 ? 5.598 43.5 8.391 1 96.94 220 ASP B N 1
ATOM 5393 C CA . ASP B 1 220 ? 4.602 44.562 8.188 1 96.94 220 ASP B CA 1
ATOM 5394 C C . ASP B 1 220 ? 4.141 45.125 9.523 1 96.94 220 ASP B C 1
ATOM 5396 O O . ASP B 1 220 ? 3.236 45.969 9.562 1 96.94 220 ASP B O 1
ATOM 5400 N N . GLY B 1 221 ? 4.617 44.656 10.609 1 97.31 221 GLY B N 1
ATOM 5401 C CA . GLY B 1 221 ? 4.336 45.188 11.93 1 97.31 221 GLY B CA 1
ATOM 5402 C C . GLY B 1 221 ? 3.02 44.688 12.508 1 97.31 221 GLY B C 1
ATOM 5403 O O . GLY B 1 221 ? 2.643 45.062 13.617 1 97.31 221 GLY B O 1
ATOM 5404 N N . ARG B 1 222 ? 2.354 43.812 11.844 1 97.94 222 ARG B N 1
ATOM 5405 C CA . ARG B 1 222 ? 1.035 43.344 12.273 1 97.94 222 ARG B CA 1
ATOM 5406 C C . ARG B 1 222 ? 1.148 42.25 13.32 1 97.94 222 ARG B C 1
ATOM 5408 O O . ARG B 1 222 ? 2.027 41.375 13.234 1 97.94 222 ARG B O 1
ATOM 5415 N N . ASN B 1 223 ? 0.329 42.281 14.305 1 98.62 223 ASN B N 1
ATOM 5416 C CA . ASN B 1 223 ? 0.087 41.219 15.258 1 98.62 223 ASN B CA 1
ATOM 5417 C C . ASN B 1 223 ? -1.214 40.469 14.953 1 98.62 223 ASN B C 1
ATOM 5419 O O . ASN B 1 223 ? -2.287 40.906 15.398 1 98.62 223 ASN B O 1
ATOM 5423 N N . LEU B 1 224 ? -1.06 39.344 14.281 1 98.81 224 LEU B N 1
ATOM 5424 C CA . LEU B 1 224 ? -2.223 38.656 13.734 1 98.81 224 LEU B CA 1
ATOM 5425 C C . LEU B 1 224 ? -3.035 38 14.836 1 98.81 224 LEU B C 1
ATOM 5427 O O . LEU B 1 224 ? -4.25 37.844 14.711 1 98.81 224 LEU B O 1
ATOM 5431 N N . VAL B 1 225 ? -2.404 37.625 15.961 1 98.75 225 VAL B N 1
ATOM 5432 C CA . VAL B 1 225 ? -3.135 37.062 17.094 1 98.75 225 VAL B CA 1
ATOM 5433 C C . VAL B 1 225 ? -4.07 38.125 17.688 1 98.75 225 VAL B C 1
ATOM 5435 O O . VAL B 1 225 ? -5.238 37.844 17.953 1 98.75 225 VAL B O 1
ATOM 5438 N N . GLU B 1 226 ? -3.561 39.312 17.859 1 98.62 226 GLU B N 1
ATOM 5439 C CA . GLU B 1 226 ? -4.387 40.406 18.375 1 98.62 226 GLU B CA 1
ATOM 5440 C C . GLU B 1 226 ? -5.508 40.75 17.406 1 98.62 226 GLU B C 1
ATOM 5442 O O . GLU B 1 226 ? -6.633 41.031 17.812 1 98.62 226 GLU B O 1
ATOM 5447 N N . GLU B 1 227 ? -5.141 40.75 16.125 1 98.81 227 GLU B N 1
ATOM 5448 C CA . GLU B 1 227 ? -6.164 41.031 15.117 1 98.81 227 GLU B CA 1
ATOM 5449 C C . GLU B 1 227 ? -7.262 39.969 15.141 1 98.81 227 GLU B C 1
ATOM 5451 O O . GLU B 1 227 ? -8.438 40.281 14.945 1 98.81 227 GLU B O 1
ATOM 5456 N N . TRP B 1 228 ? -6.891 38.75 15.344 1 98.81 228 TRP B N 1
ATOM 5457 C CA . TRP B 1 228 ? -7.859 37.656 15.469 1 98.81 228 TRP B CA 1
ATOM 5458 C C . TRP B 1 228 ? -8.797 37.875 16.656 1 98.81 228 TRP B C 1
ATOM 5460 O O . TRP B 1 228 ? -10.016 37.781 16.516 1 98.81 228 TRP B O 1
ATOM 5470 N N . LYS B 1 229 ? -8.258 38.281 17.797 1 98.75 229 LYS B N 1
ATOM 5471 C CA . LYS B 1 229 ? -9.047 38.562 18.984 1 98.75 229 LYS B CA 1
ATOM 5472 C C . LYS B 1 229 ? -10.008 39.719 18.75 1 98.75 229 LYS B C 1
ATOM 5474 O O . LYS B 1 229 ? -11.172 39.688 19.141 1 98.75 229 LYS B O 1
ATOM 5479 N N . GLU B 1 230 ? -9.5 40.688 18.141 1 98.69 230 GLU B N 1
ATOM 5480 C CA . GLU B 1 230 ? -10.297 41.906 17.906 1 98.69 230 GLU B CA 1
ATOM 5481 C C . GLU B 1 230 ? -11.477 41.594 16.984 1 98.69 230 GLU B C 1
ATOM 5483 O O . GLU B 1 230 ? -12.586 42.094 17.219 1 98.69 230 GLU B O 1
ATOM 5488 N N . ASP B 1 231 ? -11.18 40.875 15.969 1 98.62 231 ASP B N 1
ATOM 5489 C CA . ASP B 1 231 ? -12.258 40.5 15.062 1 98.62 231 ASP B CA 1
ATOM 5490 C C . ASP B 1 231 ? -13.375 39.781 15.812 1 98.62 231 ASP B C 1
ATOM 5492 O O . ASP B 1 231 ? -14.555 40.062 15.633 1 98.62 231 ASP B O 1
ATOM 5496 N N . LYS B 1 232 ? -13 38.781 16.703 1 98.62 232 LYS B N 1
ATOM 5497 C CA . LYS B 1 232 ? -13.992 38.031 17.453 1 98.62 232 LYS B CA 1
ATOM 5498 C C . LYS B 1 232 ? -14.742 38.938 18.438 1 98.62 232 LYS B C 1
ATOM 5500 O O . LYS B 1 232 ? -15.961 38.844 18.578 1 98.62 232 LYS B O 1
ATOM 5505 N N . ALA B 1 233 ? -14.047 39.844 19.031 1 98.44 233 ALA B N 1
ATOM 5506 C CA . ALA B 1 233 ? -14.648 40.75 19.984 1 98.44 233 ALA B CA 1
ATOM 5507 C C . ALA B 1 233 ? -15.648 41.688 19.281 1 98.44 233 ALA B C 1
ATOM 5509 O O . ALA B 1 233 ? -16.75 41.906 19.797 1 98.44 233 ALA B O 1
ATOM 5510 N N . GLN B 1 234 ? -15.258 42.125 18.188 1 98.44 234 GLN B N 1
ATOM 5511 C CA . GLN B 1 234 ? -16.109 43.062 17.422 1 98.44 234 GLN B CA 1
ATOM 5512 C C . GLN B 1 234 ? -17.406 42.344 17 1 98.44 234 GLN B C 1
ATOM 5514 O O . GLN B 1 234 ? -18.453 43 16.906 1 98.44 234 GLN B O 1
ATOM 5519 N N . ARG B 1 235 ? -17.328 41.125 16.828 1 98.19 235 ARG B N 1
ATOM 5520 C CA . ARG B 1 235 ? -18.484 40.344 16.375 1 98.19 235 ARG B CA 1
ATOM 5521 C C . ARG B 1 235 ? -19.219 39.719 17.562 1 98.19 235 ARG B C 1
ATOM 5523 O O . ARG B 1 235 ? -20.172 38.969 17.375 1 98.19 235 ARG B O 1
ATOM 5530 N N . ASN B 1 236 ? -18.812 40 18.781 1 98.12 236 ASN B N 1
ATOM 5531 C CA . ASN B 1 236 ? -19.406 39.5 20.031 1 98.12 236 ASN B CA 1
ATOM 5532 C C . ASN B 1 236 ? -19.422 38 20.062 1 98.12 236 ASN B C 1
ATOM 5534 O O . ASN B 1 236 ? -20.453 37.406 20.422 1 98.12 236 ASN B O 1
ATOM 5538 N N . LEU B 1 237 ? -18.406 37.406 19.578 1 98.25 237 LEU B N 1
ATOM 5539 C CA . LEU B 1 237 ? -18.219 35.969 19.609 1 98.25 237 LEU B CA 1
ATOM 5540 C C . LEU B 1 237 ? -17.328 35.562 20.781 1 98.25 237 LEU B C 1
ATOM 5542 O O . LEU B 1 237 ? -16.312 36.219 21.047 1 98.25 237 LEU B O 1
ATOM 5546 N N . THR B 1 238 ? -17.688 34.531 21.531 1 98.56 238 THR B N 1
ATOM 5547 C CA . THR B 1 238 ? -16.828 34.031 22.594 1 98.56 238 THR B CA 1
ATOM 5548 C C . THR B 1 238 ? -15.578 33.375 22.016 1 98.56 238 THR B C 1
ATOM 5550 O O . THR B 1 238 ? -15.68 32.562 21.094 1 98.56 238 THR B O 1
ATOM 5553 N N . HIS B 1 239 ? -14.43 33.781 22.531 1 98.69 239 HIS B N 1
ATOM 5554 C CA . HIS B 1 239 ? -13.172 33.312 21.953 1 98.69 239 HIS B CA 1
ATOM 5555 C C . HIS B 1 239 ? -12.062 33.281 22.984 1 98.69 239 HIS B C 1
ATOM 5557 O O . HIS B 1 239 ? -12.156 33.938 24.031 1 98.69 239 HIS B O 1
ATOM 5563 N N . GLN B 1 240 ? -11.055 32.438 22.703 1 98.69 240 GLN B N 1
ATOM 5564 C CA . GLN B 1 240 ? -9.852 32.344 23.516 1 98.69 240 GLN B CA 1
ATOM 5565 C C . GLN B 1 240 ? -8.617 32.062 22.656 1 98.69 240 GLN B C 1
ATOM 5567 O O . GLN B 1 240 ? -8.695 31.344 21.672 1 98.69 240 GLN B O 1
ATOM 5572 N N . PHE B 1 241 ? -7.523 32.688 22.969 1 98.62 241 PHE B N 1
ATOM 5573 C CA . PHE B 1 241 ? -6.203 32.344 22.453 1 98.62 241 PHE B CA 1
ATOM 5574 C C . PHE B 1 241 ? -5.371 31.656 23.531 1 98.62 241 PHE B C 1
ATOM 5576 O O . PHE B 1 241 ? -5.309 32.125 24.672 1 98.62 241 PHE B O 1
ATOM 5583 N N . VAL B 1 242 ? -4.781 30.516 23.203 1 98.88 242 VAL B N 1
ATOM 5584 C CA . VAL B 1 242 ? -3.932 29.797 24.125 1 98.88 242 VAL B CA 1
ATOM 5585 C C . VAL B 1 242 ? -2.623 29.406 23.438 1 98.88 242 VAL B C 1
ATOM 5587 O O . VAL B 1 242 ? -2.57 29.281 22.219 1 98.88 242 VAL B O 1
ATOM 5590 N N . TYR B 1 243 ? -1.534 29.203 24.234 1 98.5 243 TYR B N 1
ATOM 5591 C CA . TYR B 1 243 ? -0.232 28.938 23.625 1 98.5 243 TYR B CA 1
ATOM 5592 C C . TYR B 1 243 ? 0.511 27.844 24.375 1 98.5 243 TYR B C 1
ATOM 5594 O O . TYR B 1 243 ? 1.694 27.594 24.109 1 98.5 243 TYR B O 1
ATOM 5602 N N . ASN B 1 244 ? -0.134 27.156 25.344 1 98.38 244 ASN B N 1
ATOM 5603 C CA . ASN B 1 244 ? 0.432 26.016 26.047 1 98.38 244 ASN B CA 1
ATOM 5604 C C . ASN B 1 244 ? -0.656 25.062 26.547 1 98.38 244 ASN B C 1
ATOM 5606 O O . ASN B 1 244 ? -1.846 25.344 26.375 1 98.38 244 ASN B O 1
ATOM 5610 N N . LYS B 1 245 ? -0.2 23.922 27.062 1 98.44 245 LYS B N 1
ATOM 5611 C CA . LYS B 1 245 ? -1.128 22.875 27.453 1 98.44 245 LYS B CA 1
ATOM 5612 C C . LYS B 1 245 ? -2.061 23.344 28.562 1 98.44 245 LYS B C 1
ATOM 5614 O O . LYS B 1 245 ? -3.25 23.016 28.562 1 98.44 245 LYS B O 1
ATOM 5619 N N . GLN B 1 246 ? -1.533 24.047 29.531 1 98.25 246 GLN B N 1
ATOM 5620 C CA . GLN B 1 246 ? -2.363 24.547 30.609 1 98.25 246 GLN B CA 1
ATOM 5621 C C . GLN B 1 246 ? -3.475 25.453 30.094 1 98.25 246 GLN B C 1
ATOM 5623 O O . GLN B 1 246 ? -4.625 25.344 30.516 1 98.25 246 GLN B O 1
ATOM 5628 N N . GLY B 1 247 ? -3.078 26.406 29.25 1 98.62 247 GLY B N 1
ATOM 5629 C CA . GLY B 1 247 ? -4.09 27.234 28.609 1 98.62 247 GLY B CA 1
ATOM 5630 C C . GLY B 1 247 ? -5.184 26.438 27.938 1 98.62 247 GLY B C 1
ATOM 5631 O O . GLY B 1 247 ? -6.367 26.75 28.078 1 98.62 247 GLY B O 1
ATOM 5632 N N . LEU B 1 248 ? -4.797 25.422 27.156 1 98.81 248 LEU B N 1
ATOM 5633 C CA . LEU B 1 248 ? -5.758 24.594 26.453 1 98.81 248 LEU B CA 1
ATOM 5634 C C . LEU B 1 248 ? -6.691 23.891 27.438 1 98.81 248 LEU B C 1
ATOM 5636 O O . LEU B 1 248 ? -7.902 23.828 27.219 1 98.81 248 LEU B O 1
ATOM 5640 N N . SER B 1 249 ? -6.086 23.344 28.469 1 98.19 249 SER B N 1
ATOM 5641 C CA . SER B 1 249 ? -6.855 22.625 29.469 1 98.19 249 SER B CA 1
ATOM 5642 C C . SER B 1 249 ? -7.879 23.531 30.141 1 98.19 249 SER B C 1
ATOM 5644 O O . SER B 1 249 ? -8.953 23.078 30.531 1 98.19 249 SER B O 1
ATOM 5646 N N . ASN B 1 250 ? -7.621 24.797 30.234 1 98.31 250 ASN B N 1
ATOM 5647 C CA . ASN B 1 250 ? -8.461 25.75 30.953 1 98.31 250 ASN B CA 1
ATOM 5648 C C . ASN B 1 250 ? -9.586 26.281 30.078 1 98.31 250 ASN B C 1
ATOM 5650 O O . ASN B 1 250 ? -10.5 26.953 30.562 1 98.31 250 ASN B O 1
ATOM 5654 N N . VAL B 1 251 ? -9.523 26.031 28.812 1 98.69 251 VAL B N 1
ATOM 5655 C CA . VAL B 1 251 ? -10.586 26.484 27.922 1 98.69 251 VAL B CA 1
ATOM 5656 C C . VAL B 1 251 ? -11.906 25.812 28.297 1 98.69 251 VAL B C 1
ATOM 5658 O O . VAL B 1 251 ? -11.992 24.578 28.328 1 98.69 251 VAL B O 1
ATOM 5661 N N . ASN B 1 252 ? -12.922 26.594 28.625 1 98.38 252 ASN B N 1
ATOM 5662 C CA . ASN B 1 252 ? -14.273 26.078 28.797 1 98.38 252 ASN B CA 1
ATOM 5663 C C . ASN B 1 252 ? -14.953 25.828 27.453 1 98.38 252 ASN B C 1
ATOM 5665 O O . ASN B 1 252 ? -15.477 26.75 26.844 1 98.38 252 ASN B O 1
ATOM 5669 N N . HIS B 1 253 ? -15 24.562 27.094 1 96.81 253 HIS B N 1
ATOM 5670 C CA . HIS B 1 253 ? -15.469 24.203 25.75 1 96.81 253 HIS B CA 1
ATOM 5671 C C . HIS B 1 253 ? -16.969 24.5 25.609 1 96.81 253 HIS B C 1
ATOM 5673 O O . HIS B 1 253 ? -17.469 24.609 24.484 1 96.81 253 HIS B O 1
ATOM 5679 N N . VAL B 1 254 ? -17.703 24.625 26.703 1 97.69 254 VAL B N 1
ATOM 5680 C CA . VAL B 1 254 ? -19.141 24.891 26.641 1 97.69 254 VAL B CA 1
ATOM 5681 C C . VAL B 1 254 ? -19.359 26.359 26.25 1 97.69 254 VAL B C 1
ATOM 5683 O O . VAL B 1 254 ? -20.281 26.672 25.5 1 97.69 254 VAL B O 1
ATOM 5686 N N . GLU B 1 255 ? -18.484 27.203 26.672 1 97.88 255 GLU B N 1
ATOM 5687 C CA . GLU B 1 255 ? -18.688 28.641 26.516 1 97.88 255 GLU B CA 1
ATOM 5688 C C . GLU B 1 255 ? -17.922 29.172 25.312 1 97.88 255 GLU B C 1
ATOM 5690 O O . GLU B 1 255 ? -18.281 30.203 24.734 1 97.88 255 GLU B O 1
ATOM 5695 N N . THR B 1 256 ? -16.875 28.531 24.922 1 98.5 256 THR B N 1
ATOM 5696 C CA . THR B 1 256 ? -15.992 29.031 23.891 1 98.5 256 THR B CA 1
ATOM 5697 C C . THR B 1 256 ? -16.469 28.578 22.5 1 98.5 256 THR B C 1
ATOM 5699 O O . THR B 1 256 ? -16.609 27.375 22.266 1 98.5 256 THR B O 1
ATOM 5702 N N . ASP B 1 257 ? -16.641 29.531 21.609 1 98.25 257 ASP B N 1
ATOM 5703 C CA . ASP B 1 257 ? -17.062 29.219 20.25 1 98.25 257 ASP B CA 1
ATOM 5704 C C . ASP B 1 257 ? -15.867 29.219 19.297 1 98.25 257 ASP B C 1
ATOM 5706 O O . ASP B 1 257 ? -15.859 28.484 18.297 1 98.25 257 ASP B O 1
ATOM 5710 N N . TYR B 1 258 ? -14.93 30.125 19.516 1 98.88 258 TYR B N 1
ATOM 5711 C CA . TYR B 1 258 ? -13.742 30.25 18.672 1 98.88 258 TYR B CA 1
ATOM 5712 C C . TYR B 1 258 ? -12.469 30.078 19.5 1 98.88 258 TYR B C 1
ATOM 5714 O O . TYR B 1 258 ? -12.305 30.734 20.531 1 98.88 258 TYR B O 1
ATOM 5722 N N . LEU B 1 259 ? -11.586 29.156 19.062 1 98.94 259 LEU B N 1
ATOM 5723 C CA . LEU B 1 259 ? -10.344 28.875 19.766 1 98.94 259 LEU B CA 1
ATOM 5724 C C . LEU B 1 259 ? -9.148 28.922 18.812 1 98.94 259 LEU B C 1
ATOM 5726 O O . LEU B 1 259 ? -9.148 28.25 17.781 1 98.94 259 LEU B O 1
ATOM 5730 N N . LEU B 1 260 ? -8.195 29.766 19.078 1 98.94 260 LEU B N 1
ATOM 5731 C CA . LEU B 1 260 ? -6.895 29.797 18.406 1 98.94 260 LEU B CA 1
ATOM 5732 C C . LEU B 1 260 ? -5.789 29.344 19.344 1 98.94 260 LEU B C 1
ATOM 5734 O O . LEU B 1 260 ? -5.535 29.969 20.375 1 98.94 260 LEU B O 1
ATOM 5738 N N . GLY B 1 261 ? -5.238 28.188 19.094 1 98.94 261 GLY B N 1
ATOM 5739 C CA . GLY B 1 261 ? -4.125 27.656 19.875 1 98.94 261 GLY B CA 1
ATOM 5740 C C . GLY B 1 261 ? -2.854 27.516 19.062 1 98.94 261 GLY B C 1
ATOM 5741 O O . GLY B 1 261 ? -2.805 26.719 18.109 1 98.94 261 GLY B O 1
ATOM 5742 N N . LEU B 1 262 ? -1.801 28.219 19.359 1 98.88 262 LEU B N 1
ATOM 5743 C CA . LEU B 1 262 ? -0.474 28.125 18.766 1 98.88 262 LEU B CA 1
ATOM 5744 C C . LEU B 1 262 ? 0.573 27.766 19.812 1 98.88 262 LEU B C 1
ATOM 5746 O O . LEU B 1 262 ? 1.074 28.641 20.531 1 98.88 262 LEU B O 1
ATOM 5750 N N . PHE B 1 263 ? 1.061 26.547 19.812 1 98.75 263 PHE B N 1
ATOM 5751 C CA . PHE B 1 263 ? 1.667 25.969 21.016 1 98.75 263 PHE B CA 1
ATOM 5752 C C . PHE B 1 263 ? 3.182 25.891 20.875 1 98.75 263 PHE B C 1
ATOM 5754 O O . PHE B 1 263 ? 3.873 25.406 21.766 1 98.75 263 PHE B O 1
ATOM 5761 N N . ASN B 1 264 ? 3.693 26.281 19.75 1 98.25 264 ASN B N 1
ATOM 5762 C CA . ASN B 1 264 ? 5.121 26.375 19.469 1 98.25 264 ASN B CA 1
ATOM 5763 C C . ASN B 1 264 ? 5.422 27.516 18.5 1 98.25 264 ASN B C 1
ATOM 5765 O O . ASN B 1 264 ? 4.559 27.906 17.703 1 98.25 264 ASN B O 1
ATOM 5769 N N . GLN B 1 265 ? 6.656 28.109 18.625 1 98 265 GLN B N 1
ATOM 5770 C CA . GLN B 1 265 ? 7.027 29.172 17.703 1 98 265 G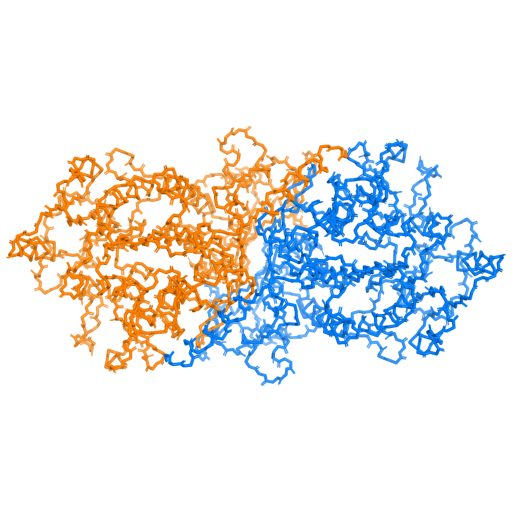LN B CA 1
ATOM 5771 C C . GLN B 1 265 ? 7.188 28.641 16.281 1 98 265 GLN B C 1
ATOM 5773 O O . GLN B 1 265 ? 7.02 29.375 15.32 1 98 265 GLN B O 1
ATOM 5778 N N . ASP B 1 266 ? 7.496 27.359 16.172 1 98.06 266 ASP B N 1
ATOM 5779 C CA . ASP B 1 266 ? 7.625 26.625 14.914 1 98.06 266 ASP B CA 1
ATOM 5780 C C . ASP B 1 266 ? 6.703 25.406 14.883 1 98.06 266 ASP B C 1
ATOM 5782 O O . ASP B 1 266 ? 5.547 25.5 15.297 1 98.06 266 ASP B O 1
ATOM 5786 N N . HIS B 1 267 ? 7.172 24.359 14.242 1 98.44 267 HIS B N 1
ATOM 5787 C CA . HIS B 1 267 ? 6.422 23.125 14.352 1 98.44 267 HIS B CA 1
ATOM 5788 C C . HIS B 1 267 ? 6.359 22.641 15.797 1 98.44 267 HIS B C 1
ATOM 5790 O O . HIS B 1 267 ? 7.23 22.969 16.609 1 98.44 267 HIS B O 1
ATOM 5796 N N . MET B 1 268 ? 5.293 21.875 16.109 1 98.38 268 MET B N 1
ATOM 5797 C CA . MET B 1 268 ? 5.273 21.219 17.406 1 98.38 268 MET B CA 1
ATOM 5798 C C . MET B 1 268 ? 6.484 20.297 17.578 1 98.38 268 MET B C 1
ATOM 5800 O O . MET B 1 268 ? 7.07 19.859 16.594 1 98.38 268 MET B O 1
ATOM 5804 N N . THR B 1 269 ? 6.832 20.047 18.828 1 98.06 269 THR B N 1
ATOM 5805 C CA . THR B 1 269 ? 7.945 19.156 19.141 1 98.06 269 THR B CA 1
ATOM 5806 C C . THR B 1 269 ? 7.582 17.719 18.828 1 98.06 269 THR B C 1
ATOM 5808 O O . THR B 1 269 ? 6.43 17.312 18.984 1 98.06 269 THR B O 1
ATOM 5811 N N . TYR B 1 270 ? 8.594 16.938 18.312 1 98.5 270 TYR B N 1
ATOM 5812 C CA . TYR B 1 270 ? 8.359 15.508 18.156 1 98.5 270 TYR B CA 1
ATOM 5813 C C . TYR B 1 270 ? 7.793 14.906 19.453 1 98.5 270 TYR B C 1
ATOM 5815 O O . TYR B 1 270 ? 8.203 15.289 20.547 1 98.5 270 TYR B O 1
ATOM 5823 N N . GLU B 1 271 ? 6.949 13.938 19.25 1 98.69 271 GLU B N 1
ATOM 5824 C CA . GLU B 1 271 ? 6.324 13.281 20.391 1 98.69 271 GLU B CA 1
ATOM 5825 C C . GLU B 1 271 ? 7.375 12.742 21.359 1 98.69 271 GLU B C 1
ATOM 5827 O O . GLU B 1 271 ? 7.211 12.844 22.578 1 98.69 271 GLU B O 1
ATOM 5832 N N . LEU B 1 272 ? 8.492 12.164 20.844 1 98.44 272 LEU B N 1
ATOM 5833 C CA . LEU B 1 272 ? 9.531 11.57 21.672 1 98.44 272 LEU B CA 1
ATOM 5834 C C . LEU B 1 272 ? 10.219 12.625 22.531 1 98.44 272 LEU B C 1
ATOM 5836 O O . LEU B 1 272 ? 10.805 12.305 23.578 1 98.44 272 LEU B O 1
ATOM 5840 N N . ASP B 1 273 ? 10.141 13.883 22.125 1 97.88 273 ASP B N 1
ATOM 5841 C CA . ASP B 1 273 ? 10.852 14.969 22.781 1 97.88 273 ASP B CA 1
ATOM 5842 C C . ASP B 1 273 ? 9.875 15.953 23.422 1 97.88 273 ASP B C 1
ATOM 5844 O O . ASP B 1 273 ? 10.289 16.938 24.047 1 97.88 273 ASP B O 1
ATOM 5848 N N . ARG B 1 274 ? 8.617 15.742 23.281 1 97.81 274 ARG B N 1
ATOM 5849 C CA . ARG B 1 274 ? 7.59 16.703 23.688 1 97.81 274 ARG B CA 1
ATOM 5850 C C . ARG B 1 274 ? 7.559 16.875 25.203 1 97.81 274 ARG B C 1
ATOM 5852 O O . ARG B 1 274 ? 7.527 15.891 25.938 1 97.81 274 ARG B O 1
ATOM 5859 N N . ASN B 1 275 ? 7.633 18.141 25.641 1 96.81 275 ASN B N 1
ATOM 5860 C CA . ASN B 1 275 ? 7.332 18.438 27.047 1 96.81 275 ASN B CA 1
ATOM 5861 C C . ASN B 1 275 ? 5.848 18.25 27.344 1 96.81 275 ASN B C 1
ATOM 5863 O O . ASN B 1 275 ? 5.043 19.141 27.062 1 96.81 275 ASN B O 1
ATOM 5867 N N . GLN B 1 276 ? 5.516 17.234 28 1 95.69 276 GLN B N 1
ATOM 5868 C CA . GLN B 1 276 ? 4.129 16.812 28.172 1 95.69 276 GLN B CA 1
ATOM 5869 C C . GLN B 1 276 ? 3.373 17.766 29.094 1 95.69 276 GLN B C 1
ATOM 5871 O O . GLN B 1 276 ? 2.141 17.75 29.141 1 95.69 276 GLN B O 1
ATOM 5876 N N . THR B 1 277 ? 4.055 18.641 29.812 1 96.06 277 THR B N 1
ATOM 5877 C CA . THR B 1 277 ? 3.41 19.578 30.719 1 96.06 277 THR B CA 1
ATOM 5878 C C . THR B 1 277 ? 3.123 20.906 30.031 1 96.06 277 THR B C 1
ATOM 5880 O O . THR B 1 277 ? 2.209 21.641 30.422 1 96.06 277 THR B O 1
ATOM 5883 N N . ASN B 1 278 ? 3.826 21.125 29.016 1 96.94 278 ASN B N 1
ATOM 5884 C CA . ASN B 1 278 ? 3.721 22.438 28.406 1 96.94 278 ASN B CA 1
ATOM 5885 C C . ASN B 1 278 ? 3.023 22.375 27.047 1 96.94 278 ASN B C 1
ATOM 5887 O O . ASN B 1 278 ? 2.254 23.266 26.703 1 96.94 278 ASN B O 1
ATOM 5891 N N . GLU B 1 279 ? 3.367 21.422 26.25 1 98.25 279 GLU B N 1
ATOM 5892 C CA . GLU B 1 279 ? 2.838 21.297 24.891 1 98.25 279 GLU B CA 1
ATOM 5893 C C . GLU B 1 279 ? 1.798 20.188 24.812 1 98.25 279 GLU B C 1
ATOM 5895 O O . GLU B 1 279 ? 2.055 19.062 25.234 1 98.25 279 GLU B O 1
ATOM 5900 N N . PRO B 1 280 ? 0.595 20.469 24.344 1 98.81 280 PRO B N 1
ATOM 5901 C CA . PRO B 1 280 ? -0.427 19.422 24.25 1 98.81 280 PRO B CA 1
ATOM 5902 C C . PRO B 1 280 ? -0.12 18.375 23.172 1 98.81 280 PRO B C 1
ATOM 5904 O O . PRO B 1 280 ? 0.592 18.672 22.219 1 98.81 280 PRO B O 1
ATOM 5907 N N . SER B 1 281 ? -0.594 17.141 23.344 1 98.81 281 SER B N 1
ATOM 5908 C CA . SER B 1 281 ? -0.499 16.078 22.344 1 98.81 281 SER B CA 1
ATOM 5909 C C . SER B 1 281 ? -1.547 16.266 21.25 1 98.81 281 SER B C 1
ATOM 5911 O O . SER B 1 281 ? -2.479 17.062 21.391 1 98.81 281 SER B O 1
ATOM 5913 N N . LEU B 1 282 ? -1.346 15.578 20.172 1 98.94 282 LEU B N 1
ATOM 5914 C CA . LEU B 1 282 ? -2.338 15.594 19.109 1 98.94 282 LEU B CA 1
ATOM 5915 C C . LEU B 1 282 ? -3.699 15.141 19.609 1 98.94 282 LEU B C 1
ATOM 5917 O O . LEU B 1 282 ? -4.73 15.711 19.25 1 98.94 282 LEU B O 1
ATOM 5921 N N . ALA B 1 283 ? -3.717 14.102 20.453 1 98.88 283 ALA B N 1
ATOM 5922 C CA . ALA B 1 283 ? -4.965 13.586 21 1 98.88 283 ALA B CA 1
ATOM 5923 C C . ALA B 1 283 ? -5.664 14.633 21.859 1 98.88 283 ALA B C 1
ATOM 5925 O O . ALA B 1 283 ? -6.883 14.812 21.766 1 98.88 283 ALA B O 1
ATOM 5926 N N . GLU B 1 284 ? -4.914 15.375 22.672 1 98.88 284 GLU B N 1
ATOM 5927 C CA . GLU B 1 284 ? -5.484 16.406 23.516 1 98.88 284 GLU B CA 1
ATOM 5928 C C . GLU B 1 284 ? -6.066 17.547 22.688 1 98.88 284 GLU B C 1
ATOM 5930 O O . GLU B 1 284 ? -7.16 18.047 22.984 1 98.88 284 GLU B O 1
ATOM 5935 N N . MET B 1 285 ? -5.352 17.969 21.688 1 98.94 285 MET B N 1
ATOM 5936 C CA . MET B 1 285 ? -5.855 19 20.797 1 98.94 285 MET B CA 1
ATOM 5937 C C . MET B 1 285 ? -7.121 18.547 20.078 1 98.94 285 MET B C 1
ATOM 5939 O O . MET B 1 285 ? -8.094 19.297 19.984 1 98.94 285 MET B O 1
ATOM 5943 N N . THR B 1 286 ? -7.094 17.297 19.609 1 98.94 286 THR B N 1
ATOM 5944 C CA . THR B 1 286 ? -8.242 16.734 18.906 1 98.94 286 THR B CA 1
ATOM 5945 C C . THR B 1 286 ? -9.469 16.688 19.812 1 98.94 286 THR B C 1
ATOM 5947 O O . THR B 1 286 ? -10.562 17.062 19.391 1 98.94 286 THR B O 1
ATOM 5950 N N . HIS B 1 287 ? -9.281 16.297 21 1 98.88 287 HIS B N 1
ATOM 5951 C CA . HIS B 1 287 ? -10.375 16.203 21.953 1 98.88 287 HIS B CA 1
ATOM 5952 C C . HIS B 1 287 ? -11.031 17.578 22.172 1 98.88 287 HIS B C 1
ATOM 5954 O O . HIS B 1 287 ? -12.25 17.703 22.094 1 98.88 287 HIS B O 1
ATOM 5960 N N . LYS B 1 288 ? -10.234 18.594 22.484 1 98.94 288 LYS B N 1
ATOM 5961 C CA . LYS B 1 288 ? -10.75 19.938 22.734 1 98.94 288 LYS B CA 1
ATOM 5962 C C . LYS B 1 288 ? -11.492 20.469 21.5 1 98.94 288 LYS B C 1
ATOM 5964 O O . LYS B 1 288 ? -12.539 21.109 21.625 1 98.94 288 LYS B O 1
ATOM 5969 N N . ALA B 1 289 ? -10.883 20.188 20.312 1 98.94 289 ALA B N 1
ATOM 5970 C CA . ALA B 1 289 ? -11.523 20.641 19.078 1 98.94 289 ALA B CA 1
ATOM 5971 C C . ALA B 1 289 ? -12.914 20.016 18.938 1 98.94 289 ALA B C 1
ATOM 5973 O O . ALA B 1 289 ? -13.883 20.734 18.672 1 98.94 289 ALA B O 1
ATOM 5974 N N . ILE B 1 290 ? -13.008 18.703 19.125 1 98.94 290 ILE B N 1
ATOM 5975 C CA . ILE B 1 290 ? -14.281 18.016 18.969 1 98.94 290 ILE B CA 1
ATOM 5976 C C . ILE B 1 290 ? -15.289 18.516 20 1 98.94 290 ILE B C 1
ATOM 5978 O O . ILE B 1 290 ? -16.453 18.75 19.672 1 98.94 290 ILE B O 1
ATOM 5982 N N . ASP B 1 291 ? -14.844 18.797 21.25 1 98.81 291 ASP B N 1
ATOM 5983 C CA . ASP B 1 291 ? -15.719 19.281 22.312 1 98.81 291 ASP B CA 1
ATOM 5984 C C . ASP B 1 291 ? -16.375 20.609 21.922 1 98.81 291 ASP B C 1
ATOM 5986 O O . ASP B 1 291 ? -17.547 20.844 22.219 1 98.81 291 ASP B O 1
ATOM 5990 N N . ILE B 1 292 ? -15.656 21.438 21.297 1 98.88 292 ILE B N 1
ATOM 5991 C CA . ILE B 1 292 ? -16.156 22.75 20.922 1 98.88 292 ILE B CA 1
ATOM 5992 C C . ILE B 1 292 ? -17.047 22.625 19.688 1 98.88 292 ILE B C 1
ATOM 5994 O O . ILE B 1 292 ? -18.141 23.188 19.641 1 98.88 292 ILE B O 1
ATOM 5998 N N . LEU B 1 293 ? -16.609 21.875 18.703 1 98.94 293 LEU B N 1
ATOM 5999 C CA . LEU B 1 293 ? -17.266 21.828 17.406 1 98.94 293 LEU B CA 1
ATOM 6000 C C . LEU B 1 293 ? -18.594 21.094 17.484 1 98.94 293 LEU B C 1
ATOM 6002 O O . LEU B 1 293 ? -19.531 21.422 16.766 1 98.94 293 LEU B O 1
ATOM 6006 N N . LYS B 1 294 ? -18.703 20.109 18.359 1 98.19 294 LYS B N 1
ATOM 6007 C CA . LYS B 1 294 ? -19.875 19.266 18.391 1 98.19 294 LYS B CA 1
ATOM 6008 C C . LYS B 1 294 ? -21.078 20 18.984 1 98.19 294 LYS B C 1
ATOM 6010 O O . LYS B 1 294 ? -22.203 19.484 18.938 1 98.19 294 LYS B O 1
ATOM 6015 N N . LYS B 1 295 ? -20.891 21.266 19.469 1 98 295 LYS B N 1
ATOM 6016 C CA . LYS B 1 295 ? -21.984 22.078 20 1 98 295 LYS B CA 1
ATOM 6017 C C . LYS B 1 295 ? -22.938 22.516 18.891 1 98 295 LYS B C 1
ATOM 6019 O O . LYS B 1 295 ? -24.078 22.875 19.172 1 98 295 LYS B O 1
ATOM 6024 N N . ASN B 1 296 ? -22.469 22.578 17.672 1 98.44 296 ASN B N 1
ATOM 6025 C CA . ASN B 1 296 ? -23.281 23.016 16.547 1 98.44 296 ASN B CA 1
ATOM 6026 C C . ASN B 1 296 ? -24.219 21.891 16.062 1 98.44 296 ASN B C 1
ATOM 6028 O O . ASN B 1 296 ? -23.75 20.875 15.562 1 98.44 296 ASN B O 1
ATOM 6032 N N . ASP B 1 297 ? -25.484 22.125 16.109 1 97.88 297 ASP B N 1
ATOM 6033 C CA . ASP B 1 297 ? -26.469 21.125 15.766 1 97.88 297 ASP B CA 1
ATOM 6034 C C . ASP B 1 297 ? -26.422 20.781 14.281 1 97.88 297 ASP B C 1
ATOM 6036 O O . ASP B 1 297 ? -26.906 19.734 13.859 1 97.88 297 ASP B O 1
ATOM 6040 N N . GLN B 1 298 ? -25.844 21.609 13.516 1 97.88 298 GLN B N 1
ATOM 6041 C CA . GLN B 1 298 ? -25.703 21.344 12.086 1 97.88 298 GLN B CA 1
ATOM 6042 C C . GLN B 1 298 ? -24.516 20.438 11.797 1 97.88 298 GLN B C 1
ATOM 6044 O O . GLN B 1 298 ? -24.375 19.922 10.688 1 97.88 298 GLN B O 1
ATOM 6049 N N . GLY B 1 299 ? -23.625 20.266 12.805 1 98.75 299 GLY B N 1
ATOM 6050 C CA . GLY B 1 299 ? -22.469 19.391 12.656 1 98.75 299 GLY B CA 1
ATOM 6051 C C . GLY B 1 299 ? -21.188 20.156 12.43 1 98.75 299 GLY B C 1
ATOM 6052 O O . GLY B 1 299 ? -21.109 21.359 12.656 1 98.75 299 GLY B O 1
ATOM 6053 N N . PHE B 1 300 ? -20.125 19.344 12.055 1 98.94 300 PHE B N 1
ATOM 6054 C CA . PHE B 1 300 ? -18.828 20 11.898 1 98.94 300 PHE B CA 1
ATOM 6055 C C . PHE B 1 300 ? -17.953 19.25 10.906 1 98.94 300 PHE B C 1
ATOM 6057 O O . PHE B 1 300 ? -18.234 18.094 10.57 1 98.94 300 PHE B O 1
ATOM 6064 N N . PHE B 1 301 ? -16.984 19.938 10.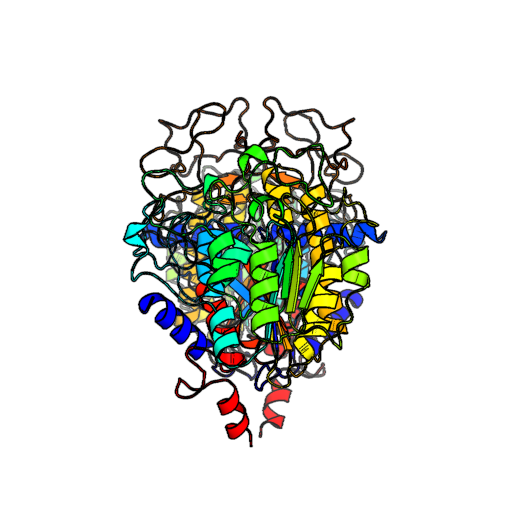352 1 98.94 301 PHE B N 1
ATOM 6065 C CA . PHE B 1 301 ? -15.844 19.375 9.641 1 98.94 301 PHE B CA 1
ATOM 6066 C C . PHE B 1 301 ? -14.555 19.656 10.406 1 98.94 301 PHE B C 1
ATOM 6068 O O . PHE B 1 301 ? -14.312 20.781 10.844 1 98.94 301 PHE B O 1
ATOM 6075 N N . LEU B 1 302 ? -13.703 18.609 10.586 1 99 302 LEU B N 1
ATOM 6076 C CA . LEU B 1 302 ? -12.445 18.734 11.305 1 99 302 LEU B CA 1
ATOM 6077 C C . LEU B 1 302 ? -11.312 18.047 10.555 1 99 302 LEU B C 1
ATOM 6079 O O . LEU B 1 302 ? -11.422 16.875 10.203 1 99 302 LEU B O 1
ATOM 6083 N N . LEU B 1 303 ? -10.289 18.812 10.219 1 98.94 303 LEU B N 1
ATOM 6084 C CA . LEU B 1 303 ? -9.031 18.25 9.742 1 98.94 303 LEU B CA 1
ATOM 6085 C C . LEU B 1 303 ? -8.047 18.062 10.891 1 98.94 303 LEU B C 1
ATOM 6087 O O . LEU B 1 303 ? -7.762 19 11.633 1 98.94 303 LEU B O 1
ATOM 6091 N N . VAL B 1 304 ? -7.578 16.859 11.086 1 99 304 VAL B N 1
ATOM 6092 C CA . VAL B 1 304 ? -6.551 16.547 12.078 1 99 304 VAL B CA 1
ATOM 6093 C C . VAL B 1 304 ? -5.324 15.961 11.383 1 99 304 VAL B C 1
ATOM 6095 O O . VAL B 1 304 ? -5.402 14.891 10.766 1 99 304 VAL B O 1
ATOM 6098 N N . GLU B 1 305 ? -4.176 16.625 11.539 1 98.94 305 GLU B N 1
ATOM 6099 C 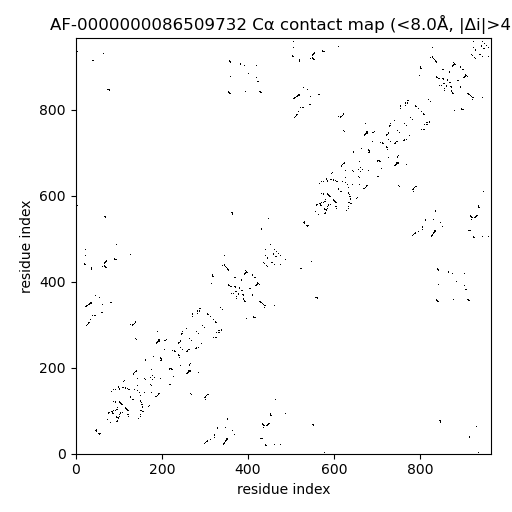CA . GLU B 1 305 ? -2.961 16.188 10.852 1 98.94 305 GLU B CA 1
ATOM 6100 C C . GLU B 1 305 ? -1.907 15.703 11.852 1 98.94 305 GLU B C 1
ATOM 6102 O O . GLU B 1 305 ? -1.546 16.438 12.773 1 98.94 305 GLU B O 1
ATOM 6107 N N . GLY B 1 306 ? -1.469 14.445 11.664 1 98.88 306 GLY B N 1
ATOM 6108 C CA . GLY B 1 306 ? -0.172 14.031 12.18 1 98.88 306 GLY B CA 1
ATOM 6109 C C . GLY B 1 306 ? 0.975 14.375 11.242 1 98.88 306 GLY B C 1
ATOM 6110 O O . GLY B 1 306 ? 1.436 13.516 10.484 1 98.88 306 GLY B O 1
ATOM 6111 N N . GLY B 1 307 ? 1.436 15.516 11.344 1 98.88 307 GLY B N 1
ATOM 6112 C CA . GLY B 1 307 ? 2.324 16.047 10.32 1 98.88 307 GLY B CA 1
ATOM 6113 C C . GLY B 1 307 ? 3.777 15.672 10.539 1 98.88 307 GLY B C 1
ATOM 6114 O O . GLY B 1 307 ? 4.562 15.625 9.586 1 98.88 307 GLY B O 1
ATOM 6115 N N . LYS B 1 308 ? 4.172 15.375 11.719 1 98.81 308 LYS B N 1
ATOM 6116 C CA . LYS B 1 308 ? 5.582 15.172 12.031 1 98.81 308 LYS B CA 1
ATOM 6117 C C . LYS B 1 308 ? 6.027 13.758 11.648 1 98.81 308 LYS B C 1
ATOM 6119 O O . LYS B 1 308 ? 7.223 13.453 11.68 1 98.81 308 LYS B O 1
ATOM 6124 N N . ILE B 1 309 ? 5.113 12.883 11.242 1 98.94 309 ILE B N 1
ATOM 6125 C CA . ILE B 1 309 ? 5.492 11.617 10.625 1 98.94 309 ILE B CA 1
ATOM 6126 C C . ILE B 1 309 ? 6.418 11.875 9.438 1 98.94 309 ILE B C 1
ATOM 6128 O O . ILE B 1 309 ? 7.5 11.297 9.352 1 98.94 309 ILE B O 1
ATOM 6132 N N . ASP B 1 310 ? 5.992 12.789 8.641 1 98.88 310 ASP B N 1
ATOM 6133 C CA . ASP B 1 310 ? 6.707 13.203 7.438 1 98.88 310 ASP B CA 1
ATOM 6134 C C . ASP B 1 310 ? 8.117 13.68 7.773 1 98.88 310 ASP B C 1
ATOM 6136 O O . ASP B 1 310 ? 9.086 13.289 7.117 1 98.88 310 ASP B O 1
ATOM 6140 N N . HIS B 1 311 ? 8.219 14.531 8.781 1 98.81 311 HIS B N 1
ATOM 6141 C CA . HIS B 1 311 ? 9.5 15.117 9.164 1 98.81 311 HIS B CA 1
ATOM 6142 C C . HIS B 1 311 ? 10.477 14.047 9.648 1 98.81 311 HIS B C 1
ATOM 6144 O O . HIS B 1 311 ? 11.672 14.109 9.352 1 98.81 311 HIS B O 1
ATOM 6150 N N . GLY B 1 312 ? 9.945 13.117 10.438 1 98.94 312 GLY B N 1
ATOM 6151 C CA . GLY B 1 312 ? 10.781 12 10.852 1 98.94 312 GLY B CA 1
ATOM 6152 C C . GLY B 1 312 ? 11.352 11.219 9.688 1 98.94 312 GLY B C 1
ATOM 6153 O O . GLY B 1 312 ? 12.539 10.883 9.688 1 98.94 312 GLY B O 1
ATOM 6154 N N . HIS B 1 313 ? 10.516 10.93 8.664 1 98.94 313 HIS B N 1
ATOM 6155 C CA . HIS B 1 313 ? 10.969 10.18 7.496 1 98.94 313 HIS B CA 1
ATOM 6156 C C . HIS B 1 313 ? 11.977 10.992 6.676 1 98.94 313 HIS B C 1
ATOM 6158 O O . HIS B 1 313 ? 13 10.453 6.242 1 98.94 313 HIS B O 1
ATOM 6164 N N . HIS B 1 314 ? 11.734 12.281 6.453 1 98.88 314 HIS B N 1
ATOM 6165 C CA . HIS B 1 314 ? 12.688 13.125 5.734 1 98.88 314 HIS B CA 1
ATOM 6166 C C . HIS B 1 314 ? 14.07 13.039 6.363 1 98.88 314 HIS B C 1
ATOM 6168 O O . HIS B 1 314 ? 15.078 13.07 5.656 1 98.88 314 HIS B O 1
ATOM 6174 N N . ALA B 1 315 ? 14.133 12.93 7.652 1 98.88 315 ALA B N 1
ATOM 6175 C CA . ALA B 1 315 ? 15.391 12.93 8.398 1 98.88 315 ALA B CA 1
ATOM 6176 C C . ALA B 1 315 ? 15.977 11.523 8.484 1 98.88 315 ALA B C 1
ATOM 6178 O O . ALA B 1 315 ? 17.047 11.32 9.07 1 98.88 315 ALA B O 1
ATOM 6179 N N . ASN B 1 316 ? 15.367 10.508 7.914 1 98.88 316 ASN B N 1
ATOM 6180 C CA . ASN B 1 316 ? 15.711 9.094 8.055 1 98.88 316 ASN B CA 1
ATOM 6181 C C . ASN B 1 316 ? 15.695 8.664 9.523 1 98.88 316 ASN B C 1
ATOM 6183 O O . ASN B 1 316 ? 16.547 7.875 9.945 1 98.88 316 ASN B O 1
ATOM 6187 N N . ARG B 1 317 ? 14.852 9.297 10.32 1 98.88 317 ARG B N 1
ATOM 6188 C CA . ARG B 1 317 ? 14.68 8.953 11.727 1 98.88 317 ARG B CA 1
ATOM 6189 C C . ARG B 1 317 ? 13.367 8.203 11.953 1 98.88 317 ARG B C 1
ATOM 6191 O O . ARG B 1 317 ? 12.398 8.781 12.453 1 98.88 317 ARG B O 1
ATOM 6198 N N . ALA B 1 318 ? 13.453 6.926 11.727 1 98.94 318 ALA B N 1
ATOM 6199 C CA . ALA B 1 318 ? 12.258 6.09 11.742 1 98.94 318 ALA B CA 1
ATOM 6200 C C . ALA B 1 318 ? 11.617 6.062 13.125 1 98.94 318 ALA B C 1
ATOM 6202 O O . ALA B 1 318 ? 10.398 5.984 13.25 1 98.94 318 ALA B O 1
ATOM 6203 N N . HIS B 1 319 ? 12.438 6.133 14.203 1 98.94 319 HIS B N 1
ATOM 6204 C CA . HIS B 1 319 ? 11.875 6.141 15.547 1 98.94 319 HIS B CA 1
ATOM 6205 C C . HIS B 1 319 ? 10.914 7.312 15.742 1 98.94 319 HIS B C 1
ATOM 6207 O O . HIS B 1 319 ? 9.805 7.133 16.25 1 98.94 319 HIS B O 1
ATOM 6213 N N . ASN B 1 320 ? 11.305 8.477 15.344 1 98.88 320 ASN B N 1
ATOM 6214 C CA . ASN B 1 320 ? 10.453 9.656 15.43 1 98.88 320 ASN B CA 1
ATOM 6215 C C . ASN B 1 320 ? 9.188 9.492 14.586 1 98.88 320 ASN B C 1
ATOM 6217 O O . ASN B 1 320 ? 8.086 9.781 15.055 1 98.88 320 ASN B O 1
ATOM 6221 N N . ALA B 1 321 ? 9.367 9.062 13.352 1 98.94 321 ALA B N 1
ATOM 6222 C CA . ALA B 1 321 ? 8.234 8.922 12.445 1 98.94 321 ALA B CA 1
ATOM 6223 C C . ALA B 1 321 ? 7.199 7.957 13.008 1 98.94 321 ALA B C 1
ATOM 6225 O O . ALA B 1 321 ? 6 8.25 13.008 1 98.94 321 ALA B O 1
ATOM 6226 N N . LEU B 1 322 ? 7.676 6.828 13.5 1 98.94 322 LEU B N 1
ATOM 6227 C CA . LEU B 1 322 ? 6.758 5.797 13.977 1 98.94 322 LEU B CA 1
ATOM 6228 C C . LEU B 1 322 ? 6.066 6.227 15.266 1 98.94 322 LEU B C 1
ATOM 6230 O O . LEU B 1 322 ? 4.887 5.938 15.469 1 98.94 322 LEU B O 1
ATOM 6234 N N . MET B 1 323 ? 6.77 6.914 16.141 1 98.94 323 MET B N 1
ATOM 6235 C CA . MET B 1 323 ? 6.133 7.406 17.359 1 98.94 323 MET B CA 1
ATOM 6236 C C . MET B 1 323 ? 5.047 8.43 17.031 1 98.94 323 MET B C 1
ATOM 6238 O O . MET B 1 323 ? 3.996 8.453 17.672 1 98.94 323 MET B O 1
ATOM 6242 N N . GLU B 1 324 ? 5.285 9.32 16.062 1 98.94 324 GLU B N 1
ATOM 6243 C CA . GLU B 1 324 ? 4.273 10.281 15.617 1 98.94 324 GLU B CA 1
ATOM 6244 C C . GLU B 1 324 ? 3.031 9.562 15.094 1 98.94 324 GLU B C 1
ATOM 6246 O O . GLU B 1 324 ? 1.908 10.016 15.32 1 98.94 324 GLU B O 1
ATOM 6251 N N . LEU B 1 325 ? 3.264 8.5 14.375 1 98.94 325 LEU B N 1
ATOM 6252 C CA . LEU B 1 325 ? 2.154 7.719 13.852 1 98.94 325 LEU B CA 1
ATOM 6253 C C . LEU B 1 325 ? 1.34 7.098 14.984 1 98.94 325 LEU B C 1
ATOM 6255 O O . LEU B 1 325 ? 0.107 7.098 14.938 1 98.94 325 LEU B O 1
ATOM 6259 N N . VAL B 1 326 ? 1.987 6.551 15.969 1 98.94 326 VAL B N 1
ATOM 6260 C CA . VAL B 1 326 ? 1.305 5.988 17.141 1 98.94 326 VAL B CA 1
ATOM 6261 C C . VAL B 1 326 ? 0.466 7.07 17.812 1 98.94 326 VAL B C 1
ATOM 6263 O O . VAL B 1 326 ? -0.678 6.828 18.203 1 98.94 326 VAL B O 1
ATOM 6266 N N . ALA B 1 327 ? 1.032 8.273 17.906 1 98.88 327 ALA B N 1
ATOM 6267 C CA . ALA B 1 327 ? 0.311 9.398 18.5 1 98.88 327 ALA B CA 1
ATOM 6268 C C . ALA B 1 327 ? -0.933 9.742 17.688 1 98.88 327 ALA B C 1
ATOM 6270 O O . ALA B 1 327 ? -1.981 10.062 18.25 1 98.88 327 ALA B O 1
ATOM 6271 N N . MET B 1 328 ? -0.841 9.711 16.406 1 98.88 328 MET B N 1
ATOM 6272 C CA . MET B 1 328 ? -2.002 9.992 15.562 1 98.88 328 MET B CA 1
ATOM 6273 C C . MET B 1 328 ? -3.064 8.906 15.734 1 98.88 328 MET B C 1
ATOM 6275 O O . MET B 1 328 ? -4.258 9.211 15.797 1 98.88 328 MET B O 1
ATOM 6279 N N . ALA B 1 329 ? -2.621 7.664 15.789 1 98.94 329 ALA B N 1
ATOM 6280 C CA . ALA B 1 329 ? -3.561 6.566 16.016 1 98.94 329 ALA B CA 1
ATOM 6281 C C . ALA B 1 329 ? -4.316 6.746 17.328 1 98.94 329 ALA B C 1
ATOM 6283 O O . ALA B 1 329 ? -5.496 6.398 17.422 1 98.94 329 ALA B O 1
ATOM 6284 N N . GLU B 1 330 ? -3.66 7.273 18.297 1 98.88 330 GLU B N 1
ATOM 6285 C CA . GLU B 1 330 ? -4.312 7.574 19.578 1 98.88 330 GLU B CA 1
ATOM 6286 C C . GLU B 1 330 ? -5.387 8.648 19.406 1 98.88 330 GLU B C 1
ATOM 6288 O O . GLU B 1 330 ? -6.445 8.578 20.031 1 98.88 330 GLU B O 1
ATOM 6293 N N . ALA B 1 331 ? -5.086 9.633 18.609 1 98.94 331 ALA B N 1
ATOM 6294 C CA . ALA B 1 331 ? -6.07 10.68 18.344 1 98.94 331 ALA B CA 1
ATOM 6295 C C . ALA B 1 331 ? -7.293 10.109 17.625 1 98.94 331 ALA B C 1
ATOM 6297 O O . ALA B 1 331 ? -8.43 10.508 17.906 1 98.94 331 ALA B O 1
ATOM 6298 N N . VAL B 1 332 ? -7.055 9.195 16.688 1 98.94 332 VAL B N 1
ATOM 6299 C CA . VAL B 1 332 ? -8.156 8.539 16 1 98.94 332 VAL B CA 1
ATOM 6300 C C . VAL B 1 332 ? -9.008 7.762 17 1 98.94 332 VAL B C 1
ATOM 6302 O O . VAL B 1 332 ? -10.234 7.832 16.969 1 98.94 332 VAL B O 1
ATOM 6305 N N . GLU B 1 333 ? -8.336 7.023 17.875 1 98.81 333 GLU B N 1
ATOM 6306 C CA . GLU B 1 333 ? -9.039 6.258 18.906 1 98.81 333 GLU B CA 1
ATOM 6307 C C . GLU B 1 333 ? -9.906 7.164 19.766 1 98.81 333 GLU B C 1
ATOM 6309 O O . GLU B 1 333 ? -11.055 6.824 20.078 1 98.81 333 GLU B O 1
ATOM 6314 N N . LEU B 1 334 ? -9.359 8.266 20.141 1 98.81 334 LEU B N 1
ATOM 6315 C CA . LEU B 1 334 ? -10.078 9.234 20.953 1 98.81 334 LEU B CA 1
ATOM 6316 C C . LEU B 1 334 ? -11.312 9.75 20.219 1 98.81 334 LEU B C 1
ATOM 6318 O O . LEU B 1 334 ? -12.391 9.852 20.812 1 98.81 334 LEU B O 1
ATOM 6322 N N . ALA B 1 335 ? -11.188 10.094 18.969 1 98.94 335 ALA B N 1
ATOM 6323 C CA . ALA B 1 335 ? -12.312 10.594 18.172 1 98.94 335 ALA B CA 1
ATOM 6324 C C . ALA B 1 335 ? -13.43 9.555 18.109 1 98.94 335 ALA B C 1
ATOM 6326 O O . ALA B 1 335 ? -14.617 9.906 18.203 1 98.94 335 ALA B O 1
ATOM 6327 N N . LEU B 1 336 ? -13.039 8.305 17.922 1 98.75 336 LEU B N 1
ATOM 6328 C CA . LEU B 1 336 ? -14.023 7.227 17.891 1 98.75 336 LEU B CA 1
ATOM 6329 C C . LEU B 1 336 ? -14.805 7.16 19.188 1 98.75 336 LEU B C 1
ATOM 6331 O O . LEU B 1 336 ? -16.016 6.898 19.188 1 98.75 336 LEU B O 1
ATOM 6335 N N . LYS B 1 337 ? -14.148 7.434 20.281 1 98.44 337 LYS B N 1
ATOM 6336 C CA . LYS B 1 337 ? -14.75 7.309 21.609 1 98.44 337 LYS B CA 1
ATOM 6337 C C . LYS B 1 337 ? -15.695 8.469 21.891 1 98.44 337 LYS B C 1
ATOM 6339 O O . LYS B 1 337 ? -16.703 8.305 22.594 1 98.44 337 LYS B O 1
ATOM 6344 N N . VAL B 1 338 ? -15.438 9.625 21.344 1 98.62 338 VAL B N 1
ATOM 6345 C CA . VAL B 1 338 ? -16.141 10.805 21.828 1 98.62 338 VAL B CA 1
ATOM 6346 C C . VAL B 1 338 ? -17.109 11.297 20.766 1 98.62 338 VAL B C 1
ATOM 6348 O O . VAL B 1 338 ? -17.688 12.383 20.875 1 98.62 338 VAL B O 1
ATOM 6351 N N . THR B 1 339 ? -17.297 10.562 19.656 1 98.62 339 THR B N 1
ATOM 6352 C CA . THR B 1 339 ? -18.281 10.906 18.641 1 98.62 339 THR B CA 1
ATOM 6353 C C . THR B 1 339 ? -19.266 9.758 18.422 1 98.62 339 THR B C 1
ATOM 6355 O O . THR B 1 339 ? -18.984 8.617 18.797 1 98.62 339 THR B O 1
ATOM 6358 N N . ASP B 1 340 ? -20.422 10.094 17.859 1 98.19 340 ASP B N 1
ATOM 6359 C CA . ASP B 1 340 ? -21.438 9.109 17.5 1 98.19 340 ASP B CA 1
ATOM 6360 C C . ASP B 1 340 ? -21.156 8.484 16.141 1 98.19 340 ASP B C 1
ATOM 6362 O O . ASP B 1 340 ? -21.188 9.164 15.117 1 98.19 340 ASP B O 1
ATOM 6366 N N . ALA B 1 341 ? -20.953 7.207 16.094 1 97.25 341 ALA B N 1
ATOM 6367 C CA . ALA B 1 341 ? -20.547 6.488 14.891 1 97.25 341 ALA B CA 1
ATOM 6368 C C . ALA B 1 341 ? -21.641 6.523 13.836 1 97.25 341 ALA B C 1
ATOM 6370 O O . ALA B 1 341 ? -21.359 6.391 12.641 1 97.25 341 ALA B O 1
ATOM 6371 N N . SER B 1 342 ? -22.844 6.715 14.195 1 97.19 342 SER B N 1
ATOM 6372 C CA . SER B 1 342 ? -23.969 6.695 13.25 1 97.19 342 SER B CA 1
ATOM 6373 C C . SER B 1 342 ? -24.094 8.023 12.508 1 97.19 342 SER B C 1
ATOM 6375 O O . SER B 1 342 ? -24.766 8.102 11.477 1 97.19 342 SER B O 1
ATOM 6377 N N . GLU B 1 343 ? -23.406 9.078 13.008 1 98.12 343 GLU B N 1
ATOM 6378 C CA . GLU B 1 343 ? -23.578 10.375 12.359 1 98.12 343 GLU B CA 1
ATOM 6379 C C . GLU B 1 343 ? -22.234 11.008 12.008 1 98.12 343 GLU B C 1
ATOM 6381 O O . GLU B 1 343 ? -22.188 12.148 11.539 1 98.12 343 GLU B O 1
ATOM 6386 N N . THR B 1 344 ? -21.078 10.305 12.375 1 98.88 344 THR B N 1
ATOM 6387 C CA . THR B 1 344 ? -19.766 10.883 12.125 1 98.88 344 THR B CA 1
ATOM 6388 C C . THR B 1 344 ? -18.984 10.047 11.125 1 98.88 344 THR B C 1
ATOM 6390 O O . THR B 1 344 ? -18.703 8.867 11.375 1 98.88 344 THR B O 1
ATOM 6393 N N . LEU B 1 345 ? -18.672 10.602 9.945 1 98.94 345 LEU B N 1
ATOM 6394 C CA . LEU B 1 345 ? -17.75 10 8.992 1 98.94 345 LEU B CA 1
ATOM 6395 C C . LEU B 1 345 ? -16.312 10.297 9.383 1 98.94 345 LEU B C 1
ATOM 6397 O O . LEU B 1 345 ? -15.914 11.461 9.469 1 98.94 345 LEU B O 1
ATOM 6401 N N . ILE B 1 346 ? -15.555 9.289 9.688 1 98.94 346 ILE B N 1
ATOM 6402 C CA . ILE B 1 346 ? -14.133 9.438 9.953 1 98.94 346 ILE B CA 1
ATOM 6403 C C . ILE B 1 346 ? -13.328 8.812 8.812 1 98.94 346 ILE B C 1
ATOM 6405 O O . ILE B 1 346 ? -13.516 7.637 8.492 1 98.94 346 ILE B O 1
ATOM 6409 N N . VAL B 1 347 ? -12.523 9.609 8.195 1 98.94 347 VAL B N 1
ATOM 6410 C CA . VAL B 1 347 ? -11.617 9.18 7.129 1 98.94 347 VAL B CA 1
ATOM 6411 C C . VAL B 1 347 ? -10.172 9.336 7.594 1 98.94 347 VAL B C 1
ATOM 6413 O O . VAL B 1 347 ? -9.797 10.383 8.125 1 98.94 347 VAL B O 1
ATOM 6416 N N . VAL B 1 348 ? -9.383 8.281 7.516 1 99 348 VAL B N 1
ATOM 6417 C CA . VAL B 1 348 ? -7.945 8.297 7.789 1 99 348 VAL B CA 1
ATOM 6418 C C . VAL B 1 348 ? -7.172 7.992 6.508 1 99 348 VAL B C 1
ATOM 6420 O O . VAL B 1 348 ? -7.434 6.984 5.844 1 99 348 VAL B O 1
ATOM 6423 N N . THR B 1 349 ? -6.27 8.852 6.113 1 98.94 349 THR B N 1
ATOM 6424 C CA . THR B 1 349 ? -5.465 8.617 4.922 1 98.94 349 THR B CA 1
ATOM 6425 C C . THR B 1 349 ? -4.121 9.336 5.023 1 98.94 349 THR B C 1
ATOM 6427 O O . THR B 1 349 ? -3.77 9.852 6.082 1 98.94 349 THR B O 1
ATOM 6430 N N . ALA B 1 350 ? -3.281 9.188 4 1 98.94 350 ALA B N 1
ATOM 6431 C CA . ALA B 1 350 ? -2.025 9.914 3.832 1 98.94 350 ALA B CA 1
ATOM 6432 C C . ALA B 1 350 ? -2.055 10.781 2.576 1 98.94 350 ALA B C 1
ATOM 6434 O O . ALA B 1 350 ? -2.893 10.57 1.694 1 98.94 350 ALA B O 1
ATOM 6435 N N . ASP B 1 351 ? -1.223 11.711 2.516 1 98.69 351 ASP B N 1
ATOM 6436 C CA . ASP B 1 351 ? -1.1 12.539 1.321 1 98.69 351 ASP B CA 1
ATOM 6437 C C . ASP B 1 351 ? -0.149 11.906 0.308 1 98.69 351 ASP B C 1
ATOM 6439 O O . ASP B 1 351 ? -0.357 12.023 -0.901 1 98.69 351 ASP B O 1
ATOM 6443 N N . HIS B 1 352 ? 0.888 11.398 0.72 1 98.56 352 HIS B N 1
ATOM 6444 C CA . HIS B 1 352 ? 1.909 10.664 -0.021 1 98.56 352 HIS B CA 1
ATOM 6445 C C . HIS B 1 352 ? 2.602 9.633 0.867 1 98.56 352 HIS B C 1
ATOM 6447 O O . HIS B 1 352 ? 2.223 9.453 2.025 1 98.56 352 HIS B O 1
ATOM 6453 N N . SER B 1 353 ? 3.514 8.906 0.207 1 98.44 353 SER B N 1
ATOM 6454 C CA . SER B 1 353 ? 4.348 7.953 0.927 1 98.44 353 SER B CA 1
ATOM 6455 C C . SER B 1 353 ? 5.781 8.461 1.057 1 98.44 353 SER B C 1
ATOM 6457 O O . SER B 1 353 ? 6.039 9.656 0.896 1 98.44 353 SER B O 1
ATOM 6459 N N . HIS B 1 354 ? 6.676 7.602 1.551 1 98.69 354 HIS B N 1
ATOM 6460 C CA . HIS B 1 354 ? 8.117 7.809 1.629 1 98.69 354 HIS B CA 1
ATOM 6461 C C . HIS B 1 354 ? 8.875 6.609 1.067 1 98.69 354 HIS B C 1
ATOM 6463 O O . HIS B 1 354 ? 8.305 5.535 0.889 1 98.69 354 HIS B O 1
ATOM 6469 N N . VAL B 1 355 ? 10.18 6.812 0.693 1 98.56 355 VAL B N 1
ATOM 6470 C CA . VAL B 1 355 ? 11 5.73 0.161 1 98.56 355 VAL B CA 1
ATOM 6471 C C . VAL B 1 355 ? 11.547 4.883 1.309 1 98.56 355 VAL B C 1
ATOM 6473 O O . VAL B 1 355 ? 12.758 4.762 1.478 1 98.56 355 VAL B O 1
ATOM 6476 N N . PHE B 1 356 ? 10.641 4.293 2.076 1 98.81 356 PHE B N 1
ATOM 6477 C CA . PHE B 1 356 ? 10.781 3.586 3.342 1 98.81 356 PHE B CA 1
ATOM 6478 C C . PHE B 1 356 ? 10.367 2.125 3.195 1 98.81 356 PHE B C 1
ATOM 6480 O O . PHE B 1 356 ? 9.375 1.82 2.531 1 98.81 356 PHE B O 1
ATOM 6487 N N . SER B 1 357 ? 11.188 1.146 3.756 1 98.62 357 SER B N 1
ATOM 6488 C CA . SER B 1 357 ? 10.883 -0.268 3.557 1 98.62 357 SER B CA 1
ATOM 6489 C C . SER B 1 357 ? 11.109 -1.066 4.836 1 98.62 357 SER B C 1
ATOM 6491 O O . SER B 1 357 ? 11.852 -0.635 5.723 1 98.62 357 SER B O 1
ATOM 6493 N N . ILE B 1 358 ? 10.445 -2.16 5.016 1 98.69 358 ILE B N 1
ATOM 6494 C CA . ILE B 1 358 ? 10.688 -3.227 5.98 1 98.69 358 ILE B CA 1
ATOM 6495 C C . ILE B 1 358 ? 11.367 -4.406 5.289 1 98.69 358 ILE B C 1
ATOM 6497 O O . ILE B 1 358 ? 10.766 -5.062 4.434 1 98.69 358 ILE B O 1
ATOM 6501 N N . ALA B 1 359 ? 12.531 -4.699 5.691 1 97.88 359 ALA B N 1
ATOM 6502 C CA . ALA B 1 359 ? 13.344 -5.641 4.922 1 97.88 359 ALA B CA 1
ATOM 6503 C C . ALA B 1 359 ? 13.648 -6.895 5.738 1 97.88 359 ALA B C 1
ATOM 6505 O O . ALA B 1 359 ? 13.602 -6.867 6.969 1 97.88 359 ALA B O 1
ATOM 6506 N N . GLY B 1 360 ? 14.008 -7.98 5.031 1 96.19 360 GLY B N 1
ATOM 6507 C CA . GLY B 1 360 ? 14.539 -9.18 5.656 1 96.19 360 GLY B CA 1
ATOM 6508 C C . GLY B 1 360 ? 13.461 -10.117 6.168 1 96.19 360 GLY B C 1
ATOM 6509 O O . GLY B 1 360 ? 12.281 -9.922 5.895 1 96.19 360 GLY B O 1
ATOM 6510 N N . TYR B 1 361 ? 13.883 -11.141 6.816 1 96.94 361 TYR B N 1
ATOM 6511 C CA . TYR B 1 361 ? 13.008 -12.188 7.336 1 96.94 361 TYR B CA 1
ATOM 6512 C C . TYR B 1 361 ? 13.203 -12.367 8.836 1 96.94 361 TYR B C 1
ATOM 6514 O O . TYR B 1 361 ? 13.359 -13.492 9.32 1 96.94 361 TYR B O 1
ATOM 6522 N N . ALA B 1 362 ? 13.219 -11.227 9.484 1 97.5 362 ALA B N 1
ATOM 6523 C CA . ALA B 1 362 ? 13.453 -11.258 10.93 1 97.5 362 ALA B CA 1
ATOM 6524 C C . ALA B 1 362 ? 12.414 -12.109 11.641 1 97.5 362 ALA B C 1
ATOM 6526 O O . ALA B 1 362 ? 11.266 -12.203 11.195 1 97.5 362 ALA B O 1
ATOM 6527 N N . ASN B 1 363 ? 12.797 -12.641 12.797 1 97.44 363 ASN B N 1
ATOM 6528 C CA . ASN B 1 363 ? 11.844 -13.352 13.648 1 97.44 363 ASN B CA 1
ATOM 6529 C C . ASN B 1 363 ? 10.703 -12.43 14.086 1 97.44 363 ASN B C 1
ATOM 6531 O O . ASN B 1 363 ? 10.922 -11.258 14.391 1 97.44 363 ASN B O 1
ATOM 6535 N N . ARG B 1 364 ? 9.555 -13.055 14.062 1 97.38 364 ARG B N 1
ATOM 6536 C CA . ARG B 1 364 ? 8.445 -12.297 14.633 1 97.38 364 ARG B CA 1
ATOM 6537 C C . ARG B 1 364 ? 8.766 -11.828 16.047 1 97.38 364 ARG B C 1
ATOM 6539 O O . ARG B 1 364 ? 9.328 -12.586 16.844 1 97.38 364 ARG B O 1
ATOM 6546 N N . GLY B 1 365 ? 8.523 -10.555 16.312 1 97.19 365 GLY B N 1
ATOM 6547 C CA . GLY B 1 365 ? 8.828 -9.992 17.625 1 97.19 365 GLY B CA 1
ATOM 6548 C C . GLY B 1 365 ? 10.141 -9.234 17.656 1 97.19 365 GLY B C 1
ATOM 6549 O O . GLY B 1 365 ? 10.414 -8.492 18.594 1 97.19 365 GLY B O 1
ATOM 6550 N N . THR B 1 366 ? 11.008 -9.508 16.656 1 97.38 366 THR B N 1
ATOM 6551 C CA . THR B 1 366 ? 12.219 -8.695 16.562 1 97.38 366 THR B CA 1
ATOM 6552 C C . THR B 1 366 ? 11.867 -7.207 16.594 1 97.38 366 THR B C 1
ATOM 6554 O O . THR B 1 366 ? 10.938 -6.77 15.898 1 97.38 366 THR B O 1
ATOM 6557 N N . PRO B 1 367 ? 12.609 -6.465 17.406 1 97.94 367 PRO B N 1
ATOM 6558 C CA . PRO B 1 367 ? 12.297 -5.031 17.438 1 97.94 367 PRO B CA 1
ATOM 6559 C C . PRO B 1 367 ? 12.336 -4.391 16.047 1 97.94 367 PRO B C 1
ATOM 6561 O O . PRO B 1 367 ? 13.344 -4.5 15.344 1 97.94 367 PRO B O 1
ATOM 6564 N N . ILE B 1 368 ? 11.289 -3.688 15.68 1 98.81 368 ILE B N 1
ATOM 6565 C CA . ILE B 1 368 ? 11.141 -3.152 14.328 1 98.81 368 ILE B CA 1
ATOM 6566 C C . ILE B 1 368 ? 12.211 -2.096 14.07 1 98.81 368 ILE B C 1
ATOM 6568 O O . ILE B 1 368 ? 12.617 -1.883 12.93 1 98.81 368 ILE B O 1
ATOM 6572 N N . LEU B 1 369 ? 12.734 -1.392 15.125 1 98.75 369 LEU B N 1
ATOM 6573 C CA . LEU B 1 369 ? 13.766 -0.366 15.023 1 98.75 369 LEU B CA 1
ATOM 6574 C C . LEU B 1 369 ? 15.156 -0.982 15.133 1 98.75 369 LEU B C 1
ATOM 6576 O O . LEU B 1 369 ? 16.156 -0.265 15.133 1 98.75 369 LEU B O 1
ATOM 6580 N N . GLY B 1 370 ? 15.227 -2.277 15.242 1 98.19 370 GLY B N 1
ATOM 6581 C CA . GLY B 1 370 ? 16.484 -2.947 15.508 1 98.19 370 GLY B CA 1
ATOM 6582 C C . GLY B 1 370 ? 17.109 -3.564 14.266 1 98.19 370 GLY B C 1
ATOM 6583 O O . GLY B 1 370 ? 16.766 -3.197 13.148 1 98.19 370 GLY B O 1
ATOM 6584 N N . LEU B 1 371 ? 18.094 -4.461 14.57 1 98.06 371 LEU B N 1
ATOM 6585 C CA . LEU B 1 371 ? 18.781 -5.199 13.523 1 98.06 371 LEU B CA 1
ATOM 6586 C C . LEU B 1 371 ? 17.984 -6.434 13.102 1 98.06 371 LEU B C 1
ATOM 6588 O O . LEU B 1 371 ? 17.344 -7.07 13.938 1 98.06 371 LEU B O 1
ATOM 6592 N N . ASN B 1 372 ? 18.047 -6.672 11.789 1 97.56 372 ASN B N 1
ATOM 6593 C CA . ASN B 1 372 ? 17.375 -7.852 11.25 1 97.56 372 ASN B CA 1
ATOM 6594 C C . ASN B 1 372 ? 18.031 -9.141 11.75 1 97.56 372 ASN B C 1
ATOM 6596 O O . ASN B 1 372 ? 19.25 -9.18 11.961 1 97.56 372 ASN B O 1
ATOM 6600 N N . THR B 1 373 ? 17.188 -10.164 11.852 1 95.38 373 THR B N 1
ATOM 6601 C CA . THR B 1 373 ? 17.688 -11.43 12.383 1 95.38 373 THR B CA 1
ATOM 6602 C C . THR B 1 373 ? 17.297 -12.594 11.484 1 95.38 373 THR B C 1
ATOM 6604 O O . THR B 1 373 ? 16.391 -12.469 10.664 1 95.38 373 THR B O 1
ATOM 6607 N N . ASP B 1 374 ? 17.906 -13.609 11.492 1 89 374 ASP B N 1
ATOM 6608 C CA . ASP B 1 374 ? 17.641 -14.945 10.961 1 89 374 ASP B CA 1
ATOM 6609 C C . ASP B 1 374 ? 17.859 -16.016 12.031 1 89 374 ASP B C 1
ATOM 6611 O O . ASP B 1 374 ? 18.984 -16.5 12.203 1 89 374 ASP B O 1
ATOM 6615 N N . GLY B 1 375 ? 16.781 -16.406 12.617 1 87.81 375 GLY B N 1
ATOM 6616 C CA . GLY B 1 375 ? 16.938 -17.234 13.805 1 87.81 375 GLY B CA 1
ATOM 6617 C C . GLY B 1 375 ? 17.625 -16.516 14.945 1 87.81 375 GLY B C 1
ATOM 6618 O O . GLY B 1 375 ? 17.219 -15.422 15.336 1 87.81 375 GLY B O 1
ATOM 6619 N N . SER B 1 376 ? 18.703 -17.156 15.406 1 88.5 376 SER B N 1
ATOM 6620 C CA . SER B 1 376 ? 19.406 -16.594 16.562 1 88.5 376 SER B CA 1
ATOM 6621 C C . SER B 1 376 ? 20.547 -15.68 16.109 1 88.5 376 SER B C 1
ATOM 6623 O O . SER B 1 376 ? 21.234 -15.094 16.938 1 88.5 376 SER B O 1
ATOM 6625 N N . LYS B 1 377 ? 20.75 -15.492 14.875 1 93.69 377 LYS B N 1
ATOM 6626 C CA . LYS B 1 377 ? 21.859 -14.703 14.375 1 93.69 377 LYS B CA 1
ATOM 6627 C C . LYS B 1 377 ? 21.375 -13.422 13.695 1 93.69 377 LYS B C 1
ATOM 6629 O O . LYS B 1 377 ? 20.219 -13.344 13.266 1 93.69 377 LYS B O 1
ATOM 6634 N N . LEU B 1 378 ? 22.281 -12.477 13.648 1 96.31 378 LEU B N 1
ATOM 6635 C CA . LEU B 1 378 ? 22.016 -11.266 12.883 1 96.31 378 LEU B CA 1
ATOM 6636 C C . LEU B 1 378 ? 22.094 -11.531 11.383 1 96.31 378 LEU B C 1
ATOM 6638 O O . LEU B 1 378 ? 22.984 -12.266 10.938 1 96.31 378 LEU B O 1
ATOM 6642 N N . SER B 1 379 ? 21.094 -11 10.664 1 97 379 SER B N 1
ATOM 6643 C CA . SER B 1 379 ? 21.219 -11.016 9.211 1 97 379 SER B CA 1
ATOM 6644 C C . SER B 1 379 ? 22.297 -10.062 8.734 1 97 379 SER B C 1
ATOM 6646 O O . SER B 1 379 ? 22.422 -8.945 9.25 1 97 379 SER B O 1
ATOM 6648 N N . LYS B 1 380 ? 23.125 -10.562 7.809 1 97.38 380 LYS B N 1
ATOM 6649 C CA . LYS B 1 380 ? 24.25 -9.766 7.332 1 97.38 380 LYS B CA 1
ATOM 6650 C C . LYS B 1 380 ? 24.219 -9.633 5.812 1 97.38 380 LYS B C 1
ATOM 6652 O O . LYS B 1 380 ? 23.688 -10.5 5.117 1 97.38 380 LYS B O 1
ATOM 6657 N N . GLY B 1 381 ? 24.766 -8.523 5.305 1 97.19 381 GLY B N 1
ATOM 6658 C CA . GLY B 1 381 ? 25 -8.375 3.877 1 97.19 381 GLY B CA 1
ATOM 6659 C C . GLY B 1 381 ? 26.203 -9.164 3.387 1 97.19 381 GLY B C 1
ATOM 6660 O O . GLY B 1 381 ? 26.891 -9.812 4.18 1 97.19 381 GLY B O 1
ATOM 6661 N N . THR B 1 382 ? 26.328 -9.133 2.049 1 97.62 382 THR B N 1
ATOM 6662 C CA . THR B 1 382 ? 27.484 -9.812 1.462 1 97.62 382 THR B CA 1
ATOM 6663 C C . THR B 1 382 ? 28.781 -9.203 1.97 1 97.62 382 THR B C 1
ATOM 6665 O O . THR B 1 382 ? 29.844 -9.805 1.847 1 97.62 382 THR B O 1
ATOM 6668 N N . ASP B 1 383 ? 28.766 -8.016 2.557 1 96.94 383 ASP B N 1
ATOM 6669 C CA . ASP B 1 383 ? 29.922 -7.352 3.158 1 96.94 383 ASP B CA 1
ATOM 6670 C C . ASP B 1 383 ? 30.094 -7.77 4.617 1 96.94 383 ASP B C 1
ATOM 6672 O O . ASP B 1 383 ? 30.906 -7.184 5.344 1 96.94 383 ASP B O 1
ATOM 6676 N N . LYS B 1 384 ? 29.312 -8.656 5.117 1 96.88 384 LYS B N 1
ATOM 6677 C CA . LYS B 1 384 ? 29.391 -9.281 6.43 1 96.88 384 LYS B CA 1
ATOM 6678 C C . LYS B 1 384 ? 28.969 -8.312 7.531 1 96.88 384 LYS B C 1
ATOM 6680 O O . LYS B 1 384 ? 29.25 -8.547 8.711 1 96.88 384 LYS B O 1
ATOM 6685 N N . LYS B 1 385 ? 28.359 -7.219 7.188 1 97.81 385 LYS B N 1
ATOM 6686 C CA . LYS B 1 385 ? 27.844 -6.273 8.172 1 97.81 385 LYS B CA 1
ATOM 6687 C C . LYS B 1 385 ? 26.344 -6.48 8.383 1 97.81 385 LYS B C 1
ATOM 6689 O O . LYS B 1 385 ? 25.594 -6.691 7.426 1 97.81 385 LYS B O 1
ATOM 6694 N N . PRO B 1 386 ? 25.953 -6.438 9.656 1 97.94 386 PRO B N 1
ATOM 6695 C CA . PRO B 1 386 ? 24.516 -6.52 9.891 1 97.94 386 PRO B CA 1
ATOM 6696 C C . PRO B 1 386 ? 23.75 -5.316 9.336 1 97.94 386 PRO B C 1
ATOM 6698 O O . PRO B 1 386 ? 24.359 -4.277 9.062 1 97.94 386 PRO B O 1
ATOM 6701 N N . TYR B 1 387 ? 22.484 -5.48 9.109 1 98 387 TYR B N 1
ATOM 6702 C CA . TYR B 1 387 ? 21.672 -4.375 8.633 1 98 387 TYR B CA 1
ATOM 6703 C C . TYR B 1 387 ? 20.359 -4.281 9.422 1 98 387 TYR B C 1
ATOM 6705 O O . TYR B 1 387 ? 19.953 -5.246 10.07 1 98 387 TYR B O 1
ATOM 6713 N N . THR B 1 388 ? 19.766 -3.141 9.406 1 98.5 388 THR B N 1
ATOM 6714 C CA . THR B 1 388 ? 18.516 -2.881 10.109 1 98.5 388 THR B CA 1
ATOM 6715 C C . THR B 1 388 ? 17.344 -3.457 9.336 1 98.5 388 THR B C 1
ATOM 6717 O O . THR B 1 388 ? 17.406 -3.625 8.117 1 98.5 388 THR B O 1
ATOM 6720 N N . THR B 1 389 ? 16.219 -3.748 10.039 1 98.44 389 THR B N 1
ATOM 6721 C CA . THR B 1 389 ? 14.961 -4.156 9.43 1 98.44 389 THR B CA 1
ATOM 6722 C C . THR B 1 389 ? 14.383 -3.033 8.57 1 98.44 389 THR B C 1
ATOM 6724 O O . THR B 1 389 ? 13.844 -3.283 7.492 1 98.44 389 THR B O 1
ATOM 6727 N N . LEU B 1 390 ? 14.555 -1.826 9.07 1 98.88 390 LEU B N 1
ATOM 6728 C CA . LEU B 1 390 ? 14.055 -0.663 8.344 1 98.88 390 LEU B CA 1
ATOM 6729 C C . LEU B 1 390 ? 15.156 -0.041 7.488 1 98.88 390 LEU B C 1
ATOM 6731 O O . LEU B 1 390 ? 16.297 0.08 7.934 1 98.88 390 LEU B O 1
ATOM 6735 N N . LEU B 1 391 ? 14.836 0.282 6.266 1 98.81 391 LEU B N 1
ATOM 6736 C CA . LEU B 1 391 ? 15.75 0.907 5.32 1 98.81 391 LEU B CA 1
ATOM 6737 C C . LEU B 1 391 ? 15.055 2.025 4.547 1 98.81 391 LEU B C 1
ATOM 6739 O O . LEU B 1 391 ? 13.828 2.059 4.465 1 98.81 391 LEU B O 1
ATOM 6743 N N . TYR B 1 392 ? 15.859 2.953 4.016 1 98.81 392 TYR B N 1
ATOM 6744 C CA . TYR B 1 392 ? 15.359 4.016 3.15 1 98.81 392 TYR B CA 1
ATOM 6745 C C . TYR B 1 392 ? 15.984 3.934 1.765 1 98.81 392 TYR B C 1
ATOM 6747 O O . TYR B 1 392 ? 17.094 3.422 1.611 1 98.81 392 TYR B O 1
ATOM 6755 N N . GLY B 1 393 ? 15.242 4.426 0.744 1 98.56 393 GLY B N 1
ATOM 6756 C CA . GLY B 1 393 ? 15.773 4.527 -0.604 1 98.56 393 GLY B CA 1
ATOM 6757 C C . GLY B 1 393 ? 16.766 5.668 -0.773 1 98.56 393 GLY B C 1
ATOM 6758 O O . GLY B 1 393 ? 17.656 5.598 -1.611 1 98.56 393 GLY B O 1
ATOM 6759 N N . ASN B 1 394 ? 16.547 6.766 -0.086 1 98.69 394 ASN B N 1
ATOM 6760 C CA . ASN B 1 394 ? 17.453 7.902 -0.106 1 98.69 394 ASN B CA 1
ATOM 6761 C C . ASN B 1 394 ? 17.375 8.703 1.188 1 98.69 394 ASN B C 1
ATOM 6763 O O . ASN B 1 394 ? 16.578 8.391 2.074 1 98.69 394 ASN B O 1
ATOM 6767 N N . GLY B 1 395 ? 18.328 9.633 1.405 1 98.69 395 GLY B N 1
ATOM 6768 C CA . GLY B 1 395 ? 18.266 10.5 2.572 1 98.69 395 GLY B CA 1
ATOM 6769 C C . GLY B 1 395 ? 19.594 10.633 3.285 1 98.69 395 GLY B C 1
ATOM 6770 O O . GLY B 1 395 ? 20.625 10.172 2.785 1 98.69 395 GLY B O 1
ATOM 6771 N N . PRO B 1 396 ? 19.578 11.32 4.406 1 98.62 396 PRO B N 1
ATOM 6772 C CA . PRO B 1 396 ? 20.812 11.641 5.133 1 98.62 396 PRO B CA 1
ATOM 6773 C C . PRO B 1 396 ? 21.422 10.43 5.828 1 98.62 396 PRO B C 1
ATOM 6775 O O . PRO B 1 396 ? 22.531 10.516 6.363 1 98.62 396 PRO B O 1
ATOM 6778 N N . GLY B 1 397 ? 20.75 9.297 5.812 1 98.19 397 GLY B N 1
ATOM 6779 C CA . GLY B 1 397 ? 21.266 8.102 6.457 1 98.19 397 GLY B CA 1
ATOM 6780 C C . GLY B 1 397 ? 22.25 7.34 5.598 1 98.19 397 GLY B C 1
ATOM 6781 O O . GLY B 1 397 ? 22.812 6.328 6.027 1 98.19 397 GLY B O 1
ATOM 6782 N N . TYR B 1 398 ? 22.516 7.863 4.395 1 97.62 398 TYR B N 1
ATOM 6783 C CA . TYR B 1 398 ? 23.469 7.219 3.486 1 97.62 398 TYR B CA 1
ATOM 6784 C C . TYR B 1 398 ? 24.875 7.277 4.043 1 97.62 398 TYR B C 1
ATOM 6786 O O . TYR B 1 398 ? 25.312 8.312 4.559 1 97.62 398 TYR B O 1
ATOM 6794 N N . ARG B 1 399 ? 25.516 6.113 3.963 1 94.62 399 ARG B N 1
ATOM 6795 C CA . ARG B 1 399 ? 26.938 6.012 4.285 1 94.62 399 ARG B CA 1
ATOM 6796 C C . ARG B 1 399 ? 27.656 5.148 3.266 1 94.62 399 ARG B C 1
ATOM 6798 O O . ARG B 1 399 ? 27.203 4.062 2.912 1 94.62 399 ARG B O 1
ATOM 6805 N N . ALA B 1 400 ? 28.75 5.504 2.723 1 89.38 400 ALA B N 1
ATOM 6806 C CA . ALA B 1 400 ? 29.609 4.715 1.848 1 89.38 400 ALA B CA 1
ATOM 6807 C C . ALA B 1 400 ? 31.047 4.715 2.354 1 89.38 400 ALA B C 1
ATOM 6809 O O . ALA B 1 400 ? 31.766 5.711 2.217 1 89.38 400 ALA B O 1
ATOM 6810 N N . GLN B 1 401 ? 31.609 3.668 3.012 1 90.06 401 GLN B N 1
ATOM 6811 C CA . GLN B 1 401 ? 30.984 2.354 3.104 1 90.06 401 GLN B CA 1
ATOM 6812 C C . GLN B 1 401 ? 29.969 2.309 4.238 1 90.06 401 GLN B C 1
ATOM 6814 O O . GLN B 1 401 ? 29.953 3.184 5.105 1 90.06 401 GLN B O 1
ATOM 6819 N N . ARG B 1 402 ? 29.094 1.249 4.176 1 94.44 402 ARG B N 1
ATOM 6820 C CA . ARG B 1 402 ? 28.109 1.053 5.234 1 94.44 402 ARG B CA 1
ATOM 6821 C C . ARG B 1 402 ? 28.781 0.957 6.598 1 94.44 402 ARG B C 1
ATOM 6823 O O . ARG B 1 402 ? 29.906 0.477 6.707 1 94.44 402 ARG B O 1
ATOM 6830 N N . GLN B 1 403 ? 28.047 1.338 7.559 1 94.44 403 GLN B N 1
ATOM 6831 C CA . GLN B 1 403 ? 28.516 1.224 8.938 1 94.44 403 GLN B CA 1
ATOM 6832 C C . GLN B 1 403 ? 28.281 -0.183 9.484 1 94.44 403 GLN B C 1
ATOM 6834 O O . GLN B 1 403 ? 27.25 -0.8 9.203 1 94.44 403 GLN B O 1
ATOM 6839 N N . ASN B 1 404 ? 29.281 -0.732 10.203 1 97 404 ASN B N 1
ATOM 6840 C CA . ASN B 1 404 ? 29.016 -1.93 11 1 97 404 ASN B CA 1
ATOM 6841 C C . ASN B 1 404 ? 28.141 -1.627 12.203 1 97 404 ASN B C 1
ATOM 6843 O O . ASN B 1 404 ? 28.562 -0.944 13.141 1 97 404 ASN B O 1
ATOM 6847 N N . LEU B 1 405 ? 27 -2.201 12.305 1 97.44 405 LEU B N 1
ATOM 6848 C CA . LEU B 1 405 ? 25.969 -1.793 13.258 1 97.44 405 LEU B CA 1
ATOM 6849 C C . LEU B 1 405 ? 25.984 -2.688 14.492 1 97.44 405 LEU B C 1
ATOM 6851 O O . LEU B 1 405 ? 25.109 -2.58 15.352 1 97.44 405 LEU B O 1
ATOM 6855 N N . THR B 1 406 ? 26.859 -3.578 14.641 1 94.75 406 THR B N 1
ATOM 6856 C CA . THR B 1 406 ? 26.922 -4.551 15.727 1 94.75 406 THR B CA 1
ATOM 6857 C C . THR B 1 406 ? 26.844 -3.85 17.078 1 94.75 406 THR B C 1
ATOM 6859 O O . THR B 1 406 ? 26.188 -4.348 18 1 94.75 406 THR B O 1
ATOM 6862 N N . ASN B 1 407 ? 27.453 -2.738 17.281 1 94.44 407 ASN B N 1
ATOM 6863 C CA . ASN B 1 407 ? 27.453 -2.043 18.562 1 94.44 407 ASN B CA 1
ATOM 6864 C C . ASN B 1 407 ? 26.781 -0.679 18.469 1 94.44 407 ASN B C 1
ATOM 6866 O O . ASN B 1 407 ? 27.125 0.245 19.203 1 94.44 407 ASN B O 1
ATOM 6870 N N . VAL B 1 408 ? 25.906 -0.579 17.547 1 96.75 408 VAL B N 1
ATOM 6871 C CA . VAL B 1 408 ? 25.203 0.686 17.359 1 96.75 408 VAL B CA 1
ATOM 6872 C C . VAL B 1 408 ? 23.766 0.567 17.875 1 96.75 408 VAL B C 1
ATOM 6874 O O . VAL B 1 408 ? 23.078 -0.405 17.578 1 96.75 408 VAL B O 1
ATOM 6877 N N . ASP B 1 409 ? 23.359 1.51 18.672 1 97.94 409 ASP B N 1
ATOM 6878 C CA . ASP B 1 409 ? 21.969 1.54 19.141 1 97.94 409 ASP B CA 1
ATOM 6879 C C . ASP B 1 409 ? 21.047 2.131 18.078 1 97.94 409 ASP B C 1
ATOM 6881 O O . ASP B 1 409 ? 20.781 3.334 18.094 1 97.94 409 ASP B O 1
ATOM 6885 N N . THR B 1 410 ? 20.484 1.304 17.328 1 98.12 410 THR B N 1
ATOM 6886 C CA . THR B 1 410 ? 19.609 1.741 16.234 1 98.12 410 THR B CA 1
ATOM 6887 C C . THR B 1 410 ? 18.25 2.189 16.781 1 98.12 410 THR B C 1
ATOM 6889 O O . THR B 1 410 ? 17.422 2.711 16.016 1 98.12 410 THR B O 1
ATOM 6892 N N . THR B 1 411 ? 17.938 2.016 18.031 1 97.31 411 THR B N 1
ATOM 6893 C CA . THR B 1 411 ? 16.656 2.402 18.625 1 97.31 411 THR B CA 1
ATOM 6894 C C . THR B 1 411 ? 16.703 3.842 19.125 1 97.31 411 THR B C 1
ATOM 6896 O O . THR B 1 411 ? 15.68 4.402 19.516 1 97.31 411 THR B O 1
ATOM 6899 N N . ASP B 1 412 ? 17.922 4.41 19.094 1 97.88 412 ASP B N 1
ATOM 6900 C CA . ASP B 1 412 ? 18.047 5.812 19.469 1 97.88 412 ASP B CA 1
ATOM 6901 C C . ASP B 1 412 ? 17.219 6.715 18.578 1 97.88 412 ASP B C 1
ATOM 6903 O O . ASP B 1 412 ? 17.172 6.52 17.359 1 97.88 412 ASP B O 1
ATOM 6907 N N . LYS B 1 413 ? 16.547 7.688 19.172 1 97.44 413 LYS B N 1
ATOM 6908 C CA . LYS B 1 413 ? 15.672 8.586 18.422 1 97.44 413 LYS B CA 1
ATOM 6909 C C . LYS B 1 413 ? 16.469 9.422 17.422 1 97.44 413 LYS B C 1
ATOM 6911 O O . LYS B 1 413 ? 15.891 9.984 16.484 1 97.44 413 LYS B O 1
ATOM 6916 N N . LYS B 1 414 ? 17.781 9.555 17.578 1 97.44 414 LYS B N 1
ATOM 6917 C CA . LYS B 1 414 ? 18.609 10.352 16.672 1 97.44 414 LYS B CA 1
ATOM 6918 C C . LYS B 1 414 ? 19.219 9.484 15.578 1 97.44 414 LYS B C 1
ATOM 6920 O O . LYS B 1 414 ? 19.844 10 14.656 1 97.44 414 LYS B O 1
ATOM 6925 N N . TYR B 1 415 ? 19.047 8.211 15.703 1 98.31 415 TYR B N 1
ATOM 6926 C CA . TYR B 1 415 ? 19.641 7.324 14.703 1 98.31 415 TYR B CA 1
ATOM 6927 C C . TYR B 1 415 ? 19.016 7.555 13.336 1 98.31 415 TYR B C 1
ATOM 6929 O O . TYR B 1 415 ? 17.797 7.66 13.211 1 98.31 415 TYR B O 1
ATOM 6937 N N . ARG B 1 416 ? 19.859 7.691 12.297 1 98.69 416 ARG B N 1
ATOM 6938 C CA . ARG B 1 416 ? 19.422 7.801 10.906 1 98.69 416 ARG B CA 1
ATOM 6939 C C . ARG B 1 416 ? 19.609 6.477 10.172 1 98.69 416 ARG B C 1
ATOM 6941 O O . ARG B 1 416 ? 20.75 6.027 9.969 1 98.69 416 ARG B O 1
ATOM 6948 N N . PHE B 1 417 ? 18.609 5.898 9.758 1 98.75 417 PHE B N 1
ATOM 6949 C CA . PHE B 1 417 ? 18.625 4.578 9.141 1 98.75 417 PHE B CA 1
ATOM 6950 C C . PHE B 1 417 ? 19.297 4.629 7.77 1 98.75 417 PHE B C 1
ATOM 6952 O O . PHE B 1 417 ? 19.25 5.656 7.09 1 98.75 417 PHE B O 1
ATOM 6959 N N . PRO B 1 418 ? 19.844 3.48 7.305 1 98.25 418 PRO B N 1
ATOM 6960 C CA . PRO B 1 418 ? 20.625 3.436 6.066 1 98.25 418 PRO B CA 1
ATOM 6961 C C . PRO B 1 418 ? 19.766 3.725 4.828 1 98.25 418 PRO B C 1
ATOM 6963 O O . PRO B 1 418 ? 18.594 3.361 4.781 1 98.25 418 PRO B O 1
ATOM 6966 N N . ALA B 1 419 ? 20.453 4.359 3.797 1 98.38 419 ALA B N 1
ATOM 6967 C CA . ALA B 1 419 ? 19.781 4.746 2.553 1 98.38 419 ALA B CA 1
ATOM 6968 C C . ALA B 1 419 ? 20.656 4.422 1.344 1 98.38 419 ALA B C 1
ATOM 6970 O O . ALA B 1 419 ? 21.875 4.234 1.479 1 98.38 419 ALA B O 1
ATOM 6971 N N . ALA B 1 420 ? 20.031 4.375 0.157 1 98.06 420 ALA B N 1
ATOM 6972 C CA . ALA B 1 420 ? 20.719 3.982 -1.064 1 98.06 420 ALA B CA 1
ATOM 6973 C C . ALA B 1 420 ? 21.344 5.191 -1.753 1 98.06 420 ALA B C 1
ATOM 6975 O O . ALA B 1 420 ? 22.359 5.066 -2.451 1 98.06 420 ALA B O 1
ATOM 6976 N N . VAL B 1 421 ? 20.703 6.359 -1.658 1 98.31 421 VAL B N 1
ATOM 6977 C CA . VAL B 1 421 ? 21.156 7.578 -2.328 1 98.31 421 VAL B CA 1
ATOM 6978 C C . VAL B 1 421 ? 21.312 8.703 -1.306 1 98.31 421 VAL B C 1
ATOM 6980 O O . VAL B 1 421 ? 20.422 8.945 -0.499 1 98.31 421 VAL B O 1
ATOM 6983 N N . PRO B 1 422 ? 22.469 9.406 -1.32 1 98.12 422 PRO B N 1
ATOM 6984 C CA . PRO B 1 422 ? 22.656 10.508 -0.37 1 98.12 422 PRO B CA 1
ATOM 6985 C C . PRO B 1 422 ? 21.938 11.781 -0.784 1 98.12 422 PRO B C 1
ATOM 6987 O O . PRO B 1 422 ? 22.281 12.398 -1.792 1 98.12 422 PRO B O 1
ATOM 6990 N N . ILE B 1 423 ? 21 12.148 -0.076 1 97.88 423 ILE B N 1
ATOM 6991 C CA . ILE B 1 423 ? 20.344 13.445 -0.204 1 97.88 423 ILE B CA 1
ATOM 6992 C C . ILE B 1 423 ? 20.109 14.047 1.181 1 97.88 423 ILE B C 1
ATOM 6994 O O . ILE B 1 423 ? 20.031 13.32 2.174 1 97.88 423 ILE B O 1
ATOM 6998 N N . SER B 1 424 ? 20.078 15.344 1.326 1 98.06 424 SER B N 1
ATOM 6999 C CA . SER B 1 424 ? 20.047 16.016 2.623 1 98.06 424 SER B CA 1
ATOM 7000 C C . SER B 1 424 ? 18.719 15.797 3.326 1 98.06 424 SER B C 1
ATOM 7002 O O . SER B 1 424 ? 18.656 15.805 4.559 1 98.06 424 SER B O 1
ATOM 7004 N N . SER B 1 425 ? 17.641 15.641 2.561 1 98.38 425 SER B N 1
ATOM 7005 C CA . SER B 1 425 ? 16.281 15.367 3.033 1 98.38 425 SER B CA 1
ATOM 7006 C C . SER B 1 425 ? 15.602 14.305 2.182 1 98.38 425 SER B C 1
ATOM 7008 O O . SER B 1 425 ? 15.383 14.508 0.986 1 98.38 425 SER B O 1
ATOM 7010 N N . GLU B 1 426 ? 15.352 13.172 2.818 1 98.44 426 GLU B N 1
ATOM 7011 C CA . GLU B 1 426 ? 14.727 12.062 2.105 1 98.44 426 GLU B CA 1
ATOM 7012 C C . GLU B 1 426 ? 13.5 12.531 1.317 1 98.44 426 GLU B C 1
ATOM 7014 O O . GLU B 1 426 ? 12.805 13.453 1.739 1 98.44 426 GLU B O 1
ATOM 7019 N N . THR B 1 427 ? 13.211 11.938 0.176 1 98.5 427 THR B N 1
ATOM 7020 C CA . THR B 1 427 ? 12.125 12.359 -0.698 1 98.5 427 THR B CA 1
ATOM 7021 C C . THR B 1 427 ? 10.844 11.594 -0.376 1 98.5 427 THR B C 1
ATOM 7023 O O . THR B 1 427 ? 10.875 10.578 0.319 1 98.5 427 THR B O 1
ATOM 7026 N N . HIS B 1 428 ? 9.711 12.125 -0.929 1 98.56 428 HIS B N 1
ATOM 7027 C CA . HIS B 1 428 ? 8.453 11.391 -0.89 1 98.56 428 HIS B CA 1
ATOM 7028 C C . HIS B 1 428 ? 8.508 10.141 -1.761 1 98.56 428 HIS B C 1
ATOM 7030 O O . HIS B 1 428 ? 9.406 10 -2.594 1 98.56 428 HIS B O 1
ATOM 7036 N N . GLY B 1 429 ? 7.637 9.211 -1.448 1 98.44 429 GLY B N 1
ATOM 7037 C CA . GLY B 1 429 ? 7.387 8.047 -2.277 1 98.44 429 GLY B CA 1
ATOM 7038 C C . GLY B 1 429 ? 6.141 8.172 -3.133 1 98.44 429 GLY B C 1
ATOM 7039 O O . GLY B 1 429 ? 5.23 8.938 -2.801 1 98.44 429 GLY B O 1
ATOM 7040 N N . GLY B 1 430 ? 6.113 7.402 -4.223 1 98.31 430 GLY B N 1
ATOM 7041 C CA . GLY B 1 430 ? 5.094 7.645 -5.23 1 98.31 430 GLY B CA 1
ATOM 7042 C C . GLY B 1 430 ? 3.996 6.602 -5.23 1 98.31 430 GLY B C 1
ATOM 7043 O O . GLY B 1 430 ? 3.033 6.703 -5.996 1 98.31 430 GLY B O 1
ATOM 7044 N N . GLU B 1 431 ? 4.051 5.555 -4.355 1 98.44 431 GLU B N 1
ATOM 7045 C CA . GLU B 1 431 ? 3.057 4.484 -4.402 1 98.44 431 GLU B CA 1
ATOM 7046 C C . GLU B 1 431 ? 1.726 4.945 -3.814 1 98.44 431 GLU B C 1
ATOM 7048 O O . GLU B 1 431 ? 1.682 5.898 -3.033 1 98.44 431 GLU B O 1
ATOM 7053 N N . ASP B 1 432 ? 0.644 4.281 -4.184 1 98.62 432 ASP B N 1
ATOM 7054 C CA . ASP B 1 432 ? -0.687 4.57 -3.656 1 98.62 432 ASP B CA 1
ATOM 7055 C C . ASP B 1 432 ? -0.706 4.48 -2.133 1 98.62 432 ASP B C 1
ATOM 7057 O O . ASP B 1 432 ? -0.033 3.629 -1.548 1 98.62 432 ASP B O 1
ATOM 7061 N N . VAL B 1 433 ? -1.469 5.352 -1.542 1 98.88 433 VAL B N 1
ATOM 7062 C CA . VAL B 1 433 ? -1.659 5.297 -0.097 1 98.88 433 VAL B CA 1
ATOM 7063 C C . VAL B 1 433 ? -3.076 4.824 0.22 1 98.88 433 VAL B C 1
ATOM 7065 O O . VAL B 1 433 ? -3.963 4.883 -0.634 1 98.88 433 VAL B O 1
ATOM 7068 N N . ALA B 1 434 ? -3.273 4.324 1.385 1 98.88 434 ALA B N 1
ATOM 7069 C CA . ALA B 1 434 ? -4.562 3.75 1.768 1 98.88 434 ALA B CA 1
ATOM 7070 C C . ALA B 1 434 ? -5.512 4.832 2.277 1 98.88 434 ALA B C 1
ATOM 7072 O O . ALA B 1 434 ? -5.07 5.871 2.773 1 98.88 434 ALA B O 1
ATOM 7073 N N . ILE B 1 435 ? -6.773 4.617 2.082 1 98.94 435 ILE B N 1
ATOM 7074 C CA . ILE B 1 435 ? -7.875 5.32 2.73 1 98.94 435 ILE B CA 1
ATOM 7075 C C . ILE B 1 435 ? -8.602 4.375 3.684 1 98.94 435 ILE B C 1
ATOM 7077 O O . ILE B 1 435 ? -8.961 3.258 3.305 1 98.94 435 ILE B O 1
ATOM 7081 N N . TYR B 1 436 ? -8.734 4.766 4.906 1 98.94 436 TYR B N 1
ATOM 7082 C CA . TYR B 1 436 ? -9.539 4.07 5.898 1 98.94 436 TYR B CA 1
ATOM 7083 C C . TYR B 1 436 ? -10.766 4.895 6.281 1 98.94 436 TYR B C 1
ATOM 7085 O O . TYR B 1 436 ? -10.664 6.105 6.496 1 98.94 436 TYR B O 1
ATOM 7093 N N . ALA B 1 437 ? -11.906 4.215 6.348 1 98.88 437 ALA B N 1
ATOM 7094 C CA . ALA B 1 437 ? -13.094 5.023 6.625 1 98.88 437 ALA B CA 1
ATOM 7095 C C . ALA B 1 437 ? -14.094 4.254 7.484 1 98.88 437 ALA B C 1
ATOM 7097 O O . ALA B 1 437 ? -14.219 3.033 7.359 1 98.88 437 ALA B O 1
ATOM 7098 N N . SER B 1 438 ? -14.773 4.945 8.336 1 98.62 438 SER B N 1
ATOM 7099 C CA . SER B 1 438 ? -15.867 4.453 9.172 1 98.62 438 SER B CA 1
ATOM 7100 C C . SER B 1 438 ? -16.969 5.496 9.312 1 98.62 438 SER B C 1
ATOM 7102 O O . SER B 1 438 ? -16.719 6.695 9.172 1 98.62 438 SER B O 1
ATOM 7104 N N . GLY B 1 439 ? -18.188 5.039 9.562 1 98.62 439 GLY B N 1
ATOM 7105 C CA . GLY B 1 439 ? -19.328 5.938 9.711 1 98.62 439 GLY B CA 1
ATOM 7106 C C . GLY B 1 439 ? -20.172 6.023 8.461 1 98.62 439 GLY B C 1
ATOM 7107 O O . GLY B 1 439 ? -20.062 5.188 7.562 1 98.62 439 GLY B O 1
ATOM 7108 N N . PRO B 1 440 ? -21.109 7.016 8.375 1 98.25 440 PRO B N 1
ATOM 7109 C CA . PRO B 1 440 ? -22.031 7.117 7.242 1 98.25 440 PRO B CA 1
ATOM 7110 C C . PRO B 1 440 ? -21.312 7.25 5.902 1 98.25 440 PRO B C 1
ATOM 7112 O O . PRO B 1 440 ? -20.391 8.047 5.773 1 98.25 440 PRO B O 1
ATOM 7115 N N . GLN B 1 441 ? -21.766 6.434 4.938 1 98 441 GLN B N 1
ATOM 7116 C CA . GLN B 1 441 ? -21.344 6.5 3.543 1 98 441 GLN B CA 1
ATOM 7117 C C . GLN B 1 441 ? -19.875 6.082 3.396 1 98 441 GLN B C 1
ATOM 7119 O O . GLN B 1 441 ? -19.281 6.234 2.326 1 98 441 GLN B O 1
ATOM 7124 N N . SER B 1 442 ? -19.25 5.535 4.457 1 98.56 442 SER B N 1
ATOM 7125 C CA . SER B 1 442 ? -17.844 5.176 4.422 1 98.56 442 SER B CA 1
ATOM 7126 C C . SER B 1 442 ? -17.578 4.113 3.359 1 98.56 442 SER B C 1
ATOM 7128 O O . SER B 1 442 ? -16.453 4.016 2.842 1 98.56 442 SER B O 1
ATOM 7130 N N . PHE B 1 443 ? -18.547 3.334 2.928 1 97.75 443 PHE B N 1
ATOM 7131 C CA . PHE B 1 443 ? -18.406 2.268 1.942 1 97.75 443 PHE B CA 1
ATOM 7132 C C . PHE B 1 443 ? -18.062 2.838 0.57 1 97.75 443 PHE B C 1
ATOM 7134 O O . PHE B 1 443 ? -17.656 2.104 -0.329 1 97.75 443 PHE B O 1
ATOM 7141 N N . LEU B 1 444 ? -18.188 4.125 0.409 1 98.44 444 LEU B N 1
ATOM 7142 C CA . LEU B 1 444 ? -17.969 4.758 -0.885 1 98.44 444 LEU B CA 1
ATOM 7143 C C . LEU B 1 444 ? -16.469 4.898 -1.167 1 98.44 444 LEU B C 1
ATOM 7145 O O . LEU B 1 444 ? -16.078 5.238 -2.285 1 98.44 444 LEU B O 1
ATOM 7149 N N . TYR B 1 445 ? -15.609 4.59 -0.198 1 98.69 445 TYR B N 1
ATOM 7150 C CA . TYR B 1 445 ? -14.18 4.809 -0.368 1 98.69 445 TYR B CA 1
ATOM 7151 C C . TYR B 1 445 ? -13.492 3.562 -0.918 1 98.69 445 TYR B C 1
ATOM 7153 O O . TYR B 1 445 ? -12.297 3.584 -1.22 1 98.69 445 TYR B O 1
ATOM 7161 N N . THR B 1 446 ? -14.195 2.445 -1.08 1 98.12 446 THR B N 1
ATOM 7162 C CA . THR B 1 446 ? -13.594 1.218 -1.591 1 98.12 446 THR B CA 1
ATOM 7163 C C . THR B 1 446 ? -13.227 1.37 -3.062 1 98.12 446 THR B C 1
ATOM 7165 O O . THR B 1 446 ? -13.906 2.076 -3.811 1 98.12 446 THR B O 1
ATOM 7168 N N . GLY B 1 447 ? -12.125 0.693 -3.486 1 98.31 447 GLY B N 1
ATOM 7169 C CA . GLY B 1 447 ? -11.609 0.8 -4.844 1 98.31 447 GLY B CA 1
ATOM 7170 C C . GLY B 1 447 ? -10.344 1.624 -4.934 1 98.31 447 GLY B C 1
ATOM 7171 O O . GLY B 1 447 ? -9.727 1.947 -3.914 1 98.31 447 GLY B O 1
ATOM 7172 N N . VAL B 1 448 ? -9.859 1.838 -6.121 1 98.69 448 VAL B N 1
ATOM 7173 C CA . VAL B 1 448 ? -8.703 2.678 -6.414 1 98.69 448 VAL B CA 1
ATOM 7174 C C . VAL B 1 448 ? -9.164 4.016 -6.988 1 98.69 448 VAL B C 1
ATOM 7176 O O . VAL B 1 448 ? -9.859 4.051 -8.008 1 98.69 448 VAL B O 1
ATOM 7179 N N . HIS B 1 449 ? -8.742 5.125 -6.316 1 98.69 449 HIS B N 1
ATOM 7180 C CA . HIS B 1 449 ? -9.281 6.43 -6.688 1 98.69 449 HIS B CA 1
ATOM 7181 C C . HIS B 1 449 ? -8.164 7.453 -6.871 1 98.69 449 HIS B C 1
ATOM 7183 O O . HIS B 1 449 ? -7.113 7.355 -6.238 1 98.69 449 HIS B O 1
ATOM 7189 N N . GLU B 1 450 ? -8.5 8.391 -7.773 1 98.56 450 GLU B N 1
ATOM 7190 C CA . GLU B 1 450 ? -7.684 9.602 -7.727 1 98.56 450 GLU B CA 1
ATOM 7191 C C . GLU B 1 450 ? -7.82 10.312 -6.383 1 98.56 450 GLU B C 1
ATOM 7193 O O . GLU B 1 450 ? -8.883 10.273 -5.762 1 98.56 450 GLU B O 1
ATOM 7198 N N . GLN B 1 451 ? -6.793 10.984 -6.004 1 98.69 451 GLN B N 1
ATOM 7199 C CA . GLN B 1 451 ? -6.762 11.578 -4.676 1 98.69 451 GLN B CA 1
ATOM 7200 C C . GLN B 1 451 ? -7.855 12.633 -4.516 1 98.69 451 GLN B C 1
ATOM 7202 O O . GLN B 1 451 ? -8.414 12.797 -3.428 1 98.69 451 GLN B O 1
ATOM 7207 N N . ASN B 1 452 ? -8.195 13.297 -5.613 1 98.62 452 ASN B N 1
ATOM 7208 C CA . ASN B 1 452 ? -9.203 14.352 -5.566 1 98.62 452 ASN B CA 1
ATOM 7209 C C . ASN B 1 452 ? -10.594 13.789 -5.297 1 98.62 452 ASN B C 1
ATOM 7211 O O . ASN B 1 452 ? -11.539 14.539 -5.051 1 98.62 452 ASN B O 1
ATOM 7215 N N . TYR B 1 453 ? -10.734 12.508 -5.273 1 98.81 453 TYR B N 1
ATOM 7216 C CA . TYR B 1 453 ? -11.984 11.82 -4.98 1 98.81 453 TYR B CA 1
ATOM 7217 C C . TYR B 1 453 ? -12.375 12 -3.518 1 98.81 453 TYR B C 1
ATOM 7219 O O . TYR B 1 453 ? -13.562 12.07 -3.189 1 98.81 453 TYR B O 1
ATOM 7227 N N . ILE B 1 454 ? -11.453 12.164 -2.646 1 98.88 454 ILE B N 1
ATOM 7228 C CA . ILE B 1 454 ? -11.609 12.07 -1.2 1 98.88 454 ILE B CA 1
ATOM 7229 C C . ILE B 1 454 ? -12.57 13.156 -0.716 1 98.88 454 ILE B C 1
ATOM 7231 O O . ILE B 1 454 ? -13.57 12.859 -0.053 1 98.88 454 ILE B O 1
ATOM 7235 N N . PRO B 1 455 ? -12.391 14.414 -1.099 1 98.75 455 PRO B N 1
ATOM 7236 C CA . PRO B 1 455 ? -13.297 15.438 -0.584 1 98.75 455 PRO B CA 1
ATOM 7237 C C . PRO B 1 455 ? -14.672 15.398 -1.259 1 98.75 455 PRO B C 1
ATOM 7239 O O . PRO B 1 455 ? -15.648 15.914 -0.709 1 98.75 455 PRO B O 1
AT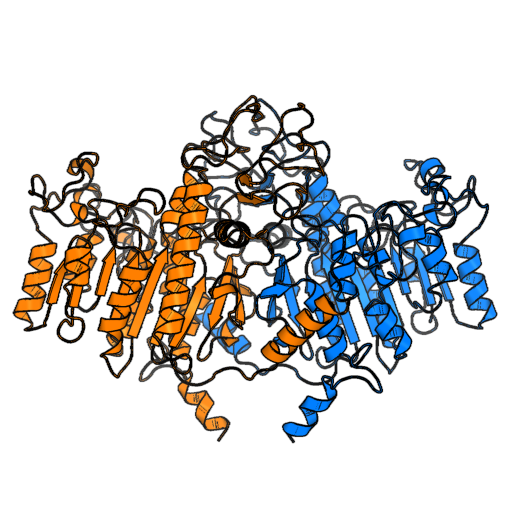OM 7242 N N . ILE B 1 456 ? -14.758 14.797 -2.439 1 98.56 456 ILE B N 1
ATOM 7243 C CA . ILE B 1 456 ? -16.047 14.695 -3.125 1 98.56 456 ILE B CA 1
ATOM 7244 C C . ILE B 1 456 ? -16.953 13.734 -2.365 1 98.56 456 ILE B C 1
ATOM 7246 O O . ILE B 1 456 ? -18.156 14.008 -2.201 1 98.56 456 ILE B O 1
ATOM 7250 N N . VAL B 1 457 ? -16.406 12.688 -1.847 1 98.75 457 VAL B N 1
ATOM 7251 C CA . VAL B 1 457 ? -17.188 11.75 -1.046 1 98.75 457 VAL B CA 1
ATOM 7252 C C . VAL B 1 457 ? -17.594 12.406 0.274 1 98.75 457 VAL B C 1
ATOM 7254 O O . VAL B 1 457 ? -18.719 12.234 0.742 1 98.75 457 VAL B O 1
ATOM 7257 N N . MET B 1 458 ? -16.672 13.156 0.905 1 98.88 458 MET B N 1
ATOM 7258 C CA . MET B 1 458 ? -17.016 13.867 2.133 1 98.88 458 MET B CA 1
ATOM 7259 C C . MET B 1 458 ? -18.172 14.828 1.897 1 98.88 458 MET B C 1
ATOM 7261 O O . MET B 1 458 ? -19.094 14.898 2.707 1 98.88 458 MET B O 1
ATOM 7265 N N . ALA B 1 459 ? -18.094 15.523 0.753 1 98.62 459 ALA B N 1
ATOM 7266 C CA . ALA B 1 459 ? -19.125 16.484 0.413 1 98.62 459 ALA B CA 1
ATOM 7267 C C . ALA B 1 459 ? -20.469 15.781 0.17 1 98.62 459 ALA B C 1
ATOM 7269 O O . ALA B 1 459 ? -21.5 16.234 0.652 1 98.62 459 ALA B O 1
ATOM 7270 N N . TYR B 1 460 ? -20.422 14.688 -0.568 1 98.38 460 TYR B N 1
ATOM 7271 C CA . TYR B 1 460 ? -21.625 13.906 -0.836 1 98.38 460 TYR B CA 1
ATOM 7272 C C . TYR B 1 460 ? -22.234 13.383 0.459 1 98.38 460 TYR B C 1
ATOM 7274 O O . TYR B 1 460 ? -23.453 13.5 0.672 1 98.38 460 TYR B O 1
ATOM 7282 N N . ALA B 1 461 ? -21.422 12.883 1.313 1 98.62 461 ALA B N 1
ATOM 7283 C CA . ALA B 1 461 ? -21.875 12.242 2.547 1 98.62 461 ALA B CA 1
ATOM 7284 C C . ALA B 1 461 ? -22.469 13.258 3.51 1 98.62 461 ALA B C 1
ATOM 7286 O O . ALA B 1 461 ? -23.391 12.938 4.273 1 98.62 461 ALA B O 1
ATOM 7287 N N . SER B 1 462 ? -21.969 14.5 3.49 1 98.56 462 SER B N 1
ATOM 7288 C CA . SER B 1 462 ? -22.359 15.508 4.473 1 98.56 462 SER B CA 1
ATOM 7289 C C . SER B 1 462 ? -23.266 16.562 3.848 1 98.56 462 SER B C 1
ATOM 7291 O O . SER B 1 462 ? -23.703 17.5 4.527 1 98.56 462 SER B O 1
ATOM 7293 N N . CYS B 1 463 ? -23.531 16.484 2.564 1 97.88 463 CYS B N 1
ATOM 7294 C CA . CYS B 1 463 ? -24.422 17.359 1.814 1 97.88 463 CYS B CA 1
ATOM 7295 C C . CYS B 1 463 ? -23.953 18.812 1.878 1 97.88 463 CYS B C 1
ATOM 7297 O O . CYS B 1 463 ? -24.734 19.703 2.219 1 97.88 463 CYS B O 1
ATOM 7299 N N . VAL B 1 464 ? -22.688 19 1.496 1 98.44 464 VAL B N 1
ATOM 7300 C CA . VAL B 1 464 ? -22.141 20.344 1.449 1 98.44 464 VAL B CA 1
ATOM 7301 C C . VAL B 1 464 ? -21.547 20.609 0.071 1 98.44 464 VAL B C 1
ATOM 7303 O O . VAL B 1 464 ? -21.469 19.703 -0.764 1 98.44 464 VAL B O 1
ATOM 7306 N N . GLY B 1 465 ? -21.156 21.859 -0.169 1 96.94 465 GLY B N 1
ATOM 7307 C CA . GLY B 1 465 ? -20.5 22.219 -1.424 1 96.94 465 GLY B CA 1
ATOM 7308 C C . GLY B 1 465 ? -21.359 21.906 -2.641 1 96.94 465 GLY B C 1
ATOM 7309 O O . GLY B 1 465 ? -22.531 22.297 -2.697 1 96.94 465 GLY B O 1
ATOM 7310 N N . PRO B 1 466 ? -20.781 21.141 -3.604 1 95 466 PRO B N 1
ATOM 7311 C CA . PRO B 1 466 ? -21.547 20.812 -4.812 1 95 466 PRO B CA 1
ATOM 7312 C C . PRO B 1 466 ? -22.781 19.969 -4.52 1 95 466 PRO B C 1
ATOM 7314 O O . PRO B 1 466 ? -23.656 19.828 -5.375 1 95 466 PRO B O 1
ATOM 7317 N N . TYR B 1 467 ? -22.891 19.516 -3.314 1 95.44 467 TYR B N 1
ATOM 7318 C CA . TYR B 1 467 ? -24 18.656 -2.936 1 95.44 467 TYR B CA 1
ATOM 7319 C C . TYR B 1 467 ? -24.875 19.328 -1.883 1 95.44 467 TYR B C 1
ATOM 7321 O O . TYR B 1 467 ? -25.688 18.656 -1.228 1 95.44 467 TYR B O 1
ATOM 7329 N N . GLY B 1 468 ? -24.609 20.609 -1.644 1 92.12 468 GLY B N 1
ATOM 7330 C CA . GLY B 1 468 ? -25.406 21.359 -0.697 1 92.12 468 GLY B CA 1
ATOM 7331 C C . GLY B 1 468 ? -26.75 21.797 -1.265 1 92.12 468 GLY B C 1
ATOM 7332 O O . GLY B 1 468 ? -27.234 21.219 -2.242 1 92.12 468 GLY B O 1
ATOM 7333 N N . SER B 1 469 ? -27.328 22.766 -0.643 1 84.62 469 SER B N 1
ATOM 7334 C CA . SER B 1 469 ? -28.641 23.266 -1.039 1 84.62 469 SER B CA 1
ATOM 7335 C C . SER B 1 469 ? -28.625 23.781 -2.475 1 84.62 469 SER B C 1
ATOM 7337 O O . SER B 1 469 ? -27.781 24.594 -2.84 1 84.62 469 SER B O 1
ATOM 7339 N N . GLY B 1 470 ? -29.453 23.219 -3.236 1 83.81 470 GLY B N 1
ATOM 7340 C CA . GLY B 1 470 ? -29.562 23.625 -4.629 1 83.81 470 GLY B CA 1
ATOM 7341 C C . GLY B 1 470 ? -28.562 22.906 -5.535 1 83.81 470 GLY B C 1
ATOM 7342 O O . GLY B 1 470 ? -28.516 23.172 -6.734 1 83.81 470 GLY B O 1
ATOM 7343 N N . GLY B 1 471 ? -27.812 22.047 -4.855 1 87.88 471 GLY B N 1
ATOM 7344 C CA . GLY B 1 471 ? -26.797 21.344 -5.633 1 87.88 471 GLY B CA 1
ATOM 7345 C C . GLY B 1 471 ? -27.25 19.953 -6.066 1 87.88 471 GLY B C 1
ATOM 7346 O O . GLY B 1 471 ? -28.438 19.703 -6.246 1 87.88 471 GLY B O 1
ATOM 7347 N N . LYS B 1 472 ? -26.422 19.109 -6.309 1 85.75 472 LYS B N 1
ATOM 7348 C CA . LYS B 1 472 ? -26.656 17.719 -6.699 1 85.75 472 LYS B CA 1
ATOM 7349 C C . LYS B 1 472 ? -27.25 16.922 -5.547 1 85.75 472 LYS B C 1
ATOM 7351 O O . LYS B 1 472 ? -27.203 17.344 -4.395 1 85.75 472 LYS B O 1
ATOM 7356 N N . ASP B 1 473 ? -27.688 15.695 -5.898 1 91.62 473 ASP B N 1
ATOM 7357 C CA . ASP B 1 473 ? -28.188 14.789 -4.867 1 91.62 473 ASP B CA 1
ATOM 7358 C C . ASP B 1 473 ? -27.062 14.328 -3.947 1 91.62 473 ASP B C 1
ATOM 7360 O O . ASP B 1 473 ? -25.938 14.086 -4.402 1 91.62 473 ASP B O 1
ATOM 7364 N N . CYS B 1 474 ? -27.406 14.297 -2.725 1 95.38 474 CYS B N 1
ATOM 7365 C CA . CYS B 1 474 ? -26.438 13.859 -1.728 1 95.38 474 CYS B CA 1
ATOM 7366 C C . CYS B 1 474 ? -26.953 12.641 -0.968 1 95.38 474 CYS B C 1
ATOM 7368 O O . CYS B 1 474 ? -27.859 11.961 -1.429 1 95.38 474 CYS B O 1
ATOM 7370 N N . ALA B 1 475 ? -26.328 12.281 0.083 1 94 475 ALA B N 1
ATOM 7371 C CA . ALA B 1 475 ? -26.641 11.07 0.847 1 94 475 ALA B CA 1
ATOM 7372 C C . ALA B 1 475 ? -28.062 11.109 1.375 1 94 475 ALA B C 1
ATOM 7374 O O . ALA B 1 475 ? -28.641 10.07 1.704 1 94 475 ALA B O 1
ATOM 7375 N N . ARG B 1 476 ? -28.625 12.273 1.431 1 88.75 476 ARG B N 1
ATOM 7376 C CA . ARG B 1 476 ? -30 12.422 1.908 1 88.75 476 ARG B CA 1
ATOM 7377 C C . ARG B 1 476 ? -30.984 11.703 0.99 1 88.75 476 ARG B C 1
ATOM 7379 O O . ARG B 1 476 ? -32.031 11.227 1.438 1 88.75 476 ARG B O 1
ATOM 7386 N N . SER B 1 477 ? -30.672 11.516 -0.239 1 80.62 477 SER B N 1
ATOM 7387 C CA . SER B 1 477 ? -31.578 10.953 -1.238 1 80.62 477 SER B CA 1
ATOM 7388 C C . SER B 1 477 ? -31.609 9.43 -1.153 1 80.62 477 SER B C 1
ATOM 7390 O O . SER B 1 477 ? -32.531 8.797 -1.675 1 80.62 477 SER B O 1
ATOM 7392 N N . GLN B 1 478 ? -30.641 8.789 -0.632 1 71.69 478 GLN B N 1
ATOM 7393 C CA . GLN B 1 478 ? -30.625 7.332 -0.524 1 71.69 478 GLN B CA 1
ATOM 7394 C C . GLN B 1 478 ? -31.656 6.844 0.488 1 71.69 478 GLN B C 1
ATOM 7396 O O . GLN B 1 478 ? -32.156 5.723 0.383 1 71.69 478 GLN B O 1
ATOM 7401 N N . SER B 1 479 ? -31.844 7.547 1.618 1 55.5 479 SER B N 1
ATOM 7402 C CA . SER B 1 479 ? -32.781 7.129 2.645 1 55.5 479 SER B CA 1
ATOM 7403 C C . SER B 1 479 ? -34.219 7.023 2.078 1 55.5 479 SER B C 1
ATOM 7405 O O . SER B 1 479 ? -35.094 6.41 2.691 1 55.5 479 SER B O 1
ATOM 7407 N N . ARG B 1 480 ? -34.562 7.684 1.066 1 45.56 480 ARG B N 1
ATOM 7408 C CA . ARG B 1 480 ? -35.969 7.621 0.609 1 45.56 480 ARG B CA 1
ATOM 7409 C C . ARG B 1 480 ? -36.25 6.312 -0.121 1 45.56 480 ARG B C 1
ATOM 7411 O O . ARG B 1 480 ? -37.406 5.945 -0.331 1 45.56 480 ARG B O 1
ATOM 7418 N N . THR B 1 481 ? -35.281 5.812 -0.766 1 39.56 481 THR B N 1
ATOM 7419 C CA . THR B 1 481 ? -35.688 4.672 -1.579 1 39.56 481 THR B CA 1
ATOM 7420 C C . THR B 1 481 ? -35.844 3.42 -0.722 1 39.56 481 THR B C 1
ATOM 7422 O O . THR B 1 481 ? -36.312 2.383 -1.203 1 39.56 481 THR B O 1
ATOM 7425 N N . SER B 1 482 ? -35.125 3.236 0.284 1 36.53 482 SER B N 1
ATOM 7426 C CA . SER B 1 482 ? -35.344 1.996 1.022 1 36.53 482 SER B CA 1
ATOM 7427 C C . SER B 1 482 ? -36.594 2.072 1.86 1 36.53 482 SER B C 1
ATOM 7429 O O . SER B 1 482 ? -36.938 1.128 2.58 1 36.53 482 SER B O 1
ATOM 7431 N N . GLY B 1 483 ? -37.281 3.26 2.012 1 27.14 483 GLY B N 1
ATOM 7432 C CA . GLY B 1 483 ? -38.594 3.188 2.582 1 27.14 483 GLY B CA 1
ATOM 7433 C C . GLY B 1 483 ? -39.688 2.873 1.556 1 27.14 483 GLY B C 1
ATOM 7434 O O . GLY B 1 483 ? -39.531 3.199 0.376 1 27.14 483 GLY B O 1
#

Nearest PDB structures (foldseek):
  7yiv-assembly1_H  TM=9.691E-01  e=1.657E-63  Homo sapiens
  3mk0-assembly1_A  TM=9.531E-01  e=2.029E-60  Homo sapiens
  1shq-assembly1_A  TM=9.498E-01  e=3.364E-59  Pandalus borealis
  1k7h-assembly1_B  TM=9.494E-01  e=8.750E-59  Pandalus borealis
  3wbh-assembly1_B  TM=7.033E-01  e=2.141E-30  Halomonas sp. #593

Sequence (966 aa):
PTYWRNVAQEELLLSLQQPTRGVAKNVILFLGDGMGPTSVTAGRIFAGQLLGKKGEEHKLSFDRFPYTGLSRTYNVNTQVTDSAASGTAYMTGVKTNQGVLGLSALAERGNCNSSKGAEVQSVLRWSAAAGKSTGVVTTTRITHATPASSYAHAAERDWESDRLIPESERNCEDIALQLITRNQDINVILGGGRAYFYPENFSDPDPDPEFDTDEVSRLDGRNLVEEWKEDKAQRNLTHQFVYNKQGLSNVNHVETDYLLGLFNQDHMTYELDRNQTNEPSLAEMTHKAIDILKKNDQGFFLLVEGGKIDHGHHANRAHNALMELVAMAEAVELALKVTDASETLIVVTADHSHVFSIAGYANRGTPILGLNTDGSKLSKGTDKKPYTTLLYGNGPGYRAQRQNLTNVDTTDKKYRFPAAVPISSETHGGEDVAIYASGPQSFLYTGVHEQNYIPIVMAYASCVGPYGSGGKDCARSQSRTSGPTYWRNVAQEELLLSLQQPTRGVAKNVILFLGDGMGPTSVTAGRIFAGQLLGKKGEEHKLSFDRFPYTGLSRTYNVNTQVTDSAASGTAYMTGVKTNQGVLGLSALAERGNCNSSKGAEVQSVLRWSAAAGKSTGVVTTTRITHATPASSYAHAAERDWESDRLIPESERNCEDIALQLITRNQDINVILGGGRAYFYPENFSDPDPDPEFDTDEVSRLDGRNLVEEWKEDKAQRNLTHQFVYNKQGLSNVNHVETDYLLGLFNQDHMTYELDRNQTNEPSLAEMTHKAIDILKKNDQGFFLLVEGGKIDHGHHANRAHNALMELVAMAEAVELALKVTDASETLIVVTADHSHVFSIAGYANRGTPILGLNTDGSKLSKGTDKKPYTTLLYGNGPGYRAQRQNLTNVDTTDKKYRFPAAVPISSETHGGEDVAIYASGPQSFLYTGVHEQNYIPIVMAYASCVGPYGSGGKDCARSQSRTSG

InterPro domains:
  IPR001952 Alkaline phosphatase [PF00245] (24-463)
  IPR001952 Alkaline phosphatase [PR00113] (24-44)
  IPR001952 Alkaline phosphatase [PR00113] (80-95)
  IPR001952 Alkaline phosphatase [PR00113] (127-147)
  IPR001952 Alkaline phosphatase [PR00113] (185-195)
  IPR001952 Alkaline phosphatase [PR00113] (281-310)
  IPR001952 Alkaline phosphatase [PTHR11596] (1-467)
  IPR001952 Alkaline phosphatase [SM00098] (25-465)
  IPR001952 Alkaline phosphatase [cd16012] (25-463)
  IPR017850 Alkaline-phosphatase-like, core domain superfamily [G3DSA:3.40.720.10] (1-480)
  IPR017850 Alkaline-phosphatase-like, core domain superfamily [SSF53649] (7-467)
  IPR018299 Alkaline phosphatase, active site [PS00123] (80-88)

Secondary structure (DSSP, 8-state):
-HHHHHHHHHHHHHHTSPPP-S--SEEEEEEETT--HHHHHHHHHHHHHHTTS-STT---GGGG-SEEEEEE---SSBSS--HHHHHHHHHHS----TT-BSB-TTSPTT-GGGGTT-B---HHHHHHHTT-EEEEEEEEETTSHHHHTTT--BSSTT--SGGGS-GGGTTSPPHHHHHHHT-TT--EEEEE-GGGGSBTT---SS--TT--GGGTSBSS---HHHHHHHHHHHTT--EEEE-SHHHHHH--TTT-SEEEEE-SSSSPPPGGG--TTTS--HHHHHHHHHHHHTT-TT-EEEEEEETHHHHHHHTT-HHHHHHHHHHHHHHHHHHHHHS-TTTEEEEEE-S-EESEEEBS-PBTT--TTSB-EETTEE-B-TTS-B-BSEEEEEETT--SSPPP-TT--TTSTT----EEEE-SSPPEE-S-EEEEEESTTGGGG-SEEETTHHHHHHHHHHT-GGGSTTSS--GGGTTTT--/-HHHHHHHHHHHHHHTSPPP-S--SEEEEEEETT--HHHHHHHHHHHHHHTTS-STT---GGGG-SEEEEEE---SSBSS--HHHHHHHHHHS----TT-BSB-TTSPTT-GGGGTT-B---HHHHHHHTT-EEEEEEEEETTSHHHHTTT--BSSTT--SGGGS-GGGTTSPPHHHHHHHT-TT--EEEEE-GGGGSBTT---SS--TT--GGGTSBSS---HHHHHHHHHHHTT--EEEE-SHHHHHH--TTT-SEEEEE-SSSSPPPGGG--TTTS--HHHHHHHHHHHHTT-TT-EEEEEEETHHHHHHHTT-HHHHHHHHHHHHHHHHHHHHHS-TTTEEEEEE-S-EESEEEBS-PBTT--TTSB-EETTEE-B-TTS-B-BSEEEEEETT--SSPPP-TT--TTSTT----EEEE-SSPPEE-S-EEEEEESTTGGGG-SEEETTHHHHHHHHHHT-GGGSTTSS--GGGTTTT--

Solvent-accessible surface area (backbone atoms only — not comparable to full-atom values): 45258 Å² total; per-residue (Å²): 91,67,66,44,40,48,54,28,48,54,53,49,58,59,45,67,53,80,80,48,60,43,49,14,44,25,39,36,41,37,35,34,30,38,41,11,50,38,49,50,41,51,21,25,24,45,52,22,38,76,72,74,47,54,8,79,86,42,73,47,54,65,47,68,25,63,20,16,18,34,29,43,38,53,32,71,50,17,48,22,41,44,55,16,12,26,21,13,8,45,23,45,14,25,57,8,30,64,40,20,14,13,36,31,57,74,28,40,63,72,32,44,76,38,38,67,91,20,67,53,66,16,49,51,50,25,30,43,76,67,63,21,34,26,35,43,37,38,39,28,26,51,42,35,36,58,57,25,12,43,77,33,64,33,26,35,48,71,27,27,16,59,53,57,39,56,81,93,38,60,90,47,73,21,38,40,56,39,51,50,75,73,41,71,78,56,22,31,40,35,21,12,28,42,32,37,36,29,22,67,91,57,86,63,93,73,73,55,91,88,58,72,51,87,75,38,21,20,75,84,66,51,47,47,64,58,50,42,50,48,54,35,54,73,66,73,46,48,63,51,77,31,52,34,26,60,48,56,70,66,55,54,46,88,67,37,63,29,38,45,33,34,48,24,55,40,53,41,66,56,68,94,70,44,53,76,74,46,38,65,51,69,37,56,52,49,49,54,45,49,56,32,34,66,70,38,89,66,15,26,37,35,41,38,34,32,38,48,21,32,55,17,47,24,54,22,13,58,56,44,14,33,50,29,46,44,46,40,35,48,27,50,43,49,51,61,72,77,48,57,58,74,33,30,22,40,36,41,34,35,54,34,14,44,25,54,33,37,39,46,53,19,37,48,46,53,58,65,58,30,65,22,24,51,77,96,40,71,34,54,30,78,82,70,32,43,44,53,19,43,30,20,32,38,5,57,20,36,55,79,70,72,69,72,43,88,87,51,68,53,67,42,66,80,36,46,42,47,14,41,36,41,27,86,56,22,48,40,11,42,30,48,19,52,36,28,18,36,28,14,46,23,69,54,50,33,15,59,37,58,34,23,32,55,25,50,52,53,24,28,20,45,38,19,52,74,19,18,92,92,44,46,87,26,30,68,60,59,63,58,67,80,100,93,68,67,43,41,49,53,31,50,54,53,49,60,60,45,68,52,79,78,47,59,42,49,13,44,25,38,38,42,37,35,32,29,39,41,14,49,39,48,49,41,52,21,24,24,45,51,22,36,76,71,74,47,54,8,80,85,43,72,47,55,64,48,69,24,63,19,15,18,34,29,42,39,51,33,72,49,18,46,22,41,43,55,16,13,25,23,14,7,44,24,44,14,26,57,9,29,64,40,20,13,11,36,29,58,76,29,40,64,71,32,46,76,38,38,67,90,19,68,53,66,16,49,53,49,25,32,43,74,68,63,21,33,26,34,43,37,38,39,29,26,52,41,36,36,58,58,26,14,43,78,33,65,34,27,36,46,70,26,27,16,59,53,55,39,56,80,93,39,61,91,46,73,22,38,39,56,38,51,49,76,71,41,71,77,56,21,30,41,36,19,12,28,42,33,38,36,28,22,66,90,56,85,62,93,74,72,54,90,88,57,72,51,88,76,40,21,19,75,83,66,51,48,46,63,60,50,43,52,48,54,35,54,75,66,74,46,48,63,49,78,32,53,35,27,60,48,56,71,66,55,54,46,90,69,36,63,29,39,44,32,34,48,23,56,41,52,40,66,55,68,95,72,44,52,78,75,45,39,65,50,69,36,56,53,49,50,55,44,49,56,34,32,64,70,38,90,66,15,27,36,35,42,38,34,32,38,49,20,31,56,16,47,23,54,22,12,57,55,44,16,34,50,28,44,43,45,40,35,48,27,52,42,49,50,61,70,76,47,56,59,72,34,29,22,40,37,40,33,34,54,33,14,43,25,55,32,38,38,45,52,20,36,48,46,54,59,65,56,31,66,22,24,52,80,94,39,72,35,57,31,77,82,70,32,45,43,53,19,43,32,18,30,37,4,56,21,37,54,79,70,72,69,72,44,87,87,52,68,54,66,41,65,81,36,47,40,46,15,43,36,42,27,85,56,22,48,38,11,42,31,49,19,51,35,29,18,34,29,14,46,23,70,54,50,33,14,60,37,57,34,23,32,54,25,50,51,53,25,28,21,46,38,19,51,73,18,18,92,93,44,47,86,26,31,67,62,60,62,58,67,80,99

Radius of gyration: 28.56 Å; Cα contacts (8 Å, |Δi|>4): 2687; chains: 2; bounding box: 70×91×62 Å

Organism: NCBI:txid100452

pLDDT: mean 96.9, std 6.41, range [26.03, 99.0]